Protein AF-0000000081565920 (afdb_homodimer)

Sequence (1138 aa):
MWRQHSLRYLNTSTASSTRALTEKKWDALVIGGGHNGLTAAAYLARSGLSVAVLERRHVIGGAAVTEELIPGFKFSRCSYLQSLLRPAVIKELELARHGLKMLKRSPSSFTPCLDGRYLLLGPDKELNHSEISKFSKLDAEAYPRYENLLENFCKFMDPLLDSSPPEKTQDISSFNARMKDNLKKSVFWANLLQRAVAMGQKELLEFLDLLLSPASKVLNNWFESDVLKATLATDAVIGTTGSVSTPGSGYVLLHHVMGETDGDRGIWSYVEGGMGSVSLAIGSAAREAGASIITEVEVSKLLIEESGRVSGVLLADGTQVRSSVVLSNATPYKTFMEFVPGNVLPDDFVRAVKNSDYSSATTKINLAVDKLPQFQCCKLNGPHAGPQHMGTIHIGSESMEEIDSACQDSANGIPSRRPVIEMTIPSVLDQTISPPGKHVINLFIQYTPYKPIEGSWGDPAYRESFAQKCFNLIEEYAPGFKSSIVGYDMLTPPDLEREIGLTGGNIFHGAMGLDSLFLMRPVKGWSNYRTPLKGLYLCGSGAHPGGGVMGGPGRNAAHVVIQDIKDPLMWRQHSLRYLNTSTASSTRALTEKKWDALVIGGGHNGLTAAAYLARSGLSVAVLERRHVIGGAAVTEELIPGFKFSRCSYLQSLLRPAVIKELELARHGLKMLKRSPSSFTPCLDGRYLLLGPDKELNHSEISKFSKLDAEAYPRYENLLENFCKFMDPLLDSSPPEKTQDISSFNARMKDNLKKSVFWANLLQRAVAMGQKELLEFLDLLLSPASKVLNNWFESDVLKATLATDAVIGTTGSVSTPGSGYVLLHHVMGETDGDRGIWSYVEGGMGSVSLAIGSAAREAGASIITEVEVSKLLIEESGRVSGVLLADGTQVRSSVVLSNATPYKTFMEFVPGNVLPDDFVRAVKNSDYSSATTKINLAVDKLPQFQCCKLNGPHAGPQHMGTIHIGSESMEEIDSACQDSANGIPSRRPVIEMTIPSVLDQTISPPGKHVINLFIQYTPYKPIEGSWGDPAYRESFAQKCFNLIEEYAPGFKSSIVGYDMLTPPDLEREIGLTGGNIFHGAMGLDSLFLMRPVKGWSNYRTPLKGLYLCGSGAHPGGGVMGGPGRNAAHVVIQDIKDPL

Foldseek 3Di:
DVVVVVVVVVCVVQVVLLVVLAVDAFQEEEEAQAQLSLLLLLLLLLVVTAYEYEAQAPAGHQQLAWDCPDPFFIDSQHDFWDFFAAPCSCVVLVLVVLPWDWAWFPAAEKEFDLVLAIATHRPDLVNNLVRVVVFPNQLNVLVVVVLVLLVLLLVLCVVLQQAFFLFQDPDDDDPVVNVVSVVVSVVVVVVNVVSLVVCPDVSNVVSVCLQFFQQLVVLVVRDDAFQVSLVLQCQLPFLHLDASHDTRSSVSSSVQQNTHDPRRGSIMTAIASGSNSSSSSSNVSSVVSPYHYDYSWAFFAFDADPVLFTFFTATPVGRTRGHRAYAYQFFLCCHPVTHYDPPSADPVVNVLLVPFFLATFKKKKKFKFLFDFAFSSDPVDDSADDSNQRHWYWFQRRGSVSRVQQSVCLVVQHRRLRWTWTKHWNCNRHVSRHPPNMTMMMIMTGRHGLGHPPDGPVDPVVVVVVVVSNQVRSCSGGPPSVVRTPDMDMQDQVNSCVVSVRVNSRQFSGDDRPCDARCQAVHHSQQRQDGPRRNYGYQHQSHPHIGDSHSSSSNSNSVVSVVCVVPPD/DVVVVVVVVVVVVQVVLLCVLAPDAFQEEEEAQAQLSLLLLLLLLLVPTAYEYEAQAPAGHQQLAWDCPDPFFIDSQHDFWDFFAAPCSCVVLVLVVLPWDWAWFPAAEKEFDLVLAIATHRPDLVNNLVRCVVFPNQLNVLVVVVLVLLVLLLVLCVVLQQAFFLFQDPDDDDPVVNVVSVVVSVVVVVVNVVSLVVCPDVSNVVSVCLQFFQQLVVLVVRDDAFQVSLVLQCQLPFLHLDASHDTRSSVSSSVQQNTHDPRRGSIMTAIASGSNSSSSSSNVSSVVSPYHYDYSWAFFAFDADPVLFTFFTATPVGRTRGHRAYAYQFFLCCHPVTHYDPPSADPVVNVLLVPFFLATFKKKKKFKFLFDFDFSSDPVDDRADDSNQRHWYWFQRRGSVSRVQQSVCLVVQHRRLRWTWTKHWNCNRHVSRHPPSMTMMMIMTGRHGLGHPPDGPVDPVVVVVVVVSNQVRSCSGGPPSVVRTPDMDMQDQVNSCVVSVRVNSRQFSGDDRPCDARCQFVHHSQQRQDGPRRNYGYRHQSHPHIGDSHSSSSNSNSVVSVVCVVPPD

Radius of gyration: 31.97 Å; Cα contacts (8 Å, |Δi|>4): 2598; chains: 2; bounding box: 68×105×84 Å

Nearest PDB structures (foldseek):
  5mog-assembly1_C  TM=6.946E-01  e=7.349E-16  Oryza sativa Indica Group
  2bxs-assembly2_B  TM=6.296E-01  e=4.173E-14  Homo sapiens
  2z5y-assembly1_A  TM=6.627E-01  e=3.721E-13  Homo sapiens
  2z5x-assembly1_A  TM=6.769E-01  e=5.828E-13  Homo sapiens
  3hdq-assembly1_A  TM=6.252E-01  e=2.334E-06  Deinococcus radiodurans

Secondary structure (DSSP, 8-state):
--HHHHHHHHHHHHHHHHHHHHSS-BSEEEE--BHHHHHHHHHHHHTT--EEEE-SSSSSBTTS-EEEEETTEEEE-S---BS-S-HHHHHHTTTTTTT--EEE-SS-EEEE-TTS-EEEE-S-HHHHHHHHHTT-HHHHHHHHHHHHHHHHHHHHHHHHHTS---PPPTT---HHHHHHHHHHHHHHHHHHHHHHHHHHHHHHHHHHHHHHS-HHHHHHHH---HHHHHHHHHHHHTT-S--TTSTTHHHHHHHTTS-EETTEET--EEETT-THHHHHHHHHHHHHHT-EEE-S--EEEEEE-TTSBEEEEEETTS-EEEBS-EEE-S-HHIIIIIISPTTSS-HHHHHHHHTS-----EEEEEEEESS----TT-S---SS--GGGTSEEEES-SSHHHHHHHHHHHHTTS--SS-EEEEE-GGGT-TTSS-TT-EEEEEEEE---SS-SSS-TT-HHHHHHHHHHHHHHHHHHSTTHHHHEEEEEEE-HHHIIIII--GGG-TTSS--SGGGSGGGSSSTT--SSB-SSBTEEE-STTSTT-SSS--HHHHHHHHHHHHHHHS--/--HHHHHHHHHHHHHHHHHHHHSS-BSEEEE--BHHHHHHHHHHHHTT--EEEE-SSSSSBTTS-EEEEETTEEEE-S---BS-S-HHHHHHTTTTTTT--EEE-SSSEEEE-TTS-EEEE-S-HHHHHHHHHTT-HHHHHHHHHHHHHHHHHHHHHHHHHTS---PPPTT---HHHHHHHHHHHHHHHHHHHHHHHHH-HHHHHHHHHHHHS-HHHHHHHH---HHHHHHHHHHHHTT-S--TTSTTHHHHHHHTTS-EETTEET--EEETT-THHHHHHHHHHHHHHT-EEE-S--EEEEEE-TTSBEEEEEETTS-EEEBS-EEE-S-HHIIIIIISPTTSS-HHHHHHHHTS-----EEEEEEEESS----TT-S---SS--GGGTSEEEES-SSHHHHHHHHHHHHTTS--SS-EEEEE-GGGT-TTSS-TT-EEEEEEEE---SS-SSS-TT-HHHHHHHHHHHHHHHHHHSTTHHHHEEEEEEE-HHHIIIII--GGG-TTSS--SGGGSGGGSSSTT--SSB-SSBTEEE-STTSTT-SSS--HHHHHHHHHHHHHHHS--

pLDDT: mean 92.7, std 11.28, range [24.69, 98.94]

Organism: NCBI:txid168488

InterPro domains:
  IPR002937 Amine oxidase [PF01593] (37-371)
  IPR036188 FAD/NAD(P)-binding domain superfamily [G3DSA:3.50.50.60] (25-117)
  IPR036188 FAD/NAD(P)-binding domain superfamily [G3DSA:3.50.50.60] (227-393)
  IPR036188 FAD/NAD(P)-binding domain superfamily [SSF51905] (24-443)

Structure (mmCIF, N/CA/C/O backbone):
data_AF-0000000081565920-model_v1
#
loop_
_entity.id
_entity.type
_entity.pdbx_description
1 polymer 'Pyridine nucleotide-disulfide oxidoreductase domain-containing protein 2'
#
loop_
_atom_site.group_PDB
_atom_site.id
_atom_site.type_symbol
_atom_site.label_atom_id
_atom_site.label_alt_id
_atom_site.label_comp_id
_atom_site.label_asym_id
_atom_site.label_entity_id
_atom_site.label_seq_id
_atom_site.pdbx_PDB_ins_code
_atom_site.Cartn_x
_atom_site.Cartn_y
_atom_site.Cartn_z
_atom_site.occupancy
_atom_site.B_iso_or_equiv
_atom_site.auth_seq_id
_atom_site.auth_comp_id
_atom_site.auth_asym_id
_atom_site.auth_atom_id
_atom_site.pdbx_PDB_model_num
ATOM 1 N N . MET A 1 1 ? 15.656 -60.781 -4.715 1 27.55 1 MET A N 1
ATOM 2 C CA . MET A 1 1 ? 16 -60.969 -6.121 1 27.55 1 MET A CA 1
ATOM 3 C C . MET A 1 1 ? 15.125 -60.125 -7.027 1 27.55 1 MET A C 1
ATOM 5 O O . MET A 1 1 ? 15.414 -59.969 -8.219 1 27.55 1 MET A O 1
ATOM 9 N N . TRP A 1 2 ? 13.82 -59.938 -6.535 1 25.19 2 TRP A N 1
ATOM 10 C CA . TRP A 1 2 ? 12.805 -59.125 -7.227 1 25.19 2 TRP A CA 1
ATOM 11 C C . TRP A 1 2 ? 13.164 -57.656 -7.211 1 25.19 2 TRP A C 1
ATOM 13 O O . TRP A 1 2 ? 12.555 -56.844 -7.926 1 25.19 2 TRP A O 1
ATOM 23 N N . ARG A 1 3 ? 13.914 -57.281 -6.156 1 39.44 3 ARG A N 1
ATOM 24 C CA . ARG A 1 3 ? 14.344 -55.875 -5.996 1 39.44 3 ARG A CA 1
ATOM 25 C C . ARG A 1 3 ? 15.219 -55.438 -7.164 1 39.44 3 ARG A C 1
ATOM 27 O O . ARG A 1 3 ? 15.43 -54.25 -7.363 1 39.44 3 ARG A O 1
ATOM 34 N N . GLN A 1 4 ? 15.93 -56.562 -7.582 1 34.78 4 GLN A N 1
ATOM 35 C CA . GLN A 1 4 ? 16.953 -56.219 -8.562 1 34.78 4 GLN A CA 1
ATOM 36 C C . GLN A 1 4 ? 16.312 -55.844 -9.906 1 34.78 4 GLN A C 1
ATOM 38 O O . GLN A 1 4 ? 16.906 -55.125 -10.703 1 34.78 4 GLN A O 1
ATOM 43 N N . HIS A 1 5 ? 15.148 -56.562 -10.219 1 33.06 5 HIS A N 1
ATOM 44 C CA . HIS A 1 5 ? 14.641 -56.344 -11.57 1 33.06 5 HIS A CA 1
ATOM 45 C C . HIS A 1 5 ? 13.969 -55 -11.711 1 33.06 5 HIS A C 1
ATOM 47 O O . HIS A 1 5 ? 13.875 -54.438 -12.812 1 33.06 5 HIS A O 1
ATOM 53 N N . SER A 1 6 ? 13.305 -54.562 -10.594 1 34.12 6 SER A N 1
ATOM 54 C CA . SER A 1 6 ? 12.547 -53.312 -10.719 1 34.12 6 SER A CA 1
ATOM 55 C C . SER A 1 6 ? 13.469 -52.125 -10.852 1 34.12 6 SER A C 1
ATOM 57 O O . SER A 1 6 ? 13.078 -51.094 -11.391 1 34.12 6 SER A O 1
ATOM 59 N N . LEU A 1 7 ? 14.703 -52.188 -10.305 1 37.19 7 LEU A N 1
ATOM 60 C CA . LEU A 1 7 ? 15.656 -51.125 -10.477 1 37.19 7 LEU A CA 1
ATOM 61 C C . LEU A 1 7 ? 16.141 -51.031 -11.914 1 37.19 7 LEU A C 1
ATOM 63 O O . LEU A 1 7 ? 16.672 -50 -12.344 1 37.19 7 LEU A O 1
ATOM 67 N N . ARG A 1 8 ? 16.219 -52.156 -12.492 1 41.75 8 ARG A N 1
ATOM 68 C CA . ARG A 1 8 ? 16.766 -52.188 -13.844 1 41.75 8 ARG A CA 1
ATOM 69 C C . ARG A 1 8 ? 15.805 -51.562 -14.844 1 41.75 8 ARG A C 1
ATOM 71 O O . ARG A 1 8 ? 16.234 -50.938 -15.812 1 41.75 8 ARG A O 1
ATOM 78 N N . TYR A 1 9 ? 14.547 -51.812 -14.617 1 33.69 9 TYR A N 1
ATOM 79 C CA . TYR A 1 9 ? 13.562 -51.25 -15.523 1 33.69 9 TYR A CA 1
ATOM 80 C C . TYR A 1 9 ? 13.453 -49.719 -15.305 1 33.69 9 TYR A C 1
ATOM 82 O O . TYR A 1 9 ? 13.219 -48.969 -16.25 1 33.69 9 TYR A O 1
ATOM 90 N N . LEU A 1 10 ? 13.477 -49.188 -14.047 1 41.28 10 LEU A N 1
ATOM 91 C CA . LEU A 1 10 ? 13.445 -47.75 -13.797 1 41.28 10 LEU A CA 1
ATOM 92 C C . LEU A 1 10 ? 14.672 -47.062 -14.398 1 41.28 10 LEU A C 1
ATOM 94 O O . LEU A 1 10 ? 14.562 -45.938 -14.938 1 41.28 10 LEU A O 1
ATOM 98 N N . ASN A 1 11 ? 15.844 -47.781 -14.422 1 43.38 11 ASN A N 1
ATOM 99 C CA . ASN A 1 11 ? 17.078 -47.219 -14.977 1 43.38 11 ASN A CA 1
ATOM 100 C C . ASN A 1 11 ? 17.031 -47.188 -16.5 1 43.38 11 ASN A C 1
ATOM 102 O O . ASN A 1 11 ? 17.641 -46.312 -17.125 1 43.38 11 ASN A O 1
ATOM 106 N N . THR A 1 12 ? 16.375 -48.156 -17.062 1 43.16 12 THR A N 1
ATOM 107 C CA . THR A 1 12 ? 16.359 -48.219 -18.516 1 43.16 12 THR A CA 1
ATOM 108 C C . THR A 1 12 ? 15.453 -47.156 -19.094 1 43.16 12 THR A C 1
ATOM 110 O O . THR A 1 12 ? 15.742 -46.594 -20.141 1 43.16 12 THR A O 1
ATOM 113 N N . SER A 1 13 ? 14.32 -46.906 -18.469 1 46.44 13 SER A N 1
ATOM 114 C CA . SER A 1 13 ? 13.422 -45.875 -18.984 1 46.44 13 SER A CA 1
ATOM 115 C C . SER A 1 13 ? 14.008 -44.5 -18.781 1 46.44 13 SER A C 1
ATOM 117 O O . SER A 1 13 ? 13.906 -43.656 -19.672 1 46.44 13 SER A O 1
ATOM 119 N N . THR A 1 14 ? 14.727 -44.375 -17.5 1 53.38 14 THR A N 1
ATOM 120 C CA . THR A 1 14 ? 15.375 -43.062 -17.312 1 53.38 14 THR A CA 1
ATOM 121 C C . THR A 1 14 ? 16.547 -42.906 -18.266 1 53.38 14 THR A C 1
ATOM 123 O O . THR A 1 14 ? 16.812 -41.812 -18.75 1 53.38 14 THR A O 1
ATOM 126 N N . ALA A 1 15 ? 17.359 -44.031 -18.531 1 56.88 15 ALA A N 1
ATOM 127 C CA . ALA A 1 15 ? 18.531 -44 -19.406 1 56.88 15 ALA A CA 1
ATOM 128 C C . ALA A 1 15 ? 18.109 -43.781 -20.859 1 56.88 15 ALA A C 1
ATOM 130 O O . ALA A 1 15 ? 18.797 -43.062 -21.609 1 56.88 15 ALA A O 1
ATOM 131 N N . SER A 1 16 ? 16.922 -44.312 -21.125 1 54.16 16 SER A N 1
ATOM 132 C CA . SER A 1 16 ? 16.438 -44.125 -22.484 1 54.16 16 SER A CA 1
ATOM 133 C C . SER A 1 16 ? 15.93 -42.719 -22.719 1 54.16 16 SER A C 1
ATOM 135 O O . SER A 1 16 ? 16.188 -42.094 -23.766 1 54.16 16 SER A O 1
ATOM 137 N N . SER A 1 17 ? 15.258 -42.156 -21.688 1 67.19 17 SER A N 1
ATOM 138 C CA . SER A 1 17 ? 14.766 -40.781 -21.812 1 67.19 17 SER A CA 1
ATOM 139 C C . SER A 1 17 ? 15.914 -39.781 -21.859 1 67.19 17 SER A C 1
ATOM 141 O O . SER A 1 17 ? 15.875 -38.844 -22.641 1 67.19 17 SER A O 1
ATOM 143 N N . THR A 1 18 ? 16.953 -40.062 -21.109 1 71.81 18 THR A N 1
ATOM 144 C CA . THR A 1 18 ? 18.109 -39.188 -21.094 1 71.81 18 THR A CA 1
ATOM 145 C C . THR A 1 18 ? 18.859 -39.25 -22.422 1 71.81 18 THR A C 1
ATOM 147 O O . THR A 1 18 ? 19.375 -38.25 -22.906 1 71.81 18 THR A O 1
ATOM 150 N N . ARG A 1 19 ? 18.938 -40.406 -22.984 1 74 19 ARG A N 1
ATOM 151 C CA . ARG A 1 19 ? 19.609 -40.531 -24.281 1 74 19 ARG A CA 1
ATOM 152 C C . ARG A 1 19 ? 18.891 -39.75 -25.359 1 74 19 ARG A C 1
ATOM 154 O O . ARG A 1 19 ? 19.531 -39.094 -26.188 1 74 19 ARG A O 1
ATOM 161 N N . ALA A 1 20 ? 17.625 -39.781 -25.219 1 81.5 20 ALA A N 1
ATOM 162 C CA . ALA A 1 20 ? 16.844 -39.062 -26.203 1 81.5 20 ALA A CA 1
ATOM 163 C C . ALA A 1 20 ? 17.062 -37.531 -26.062 1 81.5 20 ALA A C 1
ATOM 165 O O . ALA A 1 20 ? 17.031 -36.812 -27.062 1 81.5 20 ALA A O 1
ATOM 166 N N . LEU A 1 21 ? 17.359 -37.125 -24.859 1 90.12 21 LEU A N 1
ATOM 167 C CA . LEU A 1 21 ? 17.531 -35.719 -24.578 1 90.12 21 LEU A CA 1
ATOM 168 C C . LEU A 1 21 ? 18.828 -35.188 -25.172 1 90.12 21 LEU A C 1
ATOM 170 O O . LEU A 1 21 ? 18.938 -34 -25.5 1 90.12 21 LEU A O 1
ATOM 174 N N . THR A 1 22 ? 19.828 -36.031 -25.391 1 90.12 22 THR A N 1
ATOM 175 C CA . THR A 1 22 ? 21.156 -35.562 -25.781 1 90.12 22 THR A CA 1
ATOM 176 C C . THR A 1 22 ? 21.422 -35.875 -27.25 1 90.12 22 THR A C 1
ATOM 178 O O . THR A 1 22 ? 22.5 -35.594 -27.766 1 90.12 22 THR A O 1
ATOM 181 N N . GLU A 1 23 ? 20.531 -36.406 -27.844 1 86.5 23 GLU A N 1
ATOM 182 C CA . GLU A 1 23 ? 20.734 -36.844 -29.219 1 86.5 23 GLU A CA 1
ATOM 183 C C . GLU A 1 23 ? 20.703 -35.688 -30.188 1 86.5 23 GLU A C 1
ATOM 185 O O . GLU A 1 23 ? 21.203 -35.781 -31.312 1 86.5 23 GLU A O 1
ATOM 190 N N . LYS A 1 24 ? 20.125 -34.625 -29.781 1 89.12 24 LYS A N 1
ATOM 191 C CA . LYS A 1 24 ? 20 -33.469 -30.672 1 89.12 24 LYS A CA 1
ATOM 192 C C . LYS A 1 24 ? 20.016 -32.156 -29.875 1 89.12 24 LYS A C 1
ATOM 194 O O . LYS A 1 24 ? 19.859 -32.156 -28.656 1 89.12 24 LYS A O 1
ATOM 199 N N . LYS A 1 25 ? 20.281 -31.188 -30.703 1 95.31 25 LYS A N 1
ATOM 200 C CA . LYS A 1 25 ? 20.078 -29.844 -30.172 1 95.31 25 LYS A CA 1
ATOM 201 C C . LYS A 1 25 ? 18.609 -29.406 -30.312 1 95.31 25 LYS A C 1
ATOM 203 O O . LYS A 1 25 ? 18.047 -29.453 -31.406 1 95.31 25 LYS A O 1
ATOM 208 N N . TRP A 1 26 ? 18.031 -29.125 -29.25 1 97.81 26 TRP A N 1
ATOM 209 C CA . TRP A 1 26 ? 16.625 -28.75 -29.25 1 97.81 26 TRP A CA 1
ATOM 210 C C . TRP A 1 26 ? 16.453 -27.312 -29.719 1 97.81 26 TRP A C 1
ATOM 212 O O . TRP A 1 26 ? 17.312 -26.469 -29.484 1 97.81 26 TRP A O 1
ATOM 222 N N . ASP A 1 27 ? 15.328 -27.031 -30.391 1 97.81 27 ASP A N 1
ATOM 223 C CA . ASP A 1 27 ? 15.023 -25.656 -30.719 1 97.81 27 ASP A CA 1
ATOM 224 C C . ASP A 1 27 ? 14.727 -24.828 -29.469 1 97.81 27 ASP A C 1
ATOM 226 O O . ASP A 1 27 ? 15.047 -23.641 -29.406 1 97.81 27 ASP A O 1
ATOM 230 N N . ALA A 1 28 ? 14.055 -25.5 -28.469 1 98.56 28 ALA A N 1
ATOM 231 C CA . ALA A 1 28 ? 13.734 -24.828 -27.203 1 98.56 28 ALA A CA 1
ATOM 232 C C . ALA A 1 28 ? 13.68 -25.828 -26.047 1 98.56 28 ALA A C 1
ATOM 234 O O . ALA A 1 28 ? 13.211 -26.953 -26.219 1 98.56 28 ALA A O 1
ATOM 235 N N . LEU A 1 29 ? 14.141 -25.453 -24.906 1 98.75 29 LEU A N 1
ATOM 236 C CA . LEU A 1 29 ? 14.008 -26.188 -23.656 1 98.75 29 LEU A CA 1
ATOM 237 C C . LEU A 1 29 ? 13.133 -25.422 -22.672 1 98.75 29 LEU A C 1
ATOM 239 O O . LEU A 1 29 ? 13.227 -24.203 -22.578 1 98.75 29 LEU A O 1
ATOM 243 N N . VAL A 1 30 ? 12.258 -26.094 -21.984 1 98.94 30 VAL A N 1
ATOM 244 C CA . VAL A 1 30 ? 11.461 -25.5 -20.906 1 98.94 30 VAL A CA 1
ATOM 245 C C . VAL A 1 30 ? 11.852 -26.141 -19.578 1 98.94 30 VAL A C 1
ATOM 247 O O . VAL A 1 30 ? 11.781 -27.359 -19.406 1 98.94 30 VAL A O 1
ATOM 250 N N . ILE A 1 31 ? 12.305 -25.312 -18.672 1 98.88 31 ILE A N 1
ATOM 251 C CA . ILE A 1 31 ? 12.633 -25.781 -17.328 1 98.88 31 ILE A CA 1
ATOM 252 C C . ILE A 1 31 ? 11.375 -25.766 -16.453 1 98.88 31 ILE A C 1
ATOM 254 O O . ILE A 1 31 ? 10.852 -24.703 -16.125 1 98.88 31 ILE A O 1
ATOM 258 N N . GLY A 1 32 ? 10.945 -26.953 -16.031 1 98.69 32 GLY A N 1
ATOM 259 C CA . GLY A 1 32 ? 9.773 -27.047 -15.172 1 98.69 32 GLY A CA 1
ATOM 260 C C . GLY A 1 32 ? 8.516 -27.422 -15.93 1 98.69 32 GLY A C 1
ATOM 261 O O . GLY A 1 32 ? 8.125 -26.719 -16.875 1 98.69 32 GLY A O 1
ATOM 262 N N . GLY A 1 33 ? 7.914 -28.438 -15.477 1 98.69 33 GLY A N 1
ATOM 263 C CA . GLY A 1 33 ? 6.707 -28.938 -16.109 1 98.69 33 GLY A CA 1
ATOM 264 C C . GLY A 1 33 ? 5.438 -28.516 -15.391 1 98.69 33 GLY A C 1
ATOM 265 O O . GLY A 1 33 ? 4.504 -29.312 -15.266 1 98.69 33 GLY A O 1
ATOM 266 N N . GLY A 1 34 ? 5.398 -27.297 -14.789 1 98.5 34 GLY A N 1
ATOM 267 C CA . GLY A 1 34 ? 4.152 -26.719 -14.305 1 98.5 34 GLY A CA 1
ATOM 268 C C . GLY A 1 34 ? 3.234 -26.25 -15.43 1 98.5 34 GLY A C 1
ATOM 269 O O . GLY A 1 34 ? 3.633 -26.234 -16.594 1 98.5 34 GLY A O 1
ATOM 270 N N . HIS A 1 35 ? 2.035 -25.766 -15.102 1 98.62 35 HIS A N 1
ATOM 271 C CA . HIS A 1 35 ? 1.023 -25.516 -16.109 1 98.62 35 HIS A CA 1
ATOM 272 C C . HIS A 1 35 ? 1.482 -24.422 -17.078 1 98.62 35 HIS A C 1
ATOM 274 O O . HIS A 1 35 ? 1.198 -24.5 -18.281 1 98.62 35 HIS A O 1
ATO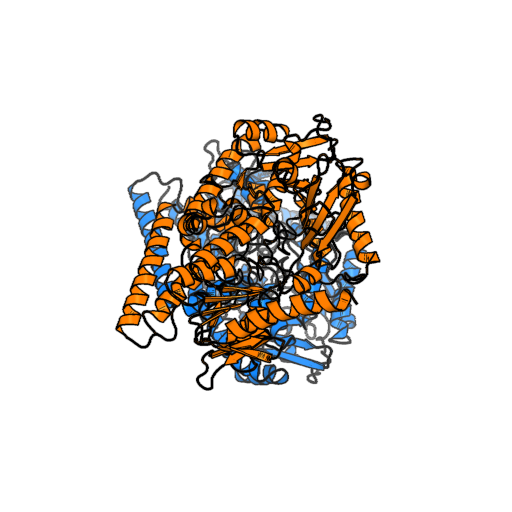M 280 N N . ASN A 1 36 ? 2.186 -23.406 -16.625 1 98.81 36 ASN A N 1
ATOM 281 C CA . ASN A 1 36 ? 2.666 -22.359 -17.516 1 98.81 36 ASN A CA 1
ATOM 282 C C . ASN A 1 36 ? 3.756 -22.859 -18.453 1 98.81 36 ASN A C 1
ATOM 284 O O . ASN A 1 36 ? 3.779 -22.516 -19.641 1 98.81 36 ASN A O 1
ATOM 288 N N . GLY A 1 37 ? 4.695 -23.656 -17.906 1 98.88 37 GLY A N 1
ATOM 289 C CA . GLY A 1 37 ? 5.727 -24.266 -18.719 1 98.88 37 GLY A CA 1
ATOM 290 C C . GLY A 1 37 ? 5.172 -25.188 -19.797 1 98.88 37 GLY A C 1
ATOM 291 O O . GLY A 1 37 ? 5.617 -25.156 -20.938 1 98.88 37 GLY A O 1
ATOM 292 N N . LEU A 1 38 ? 4.238 -25.984 -19.391 1 98.94 38 LEU A N 1
ATOM 293 C CA . LEU A 1 38 ? 3.576 -26.875 -20.328 1 98.94 38 LEU A CA 1
ATOM 294 C C . LEU A 1 38 ? 2.863 -26.094 -21.422 1 98.94 38 LEU A C 1
ATOM 296 O O . LEU A 1 38 ? 2.877 -26.484 -22.594 1 98.94 38 LEU A O 1
ATOM 300 N N . THR A 1 39 ? 2.236 -24.984 -20.969 1 98.88 39 THR A N 1
ATOM 301 C CA . THR A 1 39 ? 1.57 -24.109 -21.938 1 98.88 39 THR A CA 1
ATOM 302 C C . THR A 1 39 ? 2.57 -23.562 -22.953 1 98.88 39 THR A C 1
ATOM 304 O O . THR A 1 39 ? 2.322 -23.609 -24.156 1 98.88 39 THR A O 1
ATOM 307 N N . ALA A 1 40 ? 3.684 -23.062 -22.469 1 98.88 40 ALA A N 1
ATOM 308 C CA . ALA A 1 40 ? 4.723 -22.562 -23.359 1 98.88 40 ALA A CA 1
ATOM 309 C C . ALA A 1 40 ? 5.176 -23.641 -24.344 1 98.88 40 ALA A C 1
ATOM 311 O O . ALA A 1 40 ? 5.293 -23.391 -25.547 1 98.88 40 ALA A O 1
ATOM 312 N N . ALA A 1 41 ? 5.406 -24.844 -23.844 1 98.88 41 ALA A N 1
ATOM 313 C CA . ALA A 1 41 ? 5.863 -25.969 -24.656 1 98.88 41 ALA A CA 1
ATOM 314 C C . ALA A 1 41 ? 4.852 -26.281 -25.766 1 98.88 41 ALA A C 1
ATOM 316 O O . ALA A 1 41 ? 5.234 -26.547 -26.906 1 98.88 41 ALA A O 1
ATOM 317 N N . ALA A 1 42 ? 3.598 -26.281 -25.391 1 98.94 42 ALA A N 1
ATOM 318 C CA . ALA A 1 42 ? 2.545 -26.594 -26.359 1 98.94 42 ALA A CA 1
ATOM 319 C C . ALA A 1 42 ? 2.555 -25.594 -27.516 1 98.94 42 ALA A C 1
ATOM 321 O O . ALA A 1 42 ? 2.529 -26 -28.688 1 98.94 42 ALA A O 1
ATOM 322 N N . TYR A 1 43 ? 2.561 -24.312 -27.203 1 98.81 43 TYR A N 1
ATOM 323 C CA . TYR A 1 43 ? 2.529 -23.281 -28.234 1 98.81 43 TYR A CA 1
ATOM 324 C C . TYR A 1 43 ? 3.789 -23.344 -29.094 1 98.81 43 TYR A C 1
ATOM 326 O O . TYR A 1 43 ? 3.721 -23.188 -30.312 1 98.81 43 TYR A O 1
ATOM 334 N N . LEU A 1 44 ? 4.926 -23.547 -28.5 1 98.81 44 LEU A N 1
ATOM 335 C CA . LEU A 1 44 ? 6.176 -23.641 -29.25 1 98.81 44 LEU A CA 1
ATOM 336 C C . LEU A 1 44 ? 6.164 -24.844 -30.188 1 98.81 44 LEU A C 1
ATOM 338 O O . LEU A 1 44 ? 6.531 -24.734 -31.359 1 98.81 44 LEU A O 1
ATOM 342 N N . ALA A 1 45 ? 5.758 -25.969 -29.656 1 98.75 45 ALA A N 1
ATOM 343 C CA . ALA A 1 45 ? 5.711 -27.188 -30.453 1 98.75 45 ALA A CA 1
ATOM 344 C C . ALA A 1 45 ? 4.738 -27.047 -31.625 1 98.75 45 ALA A C 1
ATOM 346 O O . ALA A 1 45 ? 5.023 -27.484 -32.75 1 98.75 45 ALA A O 1
ATOM 347 N N . ARG A 1 46 ? 3.637 -26.438 -31.375 1 98.38 46 ARG A N 1
ATOM 348 C CA . ARG A 1 46 ? 2.641 -26.219 -32.406 1 98.38 46 ARG A CA 1
ATOM 349 C C . ARG A 1 46 ? 3.205 -25.344 -33.531 1 98.38 46 ARG A C 1
ATOM 351 O O . ARG A 1 46 ? 2.744 -25.422 -34.688 1 98.38 46 ARG A O 1
ATOM 358 N N . SER A 1 47 ? 4.125 -24.594 -33.156 1 98 47 SER A N 1
ATOM 359 C CA . SER A 1 47 ? 4.738 -23.719 -34.156 1 98 47 SER A CA 1
ATOM 360 C C . SER A 1 47 ? 5.805 -24.469 -34.969 1 98 47 SER A C 1
ATOM 362 O O . SER A 1 47 ? 6.465 -23.875 -35.812 1 98 47 SER A O 1
ATOM 364 N N . GLY A 1 48 ? 6.086 -25.719 -34.656 1 97.56 48 GLY A N 1
ATOM 365 C CA . GLY A 1 48 ? 6.98 -26.547 -35.469 1 97.56 48 GLY A CA 1
ATOM 366 C C . GLY A 1 48 ? 8.352 -26.719 -34.844 1 97.56 48 GLY A C 1
ATOM 367 O O . GLY A 1 48 ? 9.25 -27.297 -35.438 1 97.56 48 GLY A O 1
ATOM 368 N N . LEU A 1 49 ? 8.5 -26.281 -33.656 1 98.19 49 LEU A N 1
ATOM 369 C CA . LEU A 1 49 ? 9.797 -26.328 -33 1 98.19 49 LEU A CA 1
ATOM 370 C C . LEU A 1 49 ? 9.969 -27.656 -32.25 1 98.19 49 LEU A C 1
ATOM 372 O O . LEU A 1 49 ? 9 -28.203 -31.703 1 98.19 49 LEU A O 1
ATOM 376 N N . SER A 1 50 ? 11.164 -28.156 -32.25 1 97.94 50 SER A N 1
ATOM 377 C CA . SER A 1 50 ? 11.492 -29.25 -31.344 1 97.94 50 SER A CA 1
ATOM 378 C C . SER A 1 50 ? 11.641 -28.75 -29.906 1 97.94 50 SER A C 1
ATOM 380 O O . SER A 1 50 ? 12.555 -27.969 -29.609 1 97.94 50 SER A O 1
ATOM 382 N N . VAL A 1 51 ? 10.727 -29.234 -29.031 1 98.5 51 VAL A N 1
ATOM 383 C CA . VAL A 1 51 ? 10.664 -28.688 -27.672 1 98.5 51 VAL A CA 1
ATOM 384 C C . VAL A 1 51 ? 10.789 -29.812 -26.656 1 98.5 51 VAL A C 1
ATOM 386 O O . VAL A 1 51 ? 10.172 -30.875 -26.812 1 98.5 51 VAL A O 1
ATOM 389 N N . ALA A 1 52 ? 11.586 -29.656 -25.609 1 98.62 52 ALA A N 1
ATOM 390 C CA . ALA A 1 52 ? 11.648 -30.578 -24.469 1 98.62 52 ALA A CA 1
ATOM 391 C C . ALA A 1 52 ? 11.328 -29.859 -23.172 1 98.62 52 ALA A C 1
ATOM 393 O O . ALA A 1 52 ? 11.812 -28.75 -22.922 1 98.62 52 ALA A O 1
ATOM 394 N N . VAL A 1 53 ? 10.422 -30.438 -22.391 1 98.75 53 VAL A N 1
ATOM 395 C CA . VAL A 1 53 ? 10.117 -29.969 -21.047 1 98.75 53 VAL A CA 1
ATOM 396 C C . VAL A 1 53 ? 10.844 -30.844 -20.016 1 98.75 53 VAL A C 1
ATOM 398 O O . VAL A 1 53 ? 10.742 -32.062 -20.047 1 98.75 53 VAL A O 1
ATOM 401 N N . LEU A 1 54 ? 11.617 -30.203 -19.172 1 98.62 54 LEU A N 1
ATOM 402 C CA . LEU A 1 54 ? 12.367 -30.891 -18.141 1 98.62 54 LEU A CA 1
ATOM 403 C C . LEU A 1 54 ? 11.727 -30.672 -16.766 1 98.62 54 LEU A C 1
ATOM 405 O O . LEU A 1 54 ? 11.719 -29.562 -16.25 1 98.62 54 LEU A O 1
ATOM 409 N N . GLU A 1 55 ? 11.18 -31.703 -16.156 1 98.38 55 GLU A N 1
ATOM 410 C CA . GLU A 1 55 ? 10.5 -31.641 -14.867 1 98.38 55 GLU A CA 1
ATOM 411 C C . GLU A 1 55 ? 11.234 -32.469 -13.82 1 98.38 55 GLU A C 1
ATOM 413 O O . GLU A 1 55 ? 11.539 -33.656 -14.047 1 98.38 55 GLU A O 1
ATOM 418 N N . ARG A 1 56 ? 11.555 -31.828 -12.703 1 97.44 56 ARG A N 1
ATOM 419 C CA . ARG A 1 56 ? 12.344 -32.469 -11.664 1 97.44 56 ARG A CA 1
ATOM 420 C C . ARG A 1 56 ? 11.523 -33.562 -10.953 1 97.44 56 ARG A C 1
ATOM 422 O O . ARG A 1 56 ? 12.07 -34.562 -10.523 1 97.44 56 ARG A O 1
ATOM 429 N N . ARG A 1 57 ? 10.25 -33.406 -10.797 1 97.81 57 ARG A N 1
ATOM 430 C CA . ARG A 1 57 ? 9.414 -34.344 -10.047 1 97.81 57 ARG A CA 1
ATOM 431 C C . ARG A 1 57 ? 8.953 -35.5 -10.93 1 97.81 57 ARG A C 1
ATOM 433 O O . ARG A 1 57 ? 9.094 -35.438 -12.148 1 97.81 57 ARG A O 1
ATOM 440 N N . HIS A 1 58 ? 8.391 -36.5 -10.344 1 96.75 58 HIS A N 1
ATOM 441 C CA . HIS A 1 58 ? 7.93 -37.688 -11.055 1 96.75 58 HIS A CA 1
ATOM 442 C C . HIS A 1 58 ? 6.594 -37.438 -11.742 1 96.75 58 HIS A C 1
ATOM 444 O O . HIS A 1 58 ? 6.148 -38.219 -12.57 1 96.75 58 HIS A O 1
ATOM 450 N N . VAL A 1 59 ? 5.996 -36.344 -11.391 1 97.38 59 VAL A N 1
ATOM 451 C CA . VAL A 1 59 ? 4.699 -35.969 -11.93 1 97.38 59 VAL A CA 1
ATOM 452 C C . VAL A 1 59 ? 4.762 -34.531 -12.461 1 97.38 59 VAL A C 1
ATOM 454 O O . VAL A 1 59 ? 5.508 -33.688 -11.93 1 97.38 59 VAL A O 1
ATOM 457 N N . ILE A 1 60 ? 4.031 -34.188 -13.562 1 98.19 60 ILE A N 1
ATOM 458 C CA . ILE A 1 60 ? 3.988 -32.844 -14.078 1 98.19 60 ILE A CA 1
ATOM 459 C C . ILE A 1 60 ? 2.885 -32.062 -13.367 1 98.19 60 ILE A C 1
ATOM 461 O O . ILE A 1 60 ? 1.995 -32.625 -12.75 1 98.19 60 ILE A O 1
ATOM 465 N N . GLY A 1 61 ? 3.01 -30.734 -13.453 1 98.19 61 GLY A N 1
ATOM 466 C CA . GLY A 1 61 ? 1.903 -29.891 -13.039 1 98.19 61 GLY A CA 1
ATOM 467 C C . GLY A 1 61 ? 2.316 -28.797 -12.062 1 98.19 61 GLY A C 1
ATOM 468 O O . GLY A 1 61 ? 1.593 -27.812 -11.875 1 98.19 61 GLY A O 1
ATOM 469 N N . GLY A 1 62 ? 3.531 -28.938 -11.477 1 97.44 62 GLY A N 1
ATOM 470 C CA . GLY A 1 62 ? 3.902 -27.984 -10.453 1 97.44 62 GLY A CA 1
ATOM 471 C C . GLY A 1 62 ? 2.877 -27.859 -9.336 1 97.44 62 GLY A C 1
ATOM 472 O O . GLY A 1 62 ? 2.49 -28.875 -8.742 1 97.44 62 GLY A O 1
ATOM 473 N N . ALA A 1 63 ? 2.334 -26.641 -9.148 1 97.94 63 ALA A N 1
ATOM 474 C CA . ALA A 1 63 ? 1.354 -26.438 -8.086 1 97.94 63 ALA A CA 1
ATOM 475 C C . ALA A 1 63 ? -0.049 -26.797 -8.562 1 97.94 63 ALA A C 1
ATOM 477 O O . ALA A 1 63 ? -0.982 -26.875 -7.754 1 97.94 63 ALA A O 1
ATOM 478 N N . ALA A 1 64 ? -0.233 -27 -9.828 1 98.38 64 ALA A N 1
ATOM 479 C CA . ALA A 1 64 ? -1.474 -27.547 -10.367 1 98.38 64 ALA A CA 1
ATOM 480 C C . ALA A 1 64 ? -1.36 -29.062 -10.562 1 98.38 64 ALA A C 1
ATOM 482 O O . ALA A 1 64 ? -1.352 -29.547 -11.695 1 98.38 64 ALA A O 1
ATOM 483 N N . VAL A 1 65 ? -1.4 -29.781 -9.477 1 98.44 65 VAL A N 1
ATOM 484 C CA . VAL A 1 65 ? -1.07 -31.203 -9.5 1 98.44 65 VAL A CA 1
ATOM 485 C C . VAL A 1 65 ? -2.086 -31.984 -8.664 1 98.44 65 VAL A C 1
ATOM 487 O O . VAL A 1 65 ? -2.684 -31.438 -7.734 1 98.44 65 VAL A O 1
ATOM 490 N N . THR A 1 66 ? -2.41 -33.188 -9.055 1 98.44 66 THR A N 1
ATOM 491 C CA . THR A 1 66 ? -3.18 -34.125 -8.273 1 98.44 66 THR A CA 1
ATOM 492 C C . THR A 1 66 ? -2.295 -35.281 -7.805 1 98.44 66 THR A C 1
ATOM 494 O O . THR A 1 66 ? -1.558 -35.875 -8.602 1 98.44 66 THR A O 1
ATOM 497 N N . GLU A 1 67 ? -2.318 -35.531 -6.535 1 98.06 67 GLU A N 1
ATOM 498 C CA . GLU A 1 67 ? -1.516 -36.625 -5.992 1 98.06 67 GLU A CA 1
ATOM 499 C C . GLU A 1 67 ? -2.342 -37.531 -5.059 1 98.06 67 GLU A C 1
ATOM 501 O O . GLU A 1 67 ? -3.27 -37.031 -4.402 1 98.06 67 GLU A O 1
ATOM 506 N N . GLU A 1 68 ? -2.043 -38.75 -5.051 1 97.56 68 GLU A N 1
ATOM 507 C CA . GLU A 1 68 ? -2.664 -39.75 -4.16 1 97.56 68 GLU A CA 1
ATOM 508 C C . GLU A 1 68 ? -1.755 -40.062 -2.975 1 97.56 68 GLU A C 1
ATOM 510 O O . GLU A 1 68 ? -1.017 -41.031 -3.002 1 97.56 68 GLU A O 1
ATOM 515 N N . LEU A 1 69 ? -1.823 -39.281 -1.973 1 94.94 69 LEU A N 1
ATOM 516 C CA . LEU A 1 69 ? -0.945 -39.406 -0.815 1 94.94 69 LEU A CA 1
A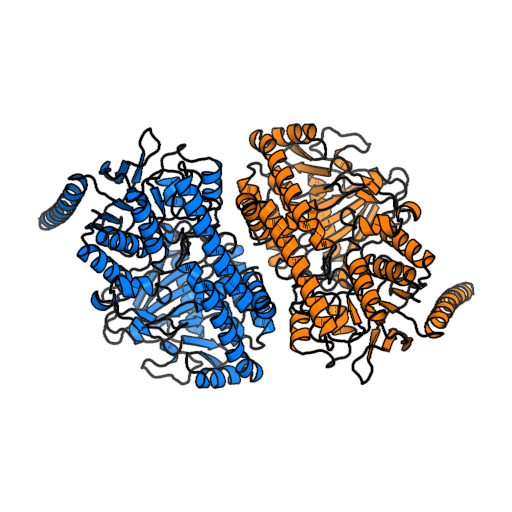TOM 517 C C . LEU A 1 69 ? -1.557 -40.344 0.23 1 94.94 69 LEU A C 1
ATOM 519 O O . LEU A 1 69 ? -0.847 -40.875 1.091 1 94.94 69 LEU A O 1
ATOM 523 N N . ILE A 1 70 ? -2.834 -40.438 0.282 1 96.88 70 ILE A N 1
ATOM 524 C CA . ILE A 1 70 ? -3.615 -41.406 1.034 1 96.88 70 ILE A CA 1
ATOM 525 C C . ILE A 1 70 ? -4.328 -42.344 0.07 1 96.88 70 ILE A C 1
ATOM 527 O O . ILE A 1 70 ? -5.051 -41.906 -0.825 1 96.88 70 ILE A O 1
ATOM 531 N N . PRO A 1 71 ? -4.078 -43.625 0.305 1 96.25 71 PRO A N 1
ATOM 532 C CA . PRO A 1 71 ? -4.625 -44.594 -0.675 1 96.25 71 PRO A CA 1
ATOM 533 C C . PRO A 1 71 ? -6.113 -44.344 -0.946 1 96.25 71 PRO A C 1
ATOM 535 O O . PRO A 1 71 ? -6.91 -44.281 -0.009 1 96.25 71 PRO A O 1
ATOM 538 N N . GLY A 1 72 ? -6.387 -44.219 -2.201 1 96.81 72 GLY A N 1
ATOM 539 C CA . GLY A 1 72 ? -7.77 -44.062 -2.633 1 96.81 72 GLY A CA 1
ATOM 540 C C . GLY A 1 72 ? -8.211 -42.625 -2.711 1 96.81 72 GLY A C 1
ATOM 541 O O . GLY A 1 72 ? -9.281 -42.344 -3.248 1 96.81 72 GLY A O 1
ATOM 542 N N . PHE A 1 73 ? -7.48 -41.719 -2.17 1 98.38 73 PHE A N 1
ATOM 543 C CA . PHE A 1 73 ? -7.828 -40.281 -2.16 1 98.38 73 PHE A CA 1
ATOM 544 C C . PHE A 1 73 ? -6.871 -39.5 -3.041 1 98.38 73 PHE A C 1
ATOM 546 O O . PHE A 1 73 ? -5.66 -39.5 -2.816 1 98.38 73 PHE A O 1
ATOM 553 N N . LYS A 1 74 ? -7.371 -38.844 -4.039 1 98.38 74 LYS A N 1
ATOM 554 C CA . LYS A 1 74 ? -6.598 -37.969 -4.91 1 98.38 74 LYS A CA 1
ATOM 555 C C . LYS A 1 74 ? -6.797 -36.5 -4.531 1 98.38 74 LYS A C 1
ATOM 557 O O . LYS A 1 74 ? -7.918 -36 -4.574 1 98.38 74 LYS A O 1
ATOM 562 N N . PHE A 1 75 ? -5.711 -35.844 -4.203 1 98.38 75 PHE A N 1
ATOM 563 C CA . PHE A 1 75 ? -5.789 -34.469 -3.719 1 98.38 75 PHE A CA 1
ATOM 564 C C . PHE A 1 75 ? -5.27 -33.5 -4.77 1 98.38 75 PHE A C 1
ATOM 566 O O . PHE A 1 75 ? -4.25 -33.75 -5.414 1 98.38 75 PHE A O 1
ATOM 573 N N . SER A 1 76 ? -6.066 -32.406 -5.066 1 98.56 76 SER A N 1
ATOM 574 C CA . SER A 1 76 ? -5.383 -31.219 -5.559 1 98.56 76 SER A CA 1
ATOM 575 C C . SER A 1 76 ? -4.406 -30.672 -4.52 1 98.56 76 SER A C 1
ATOM 577 O O . SER A 1 76 ? -4.793 -29.906 -3.643 1 98.56 76 SER A O 1
ATOM 579 N N . ARG A 1 77 ? -3.26 -31.047 -4.602 1 98.19 77 ARG A N 1
ATOM 580 C CA . ARG A 1 77 ? -2.336 -30.969 -3.475 1 98.19 77 ARG A CA 1
ATOM 581 C C . ARG A 1 77 ? -2.012 -29.531 -3.127 1 98.19 77 ARG A C 1
ATOM 583 O O . ARG A 1 77 ? -1.796 -29.188 -1.959 1 98.19 77 ARG A O 1
ATOM 590 N N . CYS A 1 78 ? -1.885 -28.594 -4.188 1 97.62 78 CYS A N 1
ATOM 591 C CA . CYS A 1 78 ? -1.611 -27.172 -3.973 1 97.62 78 CYS A CA 1
ATOM 592 C C . CYS A 1 78 ? -2.771 -26.312 -4.465 1 97.62 78 CYS A C 1
ATOM 594 O O . CYS A 1 78 ? -3.705 -26.047 -3.709 1 97.62 78 CYS A O 1
ATOM 596 N N . SER A 1 79 ? -2.814 -26.031 -5.766 1 97.19 79 SER A N 1
ATOM 597 C CA . SER A 1 79 ? -3.979 -25.328 -6.309 1 97.19 79 SER A CA 1
ATOM 598 C C . SER A 1 79 ? -5.238 -26.188 -6.168 1 97.19 79 SER A C 1
ATOM 600 O O . SER A 1 79 ? -5.191 -27.406 -6.312 1 97.19 79 SER A O 1
ATOM 602 N N . TYR A 1 80 ? -6.422 -25.469 -5.949 1 95.81 80 TYR A N 1
ATOM 603 C CA . TYR A 1 80 ? -7.574 -26.281 -5.574 1 95.81 80 TYR A CA 1
ATOM 604 C C . TYR A 1 80 ? -8.82 -25.844 -6.32 1 95.81 80 TYR A C 1
ATOM 606 O O . TYR A 1 80 ? -9.859 -26.5 -6.273 1 95.81 80 TYR A O 1
ATOM 614 N N . LEU A 1 81 ? -8.727 -24.734 -7.027 1 95.38 81 LEU A N 1
ATOM 615 C CA . LEU A 1 81 ? -9.82 -24.25 -7.859 1 95.38 81 LEU A CA 1
ATOM 616 C C . LEU A 1 81 ? -9.289 -23.656 -9.164 1 95.38 81 LEU A C 1
ATOM 618 O O . LEU A 1 81 ? -8.125 -23.25 -9.242 1 95.38 81 LEU A O 1
ATOM 622 N N . GLN A 1 82 ? -10.164 -23.688 -10.102 1 95 82 GLN A N 1
ATOM 623 C CA . GLN A 1 82 ? -9.812 -23.141 -11.414 1 95 82 GLN A CA 1
ATOM 624 C C . GLN A 1 82 ? -10.781 -22.031 -11.828 1 95 82 GLN A C 1
ATOM 626 O O . GLN A 1 82 ? -12 -22.188 -11.711 1 95 82 GLN A O 1
ATOM 631 N N . SER A 1 83 ? -10.25 -20.875 -12.156 1 92.56 83 SER A N 1
ATOM 632 C CA . SER A 1 83 ? -11.078 -19.859 -12.805 1 92.56 83 SER A CA 1
ATOM 633 C C . SER A 1 83 ? -10.234 -18.922 -13.656 1 92.56 83 SER A C 1
ATOM 635 O O . SER A 1 83 ? -10.766 -18.188 -14.5 1 92.56 83 SER A O 1
ATOM 637 N N . LEU A 1 84 ? -8.961 -19.047 -13.555 1 92.06 84 LEU A N 1
ATOM 638 C CA . LEU A 1 84 ? -8.102 -18.016 -14.133 1 92.06 84 LEU A CA 1
ATOM 639 C C . LEU A 1 84 ? -7.438 -18.516 -15.414 1 92.06 84 LEU A C 1
ATOM 641 O O . LEU A 1 84 ? -6.805 -17.734 -16.141 1 92.06 84 LEU A O 1
ATOM 645 N N . LEU A 1 85 ? -7.496 -19.828 -15.664 1 96 85 LEU A N 1
ATOM 646 C CA . LEU A 1 85 ? -6.949 -20.312 -16.922 1 96 85 LEU A CA 1
ATOM 647 C C . LEU A 1 85 ? -7.504 -19.5 -18.094 1 96 85 LEU A C 1
ATOM 649 O O . LEU A 1 85 ? -8.719 -19.422 -18.281 1 96 85 LEU A O 1
ATOM 653 N N . ARG A 1 86 ? -6.609 -18.891 -18.844 1 95 86 ARG A N 1
ATOM 654 C CA . ARG A 1 86 ? -7.051 -17.984 -19.891 1 95 86 ARG A CA 1
ATOM 655 C C . ARG A 1 86 ? -7.918 -18.703 -20.922 1 95 86 ARG A C 1
ATOM 657 O O . ARG A 1 86 ? -7.555 -19.781 -21.406 1 95 86 ARG A O 1
ATOM 664 N N . PRO A 1 87 ? -9.008 -18.078 -21.312 1 93.44 87 PRO A N 1
ATOM 665 C CA . PRO A 1 87 ? -9.883 -18.703 -22.312 1 93.44 87 PRO A CA 1
ATOM 666 C C . PRO A 1 87 ? -9.164 -19 -23.625 1 93.44 87 PRO A C 1
ATOM 668 O O . PRO A 1 87 ? -9.43 -20.016 -24.266 1 93.44 87 PRO A O 1
ATOM 671 N N . ALA A 1 88 ? -8.266 -18.172 -24.016 1 94.56 88 ALA A N 1
ATOM 672 C CA . ALA A 1 88 ? -7.5 -18.391 -25.234 1 94.56 88 ALA A CA 1
ATOM 673 C C . ALA A 1 88 ? -6.707 -19.688 -25.172 1 94.56 88 ALA A C 1
ATOM 675 O O . ALA A 1 88 ? -6.621 -20.422 -26.156 1 94.56 88 ALA A O 1
ATOM 676 N N . VAL A 1 89 ? -6.16 -20 -24.031 1 97.06 89 VAL A N 1
ATOM 677 C CA . VAL A 1 89 ? -5.371 -21.219 -23.844 1 97.06 89 VAL A CA 1
ATOM 678 C C . VAL A 1 89 ? -6.281 -22.438 -23.953 1 97.06 89 VAL A C 1
ATOM 680 O O . VAL A 1 89 ? -5.941 -23.406 -24.641 1 97.06 89 VAL A O 1
ATOM 683 N N . ILE A 1 90 ? -7.426 -22.375 -23.312 1 97.62 90 ILE A N 1
ATOM 684 C CA . ILE A 1 90 ? -8.383 -23.469 -23.328 1 97.62 90 ILE A CA 1
ATOM 685 C C . ILE A 1 90 ? -8.836 -23.75 -24.75 1 97.62 90 ILE A C 1
ATOM 687 O O . ILE A 1 90 ? -8.852 -24.906 -25.203 1 97.62 90 ILE A O 1
ATOM 691 N N . LYS A 1 91 ? -9.141 -22.703 -25.453 1 96.88 91 LYS A N 1
ATOM 692 C CA . LYS A 1 91 ? -9.68 -22.812 -26.812 1 96.88 91 LYS A CA 1
ATOM 693 C C . LYS A 1 91 ? -8.602 -23.219 -27.797 1 96.88 91 LYS A C 1
ATOM 695 O O . LYS A 1 91 ? -8.766 -24.203 -28.531 1 96.88 91 LYS A O 1
ATOM 700 N N . GLU A 1 92 ? -7.492 -22.531 -27.766 1 97.94 92 GLU A N 1
ATOM 701 C CA . GLU A 1 92 ? -6.453 -22.719 -28.766 1 97.94 92 GLU A CA 1
ATOM 702 C C . GLU A 1 92 ? -5.789 -24.094 -28.609 1 97.94 92 GLU A C 1
ATOM 704 O O . GLU A 1 92 ? -5.398 -24.703 -29.609 1 97.94 92 GLU A O 1
ATOM 709 N N . LEU A 1 93 ? -5.707 -24.594 -27.422 1 98.5 93 LEU A N 1
ATOM 710 C CA . LEU A 1 93 ? -5.07 -25.875 -27.188 1 98.5 93 LEU A CA 1
ATOM 711 C C . LEU A 1 93 ? -6.105 -27 -27.109 1 98.5 93 LEU A C 1
ATOM 713 O O . LEU A 1 93 ? -5.766 -28.156 -26.859 1 98.5 93 LEU A O 1
ATOM 717 N N . GLU A 1 94 ? -7.352 -26.641 -27.297 1 98.12 94 GLU A N 1
ATOM 718 C CA . GLU A 1 94 ? -8.453 -27.594 -27.312 1 98.12 94 GLU A CA 1
ATOM 719 C C . GLU A 1 94 ? -8.422 -28.5 -26.078 1 98.12 94 GLU A C 1
ATOM 721 O O . GLU A 1 94 ? -8.469 -29.719 -26.188 1 98.12 94 GLU A O 1
ATOM 726 N N . LEU A 1 95 ? -8.398 -27.938 -24.922 1 98.38 95 LEU A N 1
ATOM 727 C CA . LEU A 1 95 ? -8.109 -28.672 -23.703 1 98.38 95 LEU A CA 1
ATOM 728 C C . LEU A 1 95 ? -9.273 -29.594 -23.344 1 98.38 95 LEU A C 1
ATOM 730 O O . LEU A 1 95 ? -9.07 -30.625 -22.703 1 98.38 95 LEU A O 1
ATOM 734 N N . ALA A 1 96 ? -10.477 -29.25 -23.734 1 97.19 96 ALA A N 1
ATOM 735 C CA . ALA A 1 96 ? -11.609 -30.141 -23.5 1 97.19 96 ALA A CA 1
ATOM 736 C C . ALA A 1 96 ? -11.391 -31.5 -24.172 1 97.19 96 ALA A C 1
ATOM 738 O O . ALA A 1 96 ? -11.695 -32.531 -23.594 1 97.19 96 ALA A O 1
ATOM 739 N N . ARG A 1 97 ? -10.883 -31.406 -25.297 1 98 97 ARG A N 1
ATOM 740 C CA . ARG A 1 97 ? -10.594 -32.625 -26.047 1 98 97 ARG A CA 1
ATOM 741 C C . ARG A 1 97 ? -9.523 -33.469 -25.359 1 98 97 ARG A C 1
ATOM 743 O O . ARG A 1 97 ? -9.5 -34.688 -25.5 1 98 97 ARG A O 1
ATOM 750 N N . HIS A 1 98 ? -8.719 -32.812 -24.641 1 98.25 98 HIS A N 1
ATOM 751 C CA . HIS A 1 98 ? -7.617 -33.5 -23.969 1 98.25 98 HIS A CA 1
ATOM 752 C C . HIS A 1 98 ? -7.984 -33.875 -22.531 1 98.25 98 HIS A C 1
ATOM 754 O O . HIS A 1 98 ? -7.105 -34.188 -21.734 1 98.25 98 HIS A O 1
ATOM 760 N N . GLY A 1 99 ? -9.266 -33.719 -22.188 1 96.88 99 GLY A N 1
ATOM 761 C CA . GLY A 1 99 ? -9.711 -34.312 -20.938 1 96.88 99 GLY A CA 1
ATOM 762 C C . GLY A 1 99 ? -10.078 -33.281 -19.891 1 96.88 99 GLY A C 1
ATOM 763 O O . GLY A 1 99 ? -10.508 -33.625 -18.781 1 96.88 99 GLY A O 1
ATOM 764 N N . LEU A 1 100 ? -9.898 -31.984 -20.188 1 98 100 LEU A N 1
ATOM 765 C CA . LEU A 1 100 ? -10.258 -30.953 -19.203 1 98 100 LEU A CA 1
ATOM 766 C C . LEU A 1 100 ? -11.766 -30.891 -19.031 1 98 100 LEU A C 1
ATOM 768 O O . LEU A 1 100 ? -12.5 -30.625 -19.984 1 98 100 LEU A O 1
ATOM 772 N N . LYS A 1 101 ? -12.234 -31.156 -17.859 1 97.69 101 LYS A N 1
ATOM 773 C CA . LYS A 1 101 ? -13.648 -31.062 -17.5 1 97.69 101 LYS A CA 1
ATOM 774 C C . LYS A 1 101 ? -13.852 -30.219 -16.25 1 97.69 101 LYS A C 1
ATOM 776 O O . LYS A 1 101 ? -13.43 -30.609 -15.156 1 97.69 101 LYS A O 1
ATOM 781 N N . MET A 1 102 ? -14.492 -29.141 -16.406 1 96.69 102 MET A N 1
ATOM 782 C CA . MET A 1 102 ? -14.711 -28.203 -15.305 1 96.69 102 MET A CA 1
ATOM 783 C C . MET A 1 102 ? -16.062 -28.469 -14.641 1 96.69 102 MET A C 1
ATOM 785 O O . MET A 1 102 ? -17.047 -28.75 -15.312 1 96.69 102 MET A O 1
ATOM 789 N N . LEU A 1 103 ? -16.047 -28.484 -13.367 1 96.81 103 LEU A N 1
ATOM 790 C CA . LEU A 1 103 ? -17.234 -28.672 -12.539 1 96.81 103 LEU A CA 1
ATOM 791 C C . LEU A 1 103 ? -17.594 -27.375 -11.805 1 96.81 103 LEU A C 1
ATOM 793 O O . LEU A 1 103 ? -17.062 -27.109 -10.727 1 96.81 103 LEU A O 1
ATOM 797 N N . LYS A 1 104 ? -18.531 -26.641 -12.359 1 93.88 104 LYS A N 1
ATOM 798 C CA . LYS A 1 104 ? -18.875 -25.328 -11.828 1 93.88 104 LYS A CA 1
ATOM 799 C C . LYS A 1 104 ? -19.391 -25.438 -10.398 1 93.88 104 LYS A C 1
ATOM 801 O O . LYS A 1 104 ? -20.188 -26.312 -10.086 1 93.88 104 LYS A O 1
ATOM 806 N N . ARG A 1 105 ? -18.859 -24.594 -9.648 1 90.94 105 ARG A N 1
ATOM 807 C CA . ARG A 1 105 ? -19.359 -24.531 -8.273 1 90.94 105 ARG A CA 1
ATOM 808 C C . ARG A 1 105 ? -20.578 -23.625 -8.172 1 90.94 105 ARG A C 1
ATOM 810 O O . ARG A 1 105 ? -20.562 -22.5 -8.664 1 90.94 105 ARG A O 1
ATOM 817 N N . SER A 1 106 ? -21.594 -24.109 -7.551 1 91.25 106 SER A N 1
ATOM 818 C CA . SER A 1 106 ? -22.797 -23.359 -7.234 1 91.25 106 SER A CA 1
ATOM 819 C C . SER A 1 106 ? -23.5 -23.938 -6.012 1 91.25 106 SER A C 1
ATOM 821 O O . SER A 1 106 ? -23.906 -25.109 -6.008 1 91.25 106 SER A O 1
ATOM 823 N N . PRO A 1 107 ? -23.656 -23.156 -4.941 1 94 107 PRO A N 1
ATOM 824 C CA . PRO A 1 107 ? -23.25 -21.766 -4.742 1 94 107 PRO A CA 1
ATOM 825 C C . PRO A 1 107 ? -21.734 -21.594 -4.703 1 94 107 PRO A C 1
ATOM 827 O O . PRO A 1 107 ? -21 -22.578 -4.652 1 94 107 PRO A O 1
ATOM 830 N N . SER A 1 108 ? -21.375 -20.25 -4.75 1 93.44 108 SER A N 1
ATOM 831 C CA . SER A 1 108 ? -19.953 -19.922 -4.828 1 93.44 108 SER A CA 1
ATOM 832 C C . SER A 1 108 ? -19.281 -20 -3.459 1 93.44 108 SER A C 1
ATOM 834 O O . SER A 1 108 ? -18.109 -20.359 -3.355 1 93.44 108 SER A O 1
ATOM 836 N N . SER A 1 109 ? -20.062 -19.672 -2.457 1 96.25 109 SER A N 1
ATOM 837 C CA . SER A 1 109 ? -19.422 -19.641 -1.149 1 96.25 109 SER A CA 1
ATOM 838 C C . SER A 1 109 ? -20.422 -19.859 -0.029 1 96.25 109 SER A C 1
ATOM 840 O O . SER A 1 109 ? -21.625 -19.641 -0.221 1 96.25 109 SER A O 1
ATOM 842 N N . PHE A 1 110 ? -19.984 -20.406 1.018 1 96.88 110 PHE A N 1
ATOM 843 C CA . PHE A 1 110 ? -20.703 -20.609 2.264 1 96.88 110 PHE A CA 1
ATOM 844 C C . PHE A 1 110 ? -19.891 -20.109 3.453 1 96.88 110 PHE A C 1
ATOM 846 O O . PHE A 1 110 ? -18.75 -20.516 3.65 1 96.88 110 PHE A O 1
ATOM 853 N N . THR A 1 111 ? -20.453 -19.141 4.242 1 98.12 111 THR A N 1
ATOM 854 C CA . THR A 1 111 ? -19.812 -18.609 5.441 1 98.12 111 THR A CA 1
ATOM 855 C C . THR A 1 111 ? -20.656 -18.891 6.68 1 98.12 111 THR A C 1
ATOM 857 O O . THR A 1 111 ? -21.578 -18.141 6.988 1 98.12 111 THR A O 1
ATOM 860 N N . PRO A 1 112 ? -20.281 -19.969 7.367 1 97.12 112 PRO A N 1
ATOM 861 C CA . PRO A 1 112 ? -20.984 -20.25 8.625 1 97.12 112 PRO A CA 1
ATOM 862 C C . PRO A 1 112 ? -20.547 -19.312 9.758 1 97.12 112 PRO A C 1
ATOM 864 O O . PRO A 1 112 ? -19.391 -18.922 9.836 1 97.12 112 PRO A O 1
ATOM 867 N N . CYS A 1 113 ? -21.5 -18.922 10.555 1 96.38 113 CYS A N 1
ATOM 868 C CA . CYS A 1 113 ? -21.219 -18.094 11.719 1 96.38 113 CYS A CA 1
ATOM 869 C C . CYS A 1 113 ? -21.5 -18.859 13.008 1 96.38 113 CYS A C 1
ATOM 871 O O . CYS A 1 113 ? -22.391 -19.703 13.047 1 96.38 113 CYS A O 1
ATOM 873 N N . LEU A 1 114 ? -20.781 -18.484 14.023 1 94.94 114 LEU A N 1
ATOM 874 C CA . LEU A 1 114 ? -20.922 -19.156 15.305 1 94.94 114 LEU A CA 1
ATOM 875 C C . LEU A 1 114 ? -22.203 -18.719 16.016 1 94.94 114 LEU A C 1
ATOM 877 O O . LEU A 1 114 ? -22.656 -19.375 16.953 1 94.94 114 LEU A O 1
ATOM 881 N N . ASP A 1 115 ? -22.797 -17.594 15.547 1 93.5 115 ASP A N 1
ATOM 882 C CA . ASP A 1 115 ? -24.016 -17.109 16.172 1 93.5 115 ASP A CA 1
ATOM 883 C C . ASP A 1 115 ? -25.234 -17.844 15.633 1 93.5 115 ASP A C 1
ATOM 885 O O . ASP A 1 115 ? -26.375 -17.5 15.977 1 93.5 115 ASP A O 1
ATOM 889 N N . GLY A 1 116 ? -25.094 -18.766 14.773 1 93.12 116 GLY A N 1
ATOM 890 C CA . GLY A 1 116 ? -26.172 -19.578 14.25 1 93.12 116 GLY A CA 1
ATOM 891 C C . GLY A 1 116 ? -26.641 -19.141 12.875 1 93.12 116 GLY A C 1
ATOM 892 O O . GLY A 1 116 ? -27.469 -19.812 12.25 1 93.12 116 GLY A O 1
ATOM 893 N N . ARG A 1 117 ? -26.156 -18.141 12.398 1 95.19 117 ARG A N 1
ATOM 894 C CA . ARG A 1 117 ? -26.5 -17.672 11.055 1 95.19 117 ARG A CA 1
ATOM 895 C C . ARG A 1 117 ? -25.453 -18.109 10.039 1 95.19 117 ARG A C 1
ATOM 897 O O . ARG A 1 117 ? -24.438 -18.703 10.406 1 95.19 117 ARG A O 1
ATOM 904 N N . TYR A 1 118 ? -25.734 -17.938 8.734 1 96 118 TYR A N 1
ATOM 905 C CA . TYR A 1 118 ? -24.781 -18.219 7.672 1 96 118 TYR A CA 1
ATOM 906 C C . TYR A 1 118 ? -25.078 -17.391 6.43 1 96 118 TYR A C 1
ATOM 908 O O . TYR A 1 118 ? -26.172 -16.828 6.301 1 96 118 TYR A O 1
ATOM 916 N N . LEU A 1 119 ? -24.094 -17.266 5.602 1 97.5 119 LEU A N 1
ATOM 917 C CA . LEU A 1 119 ? -24.234 -16.562 4.332 1 97.5 119 LEU A CA 1
ATOM 918 C C . LEU A 1 119 ? -23.891 -17.469 3.162 1 97.5 119 LEU A C 1
ATOM 920 O O . LEU A 1 119 ? -22.812 -18.062 3.129 1 97.5 119 LEU A O 1
ATOM 924 N N . LEU A 1 120 ? -24.859 -17.688 2.293 1 95.88 120 LEU A N 1
ATOM 925 C CA . LEU A 1 120 ? -24.656 -18.375 1.023 1 95.88 120 LEU A CA 1
ATOM 926 C C . LEU A 1 120 ? -24.656 -17.391 -0.14 1 95.88 120 LEU A C 1
ATOM 928 O O . LEU A 1 120 ? -25.562 -16.547 -0.238 1 95.88 120 LEU A O 1
ATOM 932 N N . LEU A 1 121 ? -23.594 -17.469 -0.953 1 95.94 121 LEU A N 1
ATOM 933 C CA . LEU A 1 121 ? -23.547 -16.625 -2.152 1 95.94 121 LEU A CA 1
ATOM 934 C C . LEU A 1 121 ? -23.328 -17.484 -3.396 1 95.94 121 LEU A C 1
ATOM 936 O O . LEU A 1 121 ? -22.688 -18.547 -3.326 1 95.94 121 LEU A O 1
ATOM 940 N N . GLY A 1 122 ? -23.906 -17.062 -4.477 1 92.12 122 GLY A N 1
ATOM 941 C CA . GLY A 1 122 ? -23.734 -17.766 -5.738 1 92.12 122 GLY A CA 1
ATOM 942 C C . GLY A 1 122 ? -24.078 -16.922 -6.945 1 92.12 122 GLY A C 1
ATOM 943 O O . GLY A 1 122 ? -24.125 -15.688 -6.855 1 92.12 122 GLY A O 1
ATOM 944 N N . PRO A 1 123 ? -24.188 -17.547 -8.039 1 89.38 123 PRO A N 1
ATOM 945 C CA . PRO A 1 123 ? -24.484 -16.797 -9.258 1 89.38 123 PRO A CA 1
ATOM 946 C C . PRO A 1 123 ? -25.938 -16.344 -9.336 1 89.38 123 PRO A C 1
ATOM 948 O O . PRO A 1 123 ? -26.281 -15.477 -10.148 1 89.38 123 PRO A O 1
ATOM 951 N N . ASP A 1 124 ? -26.766 -16.844 -8.516 1 92.06 124 ASP A N 1
ATOM 952 C CA . ASP A 1 124 ? -28.203 -16.516 -8.531 1 92.06 124 ASP A CA 1
ATOM 953 C C . ASP A 1 124 ? -28.469 -15.219 -7.777 1 92.06 124 ASP A C 1
ATOM 955 O O . ASP A 1 124 ? -28.266 -15.141 -6.562 1 92.06 124 ASP A O 1
ATOM 959 N N . LYS A 1 125 ? -29.031 -14.297 -8.469 1 94.75 125 LYS A N 1
ATOM 960 C CA . LYS A 1 125 ? -29.234 -12.969 -7.898 1 94.75 125 LYS A CA 1
ATOM 961 C C . LYS A 1 125 ? -30.281 -13 -6.789 1 94.75 125 LYS A C 1
ATOM 963 O O . LYS A 1 125 ? -30.141 -12.312 -5.777 1 94.75 125 LYS A O 1
ATOM 968 N N . GLU A 1 126 ? -31.281 -13.742 -7.055 1 96.12 126 GLU A N 1
ATOM 969 C CA . GLU A 1 126 ? -32.344 -13.836 -6.055 1 96.12 126 GLU A CA 1
ATOM 970 C C . GLU A 1 126 ? -31.844 -14.492 -4.773 1 96.12 126 GLU A C 1
ATOM 972 O O . GLU A 1 126 ? -32.156 -14.055 -3.672 1 96.12 126 GLU A O 1
ATOM 977 N N . LEU A 1 127 ? -31.094 -15.492 -4.977 1 95.38 127 LEU A N 1
ATOM 978 C CA . LEU A 1 127 ? -30.484 -16.156 -3.824 1 95.38 127 LEU A CA 1
ATOM 979 C C . LEU A 1 127 ? -29.594 -15.18 -3.049 1 95.38 127 LEU A C 1
ATOM 981 O O . LEU A 1 127 ? -29.688 -15.094 -1.822 1 95.38 127 LEU A O 1
ATOM 985 N N . ASN A 1 128 ? -28.797 -14.453 -3.734 1 97.5 128 ASN A N 1
ATOM 986 C CA . ASN A 1 128 ? -27.906 -13.5 -3.09 1 97.5 128 ASN A CA 1
ATOM 987 C C . ASN A 1 128 ? -28.688 -12.438 -2.314 1 97.5 128 ASN A C 1
ATOM 989 O O . ASN A 1 128 ? -28.344 -12.117 -1.176 1 97.5 128 ASN A O 1
ATOM 993 N N . HIS A 1 129 ? -29.719 -11.977 -2.998 1 98.25 129 HIS A N 1
ATOM 994 C CA . HIS A 1 129 ? -30.531 -10.961 -2.348 1 98.25 129 HIS A CA 1
ATOM 995 C C . HIS A 1 129 ? -31.156 -11.484 -1.054 1 98.25 129 HIS A C 1
ATOM 997 O O . HIS A 1 129 ? -31.109 -10.812 -0.022 1 98.25 129 HIS A O 1
ATOM 1003 N N . SER A 1 130 ? -31.719 -12.672 -1.169 1 97.75 130 SER A N 1
ATOM 1004 C CA . SER A 1 130 ? -32.375 -13.273 -0.008 1 97.75 130 SER A CA 1
ATOM 1005 C C . SER A 1 130 ? -31.359 -13.555 1.104 1 97.75 130 SER A C 1
ATOM 1007 O O . SER A 1 130 ? -31.625 -13.266 2.273 1 97.75 130 SER A O 1
ATOM 1009 N N . GLU A 1 131 ? -30.203 -14.062 0.772 1 97.62 131 GLU A N 1
ATOM 1010 C CA . GLU A 1 131 ? -29.188 -14.43 1.748 1 97.62 131 GLU A CA 1
ATOM 1011 C C . GLU A 1 131 ? -28.594 -13.188 2.418 1 97.62 131 GLU A C 1
ATOM 1013 O O . GLU A 1 131 ? -28.453 -13.148 3.641 1 97.62 131 GLU A O 1
ATOM 1018 N N . ILE A 1 132 ? -28.312 -12.141 1.721 1 98.62 132 ILE A N 1
ATOM 1019 C CA . ILE A 1 132 ? -27.703 -10.93 2.256 1 98.62 132 ILE A CA 1
ATOM 1020 C C . ILE A 1 132 ? -28.719 -10.164 3.096 1 98.62 132 ILE A C 1
ATOM 1022 O O . ILE A 1 132 ? -28.375 -9.562 4.117 1 98.62 132 ILE A O 1
ATOM 1026 N N . SER A 1 133 ? -30.016 -10.266 2.672 1 98.31 133 SER A N 1
ATOM 1027 C CA . SER A 1 133 ? -31.078 -9.562 3.369 1 98.31 133 SER A CA 1
ATOM 1028 C C . SER A 1 133 ? -31.219 -10.055 4.805 1 98.31 133 SER A C 1
ATOM 1030 O O . SER A 1 133 ? -31.734 -9.336 5.668 1 98.31 133 SER A O 1
ATOM 1032 N N . LYS A 1 134 ? -30.734 -11.336 5.02 1 96.69 134 LYS A N 1
ATOM 1033 C CA . LYS A 1 134 ? -30.75 -11.859 6.383 1 96.69 134 LYS A CA 1
ATOM 1034 C C . LYS A 1 134 ? -29.953 -10.961 7.324 1 96.69 134 LYS A C 1
ATOM 1036 O O . LYS A 1 134 ? -30.203 -10.93 8.531 1 96.69 134 LYS A O 1
ATOM 1041 N N . PHE A 1 135 ? -29.047 -10.234 6.777 1 97.75 135 PHE A N 1
ATOM 1042 C CA . PHE A 1 135 ? -28.141 -9.445 7.598 1 97.75 135 PHE A CA 1
ATOM 1043 C C . PHE A 1 135 ? -28.391 -7.953 7.406 1 97.75 135 PHE A C 1
ATOM 1045 O O . PHE A 1 135 ? -28.297 -7.172 8.352 1 97.75 135 PHE A O 1
ATOM 1052 N N . SER A 1 136 ? -28.656 -7.527 6.145 1 98.19 136 SER A N 1
ATOM 1053 C CA . SER A 1 136 ? -28.875 -6.121 5.824 1 98.19 136 SER A CA 1
ATOM 1054 C C . SER A 1 136 ? -29.594 -5.969 4.488 1 98.19 136 SER A C 1
ATOM 1056 O O . SER A 1 136 ? -29.062 -6.355 3.443 1 98.19 136 SER A O 1
ATOM 1058 N N . LYS A 1 137 ? -30.766 -5.336 4.504 1 98 137 LYS A N 1
ATOM 1059 C CA . LYS A 1 137 ? -31.5 -5.059 3.275 1 98 137 LYS A CA 1
ATOM 1060 C C . LYS A 1 137 ? -30.75 -4.047 2.406 1 98 137 LYS A C 1
ATOM 1062 O O . LYS A 1 137 ? -30.766 -4.148 1.178 1 98 137 LYS A O 1
ATOM 1067 N N . LEU A 1 138 ? -30.125 -3.145 3.023 1 97.19 138 LEU A N 1
ATOM 1068 C CA . LEU A 1 138 ? -29.328 -2.15 2.299 1 97.19 138 LEU A CA 1
ATOM 1069 C C . LEU A 1 138 ? -28.188 -2.809 1.533 1 97.19 138 LEU A C 1
ATOM 1071 O O . LEU A 1 138 ? -27.922 -2.451 0.384 1 97.19 138 LEU A O 1
ATOM 1075 N N . ASP A 1 139 ? -27.578 -3.783 2.166 1 98.56 139 ASP A N 1
ATOM 1076 C CA . ASP A 1 139 ? -26.484 -4.512 1.513 1 98.56 139 ASP A CA 1
ATOM 1077 C C . ASP A 1 139 ? -27 -5.305 0.313 1 98.56 139 ASP A C 1
ATOM 1079 O O . ASP A 1 139 ? -26.344 -5.359 -0.729 1 98.56 139 ASP A O 1
ATOM 1083 N N . ALA A 1 140 ? -28.125 -5.891 0.522 1 98.69 140 ALA A N 1
ATOM 1084 C CA . ALA A 1 140 ? -28.719 -6.695 -0.541 1 98.69 140 ALA A CA 1
ATOM 1085 C C . ALA A 1 140 ? -29.016 -5.848 -1.777 1 98.69 140 ALA A C 1
ATOM 1087 O O . ALA A 1 140 ? -28.891 -6.324 -2.908 1 98.69 140 ALA A O 1
ATOM 1088 N N . GLU A 1 141 ? -29.375 -4.648 -1.543 1 97.81 141 GLU A N 1
ATOM 1089 C CA . GLU A 1 141 ? -29.672 -3.736 -2.645 1 97.81 141 GLU A CA 1
ATOM 1090 C C . GLU A 1 141 ? -28.375 -3.219 -3.289 1 97.81 141 GLU A C 1
ATOM 1092 O O . GLU A 1 141 ? -28.344 -2.979 -4.496 1 97.81 141 GLU A O 1
ATOM 1097 N N . ALA A 1 142 ? -27.375 -3.088 -2.525 1 97.88 142 ALA A N 1
ATOM 1098 C CA . ALA A 1 142 ? -26.109 -2.523 -3.004 1 97.88 142 ALA A CA 1
ATOM 1099 C C . ALA A 1 142 ? -25.297 -3.572 -3.748 1 97.88 142 ALA A C 1
ATOM 1101 O O . ALA A 1 142 ? -24.531 -3.24 -4.66 1 97.88 142 ALA A O 1
ATOM 1102 N N . TYR A 1 143 ? -25.469 -4.824 -3.42 1 97.94 143 TYR A N 1
ATOM 1103 C CA . TYR A 1 143 ? -24.594 -5.902 -3.846 1 97.94 143 TYR A CA 1
ATOM 1104 C C . TYR A 1 143 ? -24.578 -6.035 -5.363 1 97.94 143 TYR A C 1
ATOM 1106 O O . TYR A 1 143 ? -23.516 -6.125 -5.977 1 97.94 143 TYR A O 1
ATOM 1114 N N . PRO A 1 144 ? -25.688 -5.938 -6.035 1 97.25 144 PRO A N 1
ATOM 1115 C CA . PRO A 1 144 ? -25.656 -6.039 -7.496 1 97.25 144 PRO A CA 1
ATOM 1116 C C . PRO A 1 144 ? -24.891 -4.891 -8.148 1 97.25 144 PRO A C 1
ATOM 1118 O O . PRO A 1 144 ? -24.219 -5.086 -9.172 1 97.25 144 PRO A O 1
ATOM 1121 N N . ARG A 1 145 ? -24.938 -3.754 -7.59 1 96.44 145 ARG A N 1
ATOM 1122 C CA . ARG A 1 145 ? -24.219 -2.607 -8.117 1 96.44 145 ARG A CA 1
ATOM 1123 C C . ARG A 1 145 ? -22.703 -2.793 -7.953 1 96.44 145 ARG A C 1
ATOM 1125 O O . ARG A 1 145 ? -21.938 -2.469 -8.859 1 96.44 145 ARG A O 1
ATOM 1132 N N . TYR A 1 146 ? -22.422 -3.293 -6.824 1 96.19 146 TYR A N 1
ATOM 1133 C CA . TYR A 1 146 ? -21.031 -3.607 -6.535 1 96.19 146 TYR A CA 1
ATOM 1134 C C . TYR A 1 146 ? -20.484 -4.629 -7.527 1 96.19 146 TYR A C 1
ATOM 1136 O O . TYR A 1 146 ? -19.422 -4.438 -8.102 1 96.19 146 TYR A O 1
ATOM 1144 N N . GLU A 1 147 ? -21.172 -5.703 -7.738 1 94.06 147 GLU A N 1
ATOM 1145 C CA . GLU A 1 147 ? -20.75 -6.758 -8.656 1 94.06 147 GLU A CA 1
ATOM 1146 C C . GLU A 1 147 ? -20.609 -6.223 -10.078 1 94.06 147 GLU A C 1
ATOM 1148 O O . GLU A 1 147 ? -19.656 -6.578 -10.789 1 94.06 147 GLU A O 1
ATOM 1153 N N . ASN A 1 148 ? -21.562 -5.379 -10.445 1 94.06 148 ASN A N 1
ATOM 1154 C CA . ASN A 1 148 ? -21.516 -4.809 -11.789 1 94.06 148 ASN A CA 1
ATOM 1155 C C . ASN A 1 148 ? -20.281 -3.93 -11.984 1 94.06 148 ASN A C 1
ATOM 1157 O O . ASN A 1 148 ? -19.672 -3.939 -13.062 1 94.06 148 ASN A O 1
ATOM 1161 N N . LEU A 1 149 ? -19.984 -3.207 -11.016 1 94.31 149 LEU A N 1
ATOM 1162 C CA . LEU A 1 149 ? -18.797 -2.352 -11.078 1 94.31 149 LEU A CA 1
ATOM 1163 C C . LEU A 1 149 ? -17.531 -3.186 -11.234 1 94.31 149 LEU A C 1
ATOM 1165 O O . LEU A 1 149 ? -16.688 -2.873 -12.07 1 94.31 149 LEU A O 1
ATOM 1169 N N . LEU A 1 150 ? -17.406 -4.246 -10.461 1 94.06 150 LEU A N 1
ATOM 1170 C CA . LEU A 1 150 ? -16.25 -5.125 -10.547 1 94.06 150 LEU A CA 1
ATOM 1171 C C . LEU A 1 150 ? -16.156 -5.781 -11.922 1 94.06 150 LEU A C 1
ATOM 1173 O O 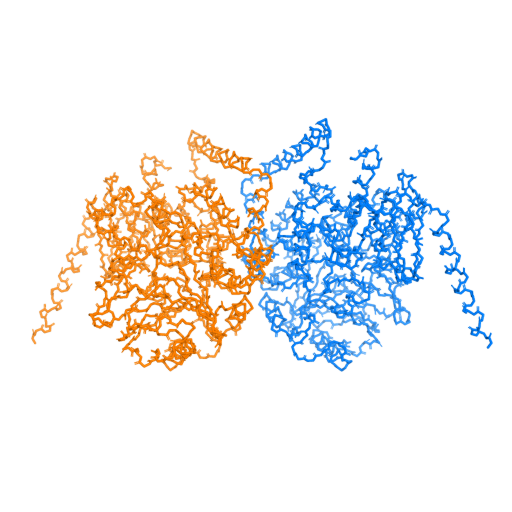. LEU A 1 150 ? -15.07 -5.938 -12.477 1 94.06 150 LEU A O 1
ATOM 1177 N N . GLU A 1 151 ? -17.25 -6.184 -12.398 1 91.94 151 GLU A N 1
ATOM 1178 C CA . GLU A 1 151 ? -17.281 -6.789 -13.727 1 91.94 151 GLU A CA 1
ATOM 1179 C C . GLU A 1 151 ? -16.75 -5.828 -14.789 1 91.94 151 GLU A C 1
ATOM 1181 O O . GLU A 1 151 ? -16.016 -6.238 -15.695 1 91.94 151 GLU A O 1
ATOM 1186 N N . ASN A 1 152 ? -17.141 -4.586 -14.672 1 93.06 152 ASN A N 1
ATOM 1187 C CA . ASN A 1 152 ? -16.641 -3.576 -15.609 1 93.06 152 ASN A CA 1
ATOM 1188 C C . ASN A 1 152 ? -15.133 -3.395 -15.492 1 93.06 152 ASN A C 1
ATOM 1190 O O . ASN A 1 152 ? -14.453 -3.201 -16.5 1 93.06 152 ASN A O 1
ATOM 1194 N N . PHE A 1 153 ? -14.656 -3.449 -14.297 1 94.12 153 PHE A N 1
ATOM 1195 C CA . PHE A 1 153 ? -13.219 -3.355 -14.094 1 94.12 153 PHE A CA 1
ATOM 1196 C C . PHE A 1 153 ? -12.5 -4.539 -14.734 1 94.12 153 PHE A C 1
ATOM 1198 O O . PHE A 1 153 ? -11.445 -4.375 -15.344 1 94.12 153 PHE A O 1
ATOM 1205 N N . CYS A 1 154 ? -13.062 -5.719 -14.586 1 91.5 154 CYS A N 1
ATOM 1206 C CA . CYS A 1 154 ? -12.484 -6.918 -15.188 1 91.5 154 CYS A CA 1
ATOM 1207 C C . CYS A 1 154 ? -12.422 -6.789 -16.703 1 91.5 154 CYS A C 1
ATOM 1209 O O . CYS A 1 154 ? -11.398 -7.117 -17.312 1 91.5 154 CYS A O 1
ATOM 1211 N N . LYS A 1 155 ? -13.492 -6.25 -17.297 1 89.75 155 LYS A N 1
ATOM 1212 C CA . LYS A 1 155 ? -13.523 -6.055 -18.75 1 89.75 155 LYS A CA 1
ATOM 1213 C C . LYS A 1 155 ? -12.438 -5.086 -19.188 1 89.75 155 LYS A C 1
ATOM 1215 O O . LYS A 1 155 ? -11.828 -5.27 -20.25 1 89.75 155 LYS A O 1
ATOM 1220 N N . PHE A 1 156 ? -12.242 -4.172 -18.375 1 91.25 156 PHE A N 1
ATOM 1221 C CA . PHE A 1 156 ? -11.203 -3.191 -18.656 1 91.25 156 PHE A CA 1
ATOM 1222 C C . PHE A 1 156 ? -9.828 -3.836 -18.625 1 91.25 156 PHE A C 1
ATOM 1224 O O . PHE A 1 156 ? -8.961 -3.508 -19.453 1 91.25 156 PHE A O 1
ATOM 1231 N N . MET A 1 157 ? -9.586 -4.809 -17.766 1 89.88 157 MET A N 1
ATOM 1232 C CA . MET A 1 157 ? -8.258 -5.371 -17.531 1 89.88 157 MET A CA 1
ATOM 1233 C C . MET A 1 157 ? -7.992 -6.555 -18.453 1 89.88 157 MET A C 1
ATOM 1235 O O . MET A 1 157 ? -6.836 -6.906 -18.688 1 89.88 157 MET A O 1
ATOM 1239 N N . ASP A 1 158 ? -8.953 -7.145 -19 1 87.69 158 ASP A N 1
ATOM 1240 C CA . ASP A 1 158 ? -8.859 -8.398 -19.75 1 87.69 158 ASP A CA 1
ATOM 1241 C C . ASP A 1 158 ? -7.809 -8.312 -20.844 1 87.69 158 ASP A C 1
ATOM 1243 O O . ASP A 1 158 ? -6.934 -9.172 -20.938 1 87.69 158 ASP A O 1
ATOM 1247 N N . PRO A 1 159 ? -7.82 -7.27 -21.625 1 86.06 159 PRO A N 1
ATOM 1248 C CA . PRO A 1 159 ? -6.84 -7.227 -22.703 1 86.06 159 PRO A CA 1
ATOM 1249 C C . PRO A 1 159 ? -5.402 -7.117 -22.203 1 86.06 159 PRO A C 1
ATOM 1251 O O . PRO A 1 159 ? -4.473 -7.551 -22.875 1 86.06 159 PRO A O 1
ATOM 1254 N N . LEU A 1 160 ? -5.23 -6.598 -21.031 1 88 160 LEU A N 1
ATOM 1255 C CA . LEU A 1 160 ? -3.896 -6.43 -20.469 1 88 160 LEU A CA 1
ATOM 1256 C C . LEU A 1 160 ? -3.305 -7.777 -20.062 1 88 160 LEU A C 1
ATOM 1258 O O . LEU A 1 160 ? -2.092 -7.977 -20.141 1 88 160 LEU A O 1
ATOM 1262 N N . LEU A 1 161 ? -4.148 -8.711 -19.703 1 87.69 161 LEU A N 1
ATOM 1263 C CA . LEU A 1 161 ? -3.688 -10.008 -19.234 1 87.69 161 LEU A CA 1
ATOM 1264 C C . LEU A 1 161 ? -3.207 -10.875 -20.391 1 87.69 161 LEU A C 1
ATOM 1266 O O . LEU A 1 161 ? -2.35 -11.742 -20.219 1 87.69 161 LEU A O 1
ATOM 1270 N N . ASP A 1 162 ? -3.689 -10.617 -21.578 1 88.38 162 ASP A N 1
ATOM 1271 C CA . ASP A 1 162 ? -3.414 -11.469 -22.734 1 88.38 162 ASP A CA 1
ATOM 1272 C C . ASP A 1 162 ? -2.316 -10.875 -23.609 1 88.38 162 ASP A C 1
ATOM 1274 O O . ASP A 1 162 ? -1.958 -11.445 -24.641 1 88.38 162 ASP A O 1
ATOM 1278 N N . SER A 1 163 ? -1.806 -9.734 -23.172 1 88.75 163 SER A N 1
ATOM 1279 C CA . SER A 1 163 ? -0.805 -9.055 -24 1 88.75 163 SER A CA 1
ATOM 1280 C C . SER A 1 163 ? 0.532 -8.961 -23.266 1 88.75 163 SER A C 1
ATOM 1282 O O . SER A 1 163 ? 0.571 -8.898 -22.031 1 88.75 163 SER A O 1
ATOM 1284 N N . SER A 1 164 ? 1.567 -9.023 -24.078 1 91.31 164 SER A N 1
ATOM 1285 C CA . SER A 1 164 ? 2.879 -8.734 -23.516 1 91.31 164 SER A CA 1
ATOM 1286 C C . SER A 1 164 ? 2.99 -7.266 -23.094 1 91.31 164 SER A C 1
ATOM 1288 O O . SER A 1 164 ? 2.525 -6.379 -23.812 1 91.31 164 SER A O 1
ATOM 1290 N N . PRO A 1 165 ? 3.576 -6.996 -21.922 1 92.75 165 PRO A N 1
ATOM 1291 C CA . PRO A 1 165 ? 3.777 -5.594 -21.562 1 92.75 165 PRO A CA 1
ATOM 1292 C C . PRO A 1 165 ? 4.609 -4.828 -22.578 1 92.75 165 PRO A C 1
ATOM 1294 O O . PRO A 1 165 ? 5.559 -5.375 -23.156 1 92.75 165 PRO A O 1
ATOM 1297 N N . PRO A 1 166 ? 4.258 -3.58 -22.859 1 89.81 166 PRO A N 1
ATOM 1298 C CA . PRO A 1 166 ? 4.969 -2.764 -23.844 1 89.81 166 PRO A CA 1
ATOM 1299 C C . PRO A 1 166 ? 6.285 -2.207 -23.312 1 89.81 166 PRO A C 1
ATOM 1301 O O . PRO A 1 166 ? 6.477 -0.988 -23.266 1 89.81 166 PRO A O 1
ATOM 1304 N N . GLU A 1 167 ? 7.121 -3.016 -23 1 85.81 167 GLU A N 1
ATOM 1305 C CA . GLU A 1 167 ? 8.438 -2.664 -22.484 1 85.81 167 GLU A CA 1
ATOM 1306 C C . GLU A 1 167 ? 9.352 -2.156 -23.594 1 85.81 167 GLU A C 1
ATOM 1308 O O . GLU A 1 167 ? 9.344 -2.689 -24.703 1 85.81 167 GLU A O 1
ATOM 1313 N N . LYS A 1 168 ? 10.125 -1.045 -23.281 1 79.12 168 LYS A N 1
ATOM 1314 C CA . LYS A 1 168 ? 11.086 -0.567 -24.266 1 79.12 168 LYS A CA 1
ATOM 1315 C C . LYS A 1 168 ? 12.211 -1.583 -24.469 1 79.12 168 LYS A C 1
ATOM 1317 O O . LYS A 1 168 ? 12.734 -2.143 -23.5 1 79.12 168 LYS A O 1
ATOM 1322 N N . THR A 1 169 ? 12.375 -1.915 -25.688 1 68.56 169 THR A N 1
ATOM 1323 C CA . THR A 1 169 ? 13.375 -2.926 -26.016 1 68.56 169 THR A CA 1
ATOM 1324 C C . THR A 1 169 ? 14.766 -2.307 -26.078 1 68.56 169 THR A C 1
ATOM 1326 O O . THR A 1 169 ? 14.961 -1.268 -26.703 1 68.56 169 THR A O 1
ATOM 1329 N N . GLN A 1 170 ? 15.727 -2.686 -25.297 1 62.12 170 GLN A N 1
ATOM 1330 C CA . GLN A 1 170 ? 17.062 -2.109 -25.188 1 62.12 170 GLN A CA 1
ATOM 1331 C C . GLN A 1 170 ? 17.906 -2.449 -26.406 1 62.12 170 GLN A C 1
ATOM 1333 O O . GLN A 1 170 ? 18.797 -1.686 -26.781 1 62.12 170 GLN A O 1
ATOM 1338 N N . ASP A 1 171 ? 17.641 -3.51 -27.094 1 63.41 171 ASP A N 1
ATOM 1339 C CA . ASP A 1 171 ? 18.656 -3.939 -28.047 1 63.41 171 ASP A CA 1
ATOM 1340 C C . ASP A 1 171 ? 18.078 -4.039 -29.453 1 63.41 171 ASP A C 1
ATOM 1342 O O . ASP A 1 171 ? 18.406 -4.965 -30.203 1 63.41 171 ASP A O 1
ATOM 1346 N N . ILE A 1 172 ? 17.391 -2.938 -29.797 1 62.84 172 ILE A N 1
ATOM 1347 C CA . ILE A 1 172 ? 16.906 -3.059 -31.156 1 62.84 172 ILE A CA 1
ATOM 1348 C C . ILE A 1 172 ? 17.844 -2.324 -32.125 1 62.84 172 ILE A C 1
ATOM 1350 O O . ILE A 1 172 ? 18.016 -1.106 -32 1 62.84 172 ILE A O 1
ATOM 1354 N N . SER A 1 173 ? 18.562 -3.061 -32.812 1 59.81 173 SER A N 1
ATOM 1355 C CA . SER A 1 173 ? 19.641 -2.537 -33.656 1 59.81 173 SER A CA 1
ATOM 1356 C C . SER A 1 173 ? 19.078 -1.863 -34.906 1 59.81 173 SER A C 1
ATOM 1358 O O . SER A 1 173 ? 19.578 -0.814 -35.344 1 59.81 173 SER A O 1
ATOM 1360 N N . SER A 1 174 ? 18.062 -2.477 -35.531 1 70.56 174 SER A N 1
ATOM 1361 C CA . SER A 1 174 ? 17.594 -1.935 -36.781 1 70.56 174 SER A CA 1
ATOM 1362 C C . SER A 1 174 ? 16.594 -0.805 -36.594 1 70.56 174 SER A C 1
ATOM 1364 O O . SER A 1 174 ? 15.711 -0.901 -35.719 1 70.56 174 SER A O 1
ATOM 1366 N N . PHE A 1 175 ? 16.844 0.25 -37.281 1 74.38 175 PHE A N 1
ATOM 1367 C CA . PHE A 1 175 ? 15.961 1.414 -37.25 1 74.38 175 PHE A CA 1
ATOM 1368 C C . PHE A 1 175 ? 14.523 1.024 -37.531 1 74.38 175 PHE A C 1
ATOM 1370 O O . PHE A 1 175 ? 13.594 1.472 -36.875 1 74.38 175 PHE A O 1
ATOM 1377 N N . ASN A 1 176 ? 14.391 0.139 -38.562 1 74.31 176 ASN A N 1
ATOM 1378 C CA . ASN A 1 176 ? 13.062 -0.302 -38.938 1 74.31 176 ASN A CA 1
ATOM 1379 C C . ASN A 1 176 ? 12.391 -1.121 -37.844 1 74.31 176 ASN A C 1
ATOM 1381 O O . ASN A 1 176 ? 11.195 -0.965 -37.594 1 74.31 176 ASN A O 1
ATOM 1385 N N . ALA A 1 177 ? 13.133 -1.876 -37.219 1 76.12 177 ALA A N 1
ATOM 1386 C CA . ALA A 1 177 ? 12.609 -2.689 -36.125 1 76.12 177 ALA A CA 1
ATOM 1387 C C . ALA A 1 177 ? 12.227 -1.82 -34.938 1 76.12 177 ALA A C 1
ATOM 1389 O O . ALA A 1 177 ? 11.227 -2.086 -34.25 1 76.12 177 ALA A O 1
ATOM 1390 N N . ARG A 1 178 ? 12.898 -0.794 -34.75 1 78.69 178 ARG A N 1
ATOM 1391 C CA . ARG A 1 178 ? 12.625 0.142 -33.656 1 78.69 178 ARG A CA 1
ATOM 1392 C C . ARG A 1 178 ? 11.328 0.909 -33.938 1 78.69 178 ARG A C 1
ATOM 1394 O O . ARG A 1 178 ? 10.539 1.133 -33 1 78.69 178 ARG A O 1
ATOM 1401 N N . MET A 1 179 ? 11.195 1.258 -35.188 1 79.5 179 MET A N 1
ATOM 1402 C CA . MET A 1 179 ? 9.992 2.002 -35.562 1 79.5 179 MET A CA 1
ATOM 1403 C C . MET A 1 179 ? 8.75 1.127 -35.438 1 79.5 179 MET A C 1
ATOM 1405 O O . MET A 1 179 ? 7.715 1.575 -34.938 1 79.5 179 MET A O 1
ATOM 1409 N N . LYS A 1 180 ? 8.891 -0.048 -35.906 1 81 180 LYS A N 1
ATOM 1410 C CA . LYS A 1 180 ? 7.777 -0.987 -35.781 1 81 180 LYS A CA 1
ATOM 1411 C C . LYS A 1 180 ? 7.426 -1.27 -34.344 1 81 180 LYS A C 1
ATOM 1413 O O . LYS A 1 180 ? 6.25 -1.341 -33.969 1 81 180 LYS A O 1
ATOM 1418 N N . ASP A 1 181 ? 8.383 -1.406 -33.562 1 82.06 181 ASP A N 1
ATOM 1419 C CA . ASP A 1 181 ? 8.195 -1.663 -32.125 1 82.06 181 ASP A CA 1
ATOM 1420 C C . ASP A 1 181 ? 7.531 -0.474 -31.438 1 82.06 181 ASP A C 1
ATOM 1422 O O . ASP A 1 181 ? 6.621 -0.65 -30.625 1 82.06 181 ASP A O 1
ATOM 1426 N N . ASN A 1 182 ? 7.98 0.688 -31.828 1 83.31 182 ASN A N 1
ATOM 1427 C CA . ASN A 1 182 ? 7.402 1.904 -31.266 1 83.31 182 ASN A CA 1
ATOM 1428 C C . ASN A 1 182 ? 5.941 2.072 -31.672 1 83.31 182 ASN A C 1
ATOM 1430 O O . ASN A 1 182 ? 5.117 2.516 -30.875 1 83.31 182 ASN A O 1
ATOM 1434 N N . LEU A 1 183 ? 5.695 1.741 -32.906 1 83.62 183 LEU A N 1
ATOM 1435 C CA . LEU A 1 183 ? 4.324 1.831 -33.406 1 83.62 183 LEU A CA 1
ATOM 1436 C C . LEU A 1 183 ? 3.414 0.867 -32.656 1 83.62 183 LEU A C 1
ATOM 1438 O O . LEU A 1 183 ? 2.299 1.23 -32.25 1 83.62 183 LEU A O 1
ATOM 1442 N N . LYS A 1 184 ? 3.846 -0.353 -32.469 1 85.31 184 LYS A N 1
ATOM 1443 C CA . LYS A 1 184 ? 3.066 -1.342 -31.719 1 85.31 184 LYS A CA 1
ATOM 1444 C C . LYS A 1 184 ? 2.783 -0.867 -30.297 1 85.31 184 LYS A C 1
ATOM 1446 O O . LYS A 1 184 ? 1.668 -1.02 -29.797 1 85.31 184 LYS A O 1
ATOM 1451 N N . LYS A 1 185 ? 3.758 -0.37 -29.688 1 87 185 LYS A N 1
ATOM 1452 C CA . LYS A 1 185 ? 3.609 0.134 -28.328 1 87 185 LYS A CA 1
ATOM 1453 C C . LYS A 1 185 ? 2.666 1.333 -28.281 1 87 185 LYS A C 1
ATOM 1455 O O . LYS A 1 185 ? 1.851 1.455 -27.375 1 87 185 LYS A O 1
ATOM 1460 N N . SER A 1 186 ? 2.76 2.184 -29.297 1 87.5 186 SER A N 1
ATOM 1461 C CA . SER A 1 186 ? 1.867 3.334 -29.375 1 87.5 186 SER A CA 1
ATOM 1462 C C . SER A 1 186 ? 0.417 2.896 -29.547 1 87.5 186 SER A C 1
ATOM 1464 O O . SER A 1 186 ? -0.49 3.482 -28.953 1 87.5 186 SER A O 1
ATOM 1466 N N . VAL A 1 187 ? 0.263 1.887 -30.297 1 88.12 187 VAL A N 1
ATOM 1467 C CA . VAL A 1 187 ? -1.075 1.354 -30.516 1 88.12 187 VAL A CA 1
ATOM 1468 C C . VAL A 1 187 ? -1.627 0.761 -29.219 1 88.12 187 VAL A C 1
ATOM 1470 O O . VAL A 1 187 ? -2.797 0.959 -28.891 1 88.12 187 VAL A O 1
ATOM 1473 N N . PHE A 1 188 ? -0.776 0.036 -28.547 1 88.81 188 PHE A N 1
ATOM 1474 C CA . PHE A 1 188 ? -1.177 -0.528 -27.266 1 88.81 188 PHE A CA 1
ATOM 1475 C C . PHE A 1 188 ? -1.652 0.567 -26.312 1 88.81 188 PHE A C 1
ATOM 1477 O O . PHE A 1 188 ? -2.752 0.484 -25.766 1 88.81 188 PHE A O 1
ATOM 1484 N N . TRP A 1 189 ? -0.879 1.568 -26.219 1 88.38 189 TRP A N 1
ATOM 1485 C CA . TRP A 1 189 ? -1.2 2.643 -25.297 1 88.38 189 TRP A CA 1
ATOM 1486 C C . TRP A 1 189 ? -2.422 3.426 -25.766 1 88.38 189 TRP A C 1
ATOM 1488 O O . TRP A 1 189 ? -3.234 3.871 -24.953 1 88.38 189 TRP A O 1
ATOM 1498 N N . ALA A 1 190 ? -2.533 3.611 -27.016 1 89.94 190 ALA A N 1
ATOM 1499 C CA . ALA A 1 190 ? -3.699 4.297 -27.578 1 89.94 190 ALA A CA 1
ATOM 1500 C C . ALA A 1 190 ? -4.98 3.525 -27.281 1 89.94 190 ALA A C 1
ATOM 1502 O O . ALA A 1 190 ? -6 4.121 -26.922 1 89.94 190 ALA A O 1
ATOM 1503 N N . ASN A 1 191 ? -4.879 2.246 -27.406 1 90.62 191 ASN A N 1
ATOM 1504 C CA . ASN A 1 191 ? -6.035 1.408 -27.109 1 90.62 191 ASN A CA 1
ATOM 1505 C C . ASN A 1 191 ? -6.402 1.458 -25.641 1 90.62 191 ASN A C 1
ATOM 1507 O O . ASN A 1 191 ? -7.582 1.522 -25.281 1 90.62 191 ASN A O 1
ATOM 1511 N N . LEU A 1 192 ? -5.426 1.421 -24.844 1 89.38 192 LEU A N 1
ATOM 1512 C CA . LEU A 1 192 ? -5.664 1.505 -23.406 1 89.38 192 LEU A CA 1
ATOM 1513 C C . LEU A 1 192 ? -6.285 2.846 -23.031 1 89.38 192 LEU A C 1
ATOM 1515 O O . LEU A 1 192 ? -7.215 2.902 -22.219 1 89.38 192 LEU A O 1
ATOM 1519 N N . LEU A 1 193 ? -5.789 3.879 -23.656 1 88.75 193 LEU A N 1
ATOM 1520 C CA . LEU A 1 193 ? -6.32 5.215 -23.406 1 88.75 193 LEU A CA 1
ATOM 1521 C C . LEU A 1 193 ? -7.77 5.32 -23.875 1 88.75 193 LEU A C 1
ATOM 1523 O O . LEU A 1 193 ? -8.602 5.93 -23.203 1 88.75 193 LEU A O 1
ATOM 1527 N N . GLN A 1 194 ? -8.016 4.781 -24.969 1 91.56 194 GLN A N 1
ATOM 1528 C CA . GLN A 1 194 ? -9.375 4.789 -25.5 1 91.56 194 GLN A CA 1
ATOM 1529 C C . GLN A 1 194 ? -10.344 4.082 -24.562 1 91.56 194 GLN A C 1
ATOM 1531 O O . GLN A 1 194 ? -11.453 4.562 -24.328 1 91.56 194 GLN A O 1
ATOM 1536 N N . ARG A 1 195 ? -9.938 2.994 -24.016 1 91.44 195 ARG A N 1
ATOM 1537 C CA . ARG A 1 195 ? -10.758 2.258 -23.062 1 91.44 195 ARG A CA 1
ATOM 1538 C C . ARG A 1 195 ? -10.969 3.064 -21.781 1 91.44 195 ARG A C 1
ATOM 1540 O O . ARG A 1 195 ? -12.062 3.061 -21.219 1 91.44 195 ARG A O 1
ATOM 1547 N N . ALA A 1 196 ? -9.961 3.713 -21.375 1 90.75 196 ALA A N 1
ATOM 1548 C CA . ALA A 1 196 ? -10.055 4.547 -20.172 1 90.75 196 ALA A CA 1
ATOM 1549 C C . ALA A 1 196 ? -11.031 5.699 -20.391 1 90.75 196 ALA A C 1
ATOM 1551 O O . ALA A 1 196 ? -11.844 6 -19.516 1 90.75 196 ALA A O 1
ATOM 1552 N N . VAL A 1 197 ? -10.93 6.289 -21.547 1 88.44 197 VAL A N 1
ATOM 1553 C CA . VAL A 1 197 ? -11.828 7.391 -21.875 1 88.44 197 VAL A CA 1
ATOM 1554 C C . VAL A 1 197 ? -13.266 6.883 -21.953 1 88.44 197 VAL A C 1
ATOM 1556 O O . VAL A 1 197 ? -14.195 7.551 -21.484 1 88.44 197 VAL A O 1
ATOM 1559 N N . ALA A 1 198 ? -13.375 5.738 -22.469 1 90.12 198 ALA A N 1
ATOM 1560 C CA . ALA A 1 198 ? -14.703 5.141 -22.594 1 90.12 198 ALA A CA 1
ATOM 1561 C C . ALA A 1 198 ? -15.305 4.848 -21.234 1 90.12 198 ALA A C 1
ATOM 1563 O O . ALA A 1 198 ? -16.516 4.961 -21.031 1 90.12 198 ALA A O 1
ATOM 1564 N N . MET A 1 199 ? -14.562 4.484 -20.297 1 90.06 199 MET A N 1
ATOM 1565 C CA . MET A 1 199 ? -15.008 4.191 -18.938 1 90.06 199 MET A CA 1
ATOM 1566 C C . MET A 1 199 ? -15.5 5.461 -18.25 1 90.06 199 MET A C 1
ATOM 1568 O O . MET A 1 199 ? -16.406 5.41 -17.422 1 90.06 199 MET A O 1
ATOM 1572 N N . GLY A 1 200 ? -14.93 6.641 -18.625 1 87.5 200 GLY A N 1
ATOM 1573 C CA . GLY A 1 200 ? -15.273 7.906 -18 1 87.5 200 GLY A CA 1
ATOM 1574 C C . GLY A 1 200 ? -14.508 8.172 -16.719 1 87.5 200 GLY A C 1
ATOM 1575 O O . GLY A 1 200 ? -14.023 7.238 -16.062 1 87.5 200 GLY A O 1
ATOM 1576 N N . GLN A 1 201 ? -14.477 9.367 -16.266 1 85.69 201 GLN A N 1
ATOM 1577 C CA . GLN A 1 201 ? -13.664 9.805 -15.133 1 85.69 201 GLN A CA 1
ATOM 1578 C C . GLN A 1 201 ? -14.164 9.188 -13.836 1 85.69 201 GLN A C 1
ATOM 1580 O O . GLN A 1 201 ? -13.359 8.742 -13.008 1 85.69 201 GLN A O 1
ATOM 1585 N N . LYS A 1 202 ? -15.445 9.195 -13.711 1 89.81 202 LYS A N 1
ATOM 1586 C CA . LYS A 1 202 ? -16 8.688 -12.461 1 89.81 202 LYS A CA 1
ATOM 1587 C C . LYS A 1 202 ? -15.641 7.223 -12.25 1 89.81 202 LYS A C 1
ATOM 1589 O O . LYS A 1 202 ? -15.109 6.855 -11.203 1 89.81 202 LYS A O 1
ATOM 1594 N N . GLU A 1 203 ? -15.906 6.434 -13.266 1 92.56 203 GLU A N 1
ATOM 1595 C CA . GLU A 1 203 ? -15.633 5.004 -13.148 1 92.56 203 GLU A CA 1
ATOM 1596 C C . GLU A 1 203 ? -14.133 4.734 -13.086 1 92.56 203 GLU A C 1
ATOM 1598 O O . GLU A 1 203 ? -13.695 3.807 -12.398 1 92.56 203 GLU A O 1
ATOM 1603 N N . LEU A 1 204 ? -13.406 5.523 -13.797 1 92.56 204 LEU A N 1
ATOM 1604 C CA . LEU A 1 204 ? -11.953 5.383 -13.734 1 92.56 204 LEU A CA 1
ATOM 1605 C C . LEU A 1 204 ? -11.438 5.691 -12.328 1 92.56 204 LEU A C 1
ATOM 1607 O O . LEU A 1 204 ? -10.531 5.02 -11.836 1 92.56 204 LEU A O 1
ATOM 1611 N N . LEU A 1 205 ? -12.023 6.68 -11.727 1 93.06 205 LEU A N 1
ATOM 1612 C CA . LEU A 1 205 ? -11.633 7.023 -10.367 1 93.06 205 LEU A CA 1
ATOM 1613 C C . LEU A 1 205 ? -12.031 5.918 -9.391 1 93.06 205 LEU A C 1
ATOM 1615 O O . LEU A 1 205 ? -11.305 5.641 -8.43 1 93.06 205 LEU A O 1
ATOM 1619 N N . GLU A 1 206 ? -13.156 5.324 -9.656 1 94.94 206 GLU A N 1
ATOM 1620 C CA . GLU A 1 206 ? -13.562 4.168 -8.859 1 94.94 206 GLU A CA 1
ATOM 1621 C C . GLU A 1 206 ? -12.57 3.016 -9.023 1 94.94 206 GLU A C 1
ATOM 1623 O O . GLU A 1 206 ? -12.266 2.314 -8.055 1 94.94 206 GLU A O 1
ATOM 1628 N N . PHE A 1 207 ? -12.164 2.838 -10.227 1 95.75 207 PHE A N 1
ATOM 1629 C CA . PHE A 1 207 ? -11.18 1.801 -10.523 1 95.75 207 PHE A CA 1
ATOM 1630 C C . PHE A 1 207 ? -9.875 2.072 -9.789 1 95.75 207 PHE A C 1
ATOM 1632 O O . PHE A 1 207 ? -9.328 1.179 -9.141 1 95.75 207 PHE A O 1
ATOM 1639 N N . LEU A 1 208 ? -9.406 3.287 -9.812 1 94.44 208 LEU A N 1
ATOM 1640 C CA . LEU A 1 208 ? -8.172 3.67 -9.133 1 94.44 208 LEU A CA 1
ATOM 1641 C C . LEU A 1 208 ? -8.328 3.537 -7.621 1 94.44 208 LEU A C 1
ATOM 1643 O O . LEU A 1 208 ? -7.395 3.115 -6.934 1 94.44 208 LEU A O 1
ATOM 1647 N N . ASP A 1 209 ? -9.477 3.883 -7.152 1 95.44 209 ASP A N 1
ATOM 1648 C CA . ASP A 1 209 ? -9.766 3.734 -5.73 1 95.44 209 ASP A CA 1
ATOM 1649 C C . ASP A 1 209 ? -9.648 2.275 -5.293 1 95.44 209 ASP A C 1
ATOM 1651 O O . ASP A 1 209 ? -9.023 1.973 -4.273 1 95.44 209 ASP A O 1
ATOM 1655 N N . LEU A 1 210 ? -10.188 1.4 -6.062 1 95.56 210 LEU A N 1
ATOM 1656 C CA . LEU A 1 210 ? -10.102 -0.024 -5.758 1 95.56 210 LEU A CA 1
ATOM 1657 C C . LEU A 1 210 ? -8.648 -0.496 -5.77 1 95.56 210 LEU A C 1
ATOM 1659 O O . LEU A 1 210 ? -8.234 -1.248 -4.887 1 95.56 210 LEU A O 1
ATOM 1663 N N . LEU A 1 211 ? -7.852 -0.035 -6.734 1 95.31 211 LEU A N 1
ATOM 1664 C CA . LEU A 1 211 ? -6.477 -0.49 -6.91 1 95.31 211 LEU A CA 1
ATOM 1665 C C . LEU A 1 211 ? -5.59 0.007 -5.773 1 95.31 211 LEU A C 1
ATOM 1667 O O . LEU A 1 211 ? -4.707 -0.717 -5.305 1 95.31 211 LEU A O 1
ATOM 1671 N N . LEU A 1 212 ? -5.875 1.182 -5.293 1 95.62 212 LEU A N 1
ATOM 1672 C CA . LEU A 1 212 ? -4.926 1.85 -4.406 1 95.62 212 LEU A CA 1
ATOM 1673 C C . LEU A 1 212 ? -5.336 1.688 -2.947 1 95.62 212 LEU A C 1
ATOM 1675 O O . LEU A 1 212 ? -4.496 1.78 -2.049 1 95.62 212 LEU A O 1
ATOM 1679 N N . SER A 1 213 ? -6.617 1.423 -2.672 1 96.19 213 SER A N 1
ATOM 1680 C CA . SER A 1 213 ? -7.148 1.44 -1.313 1 96.19 213 SER A CA 1
ATOM 1681 C C . SER A 1 213 ? -7.012 0.076 -0.647 1 96.19 213 SER A C 1
ATOM 1683 O O . SER A 1 213 ? -6.895 -0.944 -1.329 1 96.19 213 SER A O 1
ATOM 1685 N N . PRO A 1 214 ? -6.977 0.094 0.744 1 96.31 214 PRO A N 1
ATOM 1686 C CA . PRO A 1 214 ? -7.238 -1.17 1.436 1 96.31 214 PRO A CA 1
ATOM 1687 C C . PRO A 1 214 ? -8.625 -1.733 1.131 1 96.31 214 PRO A C 1
ATOM 1689 O O . PRO A 1 214 ? -9.594 -0.975 1.02 1 96.31 214 PRO A O 1
ATOM 1692 N N . ALA A 1 215 ? -8.695 -3.016 1.036 1 97.19 215 ALA A N 1
ATOM 1693 C CA . ALA A 1 215 ? -9.977 -3.668 0.782 1 97.19 215 ALA A CA 1
ATOM 1694 C C . ALA A 1 215 ? -11 -3.305 1.855 1 97.19 215 ALA A C 1
ATOM 1696 O O . ALA A 1 215 ? -12.195 -3.182 1.569 1 97.19 215 ALA A O 1
ATOM 1697 N N . SER A 1 216 ? -10.539 -3.117 3.072 1 97.69 216 SER A N 1
ATOM 1698 C CA . SER A 1 216 ? -11.445 -2.775 4.168 1 97.69 216 SER A CA 1
ATOM 1699 C C . SER A 1 216 ? -12.156 -1.45 3.904 1 97.69 216 SER A C 1
ATOM 1701 O O . SER A 1 216 ? -13.367 -1.337 4.109 1 97.69 216 SER A O 1
ATOM 1703 N N . LYS A 1 217 ? -11.398 -0.494 3.404 1 96.81 217 LYS A N 1
ATOM 1704 C CA . LYS A 1 217 ? -11.984 0.805 3.098 1 96.81 217 LYS A CA 1
ATOM 1705 C C . LYS A 1 217 ? -13.031 0.686 1.989 1 96.81 217 LYS A C 1
ATOM 1707 O O . LYS A 1 217 ? -14.125 1.233 2.104 1 96.81 217 LYS A O 1
ATOM 1712 N N . VAL A 1 218 ? -12.711 -0.045 0.979 1 96.94 218 VAL A N 1
ATOM 1713 C CA . VAL A 1 218 ? -13.609 -0.233 -0.153 1 96.94 218 VAL A CA 1
ATOM 1714 C C . VAL A 1 218 ? -14.898 -0.896 0.321 1 96.94 218 VAL A C 1
ATOM 1716 O O . VAL A 1 218 ? -16 -0.392 0.064 1 96.94 218 VAL A O 1
ATOM 1719 N N . LEU A 1 219 ? -14.781 -1.952 1.054 1 98.19 219 LEU A N 1
ATOM 1720 C CA . LEU A 1 219 ? -15.945 -2.734 1.461 1 98.19 219 LEU A CA 1
ATOM 1721 C C . LEU A 1 219 ? -16.766 -1.982 2.504 1 98.19 219 LEU A C 1
ATOM 1723 O O . LEU A 1 219 ? -18 -2.076 2.516 1 98.19 219 LEU A O 1
ATOM 1727 N N . ASN A 1 220 ? -16.109 -1.239 3.375 1 97.88 220 ASN A N 1
ATOM 1728 C CA . ASN A 1 220 ? -16.844 -0.427 4.348 1 97.88 220 ASN A CA 1
ATOM 1729 C C . ASN A 1 220 ? -17.688 0.639 3.662 1 97.88 220 ASN A C 1
ATOM 1731 O O . ASN A 1 220 ? -18.75 1.011 4.168 1 97.88 220 ASN A O 1
ATOM 1735 N N . ASN A 1 221 ? -17.25 1.114 2.541 1 97.06 221 ASN A N 1
ATOM 1736 C CA . ASN A 1 221 ? -18 2.15 1.83 1 97.06 221 ASN A CA 1
ATOM 1737 C C . ASN A 1 221 ? -19.188 1.57 1.081 1 97.06 221 ASN A C 1
ATOM 1739 O O . ASN A 1 221 ? -20.109 2.299 0.72 1 97.06 221 ASN A O 1
ATOM 1743 N N . TRP A 1 222 ? -19.172 0.257 0.876 1 97.31 222 TRP A N 1
ATOM 1744 C CA . TRP A 1 222 ? -20.25 -0.366 0.122 1 97.31 222 TRP A CA 1
ATOM 1745 C C . TRP A 1 222 ? -21.266 -1.014 1.058 1 97.31 222 TRP A C 1
ATOM 1747 O O . TRP A 1 222 ? -22.469 -1.02 0.773 1 97.31 222 TRP A O 1
ATOM 1757 N N . PHE A 1 223 ? -20.734 -1.574 2.186 1 98.25 223 PHE A N 1
ATOM 1758 C CA . PHE A 1 223 ? -21.578 -2.484 2.939 1 98.25 223 PHE A CA 1
ATOM 1759 C C . PHE A 1 223 ? -21.484 -2.203 4.434 1 98.25 223 PHE A C 1
ATOM 1761 O O . PHE A 1 223 ? -20.547 -1.555 4.891 1 98.25 223 PHE A O 1
ATOM 1768 N N . GLU A 1 224 ? -22.453 -2.713 5.148 1 97.31 224 GLU A N 1
ATOM 1769 C CA . GLU A 1 224 ? -22.453 -2.477 6.59 1 97.31 224 GLU A CA 1
ATOM 1770 C C . GLU A 1 224 ? -22.344 -3.789 7.359 1 97.31 224 GLU A C 1
ATOM 1772 O O . GLU A 1 224 ? -21.875 -3.812 8.5 1 97.31 224 GLU A O 1
ATOM 1777 N N . SER A 1 225 ? -22.75 -4.969 6.734 1 97.69 225 SER A N 1
ATOM 1778 C CA . SER A 1 225 ? -22.766 -6.234 7.461 1 97.69 225 SER A CA 1
ATOM 1779 C C . SER A 1 225 ? -21.359 -6.824 7.562 1 97.69 225 SER A C 1
ATOM 1781 O O . SER A 1 225 ? -20.641 -6.922 6.562 1 97.69 225 SER A O 1
ATOM 1783 N N . ASP A 1 226 ? -21.016 -7.293 8.766 1 97.62 226 ASP A N 1
ATOM 1784 C CA . ASP A 1 226 ? -19.688 -7.824 9.016 1 97.62 226 ASP A CA 1
ATOM 1785 C C . ASP A 1 226 ? -19.438 -9.094 8.203 1 97.62 226 ASP A C 1
ATOM 1787 O O . ASP A 1 226 ? -18.391 -9.219 7.555 1 97.62 226 ASP A O 1
ATOM 1791 N N . VAL A 1 227 ? -20.406 -9.961 8.125 1 97.81 227 VAL A N 1
ATOM 1792 C CA . VAL A 1 227 ? -20.203 -11.266 7.508 1 97.81 227 VAL A CA 1
ATOM 1793 C C . VAL A 1 227 ? -20.047 -11.102 5.996 1 97.81 227 VAL A C 1
ATOM 1795 O O . VAL A 1 227 ? -19.219 -11.773 5.371 1 97.81 227 VAL A O 1
ATOM 1798 N N . LEU A 1 228 ? -20.875 -10.188 5.414 1 98.5 228 LEU A N 1
ATOM 1799 C CA . LEU A 1 228 ? -20.734 -9.953 3.982 1 98.5 228 LEU A CA 1
ATOM 1800 C C . LEU A 1 228 ? -19.375 -9.359 3.65 1 98.5 228 LEU A C 1
ATOM 1802 O O . LEU A 1 228 ? -18.672 -9.867 2.766 1 98.5 228 LEU A O 1
ATOM 1806 N N . LYS A 1 229 ? -18.969 -8.336 4.41 1 98.44 229 LYS A N 1
ATOM 1807 C CA . LYS A 1 229 ? -17.672 -7.703 4.184 1 98.44 229 LYS A CA 1
ATOM 1808 C C . LYS A 1 229 ? -16.547 -8.703 4.348 1 98.44 229 LYS A C 1
ATOM 1810 O O . LYS A 1 229 ? -15.633 -8.773 3.514 1 98.44 229 LYS A O 1
ATOM 1815 N N . ALA A 1 230 ? -16.625 -9.492 5.367 1 98.25 230 ALA A N 1
ATOM 1816 C CA . ALA A 1 230 ? -15.57 -10.469 5.648 1 98.25 230 ALA A CA 1
ATOM 1817 C C . ALA A 1 230 ? -15.5 -11.531 4.555 1 98.25 230 ALA A C 1
ATOM 1819 O O . ALA A 1 230 ? -14.414 -11.906 4.113 1 98.25 230 ALA A O 1
ATOM 1820 N N . THR A 1 231 ? -16.641 -12.016 4.121 1 97.69 231 THR A N 1
ATOM 1821 C CA . THR A 1 231 ? -16.688 -13.016 3.062 1 97.69 231 THR A CA 1
ATOM 1822 C C . THR A 1 231 ? -16.031 -12.5 1.791 1 97.69 231 THR A C 1
ATOM 1824 O O . THR A 1 231 ? -15.164 -13.164 1.217 1 97.69 231 THR A O 1
ATOM 1827 N N . LEU A 1 232 ? -16.391 -11.281 1.444 1 96.81 232 LEU A N 1
ATOM 1828 C CA . LEU A 1 232 ? -15.82 -10.68 0.241 1 96.81 232 LEU A CA 1
ATOM 1829 C C . LEU A 1 232 ? -14.336 -10.383 0.432 1 96.81 232 LEU A C 1
ATOM 1831 O O . LEU A 1 232 ? -13.539 -10.547 -0.496 1 96.81 232 LEU A O 1
ATOM 1835 N N . ALA A 1 233 ? -13.938 -10.055 1.619 1 97.12 233 ALA A N 1
ATOM 1836 C CA . ALA A 1 233 ? -12.578 -9.617 1.931 1 97.12 233 ALA A CA 1
ATOM 1837 C C . ALA A 1 233 ? -11.602 -10.789 1.858 1 97.12 233 ALA A C 1
ATOM 1839 O O . ALA A 1 233 ? -10.391 -10.586 1.739 1 97.12 233 ALA A O 1
ATOM 1840 N N . THR A 1 234 ? -12.062 -11.977 2 1 95.94 234 THR A N 1
ATOM 1841 C CA . THR A 1 234 ? -11.164 -13.125 1.9 1 95.94 234 THR A CA 1
ATOM 1842 C C . THR A 1 234 ? -10.453 -13.133 0.55 1 95.94 234 THR A C 1
ATOM 1844 O O . THR A 1 234 ? -9.289 -13.531 0.458 1 95.94 234 THR A O 1
ATOM 1847 N N . ASP A 1 235 ? -11.125 -12.633 -0.439 1 93 235 ASP A N 1
ATOM 1848 C CA . ASP A 1 235 ? -10.555 -12.586 -1.78 1 93 235 ASP A CA 1
ATOM 1849 C C . ASP A 1 235 ? -9.398 -11.594 -1.848 1 93 235 ASP A C 1
ATOM 1851 O O . ASP A 1 235 ? -8.555 -11.672 -2.742 1 93 235 ASP A O 1
ATOM 1855 N N . ALA A 1 236 ? -9.336 -10.719 -0.904 1 94.19 236 ALA A N 1
ATOM 1856 C CA . ALA A 1 236 ? -8.312 -9.672 -0.922 1 94.19 236 ALA A CA 1
ATOM 1857 C C . ALA A 1 236 ? -7.027 -10.148 -0.252 1 94.19 236 ALA A C 1
ATOM 1859 O O . ALA A 1 236 ? -5.984 -9.508 -0.375 1 94.19 236 ALA A O 1
ATOM 1860 N N . VAL A 1 237 ? -7.109 -11.312 0.412 1 94.88 237 VAL A N 1
ATOM 1861 C CA . VAL A 1 237 ? -5.949 -11.617 1.241 1 94.88 237 VAL A CA 1
ATOM 1862 C C . VAL A 1 237 ? -5.395 -12.992 0.866 1 94.88 237 VAL A C 1
ATOM 1864 O O . VAL A 1 237 ? -4.305 -13.367 1.308 1 94.88 237 VAL A O 1
ATOM 1867 N N . ILE A 1 238 ? -6.031 -13.688 -0.008 1 91.5 238 ILE A N 1
ATOM 1868 C CA . ILE A 1 238 ? -5.629 -15.055 -0.324 1 91.5 238 ILE A CA 1
ATOM 1869 C C . ILE A 1 238 ? -4.223 -15.062 -0.916 1 91.5 238 ILE A C 1
ATOM 1871 O O . ILE A 1 238 ? -3.959 -14.383 -1.914 1 91.5 238 ILE A O 1
ATOM 1875 N N . GLY A 1 239 ? -3.365 -15.781 -0.25 1 91.94 239 GLY A N 1
ATOM 1876 C CA . GLY A 1 239 ? -2.025 -16 -0.766 1 91.94 239 GLY A CA 1
ATOM 1877 C C . GLY A 1 239 ? -1.071 -14.859 -0.454 1 91.94 239 GLY A C 1
ATOM 1878 O O . GLY A 1 239 ? 0.118 -14.938 -0.768 1 91.94 239 GLY A O 1
ATOM 1879 N N . THR A 1 240 ? -1.543 -13.781 0.167 1 93.06 240 THR A N 1
ATOM 1880 C CA . THR A 1 240 ? -0.698 -12.625 0.444 1 93.06 240 THR A CA 1
ATOM 1881 C C . THR A 1 240 ? -0.312 -12.578 1.919 1 93.06 240 THR A C 1
ATOM 1883 O O . THR A 1 240 ? -0.92 -13.258 2.748 1 93.06 240 THR A O 1
ATOM 1886 N N . THR A 1 241 ? 0.768 -11.828 2.18 1 95.12 241 THR A N 1
ATOM 1887 C CA . THR A 1 241 ? 1.116 -11.562 3.572 1 95.12 241 THR A CA 1
ATOM 1888 C C . THR A 1 241 ? 0.402 -10.312 4.078 1 95.12 241 THR A C 1
ATOM 1890 O O . THR A 1 241 ? 0.448 -10.008 5.273 1 95.12 241 THR A O 1
ATOM 1893 N N . GLY A 1 242 ? -0.273 -9.641 3.203 1 94.5 242 GLY A N 1
ATOM 1894 C CA . GLY A 1 242 ? -0.988 -8.43 3.582 1 94.5 242 GLY A CA 1
ATOM 1895 C C . GLY A 1 242 ? -2.35 -8.711 4.191 1 94.5 242 GLY A C 1
ATOM 1896 O O . GLY A 1 242 ? -2.865 -9.828 4.086 1 94.5 242 GLY A O 1
ATOM 1897 N N . SER A 1 243 ? -2.963 -7.715 4.832 1 95.5 243 SER A N 1
ATOM 1898 C CA . SER A 1 243 ? -4.289 -7.809 5.43 1 95.5 243 SER A CA 1
ATOM 1899 C C . SER A 1 243 ? -5.32 -7.039 4.617 1 95.5 243 SER A C 1
ATOM 1901 O O . SER A 1 243 ? -5.012 -6.527 3.537 1 95.5 243 SER A O 1
ATOM 1903 N N . VAL A 1 244 ? -6.555 -7.023 5.121 1 96.88 244 VAL A N 1
ATOM 1904 C CA . VAL A 1 244 ? -7.645 -6.273 4.504 1 96.88 244 VAL A CA 1
ATOM 1905 C C . VAL A 1 244 ? -7.391 -4.777 4.648 1 96.88 244 VAL A C 1
ATOM 1907 O O . VAL A 1 244 ? -7.988 -3.967 3.934 1 96.88 244 VAL A O 1
ATOM 1910 N N . SER A 1 245 ? -6.438 -4.387 5.5 1 95.94 245 SER A N 1
ATOM 1911 C CA . SER A 1 245 ? -6.141 -2.982 5.758 1 95.94 245 SER A CA 1
ATOM 1912 C C . SER A 1 245 ? -4.863 -2.547 5.043 1 95.94 245 SER A C 1
ATOM 1914 O O . SER A 1 245 ? -4.434 -1.398 5.176 1 95.94 245 SER A O 1
ATOM 1916 N N . THR A 1 246 ? -4.207 -3.441 4.293 1 95.81 246 THR A N 1
ATOM 1917 C CA . THR A 1 246 ? -3.004 -3.113 3.539 1 95.81 246 THR A CA 1
ATOM 1918 C C . THR A 1 246 ? -3.352 -2.307 2.291 1 95.81 246 THR A C 1
ATOM 1920 O O . THR A 1 246 ? -4.234 -2.693 1.521 1 95.81 246 THR A O 1
ATOM 1923 N N . PRO A 1 247 ? -2.654 -1.211 2.082 1 95.06 247 PRO A N 1
ATOM 1924 C CA . PRO A 1 247 ? -2.912 -0.469 0.846 1 95.06 247 PRO A CA 1
ATOM 1925 C C . PRO A 1 247 ? -2.707 -1.317 -0.407 1 95.06 247 PRO A C 1
ATOM 1927 O O . PRO A 1 247 ? -1.752 -2.094 -0.481 1 95.06 247 PRO A O 1
ATOM 1930 N N . GLY A 1 248 ? -3.656 -1.176 -1.351 1 93.75 248 GLY A N 1
ATOM 1931 C CA . GLY A 1 248 ? -3.533 -1.905 -2.604 1 93.75 248 GLY A CA 1
ATOM 1932 C C . GLY A 1 248 ? -4.16 -3.285 -2.555 1 93.75 248 GLY A C 1
ATOM 1933 O O . GLY A 1 248 ? -4.246 -3.971 -3.574 1 93.75 248 GLY A O 1
ATOM 1934 N N . SER A 1 249 ? -4.672 -3.76 -1.377 1 93 249 SER A N 1
ATOM 1935 C CA . SER A 1 249 ? -5.293 -5.074 -1.267 1 93 249 SER A CA 1
ATOM 1936 C C . SER A 1 249 ? -6.598 -5.141 -2.051 1 93 249 SER A C 1
ATOM 1938 O O . SER A 1 249 ? -7.105 -6.227 -2.336 1 93 249 SER A O 1
ATOM 1940 N N . GLY A 1 250 ? -7.109 -4.02 -2.465 1 87.56 250 GLY A N 1
ATOM 1941 C CA . GLY A 1 250 ? -8.289 -3.99 -3.314 1 87.56 250 GLY A CA 1
ATOM 1942 C C . GLY A 1 250 ? -8.07 -4.641 -4.668 1 87.56 250 GLY A C 1
ATOM 1943 O O . GLY A 1 250 ? -8.984 -5.23 -5.234 1 87.56 250 GLY A O 1
ATOM 1944 N N . TYR A 1 251 ? -6.859 -4.617 -5.141 1 85.94 251 TYR A N 1
ATOM 1945 C CA . TYR A 1 251 ? -6.547 -5.281 -6.402 1 85.94 251 TYR A CA 1
ATOM 1946 C C . TYR A 1 251 ? -6.645 -6.793 -6.266 1 85.94 251 TYR A C 1
ATOM 1948 O O . TYR A 1 251 ? -7.113 -7.48 -7.176 1 85.94 251 TYR A O 1
ATOM 1956 N N . VAL A 1 252 ? -6.215 -7.305 -5.18 1 81.5 252 VAL A N 1
ATOM 1957 C CA . VAL A 1 252 ? -6.254 -8.75 -4.973 1 81.5 252 VAL A CA 1
ATOM 1958 C C . VAL A 1 252 ? -7.699 -9.234 -4.965 1 81.5 252 VAL A C 1
ATOM 1960 O O . VAL A 1 252 ? -8 -10.312 -5.488 1 81.5 252 VAL A O 1
ATOM 1963 N N . LEU A 1 253 ? -8.516 -8.344 -4.484 1 84.25 253 LEU A N 1
ATOM 1964 C CA . LEU A 1 253 ? -9.945 -8.602 -4.512 1 84.25 253 LEU A CA 1
ATOM 1965 C C . LEU A 1 253 ? -10.445 -8.727 -5.949 1 84.25 253 LEU A C 1
ATOM 1967 O O . LEU A 1 253 ? -11.18 -9.656 -6.277 1 84.25 253 LEU A O 1
ATOM 1971 N N . LEU A 1 254 ? -9.945 -7.879 -6.832 1 83.25 254 LEU A N 1
ATOM 1972 C CA . LEU A 1 254 ? -10.352 -7.855 -8.234 1 83.25 254 LEU A CA 1
ATOM 1973 C C . LEU A 1 254 ? -9.805 -9.062 -8.977 1 83.25 254 LEU A C 1
ATOM 1975 O O . LEU A 1 254 ? -10.508 -9.656 -9.805 1 83.25 254 LEU A O 1
ATOM 1979 N N . HIS A 1 255 ? -8.656 -9.453 -8.617 1 77.5 255 HIS A N 1
ATOM 1980 C CA . HIS A 1 255 ? -7.965 -10.57 -9.258 1 77.5 255 HIS A CA 1
ATOM 1981 C C . HIS A 1 255 ? -8.758 -11.859 -9.125 1 77.5 255 HIS A C 1
ATOM 1983 O O . HIS A 1 255 ? -8.805 -12.664 -10.055 1 77.5 255 HIS A O 1
ATOM 1989 N N . HIS A 1 256 ? -9.508 -11.961 -8.109 1 78.38 256 HIS A N 1
ATOM 1990 C CA . HIS A 1 256 ? -10.242 -13.188 -7.82 1 78.38 256 HIS A CA 1
ATOM 1991 C C . HIS A 1 256 ? -11.617 -13.172 -8.484 1 78.38 256 HIS A C 1
ATOM 1993 O O . HIS A 1 256 ? -12.273 -14.211 -8.578 1 78.38 256 HIS A O 1
ATOM 1999 N N . VAL A 1 257 ? -11.969 -12.008 -9.031 1 79 257 VAL A N 1
ATOM 2000 C CA . VAL A 1 257 ? -13.273 -11.914 -9.688 1 79 257 VAL A CA 1
ATOM 2001 C C . VAL A 1 257 ? -13.086 -11.961 -11.203 1 79 257 VAL A C 1
ATOM 2003 O O . VAL A 1 257 ? -14.062 -12.086 -11.953 1 79 257 VAL A O 1
ATOM 2006 N N . MET A 1 258 ? -11.836 -12.031 -11.578 1 81 258 MET A N 1
ATOM 2007 C CA . MET A 1 258 ? -11.531 -11.938 -13 1 81 258 MET A CA 1
ATOM 2008 C C . MET A 1 258 ? -11.727 -13.289 -13.688 1 81 258 MET A C 1
ATOM 2010 O O . MET A 1 258 ? -11.781 -13.359 -14.914 1 81 258 MET A O 1
ATOM 2014 N N . GLY A 1 259 ? -11.938 -14.266 -12.945 1 80.81 259 GLY A N 1
ATOM 2015 C CA . GLY A 1 259 ? -11.977 -15.602 -13.508 1 80.81 259 GLY A CA 1
ATOM 2016 C C . GLY A 1 259 ? -13.242 -15.883 -14.305 1 80.81 259 GLY A C 1
ATOM 2017 O O . GLY A 1 259 ? -14.18 -15.086 -14.281 1 80.81 259 GLY A O 1
ATOM 2018 N N . GLU A 1 260 ? -13.07 -16.875 -15.109 1 84.81 260 GLU A N 1
ATOM 2019 C CA . GLU A 1 260 ? -14.188 -17.312 -15.93 1 84.81 260 GLU A CA 1
ATOM 2020 C C . GLU A 1 260 ? -14.188 -18.844 -16.078 1 84.81 260 GLU A C 1
ATOM 2022 O O . GLU A 1 260 ? -13.125 -19.469 -16.062 1 84.81 260 GLU A O 1
ATOM 2027 N N . THR A 1 261 ? -15.391 -19.406 -16.109 1 83.88 261 THR A N 1
ATOM 2028 C CA . THR A 1 261 ? -15.562 -20.828 -16.391 1 83.88 261 THR A CA 1
ATOM 2029 C C . THR A 1 261 ? -16.578 -21.031 -17.516 1 83.88 261 THR A C 1
ATOM 2031 O O . THR A 1 261 ? -17.75 -20.672 -17.375 1 83.88 261 THR A O 1
ATOM 2034 N N . ASP A 1 262 ? -16.156 -21.562 -18.516 1 86.88 262 ASP A N 1
ATOM 2035 C CA . ASP A 1 262 ? -17.016 -21.875 -19.672 1 86.88 262 ASP A CA 1
ATOM 2036 C C . ASP A 1 262 ? -17.781 -20.641 -20.109 1 86.88 262 ASP A C 1
ATOM 2038 O O . ASP A 1 262 ? -19 -20.703 -20.328 1 86.88 262 ASP A O 1
ATOM 2042 N N . GLY A 1 263 ? -17.125 -19.547 -20.109 1 83.44 263 GLY A N 1
ATOM 2043 C CA . GLY A 1 263 ? -17.734 -18.344 -20.625 1 83.44 263 GLY A CA 1
ATOM 2044 C C . GLY A 1 263 ? -18.438 -17.531 -19.562 1 83.44 263 GLY A C 1
ATOM 2045 O O . GLY A 1 263 ? -18.766 -16.359 -19.766 1 83.44 263 GLY A O 1
ATOM 2046 N N . ASP A 1 264 ? -18.656 -18.109 -18.406 1 86.5 264 ASP A N 1
ATOM 2047 C CA . ASP A 1 264 ? -19.312 -17.391 -17.312 1 86.5 264 ASP A CA 1
ATOM 2048 C C . ASP A 1 264 ? -18.297 -16.672 -16.438 1 86.5 264 ASP A C 1
ATOM 2050 O O . ASP A 1 264 ? -17.469 -17.312 -15.781 1 86.5 264 ASP A O 1
ATOM 2054 N N . ARG A 1 265 ? -18.484 -15.453 -16.375 1 84.81 265 ARG A N 1
ATOM 2055 C CA . ARG A 1 265 ? -17.516 -14.633 -15.641 1 84.81 265 ARG A CA 1
ATOM 2056 C C . ARG A 1 265 ? -17.703 -14.781 -14.141 1 84.81 265 ARG A C 1
ATOM 2058 O O . ARG A 1 265 ? -18.828 -14.883 -13.648 1 84.81 265 ARG A O 1
ATOM 2065 N N . GLY A 1 266 ? -16.578 -14.789 -13.484 1 83.94 266 GLY A N 1
ATOM 2066 C CA . GLY A 1 266 ? -16.594 -14.781 -12.031 1 83.94 266 GLY A CA 1
ATOM 2067 C C . GLY A 1 266 ? -16.922 -16.125 -11.422 1 83.94 266 GLY A C 1
ATOM 2068 O O . GLY A 1 266 ? -17.062 -16.25 -10.203 1 83.94 266 GLY A O 1
ATOM 2069 N N . ILE A 1 267 ? -17.078 -17.125 -12.234 1 88.31 267 ILE A N 1
ATOM 2070 C CA . ILE A 1 267 ? -17.438 -18.453 -11.742 1 88.31 267 ILE A CA 1
ATOM 2071 C C . ILE A 1 267 ? -16.172 -19.328 -11.633 1 88.31 267 ILE A C 1
ATOM 2073 O O . ILE A 1 267 ? -15.414 -19.438 -12.594 1 88.31 267 ILE A O 1
ATOM 2077 N N . TRP A 1 268 ? -16 -19.812 -10.469 1 92.5 268 TRP A N 1
ATOM 2078 C CA . TRP A 1 268 ? -14.914 -20.766 -10.227 1 92.5 268 TRP A CA 1
ATOM 2079 C C . TRP A 1 268 ? -15.414 -22.203 -10.367 1 92.5 268 TRP A C 1
ATOM 2081 O O . TRP A 1 268 ? -16.609 -22.453 -10.289 1 92.5 268 TRP A O 1
ATOM 2091 N N . SER A 1 269 ? -14.492 -23.109 -10.602 1 95.88 269 SER A N 1
ATOM 2092 C CA . SER A 1 269 ? -14.867 -24.5 -10.797 1 95.88 269 SER A CA 1
ATOM 2093 C C . SER A 1 269 ? -13.828 -25.438 -10.195 1 95.88 269 SER A C 1
ATOM 2095 O O . SER A 1 269 ? -12.664 -25.078 -10.055 1 95.88 269 SER A O 1
ATOM 2097 N N . TYR A 1 270 ? -14.336 -26.531 -9.742 1 97.5 270 TYR A N 1
ATOM 2098 C CA . TYR A 1 270 ? -13.461 -27.688 -9.602 1 97.5 270 TYR A CA 1
ATOM 2099 C C . TYR A 1 270 ? -13.125 -28.281 -10.953 1 97.5 270 TYR A C 1
ATOM 2101 O O . TYR A 1 270 ? -13.695 -27.906 -11.977 1 97.5 270 TYR A O 1
ATOM 2109 N N . VAL A 1 271 ? -12.133 -29.109 -11 1 98.12 271 VAL A N 1
ATOM 2110 C CA . VAL A 1 271 ? -11.766 -29.859 -12.195 1 98.12 271 VAL A CA 1
ATOM 2111 C C . VAL A 1 271 ? -11.836 -31.359 -11.922 1 98.12 271 VAL A C 1
ATOM 2113 O O . VAL A 1 271 ? -11.305 -31.828 -10.922 1 98.12 271 VAL A O 1
ATOM 2116 N N . GLU A 1 272 ? -12.586 -32.062 -12.812 1 98.44 272 GLU A N 1
ATOM 2117 C CA . GLU A 1 272 ? -12.68 -33.5 -12.617 1 98.44 272 GLU A CA 1
ATOM 2118 C C . GLU A 1 272 ? -11.297 -34.125 -12.609 1 98.44 272 GLU A C 1
ATOM 2120 O O . GLU A 1 272 ? -10.477 -33.875 -13.492 1 98.44 272 GLU A O 1
ATOM 2125 N N . GLY A 1 273 ? -11.031 -34.938 -11.602 1 98.06 273 GLY A N 1
ATOM 2126 C CA . GLY A 1 273 ? -9.734 -35.562 -11.43 1 98.06 273 GLY A CA 1
ATOM 2127 C C . GLY A 1 273 ? -8.766 -34.719 -10.609 1 98.06 273 GLY A C 1
ATOM 2128 O O . GLY A 1 273 ? -7.66 -35.188 -10.297 1 98.06 273 GLY A O 1
ATOM 2129 N N . GLY A 1 274 ? -9.164 -33.531 -10.242 1 98.25 274 GLY A N 1
ATOM 2130 C CA . GLY A 1 274 ? -8.312 -32.594 -9.5 1 98.25 274 GLY A CA 1
ATOM 2131 C C . GLY A 1 274 ? -7.578 -31.625 -10.391 1 98.25 274 GLY A C 1
ATOM 2132 O O . GLY A 1 274 ? -7.625 -31.734 -11.617 1 98.25 274 GLY A O 1
ATOM 2133 N N . MET A 1 275 ? -6.879 -30.734 -9.781 1 98.44 275 MET A N 1
ATOM 2134 C CA . MET A 1 275 ? -6.223 -29.641 -10.5 1 98.44 275 MET A CA 1
ATOM 2135 C C . MET A 1 275 ? -5.109 -30.172 -11.398 1 98.44 275 MET A C 1
ATOM 2137 O O . MET A 1 275 ? -4.699 -29.516 -12.352 1 98.44 275 MET A O 1
ATOM 2141 N N . GLY A 1 276 ? -4.574 -31.328 -11.078 1 98.44 276 GLY A N 1
ATOM 2142 C CA . GLY A 1 276 ? -3.607 -31.969 -11.961 1 98.44 276 GLY A CA 1
ATOM 2143 C C . GLY A 1 276 ? -4.152 -32.25 -13.352 1 98.44 276 GLY A C 1
ATOM 2144 O O . GLY A 1 276 ? -3.389 -32.344 -14.312 1 98.44 276 GLY A O 1
ATOM 2145 N N . SER A 1 277 ? -5.438 -32.344 -13.469 1 98.31 277 SER A N 1
ATOM 2146 C CA . SER A 1 277 ? -6.07 -32.594 -14.758 1 98.31 277 SER A CA 1
ATOM 2147 C C . SER A 1 277 ? -5.875 -31.422 -15.703 1 98.31 277 SER A C 1
ATOM 2149 O O . SER A 1 277 ? -5.816 -31.594 -16.922 1 98.31 277 SER A O 1
ATOM 2151 N N . VAL A 1 278 ? -5.75 -30.203 -15.117 1 98.44 278 VAL A N 1
ATOM 2152 C CA . VAL A 1 278 ? -5.445 -29.031 -15.938 1 98.44 278 VAL A CA 1
ATOM 2153 C C . VAL A 1 278 ? -4.082 -29.219 -16.609 1 98.44 278 VAL A C 1
ATOM 2155 O O . VAL A 1 278 ? -3.957 -29.078 -17.828 1 98.44 278 VAL A O 1
ATOM 2158 N N . SER A 1 279 ? -3.123 -29.578 -15.82 1 98.75 279 SER A N 1
ATOM 2159 C CA . SER A 1 279 ? -1.755 -29.734 -16.297 1 98.75 279 SER A CA 1
ATOM 2160 C C . SER A 1 279 ? -1.644 -30.938 -17.25 1 98.75 279 SER A C 1
ATOM 2162 O O . SER A 1 279 ? -0.928 -30.875 -18.25 1 98.75 279 SER A O 1
ATOM 2164 N N . LEU A 1 280 ? -2.35 -31.984 -16.922 1 98.62 280 LEU A N 1
ATOM 2165 C CA . LEU A 1 280 ? -2.326 -33.156 -17.781 1 98.62 280 LEU A CA 1
ATOM 2166 C C . LEU A 1 280 ? -2.93 -32.875 -19.141 1 98.62 280 LEU A C 1
ATOM 2168 O O . LEU A 1 280 ? -2.416 -33.312 -20.172 1 98.62 280 LEU A O 1
ATOM 2172 N N . ALA A 1 281 ? -4.023 -32.094 -19.125 1 98.81 281 ALA A N 1
ATOM 2173 C CA . ALA A 1 281 ? -4.648 -31.719 -20.375 1 98.81 281 ALA A CA 1
ATOM 2174 C C . ALA A 1 281 ? -3.693 -30.891 -21.234 1 98.81 281 ALA A C 1
ATOM 2176 O O . ALA A 1 281 ? -3.557 -31.125 -22.438 1 98.81 281 ALA A O 1
ATOM 2177 N N . ILE A 1 282 ? -3.043 -29.938 -20.625 1 98.88 282 ILE A N 1
ATOM 2178 C CA . ILE A 1 282 ? -2.09 -29.094 -21.344 1 98.88 282 ILE A CA 1
ATOM 2179 C C . ILE A 1 282 ? -0.913 -29.938 -21.812 1 98.88 282 ILE A C 1
ATOM 2181 O O . ILE A 1 282 ? -0.458 -29.797 -22.953 1 98.88 282 ILE A O 1
ATOM 2185 N N . GLY A 1 283 ? -0.403 -30.828 -20.906 1 98.88 283 GLY A N 1
ATOM 2186 C CA . GLY A 1 283 ? 0.675 -31.734 -21.281 1 98.88 283 GLY A CA 1
ATOM 2187 C C . GLY A 1 283 ? 0.331 -32.625 -22.453 1 98.88 283 GLY A C 1
ATOM 2188 O O . GLY A 1 283 ? 1.169 -32.844 -23.328 1 98.88 283 GLY A O 1
ATOM 2189 N N . SER A 1 284 ? -0.859 -33.094 -22.484 1 98.81 284 SER A N 1
ATOM 2190 C CA . SER A 1 284 ? -1.318 -33.906 -23.594 1 98.81 284 SER A CA 1
ATOM 2191 C C . SER A 1 284 ? -1.336 -33.125 -24.906 1 98.81 284 SER A C 1
ATOM 2193 O O . SER A 1 284 ? -0.937 -33.625 -25.953 1 98.81 284 SER A O 1
ATOM 2195 N N . ALA A 1 285 ? -1.84 -31.906 -24.812 1 98.81 285 ALA A N 1
ATOM 2196 C CA . ALA A 1 285 ? -1.822 -31.031 -25.984 1 98.81 285 ALA A CA 1
ATOM 2197 C C . ALA A 1 285 ? -0.396 -30.797 -26.469 1 98.81 285 ALA A C 1
ATOM 2199 O O . ALA A 1 285 ? -0.139 -30.797 -27.672 1 98.81 285 ALA A O 1
ATOM 2200 N N . ALA A 1 286 ? 0.489 -30.594 -25.562 1 98.88 286 ALA A N 1
ATOM 2201 C CA . ALA A 1 286 ? 1.893 -30.359 -25.891 1 98.88 286 ALA A CA 1
ATOM 2202 C C . ALA A 1 286 ? 2.498 -31.594 -26.562 1 98.88 286 ALA A C 1
ATOM 2204 O O . ALA A 1 286 ? 3.174 -31.484 -27.594 1 98.88 286 ALA A O 1
ATOM 2205 N N . ARG A 1 287 ? 2.232 -32.781 -26.016 1 98.62 287 ARG A N 1
ATOM 2206 C CA . ARG A 1 287 ? 2.752 -34.031 -26.578 1 98.62 287 ARG A CA 1
ATOM 2207 C C . ARG A 1 287 ? 2.199 -34.281 -27.984 1 98.62 287 ARG A C 1
ATOM 2209 O O . ARG A 1 287 ? 2.932 -34.688 -28.875 1 98.62 287 ARG A O 1
ATOM 2216 N N . GLU A 1 288 ? 0.927 -34 -28.062 1 98.5 288 GLU A N 1
ATOM 2217 C CA . GLU A 1 288 ? 0.312 -34.156 -29.375 1 98.5 288 GLU A CA 1
ATOM 2218 C C . GLU A 1 288 ? 0.971 -33.219 -30.406 1 98.5 288 GLU A C 1
ATOM 2220 O O . GLU A 1 288 ? 1.13 -33.625 -31.562 1 98.5 288 GLU A O 1
ATOM 2225 N N . ALA A 1 289 ? 1.365 -32.062 -29.953 1 98.44 289 ALA A N 1
ATOM 2226 C CA . ALA A 1 289 ? 1.996 -31.078 -30.844 1 98.44 289 ALA A CA 1
ATOM 2227 C C . ALA A 1 289 ? 3.453 -31.453 -31.109 1 98.44 289 ALA A C 1
ATOM 2229 O O . ALA A 1 289 ? 4.105 -30.844 -31.969 1 98.44 289 ALA A O 1
ATOM 2230 N N . GLY A 1 290 ? 3.982 -32.438 -30.375 1 97.88 290 GLY A N 1
ATOM 2231 C CA . GLY A 1 290 ? 5.316 -32.906 -30.672 1 97.88 290 GLY A CA 1
ATOM 2232 C C . GLY A 1 290 ? 6.324 -32.625 -29.578 1 97.88 290 GLY A C 1
ATOM 2233 O O . GLY A 1 290 ? 7.504 -32.969 -29.703 1 97.88 290 GLY A O 1
ATOM 2234 N N . ALA A 1 291 ? 5.902 -32.062 -28.5 1 98.38 291 ALA A N 1
ATOM 2235 C CA . ALA A 1 291 ? 6.82 -31.766 -27.406 1 98.38 291 ALA A CA 1
ATOM 2236 C C . ALA A 1 291 ? 7.191 -33.031 -26.641 1 98.38 291 ALA A C 1
ATOM 2238 O O . ALA A 1 291 ? 6.363 -33.938 -26.469 1 98.38 291 ALA A O 1
ATOM 2239 N N . SER A 1 292 ? 8.414 -33.125 -26.203 1 98 292 SER A N 1
ATOM 2240 C CA . SER A 1 292 ? 8.859 -34.156 -25.297 1 98 292 SER A CA 1
ATOM 2241 C C . SER A 1 292 ? 8.828 -33.688 -23.844 1 98 292 SER A C 1
ATOM 2243 O O . SER A 1 292 ? 9.453 -32.688 -23.5 1 98 292 SER A O 1
ATOM 2245 N N . ILE A 1 293 ? 8.086 -34.375 -23.031 1 98.25 293 ILE A N 1
ATOM 2246 C CA . ILE A 1 293 ? 7.996 -34.031 -21.609 1 98.25 293 ILE A CA 1
ATOM 2247 C C . ILE A 1 293 ? 8.695 -35.125 -20.781 1 98.25 293 ILE A C 1
ATOM 2249 O O . ILE A 1 293 ? 8.266 -36.281 -20.781 1 98.25 293 ILE A O 1
ATOM 2253 N N . ILE A 1 294 ? 9.758 -34.719 -20.125 1 97.31 294 ILE A N 1
ATOM 2254 C CA . ILE A 1 294 ? 10.562 -35.688 -19.391 1 97.31 294 ILE A CA 1
ATOM 2255 C C . ILE A 1 294 ? 10.516 -35.344 -17.891 1 97.31 294 ILE A C 1
ATOM 2257 O O . ILE A 1 294 ? 10.844 -34.219 -17.484 1 97.31 294 ILE A O 1
ATOM 2261 N N . THR A 1 295 ? 10.086 -36.281 -17.094 1 97.38 295 THR A N 1
ATOM 2262 C CA . THR A 1 295 ? 10.031 -36.125 -15.648 1 97.38 295 THR A CA 1
ATOM 2263 C C . THR A 1 295 ? 11.281 -36.719 -14.984 1 97.38 295 THR A C 1
ATOM 2265 O O . THR A 1 295 ? 12.117 -37.312 -15.656 1 97.38 295 THR A O 1
ATOM 2268 N N . GLU A 1 296 ? 11.438 -36.406 -13.695 1 96.88 296 GLU A N 1
ATOM 2269 C CA . GLU A 1 296 ? 12.555 -36.875 -12.875 1 96.88 296 GLU A CA 1
ATOM 2270 C C . GLU A 1 296 ? 13.891 -36.438 -13.461 1 96.88 296 GLU A C 1
ATOM 2272 O O . GLU A 1 296 ? 14.852 -37.219 -13.469 1 96.88 296 GLU A O 1
ATOM 2277 N N . VAL A 1 297 ? 13.93 -35.312 -14.055 1 96.5 297 VAL A N 1
ATOM 2278 C CA . VAL A 1 297 ? 15.141 -34.656 -14.547 1 96.5 297 VAL A CA 1
ATOM 2279 C C . VAL A 1 297 ? 15.258 -33.281 -13.953 1 96.5 297 VAL A C 1
ATOM 2281 O O . VAL A 1 297 ? 14.469 -32.375 -14.273 1 96.5 297 VAL A O 1
ATOM 2284 N N . GLU A 1 298 ? 16.188 -33.094 -13.141 1 97 298 GLU A N 1
ATOM 2285 C CA . GLU A 1 298 ? 16.375 -31.844 -12.43 1 97 298 GLU A CA 1
ATOM 2286 C C . GLU A 1 298 ? 17.469 -31 -13.078 1 97 298 GLU A C 1
ATOM 2288 O O . GLU A 1 298 ? 18.578 -31.469 -13.289 1 97 298 GLU A O 1
ATOM 2293 N N . VAL A 1 299 ? 17.094 -29.797 -13.445 1 98.19 299 VAL A N 1
ATOM 2294 C CA . VAL A 1 299 ? 18.062 -28.844 -13.977 1 98.19 299 VAL A CA 1
ATOM 2295 C C . VAL A 1 299 ? 18.875 -28.234 -12.836 1 98.19 299 VAL A C 1
ATOM 2297 O O . VAL A 1 299 ? 18.312 -27.828 -11.82 1 98.19 299 VAL A O 1
ATOM 2300 N N . SER A 1 300 ? 20.188 -28.156 -13.047 1 97.69 300 SER A N 1
ATOM 2301 C CA . SER A 1 300 ? 21.062 -27.594 -12.023 1 97.69 300 SER A CA 1
ATOM 2302 C C . SER A 1 300 ? 21.516 -26.188 -12.391 1 97.69 300 SER A C 1
ATOM 2304 O O . SER A 1 300 ? 21.5 -25.297 -11.547 1 97.69 300 SER A O 1
ATOM 2306 N N . LYS A 1 301 ? 21.922 -26.062 -13.688 1 97.81 301 LYS A N 1
ATOM 2307 C CA . LYS A 1 301 ? 22.438 -24.766 -14.125 1 97.81 301 LYS A CA 1
ATOM 2308 C C . LYS A 1 301 ? 22.172 -24.547 -15.609 1 97.81 301 LYS A C 1
ATOM 2310 O O . LYS A 1 301 ? 21.875 -25.484 -16.344 1 97.81 301 LYS A O 1
ATOM 2315 N N . LEU A 1 302 ? 22.25 -23.281 -15.906 1 98.19 302 LEU A N 1
ATOM 2316 C CA . LEU A 1 302 ? 22.234 -22.922 -17.328 1 98.19 302 LEU A CA 1
ATOM 2317 C C . LEU A 1 302 ? 23.641 -22.953 -17.906 1 98.19 302 LEU A C 1
ATOM 2319 O O . LEU A 1 302 ? 24.609 -22.641 -17.203 1 98.19 302 LEU A O 1
ATOM 2323 N N . LEU A 1 303 ? 23.75 -23.391 -19.109 1 97.62 303 LEU A N 1
ATOM 2324 C CA . LEU A 1 303 ? 24.984 -23.281 -19.859 1 97.62 303 LEU A CA 1
ATOM 2325 C C . LEU A 1 303 ? 25.031 -21.984 -20.656 1 97.62 303 LEU A C 1
ATOM 2327 O O . LEU A 1 303 ? 24.125 -21.703 -21.453 1 97.62 303 LEU A O 1
ATOM 2331 N N . ILE A 1 304 ? 26 -21.203 -20.422 1 96.5 304 ILE A N 1
ATOM 2332 C CA . ILE A 1 304 ? 26.125 -19.906 -21.062 1 96.5 304 ILE A CA 1
ATOM 2333 C C . ILE A 1 304 ? 27.422 -19.844 -21.875 1 96.5 304 ILE A C 1
ATOM 2335 O O . ILE A 1 304 ? 28.5 -20.203 -21.375 1 96.5 304 ILE A O 1
ATOM 2339 N N . GLU A 1 305 ? 27.312 -19.375 -23.062 1 93.69 305 GLU A N 1
ATOM 2340 C CA . GLU A 1 305 ? 28.484 -19.188 -23.922 1 93.69 305 GLU A CA 1
ATOM 2341 C C . GLU A 1 305 ? 29.266 -17.938 -23.516 1 93.69 305 GLU A C 1
ATOM 2343 O O . GLU A 1 305 ? 28.766 -17.094 -22.781 1 93.69 305 GLU A O 1
ATOM 2348 N N . GLU A 1 306 ? 30.422 -17.844 -24.109 1 88.38 306 GLU A N 1
ATOM 2349 C CA . GLU A 1 306 ? 31.25 -16.672 -23.875 1 88.38 306 GLU A CA 1
ATOM 2350 C C . GLU A 1 306 ? 30.578 -15.398 -24.391 1 88.38 306 GLU A C 1
ATOM 2352 O O . GLU A 1 306 ? 30.797 -14.312 -23.859 1 88.38 306 GLU A O 1
ATOM 2357 N N . SER A 1 307 ? 29.766 -15.57 -25.375 1 84.56 307 SER A N 1
ATOM 2358 C CA . SER A 1 307 ? 29.062 -14.445 -25.984 1 84.56 307 SER A CA 1
ATOM 2359 C C . SER A 1 307 ? 27.953 -13.93 -25.062 1 84.56 307 SER A C 1
ATOM 2361 O O . SER A 1 307 ? 27.406 -12.852 -25.297 1 84.56 307 SER A O 1
ATOM 2363 N N . GLY A 1 308 ? 27.688 -14.734 -24.016 1 87.31 308 GLY A N 1
ATOM 2364 C CA . GLY A 1 308 ? 26.625 -14.336 -23.125 1 87.31 308 GLY A CA 1
ATOM 2365 C C . GLY A 1 308 ? 25.266 -14.898 -23.516 1 87.31 308 GLY A C 1
ATOM 2366 O O . GLY A 1 308 ? 24.234 -14.461 -23 1 87.31 308 GLY A O 1
ATOM 2367 N N . ARG A 1 309 ? 25.359 -15.766 -24.438 1 93.25 309 ARG A N 1
ATOM 2368 C CA . ARG A 1 309 ? 24.141 -16.422 -24.891 1 93.25 309 ARG A CA 1
ATOM 2369 C C . ARG A 1 309 ? 23.984 -17.797 -24.219 1 93.25 309 ARG A C 1
ATOM 2371 O O . ARG A 1 309 ? 24.969 -18.5 -24.016 1 93.25 309 ARG A O 1
ATOM 2378 N N . VAL A 1 310 ? 22.75 -18.141 -23.953 1 96.88 310 VAL A N 1
ATOM 2379 C CA . VAL A 1 310 ? 22.484 -19.453 -23.391 1 96.88 310 VAL A CA 1
ATOM 2380 C C . VAL A 1 310 ? 22.719 -20.531 -24.438 1 96.88 310 VAL A C 1
ATOM 2382 O O . VAL A 1 310 ? 22.406 -20.328 -25.625 1 96.88 310 VAL A O 1
ATOM 2385 N N . SER A 1 311 ? 23.25 -21.656 -24.047 1 97.31 311 SER A N 1
ATOM 2386 C CA . SER A 1 311 ? 23.5 -22.734 -25 1 97.31 311 SER A CA 1
ATOM 2387 C C . SER A 1 311 ? 22.906 -24.047 -24.5 1 97.31 311 SER A C 1
ATOM 2389 O O . SER A 1 311 ? 23.141 -25.109 -25.109 1 97.31 311 SER A O 1
ATOM 2391 N N . GLY A 1 312 ? 22.219 -24.031 -23.422 1 98.06 312 GLY A N 1
ATOM 2392 C CA . GLY A 1 312 ? 21.562 -25.234 -22.906 1 98.06 312 GLY A CA 1
ATOM 2393 C C . GLY A 1 312 ? 21.469 -25.266 -21.391 1 98.06 312 GLY A C 1
ATOM 2394 O O . GLY A 1 312 ? 21.453 -24.219 -20.75 1 98.06 312 GLY A O 1
ATOM 2395 N N . VAL A 1 313 ? 21.266 -26.469 -20.844 1 98.38 313 VAL A N 1
ATOM 2396 C CA . VAL A 1 313 ? 21.188 -26.641 -19.406 1 98.38 313 VAL A CA 1
ATOM 2397 C C . VAL A 1 313 ? 22.031 -27.844 -18.984 1 98.38 313 VAL A C 1
ATOM 2399 O O . VAL A 1 313 ? 22.297 -28.734 -19.781 1 98.38 313 VAL A O 1
ATOM 2402 N N . LEU A 1 314 ? 22.531 -27.688 -17.781 1 97.94 314 LEU A N 1
ATOM 2403 C CA . LEU A 1 314 ? 23.172 -28.797 -17.094 1 97.94 314 LEU A CA 1
ATOM 2404 C C . LEU A 1 314 ? 22.219 -29.453 -16.094 1 97.94 314 LEU A C 1
ATOM 2406 O O . LEU A 1 314 ? 21.641 -28.781 -15.242 1 97.94 314 LEU A O 1
ATOM 2410 N N . LEU A 1 315 ? 22.016 -30.75 -16.281 1 97.56 315 LEU A N 1
ATOM 2411 C CA . LEU A 1 315 ? 21.172 -31.484 -15.344 1 97.56 315 LEU A CA 1
ATOM 2412 C C . LEU A 1 315 ? 21.938 -31.844 -14.078 1 97.56 315 LEU A C 1
ATOM 2414 O O . LEU A 1 315 ? 23.172 -31.75 -14.039 1 97.56 315 LEU A O 1
ATOM 2418 N N . ALA A 1 316 ? 21.203 -32.156 -13.039 1 96.31 316 ALA A N 1
ATOM 2419 C CA . ALA A 1 316 ? 21.797 -32.5 -11.742 1 96.31 316 ALA A CA 1
ATOM 2420 C C . ALA A 1 316 ? 22.75 -33.688 -11.852 1 96.31 316 ALA A C 1
ATOM 2422 O O . ALA A 1 316 ? 23.703 -33.781 -11.094 1 96.31 316 ALA A O 1
ATOM 2423 N N . ASP A 1 317 ? 22.562 -34.562 -12.828 1 94.62 317 ASP A N 1
ATOM 2424 C CA . ASP A 1 317 ? 23.391 -35.75 -12.969 1 94.62 317 ASP A CA 1
ATOM 2425 C C . ASP A 1 317 ? 24.594 -35.469 -13.859 1 94.62 317 ASP A C 1
ATOM 2427 O O . ASP A 1 317 ? 25.375 -36.375 -14.172 1 94.62 317 ASP A O 1
ATOM 2431 N N . GLY A 1 318 ? 24.656 -34.219 -14.32 1 95 318 GLY A N 1
ATOM 2432 C CA . GLY A 1 318 ? 25.812 -33.844 -15.117 1 95 318 GLY A CA 1
ATOM 2433 C C . GLY A 1 318 ? 25.547 -33.844 -16.609 1 95 318 GLY A C 1
ATOM 2434 O O . GLY A 1 318 ? 26.359 -33.375 -17.391 1 95 318 GLY A O 1
ATOM 2435 N N . THR A 1 319 ? 24.406 -34.344 -17.016 1 96 319 THR A N 1
ATOM 2436 C CA . THR A 1 319 ? 24.047 -34.375 -18.422 1 96 319 THR A CA 1
ATOM 2437 C C . THR A 1 319 ? 23.812 -32.969 -18.969 1 96 319 THR A C 1
ATOM 2439 O O . THR A 1 319 ? 23.188 -32.156 -18.312 1 96 319 THR A O 1
ATOM 2442 N N . GLN A 1 320 ? 24.391 -32.719 -20.172 1 97 320 GLN A N 1
ATOM 2443 C CA . GLN A 1 320 ? 24.156 -31.453 -20.844 1 97 320 GLN A CA 1
ATOM 2444 C C . GLN A 1 320 ? 23.094 -31.578 -21.938 1 97 320 GLN A C 1
ATOM 2446 O O . GLN A 1 320 ? 23.141 -32.5 -22.734 1 97 320 GLN A O 1
ATOM 2451 N N . VAL A 1 321 ? 22.156 -30.797 -21.875 1 98.06 321 VAL A N 1
ATOM 2452 C CA . VAL A 1 321 ? 21.141 -30.719 -22.922 1 98.06 321 VAL A CA 1
ATOM 2453 C C . VAL A 1 321 ? 21.25 -29.375 -23.656 1 98.06 321 VAL A C 1
ATOM 2455 O O . VAL A 1 321 ? 21.188 -28.312 -23.031 1 98.06 321 VAL A O 1
ATOM 2458 N N . ARG A 1 322 ? 21.328 -29.375 -24.938 1 97.62 322 ARG A N 1
ATOM 2459 C CA . ARG A 1 322 ? 21.734 -28.203 -25.688 1 97.62 322 ARG A CA 1
ATOM 2460 C C . ARG A 1 322 ? 20.516 -27.516 -26.328 1 97.62 322 ARG A C 1
ATOM 2462 O O . ARG A 1 322 ? 19.609 -28.188 -26.797 1 97.62 322 ARG A O 1
ATOM 2469 N N . SER A 1 323 ? 20.5 -26.25 -26.266 1 98 323 SER A N 1
ATOM 2470 C CA . SER A 1 323 ? 19.516 -25.391 -26.922 1 98 323 SER A CA 1
ATOM 2471 C C . SER A 1 323 ? 19.953 -23.922 -26.844 1 98 323 SER A C 1
ATOM 2473 O O . SER A 1 323 ? 20.547 -23.484 -25.859 1 98 323 SER A O 1
ATOM 2475 N N . SER A 1 324 ? 19.641 -23.172 -27.875 1 96.5 324 SER A N 1
ATOM 2476 C CA . SER A 1 324 ? 19.922 -21.734 -27.844 1 96.5 324 SER A CA 1
ATOM 2477 C C . SER A 1 324 ? 18.75 -20.953 -27.281 1 96.5 324 SER A C 1
ATOM 2479 O O . SER A 1 324 ? 18.812 -19.734 -27.125 1 96.5 324 SER A O 1
ATOM 2481 N N . VAL A 1 325 ? 17.641 -21.609 -27 1 98.25 325 VAL A N 1
ATOM 2482 C CA . VAL A 1 325 ? 16.438 -21 -26.422 1 98.25 325 VAL A CA 1
ATOM 2483 C C . VAL A 1 325 ? 16 -21.797 -25.203 1 98.25 325 VAL A C 1
ATOM 2485 O O . VAL A 1 325 ? 15.719 -22.984 -25.297 1 98.25 325 VAL A O 1
ATOM 2488 N N . VAL A 1 326 ? 16.016 -21.172 -24.094 1 98.81 326 VAL A N 1
ATOM 2489 C CA . VAL A 1 326 ? 15.602 -21.797 -22.844 1 98.81 326 VAL A CA 1
ATOM 2490 C C . VAL A 1 326 ? 14.539 -20.938 -22.156 1 98.81 326 VAL A C 1
ATOM 2492 O O . VAL A 1 326 ? 14.703 -19.734 -22.016 1 98.81 326 VAL A O 1
ATOM 2495 N N . LEU A 1 327 ? 13.391 -21.516 -21.828 1 98.94 327 LEU A N 1
ATOM 2496 C CA . LEU A 1 327 ? 12.344 -20.859 -21.047 1 98.94 327 LEU A CA 1
ATOM 2497 C C . LEU A 1 327 ? 12.32 -21.406 -19.625 1 98.94 327 LEU A C 1
ATOM 2499 O O . LEU A 1 327 ? 12.18 -22.625 -19.422 1 98.94 327 LEU A O 1
ATOM 2503 N N . SER A 1 328 ? 12.453 -20.547 -18.703 1 98.88 328 SER A N 1
ATOM 2504 C CA . SER A 1 328 ? 12.383 -20.969 -17.312 1 98.88 328 SER A CA 1
ATOM 2505 C C . SER A 1 328 ? 10.977 -20.781 -16.734 1 98.88 328 SER A C 1
ATOM 2507 O O . SER A 1 328 ? 10.445 -19.672 -16.75 1 98.88 328 SER A O 1
ATOM 2509 N N . ASN A 1 329 ? 10.406 -21.844 -16.281 1 98.81 329 ASN A N 1
ATOM 2510 C CA . ASN A 1 329 ? 9.125 -21.828 -15.578 1 98.81 329 ASN A CA 1
ATOM 2511 C C . ASN A 1 329 ? 9.312 -21.812 -14.07 1 98.81 329 ASN A C 1
ATOM 2513 O O . ASN A 1 329 ? 8.336 -21.875 -13.32 1 98.81 329 ASN A O 1
ATOM 2517 N N . ALA A 1 330 ? 10.539 -21.734 -13.578 1 98.56 330 ALA A N 1
ATOM 2518 C CA . ALA A 1 330 ? 10.836 -21.562 -12.156 1 98.56 330 ALA A CA 1
ATOM 2519 C C . ALA A 1 330 ? 10.664 -20.109 -11.734 1 98.56 330 ALA A C 1
ATOM 2521 O O . ALA A 1 330 ? 10.453 -19.219 -12.57 1 98.56 330 ALA A O 1
ATOM 2522 N N . THR A 1 331 ? 10.68 -19.875 -10.43 1 98.44 331 THR A N 1
ATOM 2523 C CA . THR A 1 331 ? 10.578 -18.5 -9.945 1 98.44 331 THR A CA 1
ATOM 2524 C C . THR A 1 331 ? 11.75 -17.656 -10.453 1 98.44 331 THR A C 1
ATOM 2526 O O . THR A 1 331 ? 12.82 -18.188 -10.742 1 98.44 331 THR A O 1
ATOM 2529 N N . PRO A 1 332 ? 11.516 -16.328 -10.578 1 98.44 332 PRO A N 1
ATOM 2530 C CA . PRO A 1 332 ? 12.648 -15.484 -10.977 1 98.44 332 PRO A CA 1
ATOM 2531 C C . PRO A 1 332 ? 13.852 -15.656 -10.055 1 98.44 332 PRO A C 1
ATOM 2533 O O . PRO A 1 332 ? 14.992 -15.703 -10.531 1 98.44 332 PRO A O 1
ATOM 2536 N N . TYR A 1 333 ? 13.625 -15.812 -8.805 1 98.38 333 TYR A N 1
ATOM 2537 C CA . TYR A 1 333 ? 14.734 -16 -7.883 1 98.38 333 TYR A CA 1
ATOM 2538 C C . TYR A 1 333 ? 15.5 -17.281 -8.211 1 98.38 333 TYR A C 1
ATOM 2540 O O . TYR A 1 333 ? 16.719 -17.25 -8.352 1 98.38 333 TYR A O 1
ATOM 2548 N N . LYS A 1 334 ? 14.828 -18.391 -8.336 1 98 334 LYS A N 1
ATOM 2549 C CA . LYS A 1 334 ? 15.477 -19.656 -8.648 1 98 334 LYS A CA 1
ATOM 2550 C C . LYS A 1 334 ? 16.203 -19.594 -9.984 1 98 334 LYS A C 1
ATOM 2552 O O . LYS A 1 334 ? 17.328 -20.078 -10.102 1 98 334 LYS A O 1
ATOM 2557 N N . THR A 1 335 ? 15.602 -18.984 -10.93 1 98.56 335 THR A N 1
ATOM 2558 C CA . THR A 1 335 ? 16.172 -18.875 -12.266 1 98.56 335 THR A CA 1
ATOM 2559 C C . THR A 1 335 ? 17.469 -18.062 -12.242 1 98.56 335 THR A C 1
ATOM 2561 O O . THR A 1 335 ? 18.5 -18.531 -12.703 1 98.56 335 THR A O 1
ATOM 2564 N N . PHE A 1 336 ? 17.422 -16.906 -11.641 1 98.12 336 PHE A N 1
ATOM 2565 C CA . PHE A 1 336 ? 18.516 -15.961 -11.844 1 98.12 336 PHE A CA 1
ATOM 2566 C C . PHE A 1 336 ? 19.547 -16.078 -10.734 1 98.12 336 PHE A C 1
ATOM 2568 O O . PHE A 1 336 ? 20.734 -15.789 -10.945 1 98.12 336 PHE A O 1
ATOM 2575 N N . MET A 1 337 ? 19.109 -16.516 -9.547 1 97.12 337 MET A N 1
ATOM 2576 C CA . MET A 1 337 ? 20.047 -16.594 -8.43 1 97.12 337 MET A CA 1
ATOM 2577 C C . MET A 1 337 ? 20.656 -17.984 -8.32 1 97.12 337 MET A C 1
ATOM 2579 O O . MET A 1 337 ? 21.719 -18.156 -7.734 1 97.12 337 MET A O 1
ATOM 2583 N N . GLU A 1 338 ? 19.984 -19 -8.906 1 96.69 338 GLU A N 1
ATOM 2584 C CA . GLU A 1 338 ? 20.453 -20.359 -8.695 1 96.69 338 GLU A CA 1
ATOM 2585 C C . GLU A 1 338 ? 20.875 -21.016 -10.008 1 96.69 338 GLU A C 1
ATOM 2587 O O . GLU A 1 338 ? 21.969 -21.562 -10.117 1 96.69 338 GLU A O 1
ATOM 2592 N N . PHE A 1 339 ? 20.078 -20.906 -11.047 1 97.94 339 PHE A N 1
ATOM 2593 C CA . PHE A 1 339 ? 20.375 -21.594 -12.297 1 97.94 339 PHE A CA 1
ATOM 2594 C C . PHE A 1 339 ? 21.484 -20.859 -13.062 1 97.94 339 PHE A C 1
ATOM 2596 O O . PHE A 1 339 ? 22.328 -21.484 -13.695 1 97.94 339 PHE A O 1
ATOM 2603 N N . VAL A 1 340 ? 21.359 -19.516 -13.07 1 97.19 340 VAL A N 1
ATOM 2604 C CA . VAL A 1 340 ? 22.312 -18.719 -13.828 1 97.19 340 VAL A CA 1
ATOM 2605 C C . VAL A 1 340 ? 23.641 -18.625 -13.07 1 97.19 340 VAL A C 1
ATOM 2607 O O . VAL A 1 340 ? 23.656 -18.281 -11.883 1 97.19 340 VAL A O 1
ATOM 2610 N N . PRO A 1 341 ? 24.719 -18.953 -13.758 1 93 341 PRO A N 1
ATOM 2611 C CA . PRO A 1 341 ? 26.016 -18.812 -13.078 1 93 341 PRO A CA 1
ATOM 2612 C C . PRO A 1 341 ? 26.281 -17.375 -12.625 1 93 341 PRO A C 1
ATOM 2614 O O . PRO A 1 341 ? 25.75 -16.438 -13.203 1 93 341 PRO A O 1
ATOM 2617 N N . GLY A 1 342 ? 27.078 -17.188 -11.594 1 87.81 342 GLY A N 1
ATOM 2618 C CA . GLY A 1 342 ? 27.375 -15.906 -10.992 1 87.81 342 GLY A CA 1
ATOM 2619 C C . GLY A 1 342 ? 28.078 -14.945 -11.945 1 87.81 342 GLY A C 1
ATOM 2620 O O . GLY A 1 342 ? 28.844 -15.375 -12.812 1 87.81 342 GLY A O 1
ATOM 2621 N N . ASN A 1 343 ? 27.781 -13.711 -11.922 1 85.56 343 ASN A N 1
ATOM 2622 C CA . ASN A 1 343 ? 28.516 -12.578 -12.5 1 85.56 343 ASN A CA 1
ATOM 2623 C C . ASN A 1 343 ? 28.25 -12.453 -14 1 85.56 343 ASN A C 1
ATOM 2625 O O . ASN A 1 343 ? 29.094 -11.922 -14.734 1 85.56 343 ASN A O 1
ATOM 2629 N N . VAL A 1 344 ? 27.141 -13.062 -14.453 1 92.81 344 VAL A N 1
ATOM 2630 C CA . VAL A 1 344 ? 26.875 -12.906 -15.875 1 92.81 344 VAL A CA 1
ATOM 2631 C C . VAL A 1 344 ? 25.719 -11.93 -16.078 1 92.81 344 VAL A C 1
ATOM 2633 O O . VAL A 1 344 ? 25.453 -11.484 -17.203 1 92.81 344 VAL A O 1
ATOM 2636 N N . LEU A 1 345 ? 25.031 -11.594 -15.031 1 95.06 345 LEU A N 1
ATOM 2637 C CA . LEU A 1 345 ? 23.906 -10.68 -15.109 1 95.06 345 LEU A CA 1
ATOM 2638 C C . LEU A 1 345 ? 24.281 -9.289 -14.617 1 95.06 345 LEU A C 1
ATOM 2640 O O . LEU A 1 345 ? 25.188 -9.148 -13.789 1 95.06 345 LEU A O 1
ATOM 2644 N N . PRO A 1 346 ? 23.609 -8.234 -15.156 1 93.88 346 PRO A N 1
ATOM 2645 C CA . PRO A 1 346 ? 23.844 -6.898 -14.609 1 93.88 346 PRO A CA 1
ATOM 2646 C C . PRO A 1 346 ? 23.516 -6.793 -13.125 1 93.88 346 PRO A C 1
ATOM 2648 O O . PRO A 1 346 ? 22.531 -7.375 -12.664 1 93.88 346 PRO A O 1
ATOM 2651 N N . ASP A 1 347 ? 24.312 -5.973 -12.398 1 93.62 347 ASP A N 1
ATOM 2652 C CA . ASP A 1 347 ? 24.188 -5.863 -10.945 1 93.62 347 ASP A CA 1
ATOM 2653 C C . ASP A 1 347 ? 22.812 -5.316 -10.555 1 93.62 347 ASP A C 1
ATOM 2655 O O . ASP A 1 347 ? 22.219 -5.777 -9.578 1 93.62 347 ASP A O 1
ATOM 2659 N N . ASP A 1 348 ? 22.375 -4.355 -11.281 1 92.88 348 ASP A N 1
ATOM 2660 C CA . ASP A 1 348 ? 21.094 -3.744 -10.961 1 92.88 348 ASP A CA 1
ATOM 2661 C C . ASP A 1 348 ? 19.953 -4.742 -11.125 1 92.88 348 ASP A C 1
ATOM 2663 O O . ASP A 1 348 ? 19 -4.73 -10.352 1 92.88 348 ASP A O 1
ATOM 2667 N N . PHE A 1 349 ? 20.094 -5.566 -12.141 1 95.81 349 PHE A N 1
ATOM 2668 C CA . PHE A 1 349 ? 19.078 -6.598 -12.367 1 95.81 349 PHE A CA 1
ATOM 2669 C C . PHE A 1 349 ? 19.078 -7.613 -11.234 1 95.81 349 PHE A C 1
ATOM 2671 O O . PHE A 1 349 ? 18.031 -7.961 -10.695 1 95.81 349 PHE A O 1
ATOM 2678 N N . VAL A 1 350 ? 20.219 -8.062 -10.852 1 96.44 350 VAL A N 1
ATOM 2679 C CA . VAL A 1 350 ? 20.375 -9.047 -9.789 1 96.44 350 VAL A CA 1
ATOM 2680 C C . VAL A 1 350 ? 19.812 -8.5 -8.477 1 96.44 350 VAL A C 1
ATOM 2682 O O . VAL A 1 350 ? 19.078 -9.188 -7.766 1 96.44 350 VAL A O 1
ATOM 2685 N N . ARG A 1 351 ? 20.094 -7.262 -8.211 1 95.12 351 ARG A N 1
ATOM 2686 C CA . ARG A 1 351 ? 19.594 -6.625 -6.992 1 95.12 351 ARG A CA 1
ATOM 2687 C C . ARG A 1 351 ? 18.078 -6.539 -6.996 1 95.12 351 ARG A C 1
ATOM 2689 O O . ARG A 1 351 ? 17.438 -6.805 -5.977 1 95.12 351 ARG A O 1
ATOM 2696 N N . ALA A 1 352 ? 17.562 -6.168 -8.141 1 96.56 352 ALA A N 1
ATOM 2697 C CA . ALA A 1 352 ? 16.109 -6.039 -8.258 1 96.56 352 ALA A CA 1
ATOM 2698 C C . ALA A 1 352 ? 15.422 -7.379 -8.031 1 96.56 352 ALA A C 1
ATOM 2700 O O . ALA A 1 352 ? 14.414 -7.453 -7.332 1 96.56 352 ALA A O 1
ATOM 2701 N N . VAL A 1 353 ? 15.953 -8.445 -8.578 1 97.56 353 VAL A N 1
ATOM 2702 C CA . VAL A 1 353 ? 15.383 -9.781 -8.43 1 97.56 353 VAL A CA 1
ATOM 2703 C C . VAL A 1 353 ? 15.508 -10.242 -6.98 1 97.56 353 VAL A C 1
ATOM 2705 O O . VAL A 1 353 ? 14.555 -10.766 -6.402 1 97.56 353 VAL A O 1
ATOM 2708 N N . LYS A 1 354 ? 16.641 -9.969 -6.461 1 96.25 354 LYS A N 1
ATOM 2709 C CA . LYS A 1 354 ? 16.922 -10.398 -5.098 1 96.25 354 LYS A CA 1
ATOM 2710 C C . LYS A 1 354 ? 16.016 -9.695 -4.094 1 96.25 354 LYS A C 1
ATOM 2712 O O . LYS A 1 354 ? 15.594 -10.297 -3.104 1 96.25 354 LYS A O 1
ATOM 2717 N N . ASN A 1 355 ? 15.711 -8.445 -4.363 1 95.62 355 ASN A N 1
ATOM 2718 C CA . ASN A 1 355 ? 14.969 -7.637 -3.406 1 95.62 355 ASN A CA 1
ATOM 2719 C C . ASN A 1 355 ? 13.469 -7.668 -3.686 1 95.62 355 ASN A C 1
ATOM 2721 O O . ASN A 1 355 ? 12.695 -6.961 -3.033 1 95.62 355 ASN A O 1
ATOM 2725 N N . SER A 1 356 ? 13.07 -8.469 -4.641 1 96.44 356 SER A N 1
ATOM 2726 C CA . SER A 1 356 ? 11.641 -8.703 -4.828 1 96.44 356 SER A CA 1
ATOM 2727 C C . SER A 1 356 ? 11.039 -9.414 -3.625 1 96.44 356 SER A C 1
ATOM 2729 O O . SER A 1 356 ? 11.742 -10.102 -2.883 1 96.44 356 SER A O 1
ATOM 2731 N N . ASP A 1 357 ? 9.773 -9.18 -3.42 1 96.75 357 ASP A N 1
ATOM 2732 C CA . ASP A 1 357 ? 9.094 -9.773 -2.273 1 96.75 357 ASP A CA 1
ATOM 2733 C C . ASP A 1 357 ? 8.602 -11.188 -2.598 1 96.75 357 ASP A C 1
ATOM 2735 O O . ASP A 1 357 ? 7.664 -11.359 -3.379 1 96.75 357 ASP A O 1
ATOM 2739 N N . TYR A 1 358 ? 9.195 -12.195 -1.959 1 97.12 358 TYR A N 1
ATOM 2740 C CA . TYR A 1 358 ? 8.789 -13.586 -2.16 1 97.12 358 TYR A CA 1
ATOM 2741 C C . TYR A 1 358 ? 8.102 -14.141 -0.917 1 97.12 358 TYR A C 1
ATOM 2743 O O . TYR A 1 358 ? 7.891 -15.352 -0.802 1 97.12 358 TYR A O 1
ATOM 2751 N N . SER A 1 359 ? 7.738 -13.234 -0.025 1 95.06 359 SER A N 1
ATOM 2752 C CA . SER A 1 359 ? 7.133 -13.688 1.221 1 95.06 359 SER A CA 1
ATOM 2753 C C . SER A 1 359 ? 5.777 -14.344 0.967 1 95.06 359 SER A C 1
ATOM 2755 O O . SER A 1 359 ? 5.094 -14.008 -0.001 1 95.06 359 SER A O 1
ATOM 2757 N N . SER A 1 360 ? 5.566 -15.32 1.792 1 91.56 360 SER A N 1
ATOM 2758 C CA . SER A 1 360 ? 4.309 -16.062 1.752 1 91.56 360 SER A CA 1
ATOM 2759 C C . SER A 1 360 ? 3.76 -16.297 3.156 1 91.56 360 SER A C 1
ATOM 2761 O O . SER A 1 360 ? 4.469 -16.109 4.145 1 91.56 360 SER A O 1
ATOM 2763 N N . ALA A 1 361 ? 2.424 -16.641 3.197 1 89.69 361 ALA A N 1
ATOM 2764 C CA . ALA A 1 361 ? 1.828 -16.906 4.504 1 89.69 361 ALA A CA 1
ATOM 2765 C C . ALA A 1 361 ? 0.779 -18.016 4.414 1 89.69 361 ALA A C 1
ATOM 2767 O O . ALA A 1 361 ? -0.2 -18.016 5.164 1 89.69 361 ALA A O 1
ATOM 2768 N N . THR A 1 362 ? 1.02 -18.953 3.508 1 96.25 362 THR A N 1
ATOM 2769 C CA . THR A 1 362 ? -0.086 -19.891 3.309 1 96.25 362 THR A CA 1
ATOM 2770 C C . THR A 1 362 ? 0.359 -21.328 3.586 1 96.25 362 THR A C 1
ATOM 2772 O O . THR A 1 362 ? 1.488 -21.703 3.268 1 96.25 362 THR A O 1
ATOM 2775 N N . THR A 1 363 ? -0.5 -22.047 4.188 1 98.31 363 THR A N 1
ATOM 2776 C CA . THR A 1 363 ? -0.346 -23.484 4.395 1 98.31 363 THR A CA 1
ATOM 2777 C C . THR A 1 363 ? -1.51 -24.25 3.771 1 98.31 363 THR A C 1
ATOM 2779 O O . THR A 1 363 ? -2.664 -23.828 3.883 1 98.31 363 THR A O 1
ATOM 2782 N N . LYS A 1 364 ? -1.194 -25.297 3.076 1 98.56 364 LYS A N 1
ATOM 2783 C CA . LYS A 1 364 ? -2.201 -26.188 2.496 1 98.56 364 LYS A CA 1
ATOM 2784 C C . LYS A 1 364 ? -2.33 -27.469 3.301 1 98.56 364 LYS A C 1
ATOM 2786 O O . LYS A 1 364 ? -1.327 -28.125 3.602 1 98.56 364 LYS A O 1
ATOM 2791 N N . ILE A 1 365 ? -3.564 -27.781 3.688 1 98.75 365 ILE A N 1
ATOM 2792 C CA . ILE A 1 365 ? -3.824 -29.078 4.309 1 98.75 365 ILE A CA 1
ATOM 2793 C C . ILE A 1 365 ? -4.859 -29.844 3.49 1 98.75 365 ILE A C 1
ATOM 2795 O O . ILE A 1 365 ? -5.961 -29.344 3.25 1 98.75 365 ILE A O 1
ATOM 2799 N N . ASN A 1 366 ? -4.52 -31.016 3.066 1 98.75 366 ASN A N 1
ATOM 2800 C CA . ASN A 1 366 ? -5.398 -31.922 2.34 1 98.75 366 ASN A CA 1
ATOM 2801 C C . ASN A 1 366 ? -5.883 -33.062 3.229 1 98.75 366 ASN A C 1
ATOM 2803 O O . ASN A 1 366 ? -5.078 -33.812 3.785 1 98.75 366 ASN A O 1
ATOM 2807 N N . LEU A 1 367 ? -7.203 -33.188 3.258 1 98.75 367 LEU A N 1
ATOM 2808 C CA . LEU A 1 367 ? -7.77 -34.156 4.207 1 98.75 367 LEU A CA 1
ATOM 2809 C C . LEU A 1 367 ? -8.578 -35.219 3.488 1 98.75 367 LEU A C 1
ATOM 2811 O O . LEU A 1 367 ? -9.297 -34.938 2.533 1 98.75 367 LEU A O 1
ATOM 2815 N N . ALA A 1 368 ? -8.391 -36.438 3.906 1 98.75 368 ALA A N 1
ATOM 2816 C CA . ALA A 1 368 ? -9.336 -37.531 3.66 1 98.75 368 ALA A CA 1
ATOM 2817 C C . ALA A 1 368 ? -10.281 -37.719 4.844 1 98.75 368 ALA A C 1
ATOM 2819 O O . ALA A 1 368 ? -9.836 -37.844 5.984 1 98.75 368 ALA A O 1
ATOM 2820 N N . VAL A 1 369 ? -11.602 -37.656 4.547 1 98.19 369 VAL A N 1
ATOM 2821 C CA . VAL A 1 369 ? -12.555 -37.781 5.641 1 98.19 369 VAL A CA 1
ATOM 2822 C C . VAL A 1 369 ? -13.57 -38.875 5.305 1 98.19 369 VAL A C 1
ATOM 2824 O O . VAL A 1 369 ? -13.805 -39.188 4.133 1 98.19 369 VAL A O 1
ATOM 2827 N N . ASP A 1 370 ? -14.18 -39.438 6.309 1 96.75 370 ASP A N 1
ATOM 2828 C CA . ASP A 1 370 ? -15.109 -40.531 6.074 1 96.75 370 ASP A CA 1
ATOM 2829 C C . ASP A 1 370 ? -16.562 -40.031 6.062 1 96.75 370 ASP A C 1
ATOM 2831 O O . ASP A 1 370 ? -17.484 -40.812 5.797 1 96.75 370 ASP A O 1
ATOM 2835 N N . LYS A 1 371 ? -16.797 -38.812 6.355 1 94.81 371 LYS A N 1
ATOM 2836 C CA . LYS A 1 371 ? -18.094 -38.188 6.227 1 94.81 371 LYS A CA 1
ATOM 2837 C C . LYS A 1 371 ? -17.969 -36.688 5.992 1 94.81 371 LYS A C 1
ATOM 2839 O O . LYS A 1 371 ? -16.922 -36.094 6.258 1 94.81 371 LYS A O 1
ATOM 2844 N N . LEU A 1 372 ? -19.016 -36.062 5.484 1 95.44 372 LEU A N 1
ATOM 2845 C CA . LEU A 1 372 ? -19.047 -34.625 5.227 1 95.44 372 LEU A CA 1
ATOM 2846 C C . LEU A 1 372 ? -19.188 -33.844 6.531 1 95.44 372 LEU A C 1
ATOM 2848 O O . LEU A 1 372 ? -19.859 -34.281 7.465 1 95.44 372 LEU A O 1
ATOM 2852 N N . PRO A 1 373 ? -18.516 -32.656 6.648 1 95.38 373 PRO A N 1
ATOM 2853 C CA . PRO A 1 373 ? -18.766 -31.812 7.812 1 95.38 373 PRO A CA 1
ATOM 2854 C C . PRO A 1 373 ? -20.219 -31.375 7.922 1 95.38 373 PRO A C 1
ATOM 2856 O O . PRO A 1 373 ? -20.844 -31.031 6.914 1 95.38 373 PRO A O 1
ATOM 2859 N N . GLN A 1 374 ? -20.703 -31.484 9.086 1 93.88 374 GLN A N 1
ATOM 2860 C CA . GLN A 1 374 ? -22.062 -31.016 9.375 1 93.88 374 GLN A CA 1
ATOM 2861 C C . GLN A 1 374 ? -22.031 -29.688 10.133 1 93.88 374 GLN A C 1
ATOM 2863 O O . GLN A 1 374 ? -21.734 -29.641 11.328 1 93.88 374 GLN A O 1
ATOM 2868 N N . PHE A 1 375 ? -22.438 -28.641 9.445 1 94.94 375 PHE A N 1
ATOM 2869 C CA . PHE A 1 375 ? -22.344 -27.297 10.039 1 94.94 375 PHE A CA 1
ATOM 2870 C C . PHE A 1 375 ? -23.547 -27.016 10.914 1 94.94 375 PHE A C 1
ATOM 2872 O O . PHE A 1 375 ? -24.688 -27.156 10.469 1 94.94 375 PHE A O 1
ATOM 2879 N N . GLN A 1 376 ? -23.344 -26.531 12.039 1 91.06 376 GLN A N 1
ATOM 2880 C CA . GLN A 1 376 ? -24.375 -26.344 13.047 1 91.06 376 GLN A CA 1
ATOM 2881 C C . GLN A 1 376 ? -25.359 -25.266 12.617 1 91.06 376 GLN A C 1
ATOM 2883 O O . GLN A 1 376 ? -26.547 -25.328 12.969 1 91.06 376 GLN A O 1
ATOM 2888 N N . CYS A 1 377 ? -24.875 -24.328 11.898 1 89 377 CYS A N 1
ATOM 2889 C CA . CYS A 1 377 ? -25.703 -23.188 11.555 1 89 377 CYS A CA 1
ATOM 2890 C C . CYS A 1 377 ? -26.75 -23.547 10.508 1 89 377 CYS A C 1
ATOM 2892 O O . CYS A 1 377 ? -27.703 -22.812 10.281 1 89 377 CYS A O 1
ATOM 2894 N N . CYS A 1 378 ? -26.469 -24.578 9.82 1 80.69 378 CYS A N 1
ATOM 2895 C CA . CYS A 1 378 ? -27.375 -25.031 8.758 1 80.69 378 CYS A CA 1
ATOM 2896 C C . CYS A 1 378 ? -28.281 -26.141 9.25 1 80.69 378 CYS A C 1
ATOM 2898 O O . CYS A 1 378 ? -27.828 -27.047 9.953 1 80.69 378 CYS A O 1
ATOM 2900 N N . LYS A 1 379 ? -29.562 -25.953 9.297 1 68.5 379 LYS A N 1
ATOM 2901 C CA . LYS A 1 379 ? -30.469 -27.062 9.539 1 68.5 379 LYS A CA 1
ATOM 2902 C C . LYS A 1 379 ? -30.469 -28.047 8.367 1 68.5 379 LYS A C 1
ATOM 2904 O O . LYS A 1 379 ? -31.375 -28.875 8.242 1 68.5 379 LYS A O 1
ATOM 2909 N N . LEU A 1 380 ? -29.578 -27.672 7.602 1 58.84 380 LEU A N 1
ATOM 2910 C CA . LEU A 1 380 ? -29.562 -28.438 6.359 1 58.84 380 LEU A CA 1
ATOM 2911 C C . LEU A 1 380 ? -28.922 -29.797 6.57 1 58.84 380 LEU A C 1
ATOM 2913 O O . LEU A 1 380 ? -28.516 -30.453 5.609 1 58.84 380 LEU A O 1
ATOM 2917 N N . ASN A 1 381 ? -28.906 -30.281 7.871 1 60.09 381 ASN A N 1
ATOM 2918 C CA . ASN A 1 381 ? -28.062 -31.375 8.336 1 60.09 381 ASN A CA 1
ATOM 2919 C C . ASN A 1 381 ? -28.609 -32.75 7.93 1 60.09 381 ASN A C 1
ATOM 2921 O O . ASN A 1 381 ? -29.75 -33.062 8.25 1 60.09 381 ASN A O 1
ATOM 2925 N N . GLY A 1 382 ? -28.375 -33.156 6.574 1 63.28 382 GLY A N 1
ATOM 2926 C CA . GLY A 1 382 ? -28.484 -34.531 6.188 1 63.28 382 GLY A CA 1
ATOM 2927 C C . GLY A 1 382 ? -27.141 -35.156 5.793 1 63.28 382 GLY A C 1
ATOM 2928 O O . GLY A 1 382 ? -26.141 -34.469 5.719 1 63.28 382 GLY A O 1
ATOM 2929 N N . PRO A 1 383 ? -27.047 -36.406 5.848 1 70.94 383 PRO A N 1
ATOM 2930 C CA . PRO A 1 383 ? -25.797 -37.125 5.535 1 70.94 383 PRO A CA 1
ATOM 2931 C C . PRO A 1 383 ? -25.312 -36.875 4.109 1 70.94 383 PRO A C 1
ATOM 2933 O O . PRO A 1 383 ? -24.156 -37.156 3.791 1 70.94 383 PRO A O 1
ATOM 2936 N N . HIS A 1 384 ? -26.156 -36.156 3.369 1 84.75 384 HIS A N 1
ATOM 2937 C CA . HIS A 1 384 ? -25.812 -35.938 1.967 1 84.75 384 HIS A CA 1
ATOM 2938 C C . HIS A 1 384 ? -25.297 -34.531 1.724 1 84.75 384 HIS A C 1
ATOM 2940 O O . HIS A 1 384 ? -25.516 -33.625 2.545 1 84.75 384 HIS A O 1
ATOM 2946 N N . ALA A 1 385 ? -24.578 -34.469 0.614 1 92.06 385 ALA A N 1
ATOM 2947 C CA . ALA A 1 385 ? -24.016 -33.188 0.236 1 92.06 385 ALA A CA 1
ATOM 2948 C C . ALA A 1 385 ? -25.109 -32.156 -0.064 1 92.06 385 ALA A C 1
ATOM 2950 O O . ALA A 1 385 ? -26.125 -32.5 -0.681 1 92.06 385 ALA A O 1
ATOM 2951 N N . GLY A 1 386 ? -25 -31 0.493 1 92.31 386 GLY A N 1
ATOM 2952 C CA . GLY A 1 386 ? -25.906 -29.891 0.225 1 92.31 386 GLY A CA 1
ATOM 2953 C C . GLY A 1 386 ? -25.188 -28.672 -0.339 1 92.31 386 GLY A C 1
ATOM 2954 O O . GLY A 1 386 ? -24 -28.719 -0.634 1 92.31 386 GLY A O 1
ATOM 2955 N N . PRO A 1 387 ? -25.938 -27.547 -0.529 1 92.88 387 PRO A N 1
ATOM 2956 C CA . PRO A 1 387 ? -25.359 -26.344 -1.108 1 92.88 387 PRO A CA 1
ATOM 2957 C C . PRO A 1 387 ? -24.172 -25.812 -0.306 1 92.88 387 PRO A C 1
ATOM 2959 O O . PRO A 1 387 ? -23.234 -25.25 -0.88 1 92.88 387 PRO A O 1
ATOM 2962 N N . GLN A 1 388 ? -24.188 -26.047 1.003 1 94.69 388 GLN A N 1
ATOM 2963 C CA . GLN A 1 388 ? -23.141 -25.516 1.875 1 94.69 388 GLN A CA 1
ATOM 2964 C C . GLN A 1 388 ? -21.812 -26.219 1.611 1 94.69 388 GLN A C 1
ATOM 2966 O O . GLN A 1 388 ? -20.75 -25.75 2.053 1 94.69 388 GLN A O 1
ATOM 2971 N N . HIS A 1 389 ? -21.875 -27.359 0.889 1 95.88 389 HIS A N 1
ATOM 2972 C CA . HIS A 1 389 ? -20.672 -28.156 0.672 1 95.88 389 HIS A CA 1
ATOM 2973 C C . HIS A 1 389 ? -20.078 -27.891 -0.708 1 95.88 389 HIS A C 1
ATOM 2975 O O . HIS A 1 389 ? -19 -28.375 -1.027 1 95.88 389 HIS A O 1
ATOM 2981 N N . MET A 1 390 ? -20.75 -27.109 -1.596 1 94.62 390 MET A N 1
ATOM 2982 C CA . MET A 1 390 ? -20.422 -27.062 -3.02 1 94.62 390 MET A CA 1
ATOM 2983 C C . MET A 1 390 ? -19.375 -25.984 -3.307 1 94.62 390 MET A C 1
ATOM 2985 O O . MET A 1 390 ? -18.516 -26.172 -4.172 1 94.62 390 MET A O 1
ATOM 2989 N N . GLY A 1 391 ? -19.438 -24.859 -2.58 1 95.62 391 GLY A N 1
ATOM 2990 C CA . GLY A 1 391 ? -18.547 -23.734 -2.846 1 95.62 391 GLY A CA 1
ATOM 2991 C C . GLY A 1 391 ? -17.391 -23.641 -1.879 1 95.62 391 GLY A C 1
ATOM 2992 O O . GLY A 1 391 ? -17 -24.641 -1.276 1 95.62 391 GLY A O 1
ATOM 2993 N N . THR A 1 392 ? -16.719 -22.5 -1.875 1 97.12 392 THR A N 1
ATOM 2994 C CA . THR A 1 392 ? -15.688 -22.219 -0.884 1 97.12 392 THR A CA 1
ATOM 2995 C C . THR A 1 392 ? -16.312 -21.922 0.478 1 97.12 392 THR A C 1
ATOM 2997 O O . THR A 1 392 ? -17.188 -21.062 0.597 1 97.12 392 THR A O 1
ATOM 3000 N N . ILE A 1 393 ? -15.953 -22.703 1.443 1 98.06 393 ILE A N 1
ATOM 3001 C CA . ILE A 1 393 ? -16.438 -22.484 2.803 1 98.06 393 ILE A CA 1
ATOM 3002 C C . ILE A 1 393 ? -15.438 -21.641 3.582 1 98.06 393 ILE A C 1
ATOM 3004 O O . ILE A 1 393 ? -14.281 -22.016 3.752 1 98.06 393 ILE A O 1
ATOM 3008 N N . HIS A 1 394 ? -15.883 -20.484 4.027 1 98.12 394 HIS A N 1
ATOM 3009 C CA . HIS A 1 394 ? -15.031 -19.562 4.77 1 98.12 394 HIS A CA 1
ATOM 3010 C C . HIS A 1 394 ? -15.148 -19.797 6.27 1 98.12 394 HIS A C 1
ATOM 3012 O O . HIS A 1 394 ? -16.203 -19.531 6.863 1 98.12 394 HIS A O 1
ATOM 3018 N N . ILE A 1 395 ? -14.07 -20.297 6.867 1 97.69 395 ILE A N 1
ATOM 3019 C CA . ILE A 1 395 ? -14.039 -20.547 8.305 1 97.69 395 ILE A CA 1
ATOM 3020 C C . ILE A 1 395 ? -13.109 -19.547 8.984 1 97.69 395 ILE A C 1
ATOM 3022 O O . ILE A 1 395 ? -11.992 -19.312 8.516 1 97.69 395 ILE A O 1
ATOM 3026 N N . GLY A 1 396 ? -13.523 -18.984 10.055 1 93.5 396 GLY A N 1
ATOM 3027 C CA . GLY A 1 396 ? -12.695 -18.031 10.773 1 93.5 396 GLY A CA 1
ATOM 3028 C C . GLY A 1 396 ? -12.68 -16.656 10.125 1 93.5 396 GLY A C 1
ATOM 3029 O O . GLY A 1 396 ? -11.672 -15.945 10.195 1 93.5 396 GLY A O 1
ATOM 3030 N N . SER A 1 397 ? -13.734 -16.266 9.438 1 93.69 397 SER A N 1
ATOM 3031 C CA . SER A 1 397 ? -13.82 -14.992 8.727 1 93.69 397 SER A CA 1
ATOM 3032 C C . SER A 1 397 ? -15.211 -14.375 8.859 1 93.69 397 SER A C 1
ATOM 3034 O O . SER A 1 397 ? -15.836 -14.023 7.859 1 93.69 397 SER A O 1
ATOM 3036 N N . GLU A 1 398 ? -15.617 -14.164 10.055 1 96.5 398 GLU A N 1
ATOM 3037 C CA . GLU A 1 398 ? -16.938 -13.609 10.289 1 96.5 398 GLU A CA 1
ATOM 3038 C C . GLU 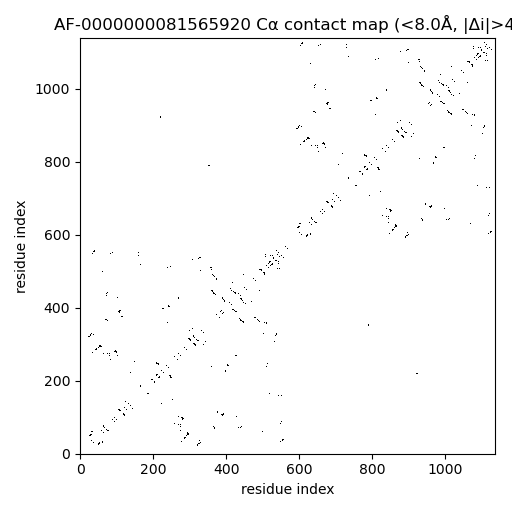A 1 398 ? -16.922 -12.086 10.289 1 96.5 398 GLU A C 1
ATOM 3040 O O . GLU A 1 398 ? -17.953 -11.438 10.164 1 96.5 398 GLU A O 1
ATOM 3045 N N . SER A 1 399 ? -15.703 -11.562 10.492 1 97.69 399 SER A N 1
ATOM 3046 C CA . SER A 1 399 ? -15.484 -10.125 10.438 1 97.69 399 SER A CA 1
ATOM 3047 C C . SER A 1 399 ? -14.117 -9.789 9.844 1 97.69 399 SER A C 1
ATOM 3049 O O . SER A 1 399 ? -13.203 -10.617 9.883 1 97.69 399 SER A O 1
ATOM 3051 N N . MET A 1 400 ? -14.023 -8.602 9.289 1 97.81 400 MET A N 1
ATOM 3052 C CA . MET A 1 400 ? -12.742 -8.188 8.734 1 97.81 400 MET A CA 1
ATOM 3053 C C . MET A 1 400 ? -11.703 -8.016 9.836 1 97.81 400 MET A C 1
ATOM 3055 O O . MET A 1 400 ? -10.508 -8.211 9.609 1 97.81 400 MET A O 1
ATOM 3059 N N . GLU A 1 401 ? -12.117 -7.727 11.008 1 96.69 401 GLU A N 1
ATOM 3060 C CA . GLU A 1 401 ? -11.227 -7.602 12.156 1 96.69 401 GLU A CA 1
ATOM 3061 C C . GLU A 1 401 ? -10.539 -8.93 12.469 1 96.69 401 GLU A C 1
ATOM 3063 O O . GLU A 1 401 ? -9.359 -8.945 12.844 1 96.69 401 GLU A O 1
ATOM 3068 N N . GLU A 1 402 ? -11.273 -10.023 12.281 1 96.81 402 GLU A N 1
ATOM 3069 C CA . GLU A 1 402 ? -10.688 -11.344 12.492 1 96.81 402 GLU A CA 1
ATOM 3070 C C . GLU A 1 402 ? -9.586 -11.625 11.484 1 96.81 402 GLU A C 1
ATOM 3072 O O . GLU A 1 402 ? -8.531 -12.164 11.836 1 96.81 402 GLU A O 1
ATOM 3077 N N . ILE A 1 403 ? -9.844 -11.242 10.289 1 97.62 403 ILE A N 1
ATOM 3078 C CA . ILE A 1 403 ? -8.867 -11.438 9.234 1 97.62 403 ILE A CA 1
ATOM 3079 C C . ILE A 1 403 ? -7.621 -10.602 9.516 1 97.62 403 ILE A C 1
ATOM 3081 O O . ILE A 1 403 ? -6.492 -11.086 9.406 1 97.62 403 ILE A O 1
ATOM 3085 N N . ASP A 1 404 ? -7.844 -9.375 9.906 1 96.94 404 ASP A N 1
ATOM 3086 C CA . ASP A 1 404 ? -6.75 -8.469 10.234 1 96.94 404 ASP A CA 1
ATOM 3087 C C . ASP A 1 404 ? -5.93 -8.992 11.406 1 96.94 404 ASP A C 1
ATOM 3089 O O . ASP A 1 404 ? -4.699 -8.93 11.391 1 96.94 404 ASP A O 1
ATOM 3093 N N . SER A 1 405 ? -6.613 -9.516 12.422 1 96.69 405 SER A N 1
ATOM 3094 C CA . SER A 1 405 ? -5.941 -10.062 13.594 1 96.69 405 SER A CA 1
ATOM 3095 C C . SER A 1 405 ? -5.086 -11.273 13.234 1 96.69 405 SER A C 1
ATOM 3097 O O . SER A 1 405 ? -3.998 -11.453 13.781 1 96.69 405 SER A O 1
ATOM 3099 N N . ALA A 1 406 ? -5.602 -12.062 12.352 1 97.75 406 ALA A N 1
ATOM 3100 C CA . ALA A 1 406 ? -4.84 -13.219 11.891 1 97.75 406 ALA A CA 1
ATOM 3101 C C . ALA A 1 406 ? -3.559 -12.789 11.188 1 97.75 406 ALA A C 1
ATOM 3103 O O . ALA A 1 406 ? -2.494 -13.367 11.406 1 97.75 406 ALA A O 1
ATOM 3104 N N . CYS A 1 407 ? -3.668 -11.797 10.398 1 97.12 407 CYS A N 1
ATOM 3105 C CA . CYS A 1 407 ? -2.5 -11.25 9.711 1 97.12 407 CYS A CA 1
ATOM 3106 C C . CYS A 1 407 ? -1.476 -10.734 10.711 1 97.12 407 CYS A C 1
ATOM 3108 O O . CYS A 1 407 ? -0.275 -10.961 10.555 1 97.12 407 CYS A O 1
ATOM 3110 N N . GLN A 1 408 ? -1.957 -10.039 11.719 1 96.62 408 GLN A N 1
ATOM 3111 C CA . GLN A 1 408 ? -1.078 -9.477 12.734 1 96.62 408 GLN A CA 1
ATOM 3112 C C . GLN A 1 408 ? -0.314 -10.57 13.477 1 96.62 408 GLN A C 1
ATOM 3114 O O . GLN A 1 408 ? 0.875 -10.422 13.758 1 96.62 408 GLN A O 1
ATOM 3119 N N . ASP A 1 409 ? -0.978 -11.672 13.766 1 97 409 ASP A N 1
ATOM 3120 C CA . ASP A 1 409 ? -0.307 -12.82 14.375 1 97 409 ASP A CA 1
ATOM 3121 C C . ASP A 1 409 ? 0.874 -13.281 13.523 1 97 409 ASP A C 1
ATOM 3123 O O . ASP A 1 409 ? 1.984 -13.445 14.031 1 97 409 ASP A O 1
ATOM 3127 N N . SER A 1 410 ? 0.575 -13.438 12.289 1 96.81 410 SER A N 1
ATOM 3128 C CA . SER A 1 410 ? 1.603 -13.93 11.375 1 96.81 410 SER A CA 1
ATOM 3129 C C . SER A 1 410 ? 2.754 -12.938 11.258 1 96.81 410 SER A C 1
ATOM 3131 O O . SER A 1 410 ? 3.92 -13.336 11.195 1 96.81 410 SER A O 1
ATOM 3133 N N . ALA A 1 411 ? 2.451 -11.648 11.203 1 95.19 411 ALA A N 1
ATOM 3134 C CA . ALA A 1 411 ? 3.479 -10.617 11.156 1 95.19 411 ALA A CA 1
ATOM 3135 C C . ALA A 1 411 ? 4.367 -10.664 12.391 1 95.19 411 ALA A C 1
ATOM 3137 O O . ALA A 1 411 ? 5.551 -10.312 12.328 1 95.19 411 ALA A O 1
ATOM 3138 N N . ASN A 1 412 ? 3.799 -11.117 13.477 1 95.88 412 ASN A N 1
ATOM 3139 C CA . ASN A 1 412 ? 4.547 -11.258 14.719 1 95.88 412 ASN A CA 1
ATOM 3140 C C . ASN A 1 412 ? 5.301 -12.586 14.773 1 95.88 412 ASN A C 1
ATOM 3142 O O . ASN A 1 412 ? 5.891 -12.93 15.805 1 95.88 412 ASN A O 1
ATOM 3146 N N . GLY A 1 413 ? 5.223 -13.375 13.711 1 95.75 413 GLY A N 1
ATOM 3147 C CA . GLY A 1 413 ? 5.969 -14.617 13.617 1 95.75 413 GLY A CA 1
ATOM 3148 C C . GLY A 1 413 ? 5.223 -15.805 14.195 1 95.75 413 GLY A C 1
ATOM 3149 O O . GLY A 1 413 ? 5.816 -16.859 14.453 1 95.75 413 GLY A O 1
ATOM 3150 N N . ILE A 1 414 ? 3.922 -15.633 14.398 1 96.31 414 ILE A N 1
ATOM 3151 C CA . ILE A 1 414 ? 3.096 -16.688 14.977 1 96.31 414 ILE A CA 1
ATOM 3152 C C . ILE A 1 414 ? 2.016 -17.094 13.977 1 96.31 414 ILE A C 1
ATOM 3154 O O . ILE A 1 414 ? 1.296 -16.25 13.445 1 96.31 414 ILE A O 1
ATOM 3158 N N . PRO A 1 415 ? 1.951 -18.469 13.68 1 97 415 PRO A N 1
ATOM 3159 C CA . PRO A 1 415 ? 0.751 -18.844 12.922 1 97 415 PRO A CA 1
ATOM 3160 C C . PRO A 1 415 ? -0.535 -18.344 13.578 1 97 415 PRO A C 1
ATOM 3162 O O . PRO A 1 415 ? -0.656 -18.375 14.812 1 97 415 PRO A O 1
ATOM 3165 N N . SER A 1 416 ? -1.412 -17.812 12.75 1 96.69 416 SER A N 1
ATOM 3166 C CA . SER A 1 416 ? -2.617 -17.188 13.281 1 96.69 416 SER A CA 1
ATOM 3167 C C . SER A 1 416 ? -3.227 -18.016 14.398 1 96.69 416 SER A C 1
ATOM 3169 O O . SER A 1 416 ? -3.385 -19.234 14.258 1 96.69 416 SER A O 1
ATOM 3171 N N . ARG A 1 417 ? -3.619 -17.453 15.562 1 95.19 417 ARG A N 1
ATOM 3172 C CA . ARG A 1 417 ? -4.23 -18.125 16.703 1 95.19 417 ARG A CA 1
ATOM 3173 C C . ARG A 1 417 ? -5.621 -18.641 16.359 1 95.19 417 ARG A C 1
ATOM 3175 O O . ARG A 1 417 ? -6.043 -19.688 16.859 1 95.19 417 ARG A O 1
ATOM 3182 N N . ARG A 1 418 ? -6.285 -17.906 15.508 1 96.69 418 ARG A N 1
ATOM 3183 C CA . ARG A 1 418 ? -7.547 -18.297 14.891 1 96.69 418 ARG A CA 1
ATOM 3184 C C . ARG A 1 418 ? -7.457 -18.234 13.367 1 96.69 418 ARG A C 1
ATOM 3186 O O . ARG A 1 418 ? -7.777 -17.203 12.766 1 96.69 418 ARG A O 1
ATOM 3193 N N . PRO A 1 419 ? -7.062 -19.297 12.781 1 96.69 419 PRO A N 1
ATOM 3194 C CA . PRO A 1 419 ? -6.695 -19.281 11.367 1 96.69 419 PRO A CA 1
ATOM 3195 C C . PRO A 1 419 ? -7.859 -18.906 10.453 1 96.69 419 PRO A C 1
ATOM 3197 O O . PRO A 1 419 ? -9.016 -19.219 10.758 1 96.69 419 PRO A O 1
ATOM 3200 N N . VAL A 1 420 ? -7.531 -18.172 9.422 1 97.94 420 VAL A N 1
ATOM 3201 C CA . VAL A 1 420 ? -8.453 -17.922 8.32 1 97.94 420 VAL A CA 1
ATOM 3202 C C . VAL A 1 420 ? -8.375 -19.062 7.312 1 97.94 420 VAL A C 1
ATOM 3204 O O . VAL A 1 420 ? -7.34 -19.281 6.68 1 97.94 420 VAL A O 1
ATOM 3207 N N . ILE A 1 421 ? -9.523 -19.797 7.141 1 98.44 421 ILE A N 1
ATOM 3208 C CA . ILE A 1 421 ? -9.469 -21.047 6.391 1 98.44 421 ILE A CA 1
ATOM 3209 C C . ILE A 1 421 ? -10.461 -21 5.234 1 98.44 421 ILE A C 1
ATOM 3211 O O . ILE A 1 421 ? -11.625 -20.641 5.422 1 98.44 421 ILE A O 1
ATOM 3215 N N . GLU A 1 422 ? -10 -21.281 4.086 1 97.81 422 GLU A N 1
ATOM 3216 C CA . GLU A 1 422 ? -10.859 -21.641 2.963 1 97.81 422 GLU A CA 1
ATOM 3217 C C . GLU A 1 422 ? -10.914 -23.156 2.783 1 97.81 422 GLU A C 1
ATOM 3219 O O . GLU A 1 422 ? -9.891 -23.797 2.533 1 97.81 422 GLU A O 1
ATOM 3224 N N . MET A 1 423 ? -12.094 -23.625 2.957 1 98.56 423 MET A N 1
ATOM 3225 C CA . MET A 1 423 ? -12.32 -25.062 2.816 1 98.56 423 MET A CA 1
ATOM 3226 C C . MET A 1 423 ? -13.086 -25.375 1.534 1 98.56 423 MET A C 1
ATOM 3228 O O . MET A 1 423 ? -14.055 -24.688 1.205 1 98.56 423 MET A O 1
ATOM 3232 N N . THR A 1 424 ? -12.609 -26.297 0.781 1 98.44 424 THR A N 1
ATOM 3233 C CA . THR A 1 424 ? -13.344 -26.797 -0.38 1 98.44 424 THR A CA 1
ATOM 3234 C C . THR A 1 424 ? -13.469 -28.312 -0.331 1 98.44 424 THR A C 1
ATOM 3236 O O . THR A 1 424 ? -12.617 -29 0.246 1 98.44 424 THR A O 1
ATOM 3239 N N . ILE A 1 425 ? -14.547 -28.812 -0.874 1 98.25 425 ILE A N 1
ATOM 3240 C CA . ILE A 1 425 ? -14.828 -30.25 -0.879 1 98.25 425 ILE A CA 1
ATOM 3241 C C . ILE A 1 425 ? -15.117 -30.703 -2.305 1 98.25 425 ILE A C 1
ATOM 3243 O O . ILE A 1 425 ? -16.266 -31.047 -2.633 1 98.25 425 ILE A O 1
ATOM 3247 N N . PRO A 1 426 ? -14.039 -30.844 -3.057 1 98.06 426 PRO A N 1
ATOM 3248 C CA . PRO A 1 426 ? -14.242 -31.156 -4.477 1 98.06 426 PRO A CA 1
ATOM 3249 C C . PRO A 1 426 ? -14.953 -32.469 -4.703 1 98.06 426 PRO A C 1
ATOM 3251 O O . PRO A 1 426 ? -15.633 -32.656 -5.719 1 98.06 426 PRO A O 1
ATOM 3254 N N . SER A 1 427 ? -14.922 -33.406 -3.805 1 97.44 427 SER A N 1
ATOM 3255 C CA . SER A 1 427 ? -15.469 -34.75 -3.965 1 97.44 427 SER A CA 1
ATOM 3256 C C . SER A 1 427 ? -17 -34.719 -3.975 1 97.44 427 SER A C 1
ATOM 3258 O O . SER A 1 427 ? -17.641 -35.719 -4.32 1 97.44 427 SER A O 1
ATOM 3260 N N . VAL A 1 428 ? -17.562 -33.625 -3.592 1 96.19 428 VAL A N 1
ATOM 3261 C CA . VAL A 1 428 ? -19.016 -33.5 -3.631 1 96.19 428 VAL A CA 1
ATOM 3262 C C . VAL A 1 428 ? -19.5 -33.469 -5.078 1 96.19 428 VAL A C 1
ATOM 3264 O O . VAL A 1 428 ? -20.594 -33.938 -5.387 1 96.19 428 VAL A O 1
ATOM 3267 N N . LEU A 1 429 ? -18.688 -32.969 -5.949 1 96.12 429 LEU A N 1
ATOM 3268 C CA . LEU A 1 429 ? -19.047 -32.875 -7.363 1 96.12 429 LEU A CA 1
ATOM 3269 C C . LEU A 1 429 ? -18.25 -33.906 -8.188 1 96.12 429 LEU A C 1
ATOM 3271 O O . LEU A 1 429 ? -18.703 -34.312 -9.258 1 96.12 429 LEU A O 1
ATOM 3275 N N . ASP A 1 430 ? -17.109 -34.281 -7.738 1 97.44 430 ASP A N 1
ATOM 3276 C CA . ASP A 1 430 ? -16.203 -35.156 -8.461 1 97.44 430 ASP A CA 1
ATOM 3277 C C . ASP A 1 430 ? -16.078 -36.5 -7.742 1 97.44 430 ASP A C 1
ATOM 3279 O O . ASP A 1 430 ? -15.258 -36.656 -6.832 1 97.44 430 ASP A O 1
ATOM 3283 N N . GLN A 1 431 ? -16.609 -37.469 -8.258 1 94.31 431 GLN A N 1
ATOM 3284 C CA . GLN A 1 431 ? -16.641 -38.781 -7.59 1 94.31 431 GLN A CA 1
ATOM 3285 C C . GLN A 1 431 ? -15.414 -39.625 -7.961 1 94.31 431 GLN A C 1
ATOM 3287 O O . GLN A 1 431 ? -15.219 -40.719 -7.438 1 94.31 431 GLN A O 1
ATOM 3292 N N . THR A 1 432 ? -14.57 -39.062 -8.719 1 96.56 432 THR A N 1
ATOM 3293 C CA . THR A 1 432 ? -13.43 -39.844 -9.195 1 96.56 432 THR A CA 1
ATOM 3294 C C . THR A 1 432 ? -12.242 -39.688 -8.242 1 96.56 432 THR A C 1
ATOM 3296 O O . THR A 1 432 ? -11.227 -40.375 -8.398 1 96.56 432 THR A O 1
ATOM 3299 N N . ILE A 1 433 ? -12.344 -38.906 -7.203 1 98.25 433 ILE A N 1
ATOM 3300 C CA . ILE A 1 433 ? -11.133 -38.562 -6.473 1 98.25 433 ILE A CA 1
ATOM 3301 C C . ILE A 1 433 ? -11.203 -39.125 -5.051 1 98.25 433 ILE A C 1
ATOM 3303 O O . ILE A 1 433 ? -10.305 -38.906 -4.238 1 98.25 433 ILE A O 1
ATOM 3307 N N . SER A 1 434 ? -12.234 -39.75 -4.699 1 97.62 434 SER A N 1
ATOM 3308 C CA . SER A 1 434 ? -12.352 -40.375 -3.371 1 97.62 434 SER A CA 1
ATOM 3309 C C . SER A 1 434 ? -13.133 -41.688 -3.424 1 97.62 434 SER A C 1
ATOM 3311 O O . SER A 1 434 ? -13.906 -41.906 -4.352 1 97.62 434 SER A O 1
ATOM 3313 N N . PRO A 1 435 ? -12.898 -42.562 -2.451 1 96.88 435 PRO A N 1
ATOM 3314 C CA . PRO A 1 435 ? -13.734 -43.781 -2.375 1 96.88 435 PRO A CA 1
ATOM 3315 C C . PRO A 1 435 ? -15.203 -43.438 -2.107 1 96.88 435 PRO A C 1
ATOM 3317 O O . PRO A 1 435 ? -15.523 -42.375 -1.626 1 96.88 435 PRO A O 1
ATOM 3320 N N . PRO A 1 436 ? -16.094 -44.406 -2.451 1 94.38 436 PRO A N 1
ATOM 3321 C CA . PRO A 1 436 ? -17.5 -44.188 -2.186 1 94.38 436 PRO A CA 1
ATOM 3322 C C . PRO A 1 436 ? -17.797 -43.875 -0.717 1 94.38 436 PRO A C 1
ATOM 3324 O O . PRO A 1 436 ? -17.297 -44.562 0.171 1 94.38 436 PRO A O 1
ATOM 3327 N N . GLY A 1 437 ? -18.516 -42.844 -0.547 1 92.06 437 GLY A N 1
ATOM 3328 C CA . GLY A 1 437 ? -18.938 -42.469 0.793 1 92.06 437 GLY A CA 1
ATOM 3329 C C . GLY A 1 437 ? -17.906 -41.656 1.543 1 92.06 437 GLY A C 1
ATOM 3330 O O . GLY A 1 437 ? -18.172 -41.156 2.648 1 92.06 437 GLY A O 1
ATOM 3331 N N . LYS A 1 438 ? -16.75 -41.531 0.977 1 96.69 438 LYS A N 1
ATOM 3332 C CA . LYS A 1 438 ? -15.68 -40.719 1.59 1 96.69 438 LYS A CA 1
ATOM 3333 C C . LYS A 1 438 ? -15.414 -39.469 0.793 1 96.69 438 LYS A C 1
ATOM 3335 O O . LYS A 1 438 ? -15.938 -39.281 -0.311 1 96.69 438 LYS A O 1
ATOM 3340 N N . HIS A 1 439 ? -14.664 -38.562 1.432 1 97.75 439 HIS A N 1
ATOM 3341 C CA . HIS A 1 439 ? -14.539 -37.25 0.797 1 97.75 439 HIS A CA 1
ATOM 3342 C C . HIS A 1 439 ? -13.117 -36.688 0.934 1 97.75 439 HIS A C 1
ATOM 3344 O O . HIS A 1 439 ? -12.398 -37.062 1.869 1 97.75 439 HIS A O 1
ATOM 3350 N N . VAL A 1 440 ? -12.781 -35.969 -0.04 1 98.19 440 VAL A N 1
ATOM 3351 C CA . VAL A 1 440 ? -11.562 -35.156 -0.037 1 98.19 440 VAL A CA 1
ATOM 3352 C C . VAL A 1 440 ? -11.891 -33.719 0.351 1 98.19 440 VAL A C 1
ATOM 3354 O O . VAL A 1 440 ? -12.82 -33.125 -0.189 1 98.19 440 VAL A O 1
ATOM 3357 N N . ILE A 1 441 ? -11.148 -33.156 1.347 1 98.56 441 ILE A N 1
ATOM 3358 C CA . ILE A 1 441 ? -11.297 -31.75 1.748 1 98.56 441 ILE A CA 1
ATOM 3359 C C . ILE A 1 441 ? -9.961 -31.016 1.595 1 98.56 441 ILE A C 1
ATOM 3361 O O . ILE A 1 441 ? -8.922 -31.531 2.006 1 98.56 441 ILE A O 1
ATOM 3365 N N . ASN A 1 442 ? -9.977 -29.906 0.904 1 98.56 442 ASN A N 1
ATOM 3366 C CA . ASN A 1 442 ? -8.82 -29.031 0.819 1 98.56 442 ASN A CA 1
ATOM 3367 C C . ASN A 1 442 ? -8.961 -27.828 1.753 1 98.56 442 ASN A C 1
ATOM 3369 O O . ASN A 1 442 ? -9.992 -27.141 1.74 1 98.56 442 ASN A O 1
ATOM 3373 N N . LEU A 1 443 ? -7.965 -27.625 2.617 1 98.75 443 LEU A N 1
ATOM 3374 C CA . LEU A 1 443 ? -7.906 -26.438 3.461 1 98.75 443 LEU A CA 1
ATOM 3375 C C . LEU A 1 443 ? -6.777 -25.5 3.023 1 98.75 443 LEU A C 1
ATOM 3377 O O . LEU A 1 443 ? -5.621 -25.938 2.93 1 98.75 443 LEU A O 1
ATOM 3381 N N . PHE A 1 444 ? -7.137 -24.359 2.625 1 98.19 444 PHE A N 1
ATOM 3382 C CA . PHE A 1 444 ? -6.18 -23.297 2.4 1 98.19 444 PHE A CA 1
ATOM 3383 C C . PHE A 1 444 ? -6.129 -22.359 3.602 1 98.19 444 PHE A C 1
ATOM 3385 O O . PHE A 1 444 ? -7.066 -21.594 3.844 1 98.19 444 PHE A O 1
ATOM 3392 N N . ILE A 1 445 ? -5.031 -22.438 4.367 1 98.38 445 ILE A N 1
ATOM 3393 C CA . ILE A 1 445 ? -4.891 -21.688 5.609 1 98.38 445 ILE A CA 1
ATOM 3394 C C . ILE A 1 445 ? -4.031 -20.453 5.375 1 98.38 445 ILE A C 1
ATOM 3396 O O . ILE A 1 445 ? -2.879 -20.562 4.949 1 98.38 445 ILE A O 1
ATOM 3400 N N . GLN A 1 446 ? -4.598 -19.312 5.691 1 96.88 446 GLN A N 1
ATOM 3401 C CA . GLN A 1 446 ? -3.895 -18.047 5.531 1 96.88 446 GLN A CA 1
ATOM 3402 C C . GLN A 1 446 ? -3.096 -17.688 6.781 1 96.88 446 GLN A C 1
ATOM 3404 O O . GLN A 1 446 ? -3.459 -18.094 7.891 1 96.88 446 GLN A O 1
ATOM 3409 N N . TYR A 1 447 ? -1.964 -17.016 6.637 1 97.5 447 TYR A N 1
ATOM 3410 C CA . TYR A 1 447 ? -1.175 -16.344 7.656 1 97.5 447 TYR A CA 1
ATOM 3411 C C . TYR A 1 447 ? -0.417 -17.344 8.516 1 97.5 447 TYR A C 1
ATOM 3413 O O . TYR A 1 447 ? -0.559 -17.344 9.742 1 97.5 447 TYR A O 1
ATOM 3421 N N . THR A 1 448 ? 0.357 -18.125 7.852 1 97.69 448 THR A N 1
ATOM 3422 C CA . THR A 1 448 ? 1.355 -19 8.438 1 97.69 448 THR A CA 1
ATOM 3423 C C . THR A 1 448 ? 2.764 -18.562 8.047 1 97.69 448 THR A C 1
ATOM 3425 O O . THR A 1 448 ? 3.184 -18.766 6.906 1 97.69 448 THR A O 1
ATOM 3428 N N . PRO A 1 449 ? 3.5 -18.031 8.969 1 96.5 449 PRO A N 1
ATOM 3429 C CA . PRO A 1 449 ? 4.82 -17.5 8.617 1 96.5 449 PRO A CA 1
ATOM 3430 C C . PRO A 1 449 ? 5.777 -18.578 8.117 1 96.5 449 PRO A C 1
ATOM 3432 O O . PRO A 1 449 ? 5.672 -19.734 8.539 1 96.5 449 PRO A O 1
ATOM 3435 N N . TYR A 1 450 ? 6.668 -18.219 7.25 1 97.06 450 TYR A N 1
ATOM 3436 C CA . TYR A 1 450 ? 7.695 -19.125 6.734 1 97.06 450 TYR A CA 1
ATOM 3437 C C . TYR A 1 450 ? 8.578 -19.641 7.863 1 97.06 450 TYR A C 1
ATOM 3439 O O . TYR A 1 450 ? 8.898 -20.844 7.906 1 97.06 450 TYR A O 1
ATOM 3447 N N . LYS A 1 451 ? 8.961 -18.75 8.742 1 96.12 451 LYS A N 1
ATOM 3448 C CA . LYS A 1 451 ? 9.766 -19.078 9.906 1 96.12 451 LYS A CA 1
ATOM 3449 C C . LYS A 1 451 ? 9.086 -18.625 11.195 1 96.12 451 LYS A C 1
ATOM 3451 O O . LYS A 1 451 ? 9.234 -17.484 11.609 1 96.12 451 LYS A O 1
ATOM 3456 N N . PRO A 1 452 ? 8.438 -19.516 11.883 1 96.38 452 PRO A N 1
ATOM 3457 C CA . PRO A 1 452 ? 7.82 -19.125 13.156 1 96.38 452 PRO A CA 1
ATOM 3458 C C . PRO A 1 452 ? 8.852 -18.688 14.195 1 96.38 452 PRO A C 1
ATOM 3460 O O . PRO A 1 452 ? 9.969 -19.203 14.219 1 96.38 452 PRO A O 1
ATOM 3463 N N . ILE A 1 453 ? 8.453 -17.734 15 1 94.5 453 ILE A N 1
ATOM 3464 C CA . ILE A 1 453 ? 9.359 -17.219 16.016 1 94.5 453 ILE A CA 1
ATOM 3465 C C . ILE A 1 453 ? 9.57 -18.25 17.109 1 94.5 453 ILE A C 1
ATOM 3467 O O . ILE A 1 453 ? 10.656 -18.359 17.672 1 94.5 453 ILE A O 1
ATOM 3471 N N . GLU A 1 454 ? 8.477 -18.922 17.438 1 93 454 GLU A N 1
ATOM 3472 C CA . GLU A 1 454 ? 8.539 -20.047 18.375 1 93 454 GLU A CA 1
ATOM 3473 C C . GLU A 1 454 ? 8.234 -21.359 17.688 1 93 454 GLU A C 1
ATOM 3475 O O . GLU A 1 454 ? 7.211 -21.484 17 1 93 454 GLU A O 1
ATOM 3480 N N . GLY A 1 455 ? 9.164 -22.266 17.703 1 94.38 455 GLY A N 1
ATOM 3481 C CA . GLY A 1 455 ? 8.984 -23.562 17.062 1 94.38 455 GLY A CA 1
ATOM 3482 C C . GLY A 1 455 ? 9.508 -23.609 15.633 1 94.38 455 GLY A C 1
ATOM 3483 O O . GLY A 1 455 ? 10.242 -22.703 15.211 1 94.38 455 GLY A O 1
ATOM 3484 N N . SER A 1 456 ? 9.219 -24.75 14.953 1 96.56 456 SER A N 1
ATOM 3485 C CA . SER A 1 456 ? 9.703 -24.938 13.594 1 96.56 456 SER A CA 1
ATOM 3486 C C . SER A 1 456 ? 8.789 -25.875 12.805 1 96.56 456 SER A C 1
ATOM 3488 O O . SER A 1 456 ? 8.281 -26.859 13.344 1 96.56 456 SER A O 1
ATOM 3490 N N . TRP A 1 457 ? 8.68 -25.578 11.555 1 97.31 457 TRP A N 1
ATOM 3491 C CA . TRP A 1 457 ? 7.887 -26.422 10.664 1 97.31 457 TRP A CA 1
ATOM 3492 C C . TRP A 1 457 ? 8.594 -27.766 10.422 1 97.31 457 TRP A C 1
ATOM 3494 O O . TRP A 1 457 ? 7.984 -28.703 9.914 1 97.31 457 TRP A O 1
ATOM 3504 N N . GLY A 1 458 ? 9.836 -27.797 10.75 1 96.44 458 GLY A N 1
ATOM 3505 C CA . GLY A 1 458 ? 10.562 -29.047 10.633 1 96.44 458 GLY A CA 1
ATOM 3506 C C . GLY A 1 458 ? 10.289 -30 11.781 1 96.44 458 GLY A C 1
ATOM 3507 O O . GLY A 1 458 ? 10.609 -31.188 11.695 1 96.44 458 GLY A O 1
ATOM 3508 N N . ASP A 1 459 ? 9.625 -29.438 12.828 1 97.5 459 ASP A N 1
ATOM 3509 C CA . ASP A 1 459 ? 9.266 -30.234 14 1 97.5 459 ASP A CA 1
ATOM 3510 C C . ASP A 1 459 ? 7.879 -30.859 13.836 1 97.5 459 ASP A C 1
ATOM 3512 O O . ASP A 1 459 ? 6.871 -30.156 13.82 1 97.5 459 ASP A O 1
ATOM 3516 N N . PRO A 1 460 ? 7.844 -32.219 13.797 1 97.12 460 PRO A N 1
ATOM 3517 C CA . PRO A 1 460 ? 6.559 -32.906 13.602 1 97.12 460 PRO A CA 1
ATOM 3518 C C . PRO A 1 460 ? 5.531 -32.531 14.664 1 97.12 460 PRO A C 1
ATOM 3520 O O . PRO A 1 460 ? 4.34 -32.406 14.367 1 97.12 460 PRO A O 1
ATOM 3523 N N . ALA A 1 461 ? 5.996 -32.312 15.867 1 97.88 461 ALA A N 1
ATOM 3524 C CA . ALA A 1 461 ? 5.062 -31.984 16.938 1 97.88 461 ALA A CA 1
ATOM 3525 C C . ALA A 1 461 ? 4.469 -30.594 16.719 1 97.88 461 ALA A C 1
ATOM 3527 O O . ALA A 1 461 ? 3.285 -30.359 16.984 1 97.88 461 ALA A O 1
ATOM 3528 N N . TYR A 1 462 ? 5.309 -29.672 16.312 1 97.56 462 TYR A N 1
ATOM 3529 C CA . TYR A 1 462 ? 4.848 -28.328 16.016 1 97.56 462 TYR A CA 1
ATOM 3530 C C . TYR A 1 462 ? 3.84 -28.328 14.867 1 97.56 462 TYR A C 1
ATOM 3532 O O . TYR A 1 462 ? 2.797 -27.672 14.945 1 97.56 462 TYR A O 1
ATOM 3540 N N . ARG A 1 463 ? 4.098 -29.109 13.891 1 97.56 463 ARG A N 1
ATOM 3541 C CA . ARG A 1 463 ? 3.211 -29.266 12.742 1 97.56 463 ARG A CA 1
ATOM 3542 C C . ARG A 1 463 ? 1.86 -29.828 13.156 1 97.56 463 ARG A C 1
ATOM 3544 O O . ARG A 1 463 ? 0.812 -29.312 12.766 1 97.56 463 ARG A O 1
ATOM 3551 N N . GLU A 1 464 ? 1.955 -30.859 13.875 1 98 464 GLU A N 1
ATOM 3552 C CA . GLU A 1 464 ? 0.729 -31.516 14.32 1 98 464 GLU A CA 1
ATOM 3553 C C . GLU A 1 464 ? -0.113 -30.578 15.18 1 98 464 GLU A C 1
ATOM 3555 O O . GLU A 1 464 ? -1.34 -30.547 15.062 1 98 464 GLU A O 1
ATOM 3560 N N . SER A 1 465 ? 0.605 -29.891 16.094 1 97.88 465 SER A N 1
ATOM 3561 C CA . SER A 1 465 ? -0.103 -28.938 16.938 1 97.88 465 SER A CA 1
ATOM 3562 C C . SER A 1 465 ? -0.85 -27.906 16.125 1 97.88 465 SER A C 1
ATOM 3564 O O . SER A 1 465 ? -1.985 -27.547 16.438 1 97.88 465 SER A O 1
ATOM 3566 N N . PHE A 1 466 ? -0.224 -27.422 15.109 1 98.12 466 PHE A N 1
ATOM 3567 C CA . PHE A 1 466 ? -0.877 -26.438 14.266 1 98.12 466 PHE A CA 1
ATOM 3568 C C . PHE A 1 466 ? -2.047 -27.047 13.508 1 98.12 466 PHE A C 1
ATOM 3570 O O . PHE A 1 466 ? -3.115 -26.453 13.398 1 98.12 466 PHE A O 1
ATOM 3577 N N . ALA A 1 467 ? -1.875 -28.25 12.93 1 98.56 467 ALA A N 1
ATOM 3578 C CA . ALA A 1 467 ? -2.975 -28.938 12.258 1 98.56 467 ALA A CA 1
ATOM 3579 C C . ALA A 1 467 ? -4.176 -29.078 13.188 1 98.56 467 ALA A C 1
ATOM 3581 O O . ALA A 1 467 ? -5.312 -28.797 12.797 1 98.56 467 ALA A O 1
ATOM 3582 N N . GLN A 1 468 ? -3.904 -29.469 14.398 1 98.44 468 GLN A N 1
ATOM 3583 C CA . GLN A 1 468 ? -4.973 -29.656 15.375 1 98.44 468 GLN A CA 1
ATOM 3584 C C . GLN A 1 468 ? -5.684 -28.328 15.664 1 98.44 468 GLN A C 1
ATOM 3586 O O . GLN A 1 468 ? -6.895 -28.312 15.898 1 98.44 468 GLN A O 1
ATOM 3591 N N . LYS A 1 469 ? -4.91 -27.266 15.711 1 98.25 469 LYS A N 1
ATOM 3592 C CA . LYS A 1 469 ? -5.512 -25.938 15.898 1 98.25 469 LYS A CA 1
ATOM 3593 C C . LYS A 1 469 ? -6.527 -25.641 14.797 1 98.25 469 LYS A C 1
ATOM 3595 O O . LYS A 1 469 ? -7.617 -25.141 15.07 1 98.25 469 LYS A O 1
ATOM 3600 N N . CYS A 1 470 ? -6.168 -25.953 13.578 1 98.69 470 CYS A N 1
ATOM 3601 C CA . CYS A 1 470 ? -7.078 -25.766 12.445 1 98.69 470 CYS A CA 1
ATOM 3602 C C . CYS A 1 470 ? -8.305 -26.656 12.586 1 98.69 470 CYS A C 1
ATOM 3604 O O . CYS A 1 470 ? -9.438 -26.203 12.406 1 98.69 470 CYS A O 1
ATOM 3606 N N . PHE A 1 471 ? -8.078 -27.922 12.945 1 98.75 471 PHE A N 1
ATOM 3607 C CA . PHE A 1 471 ? -9.172 -28.891 13.078 1 98.75 471 PHE A CA 1
ATOM 3608 C C . PHE A 1 471 ? -10.102 -28.5 14.219 1 98.75 471 PHE A C 1
ATOM 3610 O O . PHE A 1 471 ? -11.32 -28.609 14.109 1 98.75 471 PHE A O 1
ATOM 3617 N N . ASN A 1 472 ? -9.492 -28 15.32 1 98.44 472 ASN A N 1
ATOM 3618 C CA . ASN A 1 472 ? -10.281 -27.562 16.453 1 98.44 472 ASN A CA 1
ATOM 3619 C C . ASN A 1 472 ? -11.18 -26.375 16.094 1 98.44 472 ASN A C 1
ATOM 3621 O O . ASN A 1 472 ? -12.328 -26.297 16.531 1 98.44 472 ASN A O 1
ATOM 3625 N N . LEU A 1 473 ? -10.641 -25.5 15.312 1 98.38 473 LEU A N 1
ATOM 3626 C CA . LEU A 1 473 ? -11.445 -24.375 14.867 1 98.38 473 LEU A CA 1
ATOM 3627 C C . LEU A 1 473 ? -12.617 -24.859 14.016 1 98.38 473 LEU A C 1
ATOM 3629 O O . LEU A 1 473 ? -13.75 -24.406 14.203 1 98.38 473 LEU A O 1
ATOM 3633 N N . ILE A 1 474 ? -12.383 -25.734 13.055 1 98.44 474 ILE A N 1
ATOM 3634 C CA . ILE A 1 474 ? -13.438 -26.266 12.195 1 98.44 474 ILE A CA 1
ATOM 3635 C C . ILE A 1 474 ? -14.469 -26.984 13.055 1 98.44 474 ILE A C 1
ATOM 3637 O O . ILE A 1 474 ? -15.672 -26.906 12.789 1 98.44 474 ILE A O 1
ATOM 3641 N N . GLU A 1 475 ? -13.992 -27.641 14.086 1 97.94 475 GLU A N 1
ATOM 3642 C CA . GLU A 1 475 ? -14.852 -28.375 15.016 1 97.94 475 GLU A CA 1
ATOM 3643 C C . GLU A 1 475 ? -15.867 -27.438 15.664 1 97.94 475 GLU A C 1
ATOM 3645 O O . GLU A 1 475 ? -17 -27.859 15.961 1 97.94 475 GLU A O 1
ATOM 3650 N N . GLU A 1 476 ? -15.516 -26.219 15.914 1 97.25 476 GLU A N 1
ATOM 3651 C CA . GLU A 1 476 ? -16.438 -25.25 16.5 1 97.25 476 GLU A CA 1
ATOM 3652 C C . GLU A 1 476 ? -17.625 -25 15.586 1 97.25 476 GLU A C 1
ATOM 3654 O O . GLU A 1 476 ? -18.734 -24.734 16.062 1 97.25 476 GLU A O 1
ATOM 3659 N N . TYR A 1 477 ? -17.422 -25.094 14.273 1 96.75 477 TYR A N 1
ATOM 3660 C CA . TYR A 1 477 ? -18.469 -24.812 13.305 1 96.75 477 TYR A CA 1
ATOM 3661 C C . TYR A 1 477 ? -19.203 -26.094 12.906 1 96.75 477 TYR A C 1
ATOM 3663 O O . TYR A 1 477 ? -20.391 -26.062 12.602 1 96.75 477 TYR A O 1
ATOM 3671 N N . ALA A 1 478 ? -18.516 -27.141 12.828 1 95.75 478 ALA A N 1
ATOM 3672 C CA . ALA A 1 478 ? -19.031 -28.438 12.406 1 95.75 478 ALA A CA 1
ATOM 3673 C C . ALA A 1 478 ? -18.625 -29.547 13.383 1 95.75 478 ALA A C 1
ATOM 3675 O O . ALA A 1 478 ? -17.766 -30.359 13.078 1 95.75 478 ALA A O 1
ATOM 3676 N N . PRO A 1 479 ? -19.391 -29.656 14.469 1 95.12 479 PRO A N 1
ATOM 3677 C CA . PRO A 1 479 ? -19.047 -30.688 15.461 1 95.12 479 PRO A CA 1
ATOM 3678 C C . PRO A 1 479 ? -18.984 -32.094 14.859 1 95.12 479 PRO A C 1
ATOM 3680 O O . PRO A 1 479 ? -19.844 -32.469 14.07 1 95.12 479 PRO A O 1
ATOM 3683 N N . GLY A 1 480 ? -17.953 -32.812 15.242 1 94.88 480 GLY A N 1
ATOM 3684 C CA . GLY A 1 480 ? -17.734 -34.156 14.711 1 94.88 480 GLY A CA 1
ATOM 3685 C C . GLY A 1 480 ? -16.734 -34.188 13.57 1 94.88 480 GLY A C 1
ATOM 3686 O O . GLY A 1 480 ? -16.344 -35.281 13.117 1 94.88 480 GLY A O 1
ATOM 3687 N N . PHE A 1 481 ? -16.297 -33.062 13.141 1 97.19 481 PHE A N 1
ATOM 3688 C CA . PHE A 1 481 ? -15.359 -32.969 12.023 1 97.19 481 PHE A CA 1
ATOM 3689 C C . PHE A 1 481 ? -14.07 -33.719 12.312 1 97.19 481 PHE A C 1
ATOM 3691 O O . PHE A 1 481 ? -13.602 -34.5 11.484 1 97.19 481 PHE A O 1
ATOM 3698 N N . LYS A 1 482 ? -13.492 -33.5 13.461 1 97.69 482 LYS A N 1
ATOM 3699 C CA . LYS A 1 482 ? -12.188 -34.062 13.797 1 97.69 482 LYS A CA 1
ATOM 3700 C C . LYS A 1 482 ? -12.219 -35.594 13.734 1 97.69 482 LYS A C 1
ATOM 3702 O O . LYS A 1 482 ? -11.281 -36.219 13.234 1 97.69 482 LYS A O 1
ATOM 3707 N N . SER A 1 483 ? -13.289 -36.156 14.211 1 97.5 483 SER A N 1
ATOM 3708 C CA . SER A 1 483 ? -13.398 -37.625 14.258 1 97.5 483 SER A CA 1
ATOM 3709 C C . SER A 1 483 ? -13.562 -38.219 12.867 1 97.5 483 SER A C 1
ATOM 3711 O O . SER A 1 483 ? -13.375 -39.406 12.672 1 97.5 483 SER A O 1
ATOM 3713 N N . SER A 1 484 ? -13.93 -37.406 11.906 1 97.38 484 SER A N 1
ATOM 3714 C CA . SER A 1 484 ? -14.156 -37.875 10.547 1 97.38 484 SER A CA 1
ATOM 3715 C C . SER A 1 484 ? -12.844 -38 9.773 1 97.38 484 SER A C 1
ATOM 3717 O O . SER A 1 484 ? -12.797 -38.625 8.711 1 97.38 484 SER A O 1
ATOM 3719 N N . ILE A 1 485 ? -11.766 -37.469 10.258 1 98.44 485 ILE A N 1
ATOM 3720 C CA . ILE A 1 485 ? -10.508 -37.375 9.531 1 98.44 485 ILE A CA 1
ATOM 3721 C C . ILE A 1 485 ? -9.828 -38.75 9.492 1 98.44 485 ILE A C 1
ATOM 3723 O O . ILE A 1 485 ? -9.539 -39.344 10.539 1 98.44 485 ILE A O 1
ATOM 3727 N N . VAL A 1 486 ? -9.594 -39.25 8.273 1 97.94 486 VAL A N 1
ATOM 3728 C CA . VAL A 1 486 ? -8.906 -40.5 8.023 1 97.94 486 VAL A CA 1
ATOM 3729 C C . VAL A 1 486 ? -7.398 -40.25 7.938 1 97.94 486 VAL A C 1
ATOM 3731 O O . VAL A 1 486 ? -6.605 -41.094 8.391 1 97.94 486 VAL A O 1
ATOM 3734 N N . GLY A 1 487 ? -7.004 -39.219 7.379 1 98.06 487 GLY A N 1
ATOM 3735 C CA . GLY A 1 487 ? -5.621 -38.812 7.199 1 98.06 487 GLY A CA 1
ATOM 3736 C C . GLY A 1 487 ? -5.484 -37.438 6.551 1 98.06 487 GLY A C 1
ATOM 3737 O O . GLY A 1 487 ? -6.469 -36.875 6.062 1 98.06 487 GLY A O 1
ATOM 3738 N N . TYR A 1 488 ? -4.262 -36.906 6.684 1 98.38 488 TYR A N 1
ATOM 3739 C CA . TYR A 1 488 ? -4.086 -35.594 6.059 1 98.38 488 TYR A CA 1
ATOM 3740 C C . TYR A 1 488 ? -2.643 -35.406 5.602 1 98.38 488 TYR A C 1
ATOM 3742 O O . TYR A 1 488 ? -1.746 -36.125 6.031 1 98.38 488 TYR A O 1
ATOM 3750 N N . ASP A 1 489 ? -2.467 -34.594 4.652 1 98.06 489 ASP A N 1
ATOM 3751 C CA . ASP A 1 489 ? -1.195 -34.062 4.172 1 98.06 489 ASP A CA 1
ATOM 3752 C C . ASP A 1 489 ? -1.122 -32.562 4.363 1 98.06 489 ASP A C 1
ATOM 3754 O O . ASP A 1 489 ? -2.115 -31.859 4.168 1 98.06 489 ASP A O 1
ATOM 3758 N N . MET A 1 490 ? 0.045 -32.062 4.895 1 98.38 490 MET A N 1
ATOM 3759 C CA . MET A 1 490 ? 0.199 -30.641 5.148 1 98.38 490 MET A CA 1
ATOM 3760 C C . MET A 1 490 ? 1.433 -30.094 4.441 1 98.38 490 MET A C 1
ATOM 3762 O O . MET A 1 490 ? 2.518 -30.672 4.539 1 98.38 490 MET A O 1
ATOM 3766 N N . LEU A 1 491 ? 1.298 -29.031 3.664 1 98.5 491 LEU A N 1
ATOM 3767 C CA . LEU A 1 491 ? 2.387 -28.297 3.029 1 98.5 491 LEU A CA 1
ATOM 3768 C C . LEU A 1 491 ? 2.496 -26.891 3.602 1 98.5 491 LEU A C 1
ATOM 3770 O O . LEU A 1 491 ? 1.713 -26.016 3.244 1 98.5 491 LEU A O 1
ATOM 3774 N N . THR A 1 492 ? 3.48 -26.688 4.492 1 98.31 492 THR A N 1
ATOM 3775 C CA . THR A 1 492 ? 3.811 -25.359 5.012 1 98.31 492 THR A CA 1
ATOM 3776 C C . THR A 1 492 ? 4.656 -24.578 4.012 1 98.31 492 THR A C 1
ATOM 3778 O O . THR A 1 492 ? 5.09 -25.141 2.996 1 98.31 492 THR A O 1
ATOM 3781 N N . PRO A 1 493 ? 4.902 -23.312 4.273 1 97.75 493 PRO A N 1
ATOM 3782 C CA . PRO A 1 493 ? 5.652 -22.516 3.299 1 97.75 493 PRO A CA 1
ATOM 3783 C C . PRO A 1 493 ? 7.008 -23.125 2.951 1 97.75 493 PRO A C 1
ATOM 3785 O O . PRO A 1 493 ? 7.344 -23.25 1.771 1 97.75 493 PRO A O 1
ATOM 3788 N N . PRO A 1 494 ? 7.742 -23.609 3.91 1 97.88 494 PRO A N 1
ATOM 3789 C CA . PRO A 1 494 ? 9.008 -24.25 3.525 1 97.88 494 PRO A CA 1
ATOM 3790 C C . PRO A 1 494 ? 8.797 -25.531 2.709 1 97.88 494 PRO A C 1
ATOM 3792 O O . PRO A 1 494 ? 9.617 -25.859 1.853 1 97.88 494 PRO A O 1
ATOM 3795 N N . ASP A 1 495 ? 7.75 -26.266 2.967 1 98.31 495 ASP A N 1
ATOM 3796 C CA . ASP A 1 495 ? 7.449 -27.453 2.17 1 98.31 495 ASP A CA 1
ATOM 3797 C C . ASP A 1 495 ? 7.164 -27.078 0.716 1 98.31 495 ASP A C 1
ATOM 3799 O O . ASP A 1 495 ? 7.629 -27.75 -0.206 1 98.31 495 ASP A O 1
ATOM 3803 N N . LEU A 1 496 ? 6.391 -26.031 0.589 1 98.19 496 LEU A N 1
ATOM 3804 C CA . LEU A 1 496 ? 6.062 -25.562 -0.757 1 98.19 496 LEU A CA 1
ATOM 3805 C C . LEU A 1 496 ? 7.324 -25.203 -1.527 1 98.19 496 LEU A C 1
ATOM 3807 O O . LEU A 1 496 ? 7.434 -25.484 -2.721 1 98.19 496 LEU A O 1
ATOM 3811 N N . GLU A 1 497 ? 8.188 -24.547 -0.85 1 98 497 GLU A N 1
ATOM 3812 C CA . GLU A 1 497 ? 9.453 -24.188 -1.485 1 98 497 GLU A CA 1
ATOM 3813 C C . GLU A 1 497 ? 10.273 -25.438 -1.819 1 98 497 GLU A C 1
ATOM 3815 O O . GLU A 1 497 ? 10.773 -25.578 -2.938 1 98 497 GLU A O 1
ATOM 3820 N N . ARG A 1 498 ? 10.352 -26.344 -0.898 1 97.06 498 ARG A N 1
ATOM 3821 C CA . ARG A 1 498 ? 11.188 -27.531 -1.06 1 97.06 498 ARG A CA 1
ATOM 3822 C C . ARG A 1 498 ? 10.594 -28.484 -2.088 1 97.06 498 ARG A C 1
ATOM 3824 O O . ARG A 1 498 ? 11.297 -28.984 -2.971 1 97.06 498 ARG A O 1
ATOM 3831 N N . GLU A 1 499 ? 9.32 -28.734 -2.037 1 96.56 499 GLU A N 1
ATOM 3832 C CA . GLU A 1 499 ? 8.68 -29.781 -2.832 1 96.56 499 GLU A CA 1
ATOM 3833 C C . GLU A 1 499 ? 8.297 -29.25 -4.215 1 96.56 499 GLU A C 1
ATOM 3835 O O . GLU A 1 499 ? 8.398 -29.984 -5.207 1 96.56 499 GLU A O 1
ATOM 3840 N N . ILE A 1 500 ? 7.844 -28 -4.266 1 97 500 ILE A N 1
ATOM 3841 C CA . ILE A 1 500 ? 7.238 -27.5 -5.496 1 97 500 ILE A CA 1
ATOM 3842 C C . ILE A 1 500 ? 8.156 -26.469 -6.145 1 97 500 ILE A C 1
ATOM 3844 O O . ILE A 1 500 ? 8.023 -26.172 -7.336 1 97 500 ILE A O 1
ATOM 3848 N N . GLY A 1 501 ? 9.156 -26 -5.418 1 97 501 GLY A N 1
ATOM 3849 C CA . GLY A 1 501 ? 10.094 -25.031 -5.965 1 97 501 GLY A CA 1
ATOM 3850 C C . GLY A 1 501 ? 9.578 -23.609 -5.918 1 97 501 GLY A C 1
ATOM 3851 O O . GLY A 1 501 ? 10.023 -22.75 -6.688 1 97 501 GLY A O 1
ATOM 3852 N N . LEU A 1 502 ? 8.625 -23.312 -4.992 1 98 502 LEU A N 1
ATOM 3853 C CA . LEU A 1 502 ? 8.07 -21.969 -4.836 1 98 502 LEU A CA 1
ATOM 3854 C C . LEU A 1 502 ? 8.883 -21.156 -3.834 1 98 502 LEU A C 1
ATOM 3856 O O . LEU A 1 502 ? 8.719 -21.312 -2.621 1 98 502 LEU A O 1
ATOM 3860 N N . THR A 1 503 ? 9.695 -20.25 -4.359 1 98.06 503 THR A N 1
ATOM 3861 C CA . THR A 1 503 ? 10.586 -19.453 -3.52 1 98.06 503 THR A CA 1
ATOM 3862 C C . THR A 1 503 ? 9.805 -18.766 -2.404 1 98.06 503 THR A C 1
ATOM 3864 O O . THR A 1 503 ? 8.789 -18.109 -2.662 1 98.06 503 THR A O 1
ATOM 3867 N N . GLY A 1 504 ? 10.211 -19 -1.138 1 97.25 504 GLY A N 1
ATOM 3868 C CA . GLY A 1 504 ? 9.555 -18.406 0.016 1 97.25 504 GLY A CA 1
ATOM 3869 C C . GLY A 1 504 ? 8.211 -19.031 0.333 1 97.25 504 GLY A C 1
ATOM 3870 O O . GLY A 1 504 ? 7.574 -18.672 1.326 1 97.25 504 GLY A O 1
ATOM 3871 N N . GLY A 1 505 ? 7.84 -19.922 -0.478 1 97.62 505 GLY A N 1
ATOM 3872 C CA . GLY A 1 505 ? 6.527 -20.531 -0.326 1 97.62 505 GLY A CA 1
ATOM 3873 C C . GLY A 1 505 ? 5.422 -19.734 -0.986 1 97.62 505 GLY A C 1
ATOM 3874 O O . GLY A 1 505 ? 4.238 -20.016 -0.782 1 97.62 505 GLY A O 1
ATOM 3875 N N . ASN A 1 506 ? 5.793 -18.734 -1.725 1 97.25 506 ASN A N 1
ATOM 3876 C CA . ASN A 1 506 ? 4.801 -17.859 -2.348 1 97.25 506 ASN A CA 1
ATOM 3877 C C . ASN A 1 506 ? 4.172 -18.516 -3.574 1 97.25 506 ASN A C 1
ATOM 3879 O O . ASN A 1 506 ? 4.867 -18.828 -4.547 1 97.25 506 ASN A O 1
ATOM 3883 N N . ILE A 1 507 ? 2.926 -18.656 -3.602 1 95.5 507 ILE A N 1
ATOM 3884 C CA . ILE A 1 507 ? 2.227 -19.453 -4.598 1 95.5 507 ILE A CA 1
ATOM 3885 C C . ILE A 1 507 ? 2.092 -18.672 -5.898 1 95.5 507 ILE A C 1
ATOM 3887 O O . ILE A 1 507 ? 1.673 -19.219 -6.922 1 95.5 507 ILE A O 1
ATOM 3891 N N . PHE A 1 508 ? 2.514 -17.391 -5.906 1 95.31 508 PHE A N 1
ATOM 3892 C CA . PHE A 1 508 ? 2.395 -16.547 -7.09 1 95.31 508 PHE A CA 1
ATOM 3893 C C . PHE A 1 508 ? 3.766 -16.281 -7.695 1 95.31 508 PHE A C 1
ATOM 3895 O O . PHE A 1 508 ? 3.912 -15.383 -8.531 1 95.31 508 PHE A O 1
ATOM 3902 N N . HIS A 1 509 ? 4.891 -17 -7.297 1 97.5 509 HIS A N 1
ATOM 3903 C CA . HIS A 1 509 ? 6.27 -16.766 -7.703 1 97.5 509 HIS A CA 1
ATOM 3904 C C . HIS A 1 509 ? 6.746 -15.391 -7.254 1 97.5 509 HIS A C 1
ATOM 3906 O O . HIS A 1 509 ? 7.535 -14.742 -7.945 1 97.5 509 HIS A O 1
ATOM 3912 N N . GLY A 1 510 ? 6.219 -14.93 -6.172 1 95.75 510 GLY A N 1
ATOM 3913 C CA . GLY A 1 510 ? 6.441 -13.594 -5.641 1 95.75 510 GLY A CA 1
ATOM 3914 C C . GLY A 1 510 ? 5.156 -12.82 -5.395 1 95.75 510 GLY A C 1
ATOM 3915 O O . GLY A 1 510 ? 4.129 -13.102 -6.012 1 95.75 510 GLY A O 1
ATOM 3916 N N . ALA A 1 511 ? 5.258 -11.805 -4.57 1 93.94 511 ALA A N 1
ATOM 3917 C CA . ALA A 1 511 ? 4.082 -11.047 -4.156 1 93.94 511 ALA A CA 1
ATOM 3918 C C . ALA A 1 511 ? 3.439 -10.336 -5.348 1 93.94 511 ALA A C 1
ATOM 3920 O O . ALA A 1 511 ? 4.129 -9.945 -6.289 1 93.94 511 ALA A O 1
ATOM 3921 N N . MET A 1 512 ? 2.152 -10.156 -5.215 1 91.75 512 MET A N 1
ATOM 3922 C CA . MET A 1 512 ? 1.374 -9.555 -6.297 1 91.75 512 MET A CA 1
ATOM 3923 C C . MET A 1 512 ? 0.892 -8.156 -5.91 1 91.75 512 MET A C 1
ATOM 3925 O O . MET A 1 512 ? -0.28 -7.828 -6.102 1 91.75 512 MET A O 1
ATOM 3929 N N . GLY A 1 513 ? 1.753 -7.43 -5.309 1 91.81 513 GLY A N 1
ATOM 3930 C CA . GLY A 1 513 ? 1.425 -6.031 -5.09 1 91.81 513 GLY A CA 1
ATOM 3931 C C . GLY A 1 513 ? 1.469 -5.199 -6.359 1 91.81 513 GLY A C 1
ATOM 3932 O O . GLY A 1 513 ? 1.949 -5.668 -7.395 1 91.81 513 GLY A O 1
ATOM 3933 N N . LEU A 1 514 ? 0.949 -4 -6.289 1 93.31 514 LEU A N 1
ATOM 3934 C CA . LEU A 1 514 ? 0.906 -3.141 -7.469 1 93.31 514 LEU A CA 1
ATOM 3935 C C . LEU A 1 514 ? 2.312 -2.848 -7.98 1 93.31 514 LEU A C 1
ATOM 3937 O O . LEU A 1 514 ? 2.496 -2.533 -9.156 1 93.31 514 LEU A O 1
ATOM 3941 N N . ASP A 1 515 ? 3.316 -2.996 -7.121 1 94.88 515 ASP A N 1
ATOM 3942 C CA . ASP A 1 515 ? 4.707 -2.734 -7.484 1 94.88 515 ASP A CA 1
ATOM 3943 C C . ASP A 1 515 ? 5.34 -3.953 -8.156 1 94.88 515 ASP A C 1
ATOM 3945 O O . ASP A 1 515 ? 6.543 -3.971 -8.414 1 94.88 515 ASP A O 1
ATOM 3949 N N . SER A 1 516 ? 4.598 -4.934 -8.438 1 95.06 516 SER A N 1
ATOM 3950 C CA . SER A 1 516 ? 5.105 -6.168 -9.031 1 95.06 516 SER A CA 1
ATOM 3951 C C . SER A 1 516 ? 4.117 -6.746 -10.039 1 95.06 516 SER A C 1
ATOM 3953 O O . SER A 1 516 ? 3.916 -7.961 -10.086 1 95.06 516 SER A O 1
ATOM 3955 N N . LEU A 1 517 ? 3.465 -5.891 -10.789 1 94.19 517 LEU A N 1
ATOM 3956 C CA . LEU A 1 517 ? 2.518 -6.285 -11.82 1 94.19 517 LEU A CA 1
ATOM 3957 C C . LEU A 1 517 ? 2.875 -5.645 -13.156 1 94.19 517 LEU A C 1
ATOM 3959 O O . LEU A 1 517 ? 3.541 -4.605 -13.195 1 94.19 517 LEU A O 1
ATOM 3963 N N . PHE A 1 518 ? 2.533 -6.285 -14.219 1 93.69 518 PHE A N 1
ATOM 3964 C CA . PHE A 1 518 ? 2.602 -5.75 -15.578 1 93.69 518 PHE A CA 1
ATOM 3965 C C . PHE A 1 518 ? 4.027 -5.332 -15.922 1 93.69 518 PHE A C 1
ATOM 3967 O O . PHE A 1 518 ? 4.934 -6.168 -15.953 1 93.69 518 PHE A O 1
ATOM 3974 N N . LEU A 1 519 ? 4.289 -4.004 -15.992 1 94.81 519 LEU A N 1
ATOM 3975 C CA . LEU A 1 519 ? 5.605 -3.525 -16.391 1 94.81 519 LEU A CA 1
ATOM 3976 C C . LEU A 1 519 ? 6.617 -3.68 -15.266 1 94.81 519 LEU A C 1
ATOM 3978 O O . LEU A 1 519 ? 7.824 -3.557 -15.484 1 94.81 519 LEU A O 1
ATOM 3982 N N . MET A 1 520 ? 6.102 -4.113 -14.117 1 95.19 520 MET A N 1
ATOM 3983 C CA . MET A 1 520 ? 6.973 -4.215 -12.953 1 95.19 520 MET A CA 1
ATOM 3984 C C . MET A 1 520 ? 7.227 -5.672 -12.586 1 95.19 520 MET A C 1
ATOM 3986 O O . MET A 1 520 ? 7.805 -5.965 -11.539 1 95.19 520 MET A O 1
ATOM 3990 N N . ARG A 1 521 ? 6.805 -6.605 -13.43 1 96.12 521 ARG A N 1
ATOM 3991 C CA . ARG A 1 521 ? 6.965 -8.031 -13.156 1 96.12 521 ARG A CA 1
ATOM 3992 C C . ARG A 1 521 ? 7.75 -8.719 -14.266 1 96.12 521 ARG A C 1
ATOM 3994 O O . ARG A 1 521 ? 7.391 -8.617 -15.438 1 96.12 521 ARG A O 1
ATOM 4001 N N . PRO A 1 522 ? 8.844 -9.43 -13.953 1 96.31 522 PRO A N 1
ATOM 4002 C CA . PRO A 1 522 ? 9.383 -9.688 -12.617 1 96.31 522 PRO A CA 1
ATOM 4003 C C . PRO A 1 522 ? 10.078 -8.469 -12.016 1 96.31 522 PRO A C 1
ATOM 4005 O O . PRO A 1 522 ? 10.203 -8.367 -10.797 1 96.31 522 PRO A O 1
ATOM 4008 N N . VAL A 1 523 ? 10.688 -7.613 -12.891 1 95 523 VAL A N 1
ATOM 4009 C CA . VAL A 1 523 ? 11.297 -6.359 -12.461 1 95 523 VAL A CA 1
ATOM 4010 C C . VAL A 1 523 ? 11.18 -5.316 -13.57 1 95 523 VAL A C 1
ATOM 4012 O O . VAL A 1 523 ? 11.023 -5.664 -14.742 1 95 523 VAL A O 1
ATOM 4015 N N . LYS A 1 524 ? 11.18 -4.105 -13.188 1 92.62 524 LYS A N 1
ATOM 4016 C CA . LYS A 1 524 ? 11.078 -3.027 -14.164 1 92.62 524 LYS A CA 1
ATOM 4017 C C . LYS A 1 524 ? 12.203 -3.105 -15.195 1 92.62 524 LYS A C 1
ATOM 4019 O O . LYS A 1 524 ? 13.359 -3.346 -14.844 1 92.62 524 LYS A O 1
ATOM 4024 N N . GLY A 1 525 ? 11.867 -2.947 -16.469 1 92.06 525 GLY A N 1
ATOM 4025 C CA . GLY A 1 525 ? 12.828 -3.004 -17.562 1 92.06 525 GLY A CA 1
ATOM 4026 C C . GLY A 1 525 ? 12.938 -4.383 -18.188 1 92.06 525 GLY A C 1
ATOM 4027 O O . GLY A 1 525 ? 13.516 -4.535 -19.266 1 92.06 525 GLY A O 1
ATOM 4028 N N . TRP A 1 526 ? 12.383 -5.363 -17.516 1 94.31 526 TRP A N 1
ATOM 4029 C CA . TRP A 1 526 ? 12.461 -6.734 -18 1 94.31 526 TRP A CA 1
ATOM 4030 C C . TRP A 1 526 ? 11.133 -7.465 -17.797 1 94.31 526 TRP A C 1
ATOM 4032 O O . TRP A 1 526 ? 11.109 -8.578 -17.281 1 94.31 526 TRP A O 1
ATOM 4042 N N . SER A 1 527 ? 10.086 -6.883 -18.312 1 95.25 527 SER A N 1
ATOM 4043 C CA . SER A 1 527 ? 8.758 -7.422 -18.062 1 95.25 527 SER A CA 1
ATOM 4044 C C . SER A 1 527 ? 8.219 -8.148 -19.297 1 95.25 527 SER A C 1
ATOM 4046 O O . SER A 1 527 ? 7.117 -8.695 -19.281 1 95.25 527 SER A O 1
ATOM 4048 N N . ASN A 1 528 ? 8.953 -8.203 -20.391 1 94.56 528 ASN A N 1
ATOM 4049 C CA . ASN A 1 528 ? 8.438 -8.734 -21.656 1 94.56 528 ASN A CA 1
ATOM 4050 C C . ASN A 1 528 ? 8.93 -10.156 -21.906 1 94.56 528 ASN A C 1
ATOM 4052 O O . ASN A 1 528 ? 9.18 -10.539 -23.047 1 94.56 528 ASN A O 1
ATOM 4056 N N . TYR A 1 529 ? 9.258 -10.914 -20.828 1 97.19 529 TYR A N 1
ATOM 4057 C CA . TYR A 1 529 ? 9.586 -12.336 -20.828 1 97.19 529 TYR A CA 1
ATOM 4058 C C . TYR A 1 529 ? 11.047 -12.562 -21.219 1 97.19 529 TYR A C 1
ATOM 4060 O O . TYR A 1 529 ? 11.617 -13.617 -20.938 1 97.19 529 TYR A O 1
ATOM 4068 N N . ARG A 1 530 ? 11.609 -11.602 -21.953 1 96.06 530 ARG A N 1
ATOM 4069 C CA . ARG A 1 530 ? 13.047 -11.648 -22.219 1 96.06 530 ARG A CA 1
ATOM 4070 C C . ARG A 1 530 ? 13.844 -11.32 -20.969 1 96.06 530 ARG A C 1
ATOM 4072 O O . ARG A 1 530 ? 13.289 -10.805 -19.984 1 96.06 530 ARG A O 1
ATOM 4079 N N . THR A 1 531 ? 15.102 -11.766 -20.922 1 95.94 531 THR A N 1
ATOM 4080 C CA . THR A 1 531 ? 16 -11.5 -19.812 1 95.94 531 THR A CA 1
ATOM 4081 C C . THR A 1 531 ? 17.297 -10.883 -20.297 1 95.94 531 THR A C 1
ATOM 4083 O O . THR A 1 531 ? 17.516 -10.75 -21.5 1 95.94 531 THR A O 1
ATOM 4086 N N . PRO A 1 532 ? 18.172 -10.469 -19.375 1 93.69 532 PRO A N 1
ATOM 4087 C CA . PRO A 1 532 ? 19.453 -9.922 -19.812 1 93.69 532 PRO A CA 1
ATOM 4088 C C . PRO A 1 532 ? 20.312 -10.945 -20.547 1 93.69 532 PRO A C 1
ATOM 4090 O O . PRO A 1 532 ? 21.266 -10.586 -21.234 1 93.69 532 PRO A O 1
ATOM 4093 N N . LEU A 1 533 ? 20.016 -12.172 -20.406 1 95.31 533 LEU A N 1
ATOM 4094 C CA . LEU A 1 533 ? 20.719 -13.242 -21.094 1 95.31 533 LEU A CA 1
ATOM 4095 C C . LEU A 1 533 ? 20.016 -13.609 -22.391 1 95.31 533 LEU A C 1
ATOM 4097 O O . LEU A 1 533 ? 18.875 -14.094 -22.359 1 95.31 533 LEU A O 1
ATOM 4101 N N . LYS A 1 534 ? 20.734 -13.414 -23.484 1 94.25 534 LYS A N 1
ATOM 4102 C CA . LYS A 1 534 ? 20.125 -13.727 -24.766 1 94.25 534 LYS A CA 1
ATOM 4103 C C . LYS A 1 534 ? 19.781 -15.211 -24.859 1 94.25 534 LYS A C 1
ATOM 4105 O O . LYS A 1 534 ? 20.594 -16.078 -24.531 1 94.25 534 LYS A O 1
ATOM 4110 N N . GLY A 1 535 ? 18.516 -15.453 -25.188 1 96.56 535 GLY A N 1
ATOM 4111 C CA . GLY A 1 535 ? 18.062 -16.828 -25.359 1 96.56 535 GLY A CA 1
ATOM 4112 C C . GLY A 1 535 ? 17.359 -17.375 -24.125 1 96.56 535 GLY A C 1
ATOM 4113 O O . GLY A 1 535 ? 16.719 -18.438 -24.188 1 96.56 535 GLY A O 1
ATOM 4114 N N . LEU A 1 536 ? 17.5 -16.656 -23.016 1 98.25 536 LEU A N 1
ATOM 4115 C CA . LEU A 1 536 ? 16.781 -17.062 -21.812 1 98.25 536 LEU A CA 1
ATOM 4116 C C . LEU A 1 536 ? 15.492 -16.266 -21.656 1 98.25 536 LEU A C 1
ATOM 4118 O O . LEU A 1 536 ? 15.492 -15.039 -21.781 1 98.25 536 LEU A O 1
ATOM 4122 N N . TYR A 1 537 ? 14.383 -16.969 -21.422 1 98.44 537 TYR A N 1
ATOM 4123 C CA . TYR A 1 537 ? 13.07 -16.359 -21.234 1 98.44 537 TYR A CA 1
ATOM 4124 C C . TYR A 1 537 ? 12.422 -16.844 -19.938 1 98.44 537 TYR A C 1
ATOM 4126 O O . TYR A 1 537 ? 12.742 -17.938 -19.453 1 98.44 537 TYR A O 1
ATOM 4134 N N . LEU A 1 538 ? 11.555 -16.016 -19.375 1 98.69 538 LEU A N 1
ATOM 4135 C CA . LEU A 1 538 ? 10.695 -16.438 -18.266 1 98.69 538 LEU A CA 1
ATOM 4136 C C . LEU A 1 538 ? 9.297 -16.766 -18.766 1 98.69 538 LEU A C 1
ATOM 4138 O O . LEU A 1 538 ? 8.719 -16.016 -19.562 1 98.69 538 LEU A O 1
ATOM 4142 N N . CYS A 1 539 ? 8.766 -17.906 -18.281 1 98.69 539 CYS A N 1
ATOM 4143 C CA . CYS A 1 539 ? 7.438 -18.25 -18.781 1 98.69 539 CYS A CA 1
ATOM 4144 C C . CYS A 1 539 ? 6.535 -18.703 -17.641 1 98.69 539 CYS A C 1
ATOM 4146 O O . CYS A 1 539 ? 5.438 -19.219 -17.875 1 98.69 539 CYS A O 1
ATOM 4148 N N . GLY A 1 540 ? 7.008 -18.609 -16.391 1 98.31 540 GLY A N 1
ATOM 4149 C CA . GLY A 1 540 ? 6.223 -18.984 -15.227 1 98.31 540 GLY A CA 1
ATOM 4150 C C . GLY A 1 540 ? 5.445 -17.828 -14.633 1 98.31 540 GLY A C 1
ATOM 4151 O O . GLY A 1 540 ? 5.418 -16.734 -15.203 1 98.31 540 GLY A O 1
ATOM 4152 N N . SER A 1 541 ? 4.848 -18.047 -13.422 1 97.62 541 SER A N 1
ATOM 4153 C CA . SER A 1 541 ? 3.984 -17.078 -12.75 1 97.62 541 SER A CA 1
ATOM 4154 C C . SER A 1 541 ? 4.766 -15.852 -12.312 1 97.62 541 SER A C 1
ATOM 4156 O O . SER A 1 541 ? 4.176 -14.82 -11.969 1 97.62 541 SER A O 1
ATOM 4158 N N . GLY A 1 542 ? 6.074 -16 -12.312 1 97.94 542 GLY A N 1
ATOM 4159 C CA . GLY A 1 542 ? 6.906 -14.852 -11.992 1 97.94 542 GLY A CA 1
ATOM 4160 C C . GLY A 1 542 ? 6.918 -13.789 -13.078 1 97.94 542 GLY A C 1
ATOM 4161 O O . GLY A 1 542 ? 7.398 -12.68 -12.859 1 97.94 542 GLY A O 1
ATOM 4162 N N . ALA A 1 543 ? 6.391 -14.102 -14.219 1 97.69 543 ALA A N 1
ATOM 4163 C CA . ALA A 1 543 ? 6.234 -13.156 -15.32 1 97.69 543 ALA A CA 1
ATOM 4164 C C . ALA A 1 543 ? 4.785 -12.688 -15.438 1 97.69 543 ALA A C 1
ATOM 4166 O O . ALA A 1 543 ? 3.895 -13.242 -14.789 1 97.69 543 ALA A O 1
ATOM 4167 N N . HIS A 1 544 ? 4.617 -11.68 -16.188 1 96.38 544 HIS A N 1
ATOM 4168 C CA . HIS A 1 544 ? 3.277 -11.188 -16.484 1 96.38 544 HIS A CA 1
ATOM 4169 C C . HIS A 1 544 ? 2.436 -12.266 -17.156 1 96.38 544 HIS A C 1
ATOM 4171 O O . HIS A 1 544 ? 2.934 -13 -18.016 1 96.38 544 HIS A O 1
ATOM 4177 N N . PRO A 1 545 ? 1.217 -12.383 -16.734 1 94.5 545 PRO A N 1
ATOM 4178 C CA . PRO A 1 545 ? 0.438 -11.492 -15.867 1 94.5 545 PRO A CA 1
ATOM 4179 C C . PRO A 1 545 ? 0.534 -11.875 -14.398 1 94.5 545 PRO A C 1
ATOM 4181 O O . PRO A 1 545 ? -0.005 -11.172 -13.539 1 94.5 545 PRO A O 1
ATOM 4184 N N . GLY A 1 546 ? 1.15 -12.969 -14.094 1 91.88 546 GLY A N 1
ATOM 4185 C CA . GLY A 1 546 ? 1.361 -13.234 -12.68 1 91.88 546 GLY A CA 1
ATOM 4186 C C . GLY A 1 546 ? 0.81 -14.578 -12.234 1 91.88 546 GLY A C 1
ATOM 4187 O O . GLY A 1 546 ? 0.792 -15.531 -13.016 1 91.88 546 GLY A O 1
ATOM 4188 N N . GLY A 1 547 ? 0.496 -14.586 -10.953 1 87.62 547 GLY A N 1
ATOM 4189 C CA . GLY A 1 547 ? 0.201 -15.852 -10.297 1 87.62 547 GLY A CA 1
ATOM 4190 C C . GLY A 1 547 ? -1.204 -16.359 -10.578 1 87.62 547 GLY A C 1
ATOM 4191 O O . GLY A 1 547 ? -2.014 -15.648 -11.18 1 87.62 547 GLY A O 1
ATOM 4192 N N . GLY A 1 548 ? -1.452 -17.672 -10.125 1 90.38 548 GLY A N 1
ATOM 4193 C CA . GLY A 1 548 ? -2.658 -18.422 -10.414 1 90.38 548 GLY A CA 1
ATOM 4194 C C . GLY A 1 548 ? -2.48 -19.422 -11.539 1 90.38 548 GLY A C 1
ATOM 4195 O O . GLY A 1 548 ? -1.426 -19.469 -12.18 1 90.38 548 GLY A O 1
ATOM 4196 N N . VAL A 1 549 ? -3.426 -20.234 -11.656 1 95.88 549 VAL A N 1
ATOM 4197 C CA . VAL A 1 549 ? -3.414 -21.188 -12.758 1 95.88 549 VAL A CA 1
ATOM 4198 C C . VAL A 1 549 ? -3.951 -20.516 -14.023 1 95.88 549 VAL A C 1
ATOM 4200 O O . VAL A 1 549 ? -5.113 -20.703 -14.391 1 95.88 549 VAL A O 1
ATOM 4203 N N . MET A 1 550 ? -3.041 -19.75 -14.68 1 95.06 550 MET A N 1
ATOM 4204 C CA . MET A 1 550 ? -3.502 -18.859 -15.734 1 95.06 550 MET A CA 1
ATOM 4205 C C . MET A 1 550 ? -3.09 -19.391 -17.109 1 95.06 550 MET A C 1
ATOM 4207 O O . MET A 1 550 ? -3.814 -19.203 -18.094 1 95.06 550 MET A O 1
ATOM 4211 N N . GLY A 1 551 ? -1.937 -19.984 -17.219 1 96.94 551 GLY A N 1
ATOM 4212 C CA . GLY A 1 551 ? -1.381 -20.359 -18.5 1 96.94 551 GLY A CA 1
ATOM 4213 C C . GLY A 1 551 ? -0.917 -19.156 -19.328 1 96.94 551 GLY A C 1
ATOM 4214 O O . GLY A 1 551 ? -0.155 -19.312 -20.281 1 96.94 551 GLY A O 1
ATOM 4215 N N . GLY A 1 552 ? -1.298 -17.953 -18.938 1 96.25 552 GLY A N 1
ATOM 4216 C CA . GLY A 1 552 ? -0.999 -16.703 -19.641 1 96.25 552 GLY A CA 1
ATOM 4217 C C . GLY A 1 552 ? 0.489 -16.438 -19.781 1 96.25 552 GLY A C 1
ATOM 4218 O O . GLY A 1 552 ? 0.975 -16.172 -20.875 1 96.25 552 GLY A O 1
ATOM 4219 N N . PRO A 1 553 ? 1.236 -16.531 -18.703 1 98 553 PRO A N 1
ATOM 4220 C CA . PRO A 1 553 ? 2.682 -16.328 -18.812 1 98 553 PRO A CA 1
ATOM 4221 C C . PRO A 1 553 ? 3.328 -17.234 -19.859 1 98 553 PRO A C 1
ATOM 4223 O O . PRO A 1 553 ? 4.148 -16.797 -20.656 1 98 553 PRO A O 1
ATOM 4226 N N . GLY A 1 554 ? 2.922 -18.516 -19.859 1 98.56 554 GLY A N 1
ATOM 4227 C CA . GLY A 1 554 ? 3.465 -19.469 -20.812 1 98.56 554 GLY A CA 1
ATOM 4228 C C . GLY A 1 554 ? 3.113 -19.125 -22.25 1 98.56 554 GLY A C 1
ATOM 4229 O O . GLY A 1 554 ? 3.98 -19.141 -23.125 1 98.56 554 GLY A O 1
ATOM 4230 N N . ARG A 1 555 ? 1.863 -18.812 -22.484 1 98.31 555 ARG A N 1
ATOM 4231 C CA . ARG A 1 555 ? 1.383 -18.469 -23.812 1 98.31 555 ARG A CA 1
ATOM 4232 C C . ARG A 1 555 ? 2.094 -17.234 -24.344 1 98.31 555 ARG A C 1
ATOM 4234 O O . ARG A 1 555 ? 2.586 -17.234 -25.484 1 98.31 555 ARG A O 1
ATOM 4241 N N . ASN A 1 556 ? 2.135 -16.172 -23.531 1 97.38 556 ASN A N 1
ATOM 4242 C CA . ASN A 1 556 ? 2.732 -14.906 -23.953 1 97.38 556 ASN A CA 1
ATOM 4243 C C . ASN A 1 556 ? 4.23 -15.047 -24.203 1 97.38 556 ASN A C 1
ATOM 4245 O O . ASN A 1 556 ? 4.75 -14.516 -25.188 1 97.38 556 ASN A O 1
ATOM 4249 N N . ALA A 1 557 ? 4.883 -15.789 -23.344 1 98.25 557 ALA A N 1
ATOM 4250 C CA . ALA A 1 557 ? 6.316 -16.016 -23.516 1 98.25 557 ALA A CA 1
ATOM 4251 C C . ALA A 1 557 ? 6.594 -16.781 -24.812 1 98.25 557 ALA A C 1
ATOM 4253 O O . ALA A 1 557 ? 7.535 -16.453 -25.547 1 98.25 557 ALA A O 1
ATOM 4254 N N . ALA A 1 558 ? 5.82 -17.797 -25.094 1 98.56 558 ALA A N 1
ATOM 4255 C CA . ALA A 1 558 ? 5.988 -18.594 -26.312 1 98.56 558 ALA A CA 1
ATOM 4256 C C . ALA A 1 558 ? 5.867 -17.703 -27.562 1 98.56 558 ALA A C 1
ATOM 4258 O O . ALA A 1 558 ? 6.648 -17.844 -28.5 1 98.56 558 ALA A O 1
ATOM 4259 N N . HIS A 1 559 ? 4.902 -16.812 -27.547 1 97.06 559 HIS A N 1
ATOM 4260 C CA . HIS A 1 559 ? 4.715 -15.914 -28.688 1 97.06 559 HIS A CA 1
ATOM 4261 C C . HIS A 1 559 ? 5.934 -15.023 -28.891 1 97.06 559 HIS A C 1
ATOM 4263 O O . HIS A 1 559 ? 6.336 -14.773 -30.031 1 97.06 559 HIS A O 1
ATOM 4269 N N . VAL A 1 560 ? 6.477 -14.562 -27.828 1 95.56 560 VAL A N 1
ATOM 4270 C CA . VAL A 1 560 ? 7.664 -13.719 -27.906 1 95.56 560 VAL A CA 1
ATOM 4271 C C . VAL A 1 560 ? 8.836 -14.523 -28.469 1 95.56 560 VAL A C 1
ATOM 4273 O O . VAL A 1 560 ? 9.578 -14.047 -29.328 1 95.56 560 VAL A O 1
ATOM 4276 N N . VAL A 1 561 ? 9.008 -15.742 -28.047 1 97.56 561 VAL A N 1
ATOM 4277 C CA . VAL A 1 561 ? 10.086 -16.609 -28.5 1 97.56 561 VAL A CA 1
ATOM 4278 C C . VAL A 1 561 ? 9.93 -16.891 -30 1 97.56 561 VAL A C 1
ATOM 4280 O O . VAL A 1 561 ? 10.898 -16.812 -30.75 1 97.56 561 VAL A O 1
ATOM 4283 N N . ILE A 1 562 ? 8.734 -17.219 -30.391 1 97.44 562 ILE A N 1
ATOM 4284 C CA . ILE A 1 562 ? 8.461 -17.531 -31.797 1 97.44 562 ILE A CA 1
ATOM 4285 C C . ILE A 1 562 ? 8.805 -16.312 -32.656 1 97.44 562 ILE A C 1
ATOM 4287 O O . ILE A 1 562 ? 9.422 -16.453 -33.719 1 97.44 562 ILE A O 1
ATOM 4291 N N . GLN A 1 563 ? 8.422 -15.141 -32.156 1 92.75 563 GLN A N 1
ATOM 4292 C CA . GLN A 1 563 ? 8.742 -13.906 -32.875 1 92.75 563 GLN A CA 1
ATOM 4293 C C . GLN A 1 563 ? 10.258 -13.711 -32.969 1 92.75 563 GLN A C 1
ATOM 4295 O O . GLN A 1 563 ? 10.766 -13.32 -34 1 92.75 563 GLN A O 1
ATOM 4300 N N . ASP A 1 564 ? 10.938 -13.984 -31.891 1 92.56 564 ASP A N 1
ATOM 4301 C CA . ASP A 1 564 ? 12.383 -13.797 -31.859 1 92.56 564 ASP A CA 1
ATOM 4302 C C . ASP A 1 564 ? 13.086 -14.781 -32.781 1 92.56 564 ASP A C 1
ATOM 4304 O O . ASP A 1 564 ? 14.117 -14.469 -33.375 1 92.56 564 ASP A O 1
ATOM 4308 N N . ILE A 1 565 ? 12.586 -15.969 -32.875 1 92.75 565 ILE A N 1
ATOM 4309 C CA . ILE A 1 565 ? 13.164 -16.984 -33.75 1 92.75 565 ILE A CA 1
ATOM 4310 C C . ILE A 1 565 ? 12.922 -16.609 -35.219 1 92.75 565 ILE A C 1
ATOM 4312 O O . ILE A 1 565 ? 13.812 -16.781 -36.062 1 92.75 565 ILE A O 1
ATOM 4316 N N . LYS A 1 566 ? 11.812 -16.109 -35.562 1 88.12 566 LYS A N 1
ATOM 4317 C CA . LYS A 1 566 ? 11.469 -15.711 -36.906 1 88.12 566 LYS A CA 1
ATOM 4318 C C . LYS A 1 566 ? 12.234 -14.461 -37.344 1 88.12 566 LYS A C 1
ATOM 4320 O O . LYS A 1 566 ? 12.68 -14.352 -38.469 1 88.12 566 LYS A O 1
ATOM 4325 N N . ASP A 1 567 ? 12.258 -13.547 -36.406 1 80.44 567 ASP A N 1
ATOM 4326 C CA . ASP A 1 567 ? 12.945 -12.281 -36.625 1 80.44 567 ASP A CA 1
ATOM 4327 C C . ASP A 1 567 ? 14.031 -12.047 -35.594 1 80.44 567 ASP A C 1
ATOM 4329 O O . ASP A 1 567 ? 13.828 -11.289 -34.625 1 80.44 567 ASP A O 1
ATOM 4333 N N . PRO A 1 568 ? 15.133 -12.727 -35.875 1 66.19 568 PRO A N 1
ATOM 4334 C CA . PRO A 1 568 ? 16.172 -12.633 -34.844 1 66.19 568 PRO A CA 1
ATOM 4335 C C . PRO A 1 568 ? 16.594 -11.195 -34.531 1 66.19 568 PRO A C 1
ATOM 4337 O O . PRO A 1 568 ? 16.703 -10.391 -35.469 1 66.19 568 PRO A O 1
ATOM 4340 N N . LEU A 1 569 ? 16.547 -10.75 -33.25 1 55 569 LEU A N 1
ATOM 4341 C CA . LEU A 1 569 ? 16.938 -9.414 -32.812 1 55 569 LEU A CA 1
ATOM 4342 C C . LEU A 1 569 ? 18.453 -9.211 -33 1 55 569 LEU A C 1
ATOM 4344 O O . LEU A 1 569 ? 19.219 -10.156 -32.875 1 55 569 LEU A O 1
ATOM 4348 N N . MET B 1 1 ? -10.172 41.844 45.531 1 27.31 1 MET B N 1
ATOM 4349 C CA . MET B 1 1 ? -10.852 42.938 44.844 1 27.31 1 MET B CA 1
ATOM 4350 C C . MET B 1 1 ? -10.289 43.125 43.438 1 27.31 1 MET B C 1
ATOM 4352 O O . MET B 1 1 ? -10.867 43.844 42.625 1 27.31 1 MET B O 1
ATOM 4356 N N . TRP B 1 2 ? -8.938 42.781 43.344 1 24.69 2 TRP B N 1
ATOM 4357 C CA . TRP B 1 2 ? -8.188 42.906 42.094 1 24.69 2 TRP B CA 1
ATOM 4358 C C . TRP B 1 2 ? -8.633 41.844 41.094 1 24.69 2 TRP B C 1
ATOM 4360 O O . TRP B 1 2 ? -8.297 41.906 39.906 1 24.69 2 TRP B O 1
ATOM 4370 N N . ARG B 1 3 ? -9.102 40.719 41.625 1 36.38 3 ARG B N 1
ATOM 4371 C CA . ARG B 1 3 ? -9.57 39.625 40.781 1 36.38 3 ARG B CA 1
ATOM 4372 C C . ARG B 1 3 ? -10.719 40.094 39.906 1 36.38 3 ARG B C 1
ATOM 4374 O O . ARG B 1 3 ? -11.062 39.406 38.906 1 36.38 3 ARG B O 1
ATOM 4381 N N . GLN B 1 4 ? -11.453 41.062 40.594 1 34.88 4 GLN B N 1
ATOM 4382 C CA . GLN B 1 4 ? -12.68 41.406 39.875 1 34.88 4 GLN B CA 1
ATOM 4383 C C . GLN B 1 4 ? -12.391 42.219 38.625 1 34.88 4 GLN B C 1
ATOM 4385 O O . GLN B 1 4 ? -13.203 42.25 37.719 1 34.88 4 GLN B O 1
ATOM 4390 N N . HIS B 1 5 ? -11.25 43.031 38.688 1 32.62 5 HIS B N 1
ATOM 4391 C CA . HIS B 1 5 ? -11.078 43.938 37.562 1 32.62 5 HIS B CA 1
ATOM 4392 C C . HIS B 1 5 ? -10.586 43.188 36.312 1 32.62 5 HIS B C 1
ATOM 4394 O O . HIS B 1 5 ? -10.789 43.656 35.188 1 32.62 5 HIS B O 1
ATOM 4400 N N . SER B 1 6 ? -9.711 42.188 36.562 1 33.75 6 SER B N 1
ATOM 4401 C CA . SER B 1 6 ? -9.117 41.562 35.375 1 33.75 6 SER B CA 1
ATOM 4402 C C . SER B 1 6 ? -10.156 40.75 34.625 1 33.75 6 SER B C 1
ATOM 4404 O O . SER B 1 6 ? -9.984 40.469 33.438 1 33.75 6 SER B O 1
ATOM 4406 N N . LEU B 1 7 ? -11.195 40.219 35.312 1 36.38 7 LEU B N 1
ATOM 4407 C CA . LEU B 1 7 ? -12.266 39.531 34.625 1 36.38 7 LEU B CA 1
ATOM 4408 C C . LEU B 1 7 ? -13.078 40.469 33.75 1 36.38 7 LEU B C 1
ATOM 4410 O O . LEU B 1 7 ? -13.82 40.031 32.875 1 36.38 7 LEU B O 1
ATOM 4414 N N . ARG B 1 8 ? -13.141 41.656 34.25 1 40.53 8 ARG B N 1
ATOM 4415 C CA . ARG B 1 8 ? -13.992 42.594 33.531 1 40.53 8 ARG B CA 1
ATOM 4416 C C . ARG B 1 8 ? -13.359 43.031 32.219 1 40.53 8 ARG B C 1
ATOM 4418 O O . ARG B 1 8 ? -14.062 43.281 31.25 1 40.53 8 ARG B O 1
ATOM 4425 N N . TYR B 1 9 ? -12.039 43.156 32.219 1 33.31 9 TYR B N 1
ATOM 4426 C CA . TYR B 1 9 ? -11.367 43.562 31 1 33.31 9 TYR B CA 1
ATOM 4427 C C . TYR B 1 9 ? -11.352 42.406 30 1 33.31 9 TYR B C 1
ATOM 4429 O O . TYR B 1 9 ? -11.438 42.625 28.781 1 33.31 9 TYR B O 1
ATOM 4437 N N . LEU B 1 10 ? -11.094 41.094 30.328 1 40.03 10 LEU B N 1
ATOM 4438 C CA . LEU B 1 10 ? -11.164 39.938 29.422 1 40.03 10 LEU B CA 1
ATOM 4439 C C . LEU B 1 10 ? -12.562 39.781 28.844 1 40.03 10 LEU B C 1
ATOM 4441 O O . LEU B 1 10 ? -12.711 39.469 27.656 1 40.03 10 LEU B O 1
ATOM 4445 N N . ASN B 1 11 ? -13.625 40.125 29.609 1 43.03 11 ASN B N 1
ATOM 4446 C CA . ASN B 1 11 ? -15 40.031 29.141 1 43.03 11 ASN B CA 1
ATOM 4447 C C . ASN B 1 11 ? -15.336 41.156 28.156 1 43.03 11 ASN B C 1
ATOM 4449 O O . ASN B 1 11 ? -16.188 40.969 27.281 1 43.03 11 ASN B O 1
ATOM 4453 N N . THR B 1 12 ? -14.695 42.281 28.375 1 43.03 12 THR B N 1
ATOM 4454 C CA . THR B 1 12 ? -15.023 43.406 27.5 1 43.03 12 THR B CA 1
ATOM 4455 C C . THR B 1 12 ? -14.398 43.219 26.109 1 43.03 12 THR B C 1
ATOM 4457 O O . THR B 1 12 ? -15 43.562 25.094 1 43.03 12 THR B O 1
ATOM 4460 N N . SER B 1 13 ? -13.18 42.688 26.062 1 46.06 13 SER B N 1
ATOM 4461 C CA . SER B 1 13 ? -12.539 42.469 24.766 1 46.06 13 SER B CA 1
ATOM 4462 C C . SER B 1 13 ? -13.227 41.344 23.984 1 46.06 13 SER B C 1
ATOM 4464 O O . SER B 1 13 ? -13.422 41.469 22.781 1 46.06 13 SER B O 1
ATOM 4466 N N . THR B 1 14 ? -13.625 40.281 24.734 1 52.06 14 THR B N 1
ATOM 4467 C CA . THR B 1 14 ? -14.359 39.188 24.078 1 52.06 14 THR B CA 1
ATOM 4468 C C . THR B 1 14 ? -15.734 39.688 23.625 1 52.06 14 THR B C 1
ATOM 4470 O O . THR B 1 14 ? -16.219 39.312 22.547 1 52.06 14 THR B O 1
ATOM 4473 N N . ALA B 1 15 ? -16.406 40.594 24.484 1 53.5 15 ALA B N 1
ATOM 4474 C CA . ALA B 1 15 ? -17.719 41.094 24.156 1 53.5 15 ALA B CA 1
ATOM 4475 C C . ALA B 1 15 ? -17.641 42.062 22.953 1 53.5 15 ALA B C 1
ATOM 4477 O O . ALA B 1 15 ? -18.516 42.062 22.094 1 53.5 15 ALA B O 1
ATOM 4478 N N . SER B 1 16 ? -16.578 42.812 22.969 1 54.94 16 SER B N 1
ATOM 4479 C CA . SER B 1 16 ? -16.453 43.75 21.859 1 54.94 16 SER B CA 1
ATOM 4480 C C . SER B 1 16 ? -16.156 43.031 20.562 1 54.94 16 SER B C 1
ATOM 4482 O O . SER B 1 16 ? -16.719 43.344 19.516 1 54.94 16 SER B O 1
ATOM 4484 N N . SER B 1 17 ? -15.414 41.938 20.703 1 68 17 SER B N 1
ATOM 4485 C CA . SER B 1 17 ? -15.102 41.156 19.5 1 68 17 SER B CA 1
ATOM 4486 C C . SER B 1 17 ? -16.328 40.406 18.984 1 68 17 SER B C 1
ATOM 4488 O O . SER B 1 17 ? -16.562 40.375 17.766 1 68 17 SER B O 1
ATOM 4490 N N . THR B 1 18 ? -17.109 39.969 19.906 1 72 18 THR B N 1
ATOM 4491 C CA . THR B 1 18 ? -18.312 39.25 19.5 1 72 18 THR B CA 1
ATOM 4492 C C . THR B 1 18 ? -19.328 40.219 18.891 1 72 18 THR B C 1
ATOM 4494 O O . THR B 1 18 ? -20.031 39.875 17.938 1 72 18 THR B O 1
ATOM 4497 N N . ARG B 1 19 ? -19.391 41.406 19.406 1 74.75 19 ARG B N 1
ATOM 4498 C CA . ARG B 1 19 ? -20.312 42.375 18.844 1 74.75 19 ARG B CA 1
ATOM 4499 C C . ARG B 1 19 ? -19.938 42.719 17.406 1 74.75 19 ARG B C 1
ATOM 4501 O O . ARG B 1 19 ? -20.797 42.844 16.531 1 74.75 19 ARG B O 1
ATOM 4508 N N . ALA B 1 20 ? -18.656 42.75 17.234 1 81.25 20 ALA B N 1
ATOM 4509 C CA . ALA B 1 20 ? -18.188 43.062 15.898 1 81.25 20 ALA B CA 1
ATOM 4510 C C . ALA B 1 20 ? -18.516 41.969 14.914 1 81.25 20 ALA B C 1
ATOM 4512 O O . ALA B 1 20 ? -18.797 42.219 13.734 1 81.25 20 ALA B O 1
ATOM 4513 N N . LEU B 1 21 ? -18.578 40.781 15.438 1 89.94 21 LEU B N 1
ATOM 4514 C CA . LEU B 1 21 ? -18.828 39.625 14.602 1 89.94 21 LEU B CA 1
ATOM 4515 C C . LEU B 1 21 ? -20.281 39.594 14.125 1 89.94 21 LEU B C 1
ATOM 4517 O O . LEU B 1 21 ? -20.562 39.031 13.062 1 89.94 21 LEU B O 1
ATOM 4521 N N . THR B 1 22 ? -21.203 40.188 14.859 1 90.31 22 THR B N 1
ATOM 4522 C CA . THR B 1 22 ? -22.609 40.062 14.555 1 90.31 22 THR B CA 1
ATOM 4523 C C . THR B 1 22 ? -23.172 41.312 13.922 1 90.31 22 THR B C 1
ATOM 4525 O O . THR B 1 22 ? -24.359 41.406 13.609 1 90.31 22 THR B O 1
ATOM 4528 N N . GLU B 1 23 ? -22.391 42.188 13.719 1 86.38 23 GLU B N 1
ATOM 4529 C CA . GLU B 1 23 ? -22.844 43.5 13.227 1 86.38 23 GLU B CA 1
ATOM 4530 C C . GLU B 1 23 ? -23.156 43.438 11.734 1 86.38 23 GLU B C 1
ATOM 4532 O O . GLU B 1 23 ? -23.875 44.281 11.211 1 86.38 23 GLU B O 1
ATOM 4537 N N . LYS B 1 24 ? -22.594 42.5 11.086 1 89.12 24 LYS B N 1
ATOM 4538 C CA . LYS B 1 24 ? -22.781 42.406 9.641 1 89.12 24 LYS B CA 1
ATOM 4539 C C . LYS B 1 24 ? -22.75 40.969 9.172 1 89.12 24 LYS B C 1
ATOM 4541 O O . LYS B 1 24 ? -22.328 40.062 9.914 1 89.12 24 LYS B O 1
ATOM 4546 N N . LYS B 1 25 ? -23.297 40.906 7.977 1 95.44 25 LYS B N 1
ATOM 4547 C CA . LYS B 1 25 ? -23.109 39.625 7.27 1 95.44 25 LYS B CA 1
ATOM 4548 C C . LYS B 1 25 ? -21.766 39.594 6.547 1 95.44 25 LYS B C 1
ATOM 4550 O O . LYS B 1 25 ? -21.453 40.5 5.762 1 95.44 25 LYS B O 1
ATOM 4555 N N . TRP B 1 26 ? -21 38.688 6.871 1 97.81 26 TRP B N 1
ATOM 4556 C CA . TRP B 1 26 ? -19.672 38.562 6.277 1 97.81 26 TRP B CA 1
ATOM 4557 C C . TRP B 1 26 ? -19.75 37.969 4.871 1 97.81 26 TRP B C 1
ATOM 4559 O O . TRP B 1 26 ? -20.625 37.156 4.582 1 97.81 26 TRP B O 1
ATOM 4569 N N . ASP B 1 27 ? -18.844 38.406 3.996 1 97.88 27 ASP B N 1
ATOM 4570 C CA . ASP B 1 27 ? -18.75 37.781 2.686 1 97.88 27 ASP B CA 1
ATOM 4571 C C . ASP B 1 27 ? -18.266 36.344 2.807 1 97.88 27 ASP B C 1
ATOM 4573 O O . ASP B 1 27 ? -18.688 35.469 2.033 1 97.88 27 ASP B O 1
ATOM 4577 N N . ALA B 1 28 ? -17.328 36.094 3.793 1 98.56 28 ALA 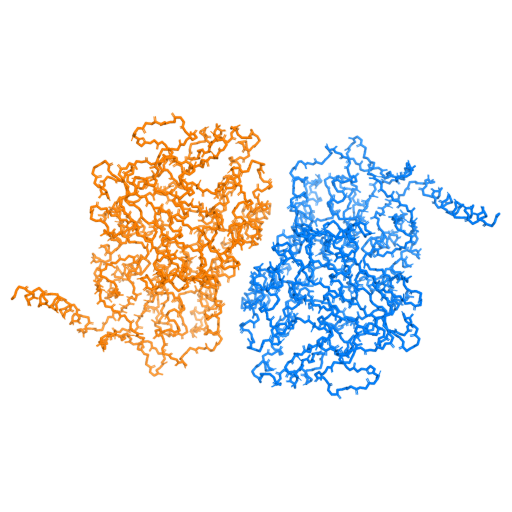B N 1
ATOM 4578 C CA . ALA B 1 28 ? -16.812 34.75 4.023 1 98.56 28 ALA B CA 1
ATOM 4579 C C . ALA B 1 28 ? -16.406 34.562 5.48 1 98.56 28 ALA B C 1
ATOM 4581 O O . ALA B 1 28 ? -15.875 35.469 6.105 1 98.56 28 ALA B O 1
ATOM 4582 N N . LEU B 1 29 ? -16.641 33.406 6.031 1 98.75 29 LEU B N 1
ATOM 4583 C CA . LEU B 1 29 ? -16.156 33 7.34 1 98.75 29 LEU B CA 1
ATOM 4584 C C . LEU B 1 29 ? -15.156 31.844 7.207 1 98.75 29 LEU B C 1
ATOM 4586 O O . LEU B 1 29 ? -15.344 30.938 6.379 1 98.75 29 LEU B O 1
ATOM 4590 N N . VAL B 1 30 ? -14.094 31.859 7.941 1 98.94 30 VAL B N 1
ATOM 4591 C CA . VAL B 1 30 ? -13.141 30.766 8.008 1 98.94 30 VAL B CA 1
ATOM 4592 C C . VAL B 1 30 ? -13.156 30.141 9.406 1 98.94 30 VAL B C 1
ATOM 4594 O O . VAL B 1 30 ? -12.93 30.844 10.398 1 98.94 30 VAL B O 1
ATOM 4597 N N . ILE B 1 31 ? -13.469 28.891 9.469 1 98.88 31 ILE B N 1
ATOM 4598 C CA . ILE B 1 31 ? -13.445 28.172 10.734 1 98.88 31 ILE B CA 1
ATOM 4599 C C . ILE B 1 31 ? -12.031 27.641 11 1 98.88 31 ILE B C 1
ATOM 4601 O O . ILE B 1 31 ? -11.562 26.75 10.305 1 98.88 31 ILE B O 1
ATOM 4605 N N . GLY B 1 32 ? -11.406 28.141 12.055 1 98.69 32 GLY B N 1
ATOM 4606 C CA . GLY B 1 32 ? -10.062 27.688 12.414 1 98.69 32 GLY B CA 1
ATOM 4607 C C . GLY B 1 32 ? -8.977 28.625 11.922 1 98.69 32 GLY B C 1
ATOM 4608 O O . GLY B 1 32 ? -8.883 28.906 10.727 1 98.69 32 GLY B O 1
ATOM 4609 N N . GLY B 1 33 ? -8.188 29.031 12.836 1 98.69 33 GLY B N 1
ATOM 4610 C CA . GLY B 1 33 ? -7.113 29.953 12.531 1 98.69 33 GLY B CA 1
ATOM 4611 C C . GLY B 1 33 ? -5.762 29.281 12.398 1 98.69 33 GLY B C 1
ATOM 4612 O O . GLY B 1 33 ? -4.75 29.797 12.867 1 98.69 33 GLY B O 1
ATOM 4613 N N . GLY B 1 34 ? -5.707 28.031 11.852 1 98.56 34 GLY B N 1
ATOM 4614 C CA . GLY B 1 34 ? -4.449 27.422 11.453 1 98.56 34 GLY B CA 1
ATOM 4615 C C . GLY B 1 34 ? -3.857 28.031 10.195 1 98.56 34 GLY B C 1
ATOM 4616 O O . GLY B 1 34 ? -4.508 28.844 9.531 1 98.56 34 GLY B O 1
ATOM 4617 N N . HIS B 1 35 ? -2.67 27.594 9.781 1 98.62 35 HIS B N 1
ATOM 4618 C CA . HIS B 1 35 ? -1.944 28.281 8.719 1 98.62 35 HIS B CA 1
ATOM 4619 C C . HIS B 1 35 ? -2.715 28.234 7.402 1 98.62 35 HIS B C 1
ATOM 4621 O O . HIS B 1 35 ? -2.701 29.203 6.633 1 98.62 35 HIS B O 1
ATOM 4627 N N . ASN B 1 36 ? -3.395 27.141 7.094 1 98.81 36 ASN B N 1
ATOM 4628 C CA . ASN B 1 36 ? -4.168 27.047 5.855 1 98.81 36 ASN B CA 1
ATOM 4629 C C . ASN B 1 36 ? -5.379 27.969 5.887 1 98.81 36 ASN B C 1
ATOM 4631 O O . ASN B 1 36 ? -5.703 28.609 4.883 1 98.81 36 ASN B O 1
ATOM 4635 N N . GLY B 1 37 ? -6.09 27.984 7.035 1 98.88 37 GLY B N 1
ATOM 4636 C CA . GLY B 1 37 ? -7.215 28.891 7.188 1 98.88 37 GLY B CA 1
ATOM 4637 C C . GLY B 1 37 ? -6.824 30.359 7.082 1 98.88 37 GLY B C 1
ATOM 4638 O O . GLY B 1 37 ? -7.512 31.141 6.434 1 98.88 37 GLY B O 1
ATOM 4639 N N . LEU B 1 38 ? -5.742 30.688 7.723 1 98.94 38 LEU B N 1
ATOM 4640 C CA . LEU B 1 38 ? -5.219 32.031 7.641 1 98.94 38 LEU B CA 1
ATOM 4641 C C . LEU B 1 38 ? -4.852 32.406 6.203 1 98.94 38 LEU B C 1
ATOM 4643 O O . LEU B 1 38 ? -5.086 33.531 5.758 1 98.94 38 LEU B O 1
ATOM 4647 N N . THR B 1 39 ? -4.258 31.406 5.527 1 98.88 39 THR B N 1
ATOM 4648 C CA . THR B 1 39 ? -3.912 31.609 4.129 1 98.88 39 THR B CA 1
ATOM 4649 C C . THR B 1 39 ? -5.16 31.891 3.301 1 98.88 39 THR B C 1
ATOM 4651 O O . THR B 1 39 ? -5.188 32.844 2.514 1 98.88 39 THR B O 1
ATOM 4654 N N . ALA B 1 40 ? -6.184 31.094 3.477 1 98.88 40 ALA B N 1
ATOM 4655 C CA . ALA B 1 40 ? -7.441 31.312 2.77 1 98.88 40 ALA B CA 1
ATOM 4656 C C . ALA B 1 40 ? -7.988 32.719 3.055 1 98.88 40 ALA B C 1
ATOM 4658 O O . ALA B 1 40 ? -8.398 33.438 2.133 1 98.88 40 ALA B O 1
ATOM 4659 N N . ALA B 1 41 ? -7.98 33.125 4.305 1 98.94 41 ALA B N 1
ATOM 4660 C CA . ALA B 1 41 ? -8.492 34.406 4.723 1 98.94 41 ALA B CA 1
ATOM 4661 C C . ALA B 1 41 ? -7.727 35.562 4.047 1 98.94 41 ALA B C 1
ATOM 4663 O O . ALA B 1 41 ? -8.32 36.531 3.605 1 98.94 41 ALA B O 1
ATOM 4664 N N . ALA B 1 42 ? -6.422 35.406 3.988 1 98.94 42 ALA B N 1
ATOM 4665 C CA . ALA B 1 42 ? -5.586 36.438 3.375 1 98.94 42 ALA B CA 1
ATOM 4666 C C . ALA B 1 42 ? -5.953 36.625 1.907 1 98.94 42 ALA B C 1
ATOM 4668 O O . ALA B 1 42 ? -6.145 37.781 1.457 1 98.94 42 ALA B O 1
ATOM 4669 N N . TYR B 1 43 ? -6.02 35.562 1.161 1 98.81 43 TYR B N 1
ATOM 4670 C CA . TYR B 1 43 ? -6.324 35.625 -0.262 1 98.81 43 TYR B CA 1
ATOM 4671 C C . TYR B 1 43 ? -7.727 36.188 -0.487 1 98.81 43 TYR B C 1
ATOM 4673 O O . TYR B 1 43 ? -7.949 37 -1.386 1 98.81 43 TYR B O 1
ATOM 4681 N N . LEU B 1 44 ? -8.68 35.75 0.285 1 98.81 44 LEU B N 1
ATOM 4682 C CA . LEU B 1 44 ? -10.047 36.25 0.164 1 98.81 44 LEU B CA 1
ATOM 4683 C C . LEU B 1 44 ? -10.117 37.75 0.468 1 98.81 44 LEU B C 1
ATOM 4685 O O . LEU B 1 44 ? -10.75 38.5 -0.273 1 98.81 44 LEU B O 1
ATOM 4689 N N . ALA B 1 45 ? -9.508 38.125 1.545 1 98.75 45 ALA B N 1
ATOM 4690 C CA . ALA B 1 45 ? -9.516 39.562 1.932 1 98.75 45 ALA B CA 1
ATOM 4691 C C . ALA B 1 45 ? -8.844 40.406 0.866 1 98.75 45 ALA B C 1
ATOM 4693 O O . ALA B 1 45 ? -9.32 41.5 0.559 1 98.75 45 ALA B O 1
ATOM 4694 N N . ARG B 1 46 ? -7.777 39.938 0.331 1 98.38 46 ARG B N 1
ATOM 4695 C CA . ARG B 1 46 ? -7.062 40.656 -0.715 1 98.38 46 ARG B CA 1
ATOM 4696 C C . ARG B 1 46 ? -7.945 40.875 -1.943 1 98.38 46 ARG B C 1
ATOM 4698 O O . ARG B 1 46 ? -7.746 41.812 -2.715 1 98.38 46 ARG B O 1
ATOM 4705 N N . SER B 1 47 ? -8.828 40 -2.064 1 98 47 SER B N 1
ATOM 4706 C CA . SER B 1 47 ? -9.734 40.094 -3.205 1 98 47 SER B CA 1
ATOM 4707 C C . SER B 1 47 ? -10.867 41.062 -2.926 1 98 47 SER B C 1
ATOM 4709 O O . SER B 1 47 ? -11.758 41.25 -3.758 1 98 47 SER B O 1
ATOM 4711 N N . GLY B 1 48 ? -10.953 41.656 -1.742 1 97.56 48 GLY B N 1
ATOM 4712 C CA . GLY B 1 48 ? -11.914 42.688 -1.428 1 97.56 48 GLY B CA 1
ATOM 4713 C C . GLY B 1 48 ? -13.086 42.219 -0.603 1 97.56 48 GLY B C 1
ATOM 4714 O O . GLY B 1 48 ? -14.031 42.969 -0.348 1 97.56 48 GLY B O 1
ATOM 4715 N N . LEU B 1 49 ? -13.016 41.031 -0.142 1 98.19 49 LEU B N 1
ATOM 4716 C CA . LEU B 1 49 ? -14.125 40.438 0.606 1 98.19 49 LEU B CA 1
ATOM 4717 C C . LEU B 1 49 ? -13.992 40.75 2.096 1 98.19 49 LEU B C 1
ATOM 4719 O O . LEU B 1 49 ? -12.875 40.812 2.619 1 98.19 49 LEU B O 1
ATOM 4723 N N . SER B 1 50 ? -15.102 40.969 2.73 1 98 50 SER B N 1
ATOM 4724 C CA . SER B 1 50 ? -15.102 40.969 4.188 1 98 50 SER B CA 1
ATOM 4725 C C . SER B 1 50 ? -14.984 39.562 4.754 1 98 50 SER B C 1
ATOM 4727 O O . SER B 1 50 ? -15.883 38.75 4.566 1 98 50 SER B O 1
ATOM 4729 N N . VAL B 1 51 ? -13.859 39.312 5.473 1 98.56 51 VAL B N 1
ATOM 4730 C CA . VAL B 1 51 ? -13.555 37.969 5.906 1 98.56 51 VAL B CA 1
ATOM 4731 C C . VAL B 1 51 ? -13.336 37.938 7.418 1 98.56 51 VAL B C 1
ATOM 4733 O O . VAL B 1 51 ? -12.672 38.844 7.965 1 98.56 51 VAL B O 1
ATOM 4736 N N . ALA B 1 52 ? -13.883 36.969 8.141 1 98.62 52 ALA B N 1
ATOM 4737 C CA . ALA B 1 52 ? -13.609 36.75 9.555 1 98.62 52 ALA B CA 1
ATOM 4738 C C . ALA B 1 52 ? -13.07 35.312 9.781 1 98.62 52 ALA B C 1
ATOM 4740 O O . ALA B 1 52 ? -13.602 34.344 9.219 1 98.62 52 ALA B O 1
ATOM 4741 N N . VAL B 1 53 ? -11.977 35.219 10.5 1 98.75 53 VAL B N 1
ATOM 4742 C CA . VAL B 1 53 ? -11.422 33.969 10.938 1 98.75 53 VAL B CA 1
ATOM 4743 C C . VAL B 1 53 ? -11.82 33.688 12.383 1 98.75 53 VAL B C 1
ATOM 4745 O O . VAL B 1 53 ? -11.602 34.531 13.258 1 98.75 53 VAL B O 1
ATOM 4748 N N . LEU B 1 54 ? -12.43 32.562 12.609 1 98.62 54 LEU B N 1
ATOM 4749 C CA . LEU B 1 54 ? -12.859 32.188 13.953 1 98.62 54 LEU B CA 1
ATOM 4750 C C . LEU B 1 54 ? -11.953 31.078 14.516 1 98.62 54 LEU B C 1
ATOM 4752 O O . LEU B 1 54 ? -11.93 29.969 14 1 98.62 54 LEU B O 1
ATOM 4756 N N . GLU B 1 55 ? -11.195 31.359 15.539 1 98.38 55 GLU B N 1
ATOM 4757 C CA . GLU B 1 55 ? -10.25 30.438 16.156 1 98.38 55 GLU B CA 1
ATOM 4758 C C . GLU B 1 55 ? -10.656 30.141 17.609 1 98.38 55 GLU B C 1
ATOM 4760 O O . GLU B 1 55 ? -10.883 31.047 18.391 1 98.38 55 GLU B O 1
ATOM 4765 N N . ARG B 1 56 ? -10.773 28.844 17.906 1 97.38 56 ARG B N 1
ATOM 4766 C CA . ARG B 1 56 ? -11.227 28.422 19.219 1 97.38 56 ARG B CA 1
ATOM 4767 C C . ARG B 1 56 ? -10.172 28.703 20.281 1 97.38 56 ARG B C 1
ATOM 4769 O O . ARG B 1 56 ? -10.508 29 21.438 1 97.38 56 ARG B O 1
ATOM 4776 N N . ARG B 1 57 ? -8.922 28.609 20 1 97.81 57 ARG B N 1
ATOM 4777 C CA . ARG B 1 57 ? -7.844 28.75 20.969 1 97.81 57 ARG B CA 1
ATOM 4778 C C . ARG B 1 57 ? -7.477 30.219 21.172 1 97.81 57 ARG B C 1
ATOM 4780 O O . ARG B 1 57 ? -7.895 31.078 20.391 1 97.81 57 ARG B O 1
ATOM 4787 N N . HIS B 1 58 ? -6.711 30.516 22.156 1 96.69 58 HIS B N 1
ATOM 4788 C CA . HIS B 1 58 ? -6.301 31.875 22.484 1 96.69 58 HIS B CA 1
ATOM 4789 C C . HIS B 1 58 ? -5.188 32.344 21.562 1 96.69 58 HIS B C 1
ATOM 4791 O O . HIS B 1 58 ? -4.863 33.531 21.531 1 96.69 58 HIS B O 1
ATOM 4797 N N . VAL B 1 59 ? -4.633 31.438 20.844 1 97.31 59 VAL B N 1
ATOM 4798 C CA . VAL B 1 59 ? -3.533 31.719 19.922 1 97.31 59 VAL B CA 1
ATOM 4799 C C . VAL B 1 59 ? -3.852 31.156 18.547 1 97.31 59 VAL B C 1
ATOM 4801 O O . VAL B 1 59 ? -4.535 30.125 18.422 1 97.31 59 VAL B O 1
ATOM 4804 N N . ILE B 1 60 ? -3.426 31.828 17.438 1 98.19 60 ILE B N 1
ATOM 4805 C CA . ILE B 1 60 ? -3.635 31.312 16.094 1 98.19 60 ILE B CA 1
ATOM 4806 C C . ILE B 1 60 ? -2.482 30.375 15.711 1 98.19 60 ILE B C 1
ATOM 4808 O O . ILE B 1 60 ? -1.42 30.406 16.344 1 98.19 60 ILE B O 1
ATOM 4812 N N . GLY B 1 61 ? -2.758 29.562 14.719 1 98.19 61 GLY B N 1
ATOM 4813 C CA . GLY B 1 61 ? -1.675 28.797 14.109 1 98.19 61 GLY B CA 1
ATOM 4814 C C . GLY B 1 61 ? -1.968 27.312 14.008 1 98.19 61 GLY B C 1
ATOM 4815 O O . GLY B 1 61 ? -1.322 26.594 13.242 1 98.19 61 GLY B O 1
ATOM 4816 N N . GLY B 1 62 ? -3.002 26.844 14.758 1 97.44 62 GLY B N 1
ATOM 4817 C CA . GLY B 1 62 ? -3.23 25.406 14.781 1 97.44 62 GLY B CA 1
ATOM 4818 C C . GLY B 1 62 ? -2 24.625 15.18 1 97.44 62 GLY B C 1
ATOM 4819 O O . GLY B 1 62 ? -1.395 24.875 16.219 1 97.44 62 GLY B O 1
ATOM 4820 N N . ALA B 1 63 ? -1.552 23.719 14.266 1 97.94 63 ALA B N 1
ATOM 4821 C CA . ALA B 1 63 ? -0.384 22.891 14.57 1 97.94 63 ALA B CA 1
ATOM 4822 C C . ALA B 1 63 ? 0.909 23.625 14.234 1 97.94 63 ALA B C 1
ATOM 4824 O O . ALA B 1 63 ? 1.999 23.172 14.594 1 97.94 63 ALA B O 1
ATOM 4825 N N . ALA B 1 64 ? 0.822 24.719 13.523 1 98.38 64 ALA B N 1
ATOM 4826 C CA . ALA B 1 64 ? 1.96 25.609 13.32 1 98.38 64 ALA B CA 1
ATOM 4827 C C . ALA B 1 64 ? 1.958 26.75 14.344 1 98.38 64 ALA B C 1
ATOM 4829 O O . ALA B 1 64 ? 1.747 27.906 13.984 1 98.38 64 ALA B O 1
ATOM 4830 N N . VAL B 1 65 ? 2.311 26.422 15.562 1 98.44 65 VAL B N 1
ATOM 4831 C CA . VAL B 1 65 ? 2.129 27.359 16.672 1 98.44 65 VAL B CA 1
ATOM 4832 C C . VAL B 1 65 ? 3.379 27.359 17.547 1 98.44 65 VAL B C 1
ATOM 4834 O O . VAL B 1 65 ? 4.113 26.375 17.594 1 98.44 65 VAL B O 1
ATOM 4837 N N . THR B 1 66 ? 3.719 28.469 18.109 1 98.44 66 THR B N 1
ATOM 4838 C CA . THR B 1 66 ? 4.738 28.594 19.156 1 98.44 66 THR B CA 1
ATOM 4839 C C . THR B 1 66 ? 4.102 28.922 20.5 1 98.44 66 THR B C 1
ATOM 4841 O O . THR B 1 66 ? 3.275 29.828 20.594 1 98.44 66 THR B O 1
ATOM 4844 N N . GLU B 1 67 ? 4.43 28.156 21.484 1 98.06 67 GLU B N 1
ATOM 4845 C CA . GLU B 1 67 ? 3.883 28.406 22.812 1 98.06 67 GLU B CA 1
ATOM 4846 C C . GLU B 1 67 ? 4.977 28.375 23.875 1 98.06 67 GLU B C 1
ATOM 4848 O O . GLU B 1 67 ? 5.977 27.672 23.734 1 98.06 67 GLU B O 1
ATOM 4853 N N . GLU B 1 68 ? 4.812 29.172 24.875 1 97.5 68 GLU B N 1
ATOM 4854 C CA . GLU B 1 68 ? 5.707 29.219 26.031 1 97.5 68 GLU B CA 1
ATOM 4855 C C . GLU B 1 68 ? 5.121 28.453 27.219 1 97.5 68 GLU B C 1
ATOM 4857 O O . GLU B 1 68 ? 4.504 29.047 28.094 1 97.5 68 GLU B O 1
ATOM 4862 N N . LEU B 1 69 ? 5.332 27.203 27.266 1 94.81 69 LEU B N 1
ATOM 4863 C CA . LEU B 1 69 ? 4.746 26.328 28.281 1 94.81 69 LEU B CA 1
ATOM 4864 C C . LEU B 1 69 ? 5.66 26.234 29.5 1 94.81 69 LEU B C 1
ATOM 4866 O O . LEU B 1 69 ? 5.215 25.875 30.578 1 94.81 69 LEU B O 1
ATOM 4870 N N . ILE B 1 70 ? 6.918 26.375 29.312 1 96.75 70 ILE B N 1
ATOM 4871 C CA . ILE B 1 70 ? 7.938 26.547 30.344 1 96.75 70 ILE B CA 1
ATOM 4872 C C . ILE B 1 70 ? 8.516 27.953 30.281 1 96.75 70 ILE B C 1
ATOM 4874 O O . ILE B 1 70 ? 8.969 28.406 29.234 1 96.75 70 ILE B O 1
ATOM 4878 N N . PRO B 1 71 ? 8.453 28.594 31.438 1 96.19 71 PRO B N 1
ATOM 4879 C CA . PRO B 1 71 ? 8.859 30 31.406 1 96.19 71 PRO B CA 1
ATOM 4880 C C . PRO B 1 71 ? 10.219 30.203 30.734 1 96.19 71 PRO B C 1
ATOM 4882 O O . PRO B 1 71 ? 11.195 29.547 31.094 1 96.19 71 PRO B O 1
ATOM 4885 N N . GLY B 1 72 ? 10.195 31.094 29.781 1 96.75 72 GLY B N 1
ATOM 4886 C CA . GLY B 1 72 ? 11.422 31.453 29.094 1 96.75 72 GLY B CA 1
ATOM 4887 C C . GLY B 1 72 ? 11.695 30.609 27.875 1 96.75 72 GLY B C 1
ATOM 4888 O O . GLY B 1 72 ? 12.586 30.922 27.078 1 96.75 72 GLY B O 1
ATOM 4889 N N . PHE B 1 73 ? 11.008 29.531 27.688 1 98.38 73 PHE B N 1
ATOM 4890 C CA . PHE B 1 73 ? 11.203 28.609 26.578 1 98.38 73 PHE B CA 1
ATOM 4891 C C . PHE B 1 73 ? 10.008 28.641 25.625 1 98.38 73 PHE B C 1
ATOM 4893 O O . PHE B 1 73 ? 8.883 28.359 26.047 1 98.38 73 PHE B O 1
ATOM 4900 N N . LYS B 1 74 ? 10.203 29 24.391 1 98.38 74 LYS B N 1
ATOM 4901 C CA . LYS B 1 74 ? 9.172 28.984 23.359 1 98.38 74 LYS B CA 1
ATOM 4902 C C . LYS B 1 74 ? 9.305 27.766 22.469 1 98.38 74 LYS B C 1
ATOM 4904 O O . LYS B 1 74 ? 10.336 27.578 21.812 1 98.38 74 LYS B O 1
ATOM 4909 N N . PHE B 1 75 ? 8.258 26.969 22.438 1 98.38 75 PHE B N 1
ATOM 4910 C CA . PHE B 1 75 ? 8.305 25.703 21.719 1 98.38 75 PHE B CA 1
ATOM 4911 C C . PHE B 1 75 ? 7.473 25.781 20.438 1 98.38 75 PHE B C 1
ATOM 4913 O O . PHE B 1 75 ? 6.371 26.344 20.453 1 98.38 75 PHE B O 1
ATOM 4920 N N . SER B 1 76 ? 8.07 25.375 19.266 1 98.5 76 SER B N 1
ATOM 4921 C CA . SER B 1 76 ? 7.176 24.875 18.219 1 98.5 76 SER B CA 1
ATOM 4922 C C . SER B 1 76 ? 6.402 23.641 18.703 1 98.5 76 SER B C 1
ATOM 4924 O O . SER B 1 76 ? 6.891 22.516 18.594 1 98.5 76 SER B O 1
ATOM 4926 N N . ARG B 1 77 ? 5.316 23.844 19.172 1 98.19 77 ARG B N 1
ATOM 4927 C CA . ARG B 1 77 ? 4.66 22.859 20.031 1 98.19 77 ARG B CA 1
ATOM 4928 C C . ARG B 1 77 ? 4.281 21.609 19.25 1 98.19 77 ARG B C 1
ATOM 4930 O O . ARG B 1 77 ? 4.293 20.5 19.797 1 98.19 77 ARG B O 1
ATOM 4937 N N . CYS B 1 78 ? 3.83 21.766 17.922 1 97.62 78 CYS B N 1
ATOM 4938 C CA . CYS B 1 78 ? 3.477 20.641 17.062 1 97.62 78 CYS B CA 1
ATOM 4939 C C . CYS B 1 78 ? 4.41 20.562 15.859 1 97.62 78 CYS B C 1
ATOM 4941 O O . CYS B 1 78 ? 5.461 19.922 15.922 1 97.62 78 CYS B O 1
ATOM 4943 N N . SER B 1 79 ? 4.133 21.328 14.805 1 97.19 79 SER B N 1
ATOM 4944 C CA . SER B 1 79 ? 5.074 21.391 13.688 1 97.19 79 SER B CA 1
ATOM 4945 C C . SER B 1 79 ? 6.41 21.969 14.125 1 97.19 79 SER B C 1
ATOM 4947 O O . SER B 1 79 ? 6.453 22.891 14.961 1 97.19 79 SER B O 1
ATOM 4949 N N . TYR B 1 80 ? 7.539 21.484 13.469 1 95.94 80 TYR B N 1
ATOM 4950 C CA . TYR B 1 80 ? 8.82 21.859 14.055 1 95.94 80 TYR B CA 1
ATOM 4951 C C . TYR B 1 80 ? 9.828 22.234 12.977 1 95.94 80 TYR B C 1
ATOM 4953 O O . TYR B 1 80 ? 10.906 22.75 13.273 1 95.94 80 TYR B O 1
ATOM 4961 N N . LEU B 1 81 ? 9.469 22.016 11.734 1 95.44 81 LEU B N 1
ATOM 4962 C CA . LEU B 1 81 ? 10.297 22.406 10.602 1 95.44 81 LEU B CA 1
ATOM 4963 C C . LEU B 1 81 ? 9.438 22.938 9.461 1 95.44 81 LEU B C 1
ATOM 4965 O O . LEU B 1 81 ? 8.25 22.594 9.359 1 95.44 81 LEU B O 1
ATOM 4969 N N . GLN B 1 82 ? 10.078 23.75 8.688 1 95.06 82 GLN B N 1
ATOM 4970 C CA . GLN B 1 82 ? 9.398 24.328 7.535 1 95.06 82 GLN B CA 1
ATOM 4971 C C . GLN B 1 82 ? 10.125 23.984 6.238 1 95.06 82 GLN B C 1
ATOM 4973 O O . GLN B 1 82 ? 11.344 24.141 6.148 1 95.06 82 GLN B O 1
ATOM 4978 N N . SER B 1 83 ? 9.406 23.422 5.285 1 92.75 83 SER B N 1
ATOM 4979 C CA . SER B 1 83 ? 9.969 23.312 3.941 1 92.75 83 SER B CA 1
ATOM 4980 C C . SER B 1 83 ? 8.867 23.234 2.891 1 92.75 83 SER B C 1
ATOM 4982 O O . SER B 1 83 ? 9.117 23.422 1.698 1 92.75 83 SER B O 1
ATOM 4984 N N . LEU B 1 84 ? 7.664 23.109 3.332 1 92.19 84 LEU B N 1
ATOM 4985 C CA . LEU B 1 84 ? 6.602 22.781 2.391 1 92.19 84 LEU B CA 1
ATOM 4986 C C . LEU B 1 84 ? 5.723 23.984 2.102 1 92.19 84 LEU B C 1
ATOM 4988 O O . LEU B 1 84 ? 4.871 23.938 1.209 1 92.19 84 LEU B O 1
ATOM 4992 N N . LEU B 1 85 ? 5.859 25.047 2.902 1 96 85 LEU B N 1
ATOM 4993 C CA . LEU B 1 85 ? 5.094 26.25 2.58 1 96 85 LEU B CA 1
ATOM 4994 C C . LEU B 1 85 ? 5.293 26.641 1.12 1 96 85 LEU B C 1
ATOM 4996 O O . LEU B 1 85 ? 6.422 26.844 0.675 1 96 85 LEU B O 1
ATOM 5000 N N . ARG B 1 86 ? 4.191 26.703 0.393 1 95 86 ARG B N 1
ATOM 5001 C CA . ARG B 1 86 ? 4.297 26.922 -1.046 1 95 86 ARG B CA 1
ATOM 5002 C C . ARG B 1 86 ? 4.984 28.25 -1.348 1 95 86 ARG B C 1
ATOM 5004 O O . ARG B 1 86 ? 4.625 29.281 -0.776 1 95 86 ARG B O 1
ATOM 5011 N N . PRO B 1 87 ? 5.898 28.234 -2.297 1 93.56 87 PRO B N 1
ATOM 5012 C CA . PRO B 1 87 ? 6.586 29.469 -2.668 1 93.56 87 PRO B CA 1
ATOM 5013 C C . PRO B 1 87 ? 5.621 30.562 -3.119 1 93.56 87 PRO B C 1
ATOM 5015 O O . PRO B 1 87 ? 5.844 31.75 -2.83 1 93.56 87 PRO B O 1
ATOM 5018 N N . ALA B 1 88 ? 4.578 30.219 -3.779 1 94.56 88 ALA B N 1
ATOM 5019 C CA . ALA B 1 88 ? 3.582 31.188 -4.227 1 94.56 88 ALA B CA 1
ATOM 5020 C C . ALA B 1 88 ? 2.959 31.922 -3.039 1 94.56 88 ALA B C 1
ATOM 5022 O O . ALA B 1 88 ? 2.734 33.125 -3.098 1 94.56 88 ALA B O 1
ATOM 5023 N N . VAL B 1 89 ? 2.713 31.219 -1.962 1 97.06 89 VAL B N 1
ATOM 5024 C CA . VAL B 1 89 ? 2.111 31.812 -0.772 1 97.06 89 VAL B CA 1
ATOM 5025 C C . VAL B 1 89 ? 3.088 32.812 -0.139 1 97.06 89 VAL B C 1
ATOM 5027 O O . VAL B 1 89 ? 2.705 33.906 0.224 1 97.06 89 VAL B O 1
ATOM 5030 N N . ILE B 1 90 ? 4.336 32.406 -0.033 1 97.62 90 ILE B N 1
ATOM 5031 C CA . ILE B 1 90 ? 5.367 33.219 0.568 1 97.62 90 ILE B CA 1
ATOM 5032 C C . ILE B 1 90 ? 5.516 34.531 -0.235 1 97.62 90 ILE B C 1
ATOM 5034 O O . ILE B 1 90 ? 5.551 35.625 0.335 1 97.62 90 ILE B O 1
ATOM 5038 N N . LYS B 1 91 ? 5.543 34.375 -1.525 1 96.94 91 LYS B N 1
ATOM 5039 C CA . LYS B 1 91 ? 5.781 35.5 -2.416 1 96.94 91 LYS B CA 1
ATOM 5040 C C . LYS B 1 91 ? 4.551 36.406 -2.496 1 96.94 91 LYS B C 1
ATOM 5042 O O . LYS B 1 91 ? 4.645 37.625 -2.273 1 96.94 91 LYS B O 1
ATOM 5047 N N . GLU B 1 92 ? 3.422 35.812 -2.742 1 97.94 92 GLU B N 1
ATOM 5048 C CA . GLU B 1 92 ? 2.209 36.562 -3.006 1 97.94 92 GLU B CA 1
ATOM 5049 C C . GLU B 1 92 ? 1.731 37.281 -1.749 1 97.94 92 GLU B C 1
ATOM 5051 O O . GLU B 1 92 ? 1.188 38.406 -1.831 1 97.94 92 GLU B O 1
ATOM 5056 N N . LEU B 1 93 ? 1.974 36.719 -0.605 1 98.5 93 LEU B N 1
ATOM 5057 C CA . LEU B 1 93 ? 1.534 37.344 0.64 1 98.5 93 LEU B CA 1
ATOM 5058 C C . LEU B 1 93 ? 2.67 38.156 1.285 1 98.5 93 LEU B C 1
ATOM 5060 O O . LEU B 1 93 ? 2.514 38.688 2.387 1 98.5 93 LEU B O 1
ATOM 5064 N N . GLU B 1 94 ? 3.807 38.188 0.635 1 98.12 94 GLU B N 1
ATOM 5065 C CA . GLU B 1 94 ? 4.969 38.938 1.093 1 98.12 94 GLU B CA 1
ATOM 5066 C C . GLU B 1 94 ? 5.301 38.594 2.547 1 98.12 94 GLU B C 1
ATOM 5068 O O . GLU B 1 94 ? 5.441 39.5 3.373 1 98.12 94 GLU B O 1
ATOM 5073 N N . LEU B 1 95 ? 5.473 37.375 2.857 1 98.38 95 LEU B N 1
ATOM 5074 C CA . LEU B 1 95 ? 5.543 36.938 4.242 1 98.38 95 LEU B CA 1
ATOM 5075 C C . LEU B 1 95 ? 6.84 37.375 4.898 1 98.38 95 LEU B C 1
ATOM 5077 O O . LEU B 1 95 ? 6.895 37.562 6.117 1 98.38 95 LEU B O 1
ATOM 5081 N N . ALA B 1 96 ? 7.883 37.562 4.133 1 97.19 96 ALA B N 1
ATOM 5082 C CA . ALA B 1 96 ? 9.125 38.094 4.688 1 97.19 96 ALA B CA 1
ATOM 5083 C C . ALA B 1 96 ? 8.906 39.469 5.309 1 97.19 96 ALA B C 1
ATOM 5085 O O . ALA B 1 96 ? 9.43 39.781 6.383 1 97.19 96 ALA B O 1
ATOM 5086 N N . ARG B 1 97 ? 8.148 40.219 4.652 1 98 97 ARG B N 1
ATOM 5087 C CA . ARG B 1 97 ? 7.824 41.531 5.141 1 98 97 ARG B CA 1
ATOM 5088 C C . ARG B 1 97 ? 7.023 41.469 6.434 1 98 97 ARG B C 1
ATOM 5090 O O . ARG B 1 97 ? 7.09 42.375 7.262 1 98 97 ARG B O 1
ATOM 5097 N N . HIS B 1 98 ? 6.352 40.438 6.594 1 98.25 98 HIS B N 1
ATOM 5098 C CA . HIS B 1 98 ? 5.496 40.281 7.77 1 98.25 98 HIS B CA 1
ATOM 5099 C C . HIS B 1 98 ? 6.211 39.5 8.867 1 98.25 98 HIS B C 1
ATOM 5101 O O . HIS B 1 98 ? 5.578 39 9.805 1 98.25 98 HIS B O 1
ATOM 5107 N N . GLY B 1 99 ? 7.523 39.281 8.703 1 96.81 99 GLY B N 1
ATOM 5108 C CA . GLY B 1 99 ? 8.297 38.781 9.828 1 96.81 99 GLY B CA 1
ATOM 5109 C C . GLY B 1 99 ? 8.781 37.344 9.641 1 96.81 99 GLY B C 1
ATOM 5110 O O . GLY B 1 99 ? 9.477 36.812 10.5 1 96.81 99 GLY B O 1
ATOM 5111 N N . LEU B 1 100 ? 8.406 36.688 8.539 1 98 100 LEU B N 1
ATOM 5112 C CA . LEU B 1 100 ? 8.859 35.312 8.312 1 98 100 LEU B CA 1
ATOM 5113 C C . LEU B 1 100 ? 10.359 35.281 8.039 1 98 100 LEU B C 1
ATOM 5115 O O . LEU B 1 100 ? 10.836 35.906 7.074 1 98 100 LEU B O 1
ATOM 5119 N N . LYS B 1 101 ? 11.102 34.656 8.867 1 97.69 101 LYS B N 1
ATOM 5120 C CA . LYS B 1 101 ? 12.547 34.469 8.711 1 97.69 101 LYS B CA 1
ATOM 5121 C C . LYS B 1 101 ? 12.938 33 8.836 1 97.69 101 LYS B C 1
ATOM 5123 O O . LYS B 1 101 ? 12.797 32.406 9.906 1 97.69 101 LYS B O 1
ATOM 5128 N N . MET B 1 102 ? 13.422 32.469 7.793 1 96.75 102 MET B N 1
ATOM 5129 C CA . MET B 1 102 ? 13.789 31.047 7.746 1 96.75 102 MET B CA 1
ATOM 5130 C C . MET B 1 102 ? 15.266 30.859 8.062 1 96.75 102 MET B C 1
ATOM 5132 O O . MET B 1 102 ? 16.109 31.672 7.652 1 96.75 102 MET B O 1
ATOM 5136 N N . LEU B 1 103 ? 15.547 29.938 8.883 1 96.88 103 LEU B N 1
ATOM 5137 C CA . LEU B 1 103 ? 16.906 29.562 9.281 1 96.88 103 LEU B CA 1
ATOM 5138 C C . LEU B 1 103 ? 17.281 28.188 8.719 1 96.88 103 LEU B C 1
ATOM 5140 O O . LEU B 1 103 ? 16.969 27.156 9.32 1 96.88 103 LEU B O 1
ATOM 5144 N N . LYS B 1 104 ? 17.984 28.203 7.609 1 94.06 104 LYS B N 1
ATOM 5145 C CA . LYS B 1 104 ? 18.297 26.969 6.891 1 94.06 104 LYS B CA 1
ATOM 5146 C C . LYS B 1 104 ? 19.125 26.031 7.758 1 94.06 104 LYS B C 1
ATOM 5148 O O . LYS B 1 104 ? 20.062 26.453 8.422 1 94.06 104 LYS B O 1
ATOM 5153 N N . ARG B 1 105 ? 18.688 24.859 7.738 1 91.19 105 ARG B N 1
ATOM 5154 C CA . ARG B 1 105 ? 19.469 23.844 8.453 1 91.19 105 ARG B CA 1
ATOM 5155 C C . ARG B 1 105 ? 20.578 23.297 7.574 1 91.19 105 ARG B C 1
ATOM 5157 O O . ARG B 1 105 ? 20.344 22.906 6.426 1 91.19 105 ARG B O 1
ATOM 5164 N N . SER B 1 106 ? 21.75 23.266 8.109 1 91.5 106 SER B N 1
ATOM 5165 C CA . SER B 1 106 ? 22.922 22.656 7.48 1 91.5 106 SER B CA 1
ATOM 5166 C C . SER B 1 106 ? 23.938 22.203 8.523 1 91.5 106 SER B C 1
ATOM 5168 O O . SER B 1 106 ? 24.422 23 9.312 1 91.5 106 SER B O 1
ATOM 5170 N N . PRO B 1 107 ? 24.25 20.922 8.586 1 94.06 107 PRO B N 1
ATOM 5171 C CA . PRO B 1 107 ? 23.766 19.797 7.766 1 94.06 107 PRO B CA 1
ATOM 5172 C C . PRO B 1 107 ? 22.297 19.5 7.996 1 94.06 107 PRO B C 1
ATOM 5174 O O . PRO B 1 107 ? 21.688 20.031 8.922 1 94.06 107 PRO B O 1
ATOM 5177 N N . SER B 1 108 ? 21.781 18.609 7.051 1 93.44 108 SER B N 1
ATOM 5178 C CA . SER B 1 108 ? 20.344 18.312 7.074 1 93.44 108 SER B CA 1
ATOM 5179 C C . SER B 1 108 ? 20.016 17.281 8.148 1 93.44 108 SER B C 1
ATOM 5181 O O . SER B 1 108 ? 18.938 17.312 8.734 1 93.44 108 SER B O 1
ATOM 5183 N N . SER B 1 109 ? 20.953 16.391 8.359 1 96.19 109 SER B N 1
ATOM 5184 C CA . SER B 1 109 ? 20.625 15.344 9.312 1 96.19 109 SER B CA 1
ATOM 5185 C C . SER B 1 109 ? 21.875 14.758 9.953 1 96.19 109 SER B C 1
ATOM 5187 O O . SER B 1 109 ? 22.969 14.875 9.406 1 96.19 109 SER B O 1
ATOM 5189 N N . PHE B 1 110 ? 21.719 14.305 11.125 1 96.88 110 PHE B N 1
ATOM 5190 C CA . PHE B 1 110 ? 22.719 13.594 11.914 1 96.88 110 PHE B CA 1
ATOM 5191 C C . PHE B 1 110 ? 22.156 12.289 12.461 1 96.88 110 PHE B C 1
ATOM 5193 O O . PHE B 1 110 ? 21.125 12.297 13.141 1 96.88 110 PHE B O 1
ATOM 5200 N N . THR B 1 111 ? 22.766 11.117 12.117 1 98.06 111 THR B N 1
ATOM 5201 C CA . THR B 1 111 ? 22.359 9.82 12.633 1 98.06 111 THR B CA 1
ATOM 5202 C C . THR B 1 111 ? 23.484 9.172 13.438 1 98.06 111 THR B C 1
ATOM 5204 O O . THR B 1 111 ? 24.375 8.531 12.867 1 98.06 111 THR B O 1
ATOM 5207 N N . PRO B 1 112 ? 23.375 9.336 14.766 1 97.12 112 PRO B N 1
ATOM 5208 C CA . PRO B 1 112 ? 24.359 8.656 15.609 1 97.12 112 PRO B CA 1
ATOM 5209 C C . PRO B 1 112 ? 24.094 7.152 15.727 1 97.12 112 PRO B C 1
ATOM 5211 O O . PRO B 1 112 ? 22.938 6.723 15.742 1 97.12 112 PRO B O 1
ATOM 5214 N N . CYS B 1 113 ? 25.156 6.406 15.734 1 96.25 113 CYS B N 1
ATOM 5215 C CA . CYS B 1 113 ? 25.062 4.965 15.914 1 96.25 113 CYS B CA 1
ATOM 5216 C C . CYS B 1 113 ? 25.703 4.535 17.234 1 96.25 113 CYS B C 1
ATOM 5218 O O . CYS B 1 113 ? 26.656 5.16 17.688 1 96.25 113 CYS B O 1
ATOM 5220 N N . LEU B 1 114 ? 25.203 3.469 17.75 1 94.81 114 LEU B N 1
ATOM 5221 C CA . LEU B 1 114 ? 25.688 2.977 19.031 1 94.81 114 LEU B CA 1
ATOM 5222 C C . LEU B 1 114 ? 27.047 2.283 18.859 1 94.81 114 LEU B C 1
ATOM 5224 O O . LEU B 1 114 ? 27.766 2.068 19.844 1 94.81 114 LEU B O 1
ATOM 5228 N N . ASP B 1 115 ? 27.391 1.946 17.609 1 93.31 115 ASP B N 1
ATOM 5229 C CA . ASP B 1 115 ? 28.672 1.282 17.375 1 93.31 115 ASP B CA 1
ATOM 5230 C C . ASP B 1 115 ? 29.812 2.295 17.312 1 93.31 115 ASP B C 1
ATOM 5232 O O . ASP B 1 115 ? 30.953 1.934 17.016 1 93.31 115 ASP B O 1
ATOM 5236 N N . GLY B 1 116 ? 29.578 3.537 17.484 1 93 116 GLY B N 1
ATOM 5237 C CA . GLY B 1 116 ? 30.594 4.574 17.516 1 93 116 GLY B CA 1
ATOM 5238 C C . GLY B 1 116 ? 30.703 5.344 16.203 1 93 116 GLY B C 1
ATOM 5239 O O . GLY B 1 116 ? 31.422 6.332 16.125 1 93 116 GLY B O 1
ATOM 5240 N N . ARG B 1 117 ? 30.016 4.98 15.266 1 95.12 117 ARG B N 1
ATOM 5241 C CA . ARG B 1 117 ? 30 5.699 13.992 1 95.12 117 ARG B CA 1
ATOM 5242 C C . ARG B 1 117 ? 28.797 6.637 13.914 1 95.12 117 ARG B C 1
ATOM 5244 O O . ARG B 1 117 ? 27.953 6.66 14.812 1 95.12 117 ARG B O 1
ATOM 5251 N N . TYR B 1 118 ? 28.766 7.52 12.914 1 95.94 118 TYR B N 1
ATOM 5252 C CA . TYR B 1 118 ? 27.641 8.406 12.664 1 95.94 118 TYR B CA 1
ATOM 5253 C C . TYR B 1 118 ? 27.578 8.812 11.195 1 95.94 118 TYR B C 1
ATOM 5255 O O . TYR B 1 118 ? 28.547 8.641 10.453 1 95.94 118 TYR B O 1
ATOM 5263 N N . LEU B 1 119 ? 26.422 9.25 10.797 1 97.44 119 LEU B N 1
ATOM 5264 C CA . LEU B 1 119 ? 26.203 9.727 9.438 1 97.44 119 LEU B CA 1
ATOM 5265 C C . LEU B 1 119 ? 25.703 11.164 9.445 1 97.44 119 LEU B C 1
ATOM 5267 O O . LEU B 1 119 ? 24.688 11.469 10.094 1 97.44 119 LEU B O 1
ATOM 5271 N N . LEU B 1 120 ? 26.453 12.07 8.828 1 95.88 120 LEU B N 1
ATOM 5272 C CA . LEU B 1 120 ? 26.031 13.438 8.57 1 95.88 120 LEU B CA 1
ATOM 5273 C C . LEU B 1 120 ? 25.672 13.625 7.098 1 95.88 120 LEU B C 1
ATOM 5275 O O . LEU B 1 120 ? 26.422 13.211 6.215 1 95.88 120 LEU B O 1
ATOM 5279 N N . LEU B 1 121 ? 24.469 14.172 6.887 1 95.88 121 LEU B N 1
ATOM 5280 C CA . LEU B 1 121 ? 24.078 14.508 5.52 1 95.88 121 LEU B CA 1
ATOM 5281 C C . LEU B 1 121 ? 23.672 15.977 5.414 1 95.88 121 LEU B C 1
ATOM 5283 O O . LEU B 1 121 ? 23.172 16.562 6.383 1 95.88 121 LEU B O 1
ATOM 5287 N N . GLY B 1 122 ? 23.953 16.547 4.289 1 92.19 122 GLY B N 1
ATOM 5288 C CA . GLY B 1 122 ? 23.578 17.938 4.051 1 92.19 122 GLY B CA 1
ATOM 5289 C C . GLY B 1 122 ? 23.578 18.312 2.582 1 92.19 122 GLY B C 1
ATOM 5290 O O . GLY B 1 122 ? 23.516 17.438 1.715 1 92.19 122 GLY B O 1
ATOM 5291 N N . PRO B 1 123 ? 23.5 19.547 2.346 1 89.5 123 PRO B N 1
ATOM 5292 C CA . PRO B 1 123 ? 23.453 20 0.95 1 89.5 123 PRO B CA 1
ATOM 5293 C C . PRO B 1 123 ? 24.812 19.906 0.25 1 89.5 123 PRO B C 1
ATOM 5295 O O . PRO B 1 123 ? 24.875 19.969 -0.98 1 89.5 123 PRO B O 1
ATOM 5298 N N . ASP B 1 124 ? 25.844 19.703 0.955 1 92 124 ASP B N 1
ATOM 5299 C CA . ASP B 1 124 ? 27.188 19.641 0.398 1 92 124 ASP B CA 1
ATOM 5300 C C . ASP B 1 124 ? 27.5 18.25 -0.15 1 92 124 ASP B C 1
ATOM 5302 O O . ASP B 1 124 ? 27.562 17.281 0.607 1 92 124 ASP B O 1
ATOM 5306 N N . LYS B 1 125 ? 27.797 18.219 -1.385 1 94.75 125 LYS B N 1
ATOM 5307 C CA . LYS B 1 125 ? 28 16.938 -2.055 1 94.75 125 LYS B CA 1
ATOM 5308 C C . LYS B 1 125 ? 29.266 16.25 -1.55 1 94.75 125 LYS B C 1
ATOM 5310 O O . LYS B 1 125 ? 29.281 15.023 -1.395 1 94.75 125 LYS B O 1
ATOM 5315 N N . GLU B 1 126 ? 30.25 17.031 -1.391 1 96.06 126 GLU B N 1
ATOM 5316 C CA . GLU B 1 126 ? 31.5 16.453 -0.921 1 96.06 126 GLU B CA 1
ATOM 5317 C C . GLU B 1 126 ? 31.359 15.891 0.49 1 96.06 126 GLU B C 1
ATOM 5319 O O . GLU B 1 126 ? 31.875 14.812 0.79 1 96.06 126 GLU B O 1
ATOM 5324 N N . LEU B 1 127 ? 30.688 16.625 1.267 1 95.38 127 LEU B N 1
ATOM 5325 C CA . LEU B 1 127 ? 30.406 16.141 2.617 1 95.38 127 LEU B CA 1
ATOM 5326 C C . LEU B 1 127 ? 29.625 14.836 2.578 1 95.38 127 LEU B C 1
ATOM 5328 O O . LEU B 1 127 ? 29.984 13.875 3.268 1 95.38 127 LEU B O 1
ATOM 5332 N N . ASN B 1 128 ? 28.641 14.781 1.772 1 97.5 128 ASN B N 1
ATOM 5333 C CA . ASN B 1 128 ? 27.812 13.578 1.664 1 97.5 128 ASN B CA 1
ATOM 5334 C C . ASN B 1 128 ? 28.641 12.375 1.197 1 97.5 128 ASN B C 1
ATOM 5336 O O . ASN B 1 128 ? 28.531 11.289 1.756 1 97.5 128 ASN B O 1
ATOM 5340 N N . HIS B 1 129 ? 29.453 12.688 0.194 1 98.25 129 HIS B N 1
ATOM 5341 C CA . HIS B 1 129 ? 30.281 11.617 -0.33 1 98.25 129 HIS B CA 1
ATOM 5342 C C . HIS B 1 129 ? 31.219 11.062 0.747 1 98.25 129 HIS B C 1
ATOM 5344 O O . HIS B 1 129 ? 31.344 9.844 0.907 1 98.25 129 HIS B O 1
ATOM 5350 N N . SER B 1 130 ? 31.844 11.992 1.431 1 97.75 130 SER B N 1
ATOM 5351 C CA . SER B 1 130 ? 32.781 11.594 2.471 1 97.75 130 SER B CA 1
ATOM 5352 C C . SER B 1 130 ? 32.094 10.852 3.602 1 97.75 130 SER B C 1
ATOM 5354 O O . SER B 1 130 ? 32.562 9.82 4.07 1 97.75 130 SER B O 1
ATOM 5356 N N . GLU B 1 131 ? 30.953 11.32 4.023 1 97.62 131 GLU B N 1
ATOM 5357 C CA . GLU B 1 131 ? 30.203 10.734 5.137 1 97.62 131 GLU B CA 1
ATOM 5358 C C . GLU B 1 131 ? 29.656 9.359 4.773 1 97.62 131 GLU B C 1
ATOM 5360 O O . GLU B 1 131 ? 29.781 8.414 5.547 1 97.62 131 GLU B O 1
ATOM 5365 N N . ILE B 1 132 ? 29.125 9.156 3.613 1 98.62 132 ILE B N 1
ATOM 5366 C CA . ILE B 1 132 ? 28.531 7.891 3.184 1 98.62 132 ILE B CA 1
ATOM 5367 C C . ILE B 1 132 ? 29.641 6.867 2.924 1 98.62 132 ILE B C 1
ATOM 5369 O O . ILE B 1 132 ? 29.469 5.676 3.203 1 98.62 132 ILE B O 1
ATOM 5373 N N . SER B 1 133 ? 30.812 7.379 2.455 1 98.31 133 SER B N 1
ATOM 5374 C CA . SER B 1 133 ? 31.922 6.5 2.137 1 98.31 133 SER B CA 1
ATOM 5375 C C . SER B 1 133 ? 32.438 5.781 3.381 1 98.31 133 SER B C 1
ATOM 5377 O O . SER B 1 133 ? 33.062 4.715 3.281 1 98.31 133 SER B O 1
ATOM 5379 N N . LYS B 1 134 ? 32.125 6.414 4.578 1 96.62 134 LYS B N 1
ATOM 5380 C CA . LYS B 1 134 ? 32.5 5.75 5.828 1 96.62 134 LYS B CA 1
ATOM 5381 C C . LYS B 1 134 ? 31.844 4.371 5.926 1 96.62 134 LYS B C 1
ATOM 5383 O O . LYS B 1 134 ? 32.375 3.486 6.609 1 96.62 134 LYS B O 1
ATOM 5388 N N . PHE B 1 135 ? 30.797 4.207 5.227 1 97.69 135 PHE B N 1
ATOM 5389 C CA . PHE B 1 135 ? 30.016 2.98 5.363 1 97.69 135 PHE B CA 1
ATOM 5390 C C . PHE B 1 135 ? 30.062 2.162 4.078 1 97.69 135 PHE B C 1
ATOM 5392 O O . PHE B 1 135 ? 30.109 0.93 4.121 1 97.69 135 PHE B O 1
ATOM 5399 N N . SER B 1 136 ? 29.984 2.838 2.916 1 98.19 136 SER B N 1
ATOM 5400 C CA . SER B 1 136 ? 30 2.168 1.619 1 98.19 136 SER B CA 1
ATOM 5401 C C . SER B 1 136 ? 30.375 3.133 0.501 1 98.19 136 SER B C 1
ATOM 5403 O O . SER B 1 136 ? 29.672 4.109 0.249 1 98.19 136 SER B O 1
ATOM 5405 N N . LYS B 1 137 ? 31.453 2.818 -0.22 1 98 137 LYS B N 1
ATOM 5406 C CA . LYS B 1 137 ? 31.859 3.621 -1.368 1 98 137 LYS B CA 1
ATOM 5407 C C . LYS B 1 137 ? 30.844 3.521 -2.502 1 98 137 LYS B C 1
ATOM 5409 O O . LYS B 1 137 ? 30.594 4.5 -3.207 1 98 137 LYS B O 1
ATOM 5414 N N . LEU B 1 138 ? 30.281 2.404 -2.635 1 97.25 138 LEU B N 1
ATOM 5415 C CA . LEU B 1 138 ? 29.266 2.201 -3.66 1 97.25 138 LEU B CA 1
ATOM 5416 C C . LEU B 1 138 ? 28.047 3.088 -3.404 1 97.25 138 LEU B C 1
ATOM 5418 O O . LEU B 1 138 ? 27.5 3.676 -4.336 1 97.25 138 LEU B O 1
ATOM 5422 N N . ASP B 1 139 ? 27.688 3.201 -2.152 1 98.62 139 ASP B N 1
ATOM 5423 C CA . ASP B 1 139 ? 26.562 4.059 -1.785 1 98.62 139 ASP B CA 1
ATOM 5424 C C . ASP B 1 139 ? 26.875 5.527 -2.07 1 98.62 139 ASP B C 1
ATOM 5426 O O . ASP B 1 139 ? 26.016 6.27 -2.547 1 98.62 139 ASP B O 1
ATOM 5430 N N . ALA B 1 140 ? 28.078 5.879 -1.75 1 98.69 140 ALA B N 1
ATOM 5431 C CA . ALA B 1 140 ? 28.5 7.266 -1.958 1 98.69 140 ALA B CA 1
ATOM 5432 C C . ALA B 1 140 ? 28.406 7.645 -3.434 1 98.69 140 ALA B C 1
ATOM 5434 O O . ALA B 1 140 ? 28.094 8.789 -3.768 1 98.69 140 ALA B O 1
ATOM 5435 N N . GLU B 1 141 ? 28.703 6.703 -4.258 1 97.88 141 GLU B N 1
ATOM 5436 C CA . GLU B 1 141 ? 28.641 6.945 -5.699 1 97.88 141 GLU B CA 1
ATOM 5437 C C . GLU B 1 141 ? 27.203 6.945 -6.207 1 97.88 141 GLU B C 1
ATOM 5439 O O . GLU B 1 141 ? 26.875 7.68 -7.141 1 97.88 141 GLU B O 1
ATOM 5444 N N . ALA B 1 142 ? 26.391 6.195 -5.594 1 97.88 142 ALA B N 1
ATOM 5445 C CA . ALA B 1 142 ? 25 6.047 -6.035 1 97.88 142 ALA B CA 1
ATOM 5446 C C . ALA B 1 142 ? 24.141 7.211 -5.551 1 97.88 142 ALA B C 1
ATOM 5448 O O . ALA B 1 142 ? 23.172 7.59 -6.207 1 97.88 142 ALA B O 1
ATOM 5449 N N . TYR B 1 143 ? 24.516 7.816 -4.457 1 97.94 143 TYR B N 1
ATOM 5450 C CA . TYR B 1 143 ? 23.672 8.75 -3.729 1 97.94 143 TYR B CA 1
ATOM 5451 C C . TYR B 1 143 ? 23.328 9.969 -4.59 1 97.94 143 TYR B C 1
ATOM 5453 O O . TYR B 1 143 ? 22.172 10.375 -4.672 1 97.94 143 TYR B O 1
ATOM 5461 N N . PRO B 1 144 ? 24.25 10.523 -5.324 1 97.25 144 PRO B N 1
ATOM 5462 C CA . PRO B 1 144 ? 23.906 11.664 -6.164 1 97.25 144 PRO B CA 1
ATOM 5463 C C . PRO B 1 144 ? 22.891 11.312 -7.262 1 97.25 144 PRO B C 1
ATOM 5465 O O . PRO B 1 144 ? 22.047 12.133 -7.617 1 97.25 144 PRO B O 1
ATOM 5468 N N . ARG B 1 145 ? 22.969 10.141 -7.758 1 96.44 145 ARG B N 1
ATOM 5469 C CA . ARG B 1 145 ? 22.031 9.703 -8.781 1 96.44 145 ARG B CA 1
ATOM 5470 C C . ARG B 1 145 ? 20.625 9.547 -8.211 1 96.44 145 ARG B C 1
ATOM 5472 O O . ARG B 1 145 ? 19.641 9.922 -8.844 1 96.44 145 ARG B O 1
ATOM 5479 N N . TYR B 1 146 ? 20.656 9.016 -7.066 1 96.12 146 TYR B N 1
ATOM 5480 C CA . TYR B 1 146 ? 19.391 8.867 -6.34 1 96.12 146 TYR B CA 1
ATOM 5481 C C . TYR B 1 146 ? 18.75 10.227 -6.09 1 96.12 146 TYR B C 1
ATOM 5483 O O . TYR B 1 146 ? 17.562 10.414 -6.355 1 96.12 146 TYR B O 1
ATOM 5491 N N . GLU B 1 147 ? 19.469 11.164 -5.578 1 94 147 GLU B N 1
ATOM 5492 C CA . GLU B 1 147 ? 18.969 12.5 -5.285 1 94 147 GLU B CA 1
ATOM 5493 C C . GLU B 1 147 ? 18.453 13.188 -6.547 1 94 147 GLU B C 1
ATOM 5495 O O . GLU B 1 147 ? 17.406 13.852 -6.52 1 94 147 GLU B O 1
ATOM 5500 N N . ASN B 1 148 ? 19.203 13 -7.609 1 94.06 148 ASN B N 1
ATOM 5501 C CA . ASN B 1 148 ? 18.812 13.617 -8.875 1 94.06 148 ASN B CA 1
ATOM 5502 C C . ASN B 1 148 ? 17.484 13.055 -9.375 1 94.06 148 ASN B C 1
ATOM 5504 O O . ASN B 1 148 ? 16.656 13.797 -9.914 1 94.06 148 ASN B O 1
ATOM 5508 N N . LEU B 1 149 ? 17.344 11.828 -9.234 1 94.31 149 LEU B N 1
ATOM 5509 C CA . LEU B 1 149 ? 16.094 11.18 -9.641 1 94.31 149 LEU B CA 1
ATOM 5510 C C . LEU B 1 149 ? 14.914 11.727 -8.844 1 94.31 149 LEU B C 1
ATOM 5512 O O . LEU B 1 149 ? 13.867 12.047 -9.422 1 94.31 149 LEU B O 1
ATOM 5516 N N . LEU B 1 150 ? 15.062 11.844 -7.543 1 93.94 150 LEU B N 1
ATOM 5517 C CA . LEU B 1 150 ? 14 12.367 -6.691 1 93.94 150 LEU B CA 1
ATOM 5518 C C . LEU B 1 150 ? 13.68 13.812 -7.055 1 93.94 150 LEU B C 1
ATOM 5520 O O . LEU B 1 150 ? 12.516 14.219 -7.043 1 93.94 150 LEU B O 1
ATOM 5524 N N . GLU B 1 151 ? 14.688 14.547 -7.293 1 91.88 151 GLU B N 1
ATOM 5525 C CA . GLU B 1 151 ? 14.484 15.938 -7.691 1 91.88 151 GLU B CA 1
ATOM 5526 C C . GLU B 1 151 ? 13.633 16.031 -8.953 1 91.88 151 GLU B C 1
ATOM 5528 O O . GLU B 1 151 ? 12.766 16.906 -9.062 1 91.88 151 GLU B O 1
ATOM 5533 N N . ASN B 1 152 ? 13.906 15.156 -9.898 1 93.06 152 ASN B N 1
ATOM 5534 C CA . ASN B 1 152 ? 13.125 15.133 -11.125 1 93.06 152 ASN B CA 1
ATOM 5535 C C . ASN B 1 152 ? 11.672 14.781 -10.859 1 93.06 152 ASN B C 1
ATOM 5537 O O . ASN B 1 152 ? 10.766 15.336 -11.492 1 93.06 152 ASN B O 1
ATOM 5541 N N . PHE B 1 153 ? 11.477 13.883 -9.961 1 94 153 PHE B N 1
ATOM 5542 C CA . PHE B 1 153 ? 10.109 13.523 -9.586 1 94 153 PHE B CA 1
ATOM 5543 C C . PHE B 1 153 ? 9.391 14.711 -8.953 1 94 153 PHE B C 1
ATOM 5545 O O . PHE B 1 153 ? 8.219 14.953 -9.227 1 94 153 PHE B O 1
ATOM 5552 N N . CYS B 1 154 ? 10.086 15.445 -8.102 1 91.44 154 CYS B N 1
ATOM 5553 C CA . CYS B 1 154 ? 9.516 16.625 -7.465 1 91.44 154 CYS B CA 1
ATOM 5554 C C . CYS B 1 154 ? 9.109 17.656 -8.5 1 91.44 154 CYS B C 1
ATOM 5556 O O . CYS B 1 154 ? 8.023 18.234 -8.422 1 91.44 154 CYS B O 1
ATOM 5558 N N . LYS B 1 155 ? 9.961 17.859 -9.508 1 89.69 155 LYS B N 1
ATOM 5559 C CA . LYS B 1 155 ? 9.656 18.797 -10.578 1 89.69 155 LYS B CA 1
ATOM 5560 C C . LYS B 1 155 ? 8.406 18.391 -11.344 1 89.69 155 LYS B C 1
ATOM 5562 O O . LYS B 1 155 ? 7.605 19.234 -11.742 1 89.69 155 LYS B O 1
ATOM 5567 N N . PHE B 1 156 ? 8.305 17.156 -11.469 1 91.12 156 PHE B N 1
ATOM 5568 C CA . PHE B 1 156 ? 7.141 16.609 -12.156 1 91.12 156 PHE B CA 1
ATOM 5569 C C . PHE B 1 156 ? 5.871 16.875 -11.352 1 91.12 156 PHE B C 1
ATOM 5571 O O . PHE B 1 156 ? 4.82 17.172 -11.93 1 91.12 156 PHE B O 1
ATOM 5578 N N . MET B 1 157 ? 5.922 16.859 -10.031 1 89.69 157 MET B N 1
ATOM 5579 C CA . MET B 1 157 ? 4.746 16.906 -9.164 1 89.69 157 MET B CA 1
ATOM 5580 C C . MET B 1 157 ? 4.398 18.359 -8.812 1 89.69 157 MET B C 1
ATOM 5582 O O . MET B 1 157 ? 3.258 18.656 -8.453 1 89.69 157 MET B O 1
ATOM 5586 N N . ASP B 1 158 ? 5.27 19.266 -8.93 1 87.69 158 ASP B N 1
ATOM 5587 C CA . ASP B 1 158 ? 5.145 20.625 -8.438 1 87.69 158 ASP B CA 1
ATOM 5588 C C . ASP B 1 158 ? 3.871 21.281 -8.969 1 87.69 158 ASP B C 1
ATOM 5590 O O . ASP B 1 158 ? 3.086 21.844 -8.195 1 87.69 158 ASP B O 1
ATOM 5594 N N . PRO B 1 159 ? 3.615 21.172 -10.242 1 85.81 159 PRO B N 1
ATOM 5595 C CA . PRO B 1 159 ? 2.42 21.844 -10.742 1 85.81 159 PRO B CA 1
ATOM 5596 C C . PRO B 1 159 ? 1.126 21.25 -10.195 1 85.81 159 PRO B C 1
ATOM 5598 O O . PRO B 1 159 ? 0.116 21.953 -10.094 1 85.81 159 PRO B O 1
ATOM 5601 N N . LEU B 1 160 ? 1.159 20.016 -9.805 1 87.81 160 LEU B N 1
ATOM 5602 C CA . LEU B 1 160 ? -0.024 19.344 -9.281 1 87.81 160 LEU B CA 1
ATOM 5603 C C . LEU B 1 160 ? -0.38 19.875 -7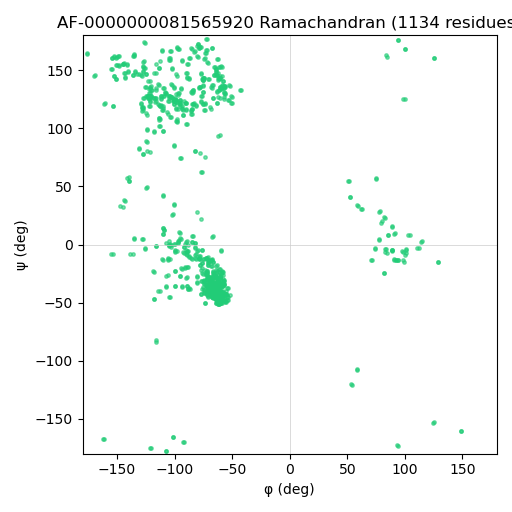.895 1 87.81 160 LEU B C 1
ATOM 5605 O O . LEU B 1 160 ? -1.558 19.953 -7.539 1 87.81 160 LEU B O 1
ATOM 5609 N N . LEU B 1 161 ? 0.598 20.312 -7.156 1 87.31 161 LEU B N 1
ATOM 5610 C CA . LEU B 1 161 ? 0.381 20.781 -5.789 1 87.31 161 LEU B CA 1
ATOM 5611 C C . LEU B 1 161 ? -0.261 22.156 -5.781 1 87.31 161 LEU B C 1
ATOM 5613 O O . LEU B 1 161 ? -0.973 22.516 -4.836 1 87.31 161 LEU B O 1
ATOM 5617 N N . ASP B 1 162 ? -0.077 22.922 -6.836 1 88 162 ASP B N 1
ATOM 5618 C CA . ASP B 1 162 ? -0.52 24.312 -6.867 1 88 162 ASP B CA 1
ATOM 5619 C C . ASP B 1 162 ? -1.842 24.453 -7.621 1 88 162 ASP B C 1
ATOM 5621 O O . ASP B 1 162 ? -2.381 25.562 -7.742 1 88 162 ASP B O 1
ATOM 5625 N N . SER B 1 163 ? -2.338 23.312 -8.094 1 88.5 163 SER B N 1
ATOM 5626 C CA . SER B 1 163 ? -3.555 23.375 -8.898 1 88.5 163 SER B CA 1
ATOM 5627 C C . SER B 1 163 ? -4.703 22.641 -8.211 1 88.5 163 SER B C 1
ATOM 5629 O O . SER B 1 163 ? -4.473 21.672 -7.465 1 88.5 163 SER B O 1
ATOM 5631 N N . SER B 1 164 ? -5.879 23.172 -8.453 1 91 164 SER B N 1
ATOM 5632 C CA . SER B 1 164 ? -7.055 22.438 -8.016 1 91 164 SER B CA 1
ATOM 5633 C C . SER B 1 164 ? -7.223 21.141 -8.82 1 91 164 SER B C 1
ATOM 5635 O O . SER B 1 164 ? -7.016 21.125 -10.031 1 91 164 SER B O 1
ATOM 5637 N N . PRO B 1 165 ? -7.566 20.031 -8.141 1 92.62 165 PRO B N 1
ATOM 5638 C CA . PRO B 1 165 ? -7.824 18.812 -8.898 1 92.62 165 PRO B CA 1
ATOM 5639 C C . PRO B 1 165 ? -8.93 18.984 -9.93 1 92.62 165 PRO B C 1
ATOM 5641 O O . PRO B 1 165 ? -9.922 19.672 -9.672 1 92.62 165 PRO B O 1
ATOM 5644 N N . PRO B 1 166 ? -8.781 18.406 -11.117 1 89.62 166 PRO B N 1
ATOM 5645 C CA . PRO B 1 166 ? -9.773 18.516 -12.188 1 89.62 166 PRO B CA 1
ATOM 5646 C C . PRO B 1 166 ? -10.992 17.625 -11.961 1 89.62 166 PRO B C 1
ATOM 5648 O O . PRO B 1 166 ? -11.289 16.766 -12.797 1 89.62 166 PRO B O 1
ATOM 5651 N N . GLU B 1 167 ? -11.656 17.859 -10.977 1 86 167 GLU B N 1
ATOM 5652 C CA . GLU B 1 167 ? -12.852 17.125 -10.609 1 86 167 GLU B CA 1
ATOM 5653 C C . GLU B 1 167 ? -14.039 17.516 -11.492 1 86 167 GLU B C 1
ATOM 5655 O O . GLU B 1 167 ? -14.219 18.703 -11.805 1 86 167 GLU B O 1
ATOM 5660 N N . LYS B 1 168 ? -14.836 16.469 -11.953 1 79.25 168 LYS B N 1
ATOM 5661 C CA . LYS B 1 168 ? -16.031 16.781 -12.727 1 79.25 168 LYS B CA 1
ATOM 5662 C C . LYS B 1 168 ? -17.062 17.5 -11.852 1 79.25 168 LYS B C 1
ATOM 5664 O O . LYS B 1 168 ? -17.312 17.094 -10.719 1 79.25 168 LYS B O 1
ATOM 5669 N N . THR B 1 169 ? -17.453 18.594 -12.344 1 69 169 THR B N 1
ATOM 5670 C CA . THR B 1 169 ? -18.406 19.391 -11.57 1 69 169 THR B CA 1
ATOM 5671 C C . THR B 1 169 ? -19.828 18.875 -11.766 1 69 169 THR B C 1
ATOM 5673 O O . THR B 1 169 ? -20.266 18.625 -12.891 1 69 169 THR B O 1
ATOM 5676 N N . GLN B 1 170 ? -20.531 18.453 -10.781 1 62.09 170 GLN B N 1
ATOM 5677 C CA . GLN B 1 170 ? -21.859 17.859 -10.852 1 62.09 170 GLN B CA 1
ATOM 5678 C C . GLN B 1 170 ? -22.922 18.906 -11.188 1 62.09 170 GLN B C 1
ATOM 5680 O O . GLN B 1 170 ? -23.953 18.578 -11.797 1 62.09 170 GLN B O 1
ATOM 5685 N N . ASP B 1 171 ? -22.703 20.141 -10.906 1 63.38 171 ASP B N 1
ATOM 5686 C CA . ASP B 1 171 ? -23.875 21.031 -10.961 1 63.38 171 ASP B CA 1
ATOM 5687 C C . ASP B 1 171 ? -23.609 22.203 -11.906 1 63.38 171 ASP B C 1
ATOM 5689 O O . ASP B 1 171 ? -24.016 23.328 -11.617 1 63.38 171 ASP B O 1
ATOM 5693 N N . ILE B 1 172 ? -23.125 21.797 -13.078 1 62.41 172 ILE B N 1
ATOM 5694 C CA . ILE B 1 172 ? -22.938 22.953 -13.961 1 62.41 172 ILE B CA 1
ATOM 5695 C C . ILE B 1 172 ? -24.125 23.078 -14.906 1 62.41 172 ILE B C 1
ATOM 5697 O O . ILE B 1 172 ? -24.391 22.172 -15.711 1 62.41 172 ILE B O 1
ATOM 5701 N N . SER B 1 173 ? -24.922 24 -14.656 1 59.66 173 SER B N 1
ATOM 5702 C CA . SER B 1 173 ? -26.188 24.172 -15.352 1 59.66 173 SER B CA 1
ATOM 5703 C C . SER B 1 173 ? -25.984 24.719 -16.766 1 59.66 173 SER B C 1
ATOM 5705 O O . SER B 1 173 ? -26.656 24.281 -17.703 1 59.66 173 SER B O 1
ATOM 5707 N N . SER B 1 174 ? -25.062 25.672 -16.891 1 70.5 174 SER B N 1
ATOM 5708 C CA . SER B 1 174 ? -24.953 26.312 -18.203 1 70.5 174 SER B CA 1
ATOM 5709 C C . SER B 1 174 ? -24.047 25.5 -19.125 1 70.5 174 SER B C 1
ATOM 5711 O O . SER B 1 174 ? -23 25.016 -18.719 1 70.5 174 SER B O 1
ATOM 5713 N N . PHE B 1 175 ? -24.562 25.297 -20.312 1 73.94 175 PHE B N 1
ATOM 5714 C CA . PHE B 1 175 ? -23.828 24.562 -21.328 1 73.94 175 PHE B CA 1
ATOM 5715 C C . PHE B 1 175 ? -22.453 25.188 -21.562 1 73.94 175 PHE B C 1
ATOM 5717 O O . PHE B 1 175 ? -21.453 24.484 -21.672 1 73.94 175 PHE B O 1
ATOM 5724 N N . ASN B 1 176 ? -22.469 26.547 -21.562 1 73.94 176 ASN B N 1
ATOM 5725 C CA . ASN B 1 176 ? -21.219 27.266 -21.797 1 73.94 176 ASN B CA 1
ATOM 5726 C C . ASN B 1 176 ? -20.234 27.062 -20.641 1 73.94 176 ASN B C 1
ATOM 5728 O O . ASN B 1 176 ? -19.031 26.875 -20.859 1 73.94 176 ASN B O 1
ATOM 5732 N N . ALA B 1 177 ? -20.75 27.016 -19.516 1 76 177 ALA B N 1
ATOM 5733 C CA . ALA B 1 177 ? -19.906 26.797 -18.328 1 76 177 ALA B CA 1
ATOM 5734 C C . ALA B 1 177 ? -19.359 25.375 -18.297 1 76 177 ALA B C 1
ATOM 5736 O O . ALA B 1 177 ? -18.219 25.141 -17.906 1 76 177 ALA B O 1
ATOM 5737 N N . ARG B 1 178 ? -20.078 24.484 -18.797 1 78.44 178 ARG B N 1
ATOM 5738 C CA . ARG B 1 178 ? -19.672 23.094 -18.875 1 78.44 178 ARG B CA 1
ATOM 5739 C C . ARG B 1 178 ? -18.547 22.906 -19.891 1 78.44 178 ARG B C 1
ATOM 5741 O O . ARG B 1 178 ? -17.609 22.141 -19.656 1 78.44 178 ARG B O 1
ATOM 5748 N N . MET B 1 179 ? -18.734 23.609 -20.969 1 79.06 179 MET B N 1
ATOM 5749 C CA . MET B 1 179 ? -17.734 23.516 -22.031 1 79.06 179 MET B CA 1
ATOM 5750 C C . MET B 1 179 ? -16.406 24.125 -21.578 1 79.06 179 MET B C 1
ATOM 5752 O O . MET B 1 179 ? -15.344 23.562 -21.828 1 79.06 179 MET B O 1
ATOM 5756 N N . LYS B 1 180 ? -16.516 25.234 -20.969 1 80.81 180 LYS B N 1
ATOM 5757 C CA . LYS B 1 180 ? -15.328 25.906 -20.453 1 80.81 180 LYS B CA 1
ATOM 5758 C C . LYS B 1 180 ? -14.633 25.047 -19.391 1 80.81 180 LYS B C 1
ATOM 5760 O O . LYS B 1 180 ? -13.406 24.938 -19.375 1 80.81 180 LYS B O 1
ATOM 5765 N N . ASP B 1 181 ? -15.367 24.453 -18.594 1 81.88 181 ASP B N 1
ATOM 5766 C CA . ASP B 1 181 ? -14.852 23.594 -17.547 1 81.88 181 ASP B CA 1
ATOM 5767 C C . ASP B 1 181 ? -14.172 22.359 -18.141 1 81.88 181 ASP B C 1
ATOM 5769 O O . ASP B 1 181 ? -13.094 21.953 -17.703 1 81.88 181 ASP B O 1
ATOM 5773 N N . ASN B 1 182 ? -14.812 21.828 -19.156 1 83.19 182 ASN B N 1
ATOM 5774 C CA . ASN B 1 182 ? -14.25 20.656 -19.828 1 83.19 182 ASN B CA 1
ATOM 5775 C C . ASN B 1 182 ? -12.945 21 -20.531 1 83.19 182 ASN B C 1
ATOM 5777 O O . ASN B 1 182 ? -12.008 20.188 -20.531 1 83.19 182 ASN B O 1
ATOM 5781 N N . LEU B 1 183 ? -12.945 22.141 -21.109 1 83.31 183 LEU B N 1
ATOM 5782 C CA . LEU B 1 183 ? -11.734 22.594 -21.797 1 83.31 183 LEU B CA 1
ATOM 5783 C C . LEU B 1 183 ? -10.586 22.766 -20.812 1 83.31 183 LEU B C 1
ATOM 5785 O O . LEU B 1 183 ? -9.461 22.344 -21.078 1 83.31 183 LEU B O 1
ATOM 5789 N N . LYS B 1 184 ? -10.844 23.391 -19.688 1 85.12 184 LYS B N 1
ATOM 5790 C CA . LYS B 1 184 ? -9.82 23.578 -18.656 1 85.12 184 LYS B CA 1
ATOM 5791 C C . LYS B 1 184 ? -9.281 22.234 -18.172 1 85.12 184 LYS B C 1
ATOM 5793 O O . LYS B 1 184 ? -8.078 22.078 -17.984 1 85.12 184 LYS B O 1
ATOM 5798 N N . LYS B 1 185 ? -10.148 21.359 -17.938 1 86.69 185 LYS B N 1
ATOM 5799 C CA . LYS B 1 185 ? -9.75 20.031 -17.484 1 86.69 185 LYS B CA 1
ATOM 5800 C C . LYS B 1 185 ? -8.953 19.297 -18.547 1 86.69 185 LYS B C 1
ATOM 5802 O O . LYS B 1 185 ? -7.969 18.625 -18.25 1 86.69 185 LYS B O 1
ATOM 5807 N N . SER B 1 186 ? -9.352 19.469 -19.797 1 87.38 186 SER B N 1
ATOM 5808 C CA . SER B 1 186 ? -8.625 18.844 -20.906 1 87.38 186 SER B CA 1
ATOM 5809 C C . SER B 1 186 ? -7.211 19.422 -21.016 1 87.38 186 SER B C 1
ATOM 5811 O O . SER B 1 186 ? -6.258 18.672 -21.281 1 87.38 186 SER B O 1
ATOM 5813 N N . VAL B 1 187 ? -7.121 20.656 -20.766 1 87.81 187 VAL B N 1
ATOM 5814 C CA . VAL B 1 187 ? -5.82 21.312 -20.812 1 87.81 187 VAL B CA 1
ATOM 5815 C C . VAL B 1 187 ? -4.938 20.797 -19.672 1 87.81 187 VAL B C 1
ATOM 5817 O O . VAL B 1 187 ? -3.748 20.547 -19.875 1 87.81 187 VAL B O 1
ATOM 5820 N N . PHE B 1 188 ? -5.535 20.688 -18.516 1 88.5 188 PHE B N 1
ATOM 5821 C CA . PHE B 1 188 ? -4.801 20.156 -17.375 1 88.5 188 PHE B CA 1
ATOM 5822 C C . PHE B 1 188 ? -4.242 18.781 -17.688 1 88.5 188 PHE B C 1
ATOM 5824 O O . PHE B 1 188 ? -3.043 18.531 -17.531 1 88.5 188 PHE B O 1
ATOM 5831 N N . TRP B 1 189 ? -5.07 17.969 -18.203 1 88.06 189 TRP B N 1
ATOM 5832 C CA . TRP B 1 189 ? -4.66 16.594 -18.484 1 88.06 189 TRP B CA 1
ATOM 5833 C C . TRP B 1 189 ? -3.66 16.547 -19.625 1 88.06 189 TRP B C 1
ATOM 5835 O O . TRP B 1 189 ? -2.736 15.734 -19.625 1 88.06 189 TRP B O 1
ATOM 5845 N N . ALA B 1 190 ? -3.85 17.375 -20.578 1 89.75 190 ALA B N 1
ATOM 5846 C CA . ALA B 1 190 ? -2.914 17.453 -21.703 1 89.75 190 ALA B CA 1
ATOM 5847 C C . ALA B 1 190 ? -1.525 17.859 -21.234 1 89.75 190 ALA B C 1
ATOM 5849 O O . ALA B 1 190 ? -0.517 17.312 -21.672 1 89.75 190 ALA B O 1
ATOM 5850 N N . ASN B 1 191 ? -1.521 18.812 -20.344 1 90.44 191 ASN B N 1
ATOM 5851 C CA . ASN B 1 191 ? -0.249 19.266 -19.797 1 90.44 191 ASN B CA 1
ATOM 5852 C C . ASN B 1 191 ? 0.431 18.172 -18.969 1 90.44 191 ASN B C 1
ATOM 5854 O O . ASN B 1 191 ? 1.646 17.984 -19.047 1 90.44 191 ASN B O 1
ATOM 5858 N N . LEU B 1 192 ? -0.342 17.5 -18.219 1 89.25 192 LEU B N 1
ATOM 5859 C CA . LEU B 1 192 ? 0.2 16.406 -17.422 1 89.25 192 LEU B CA 1
ATOM 5860 C C . LEU B 1 192 ? 0.752 15.312 -18.328 1 89.25 192 LEU B C 1
ATOM 5862 O O . LEU B 1 192 ? 1.828 14.766 -18.062 1 89.25 192 LEU B O 1
ATOM 5866 N N . LEU B 1 193 ? 0.029 15.031 -19.375 1 88.56 193 LEU B N 1
ATOM 5867 C CA . LEU B 1 193 ? 0.469 14.008 -20.328 1 88.56 193 LEU B CA 1
ATOM 5868 C C . LEU B 1 193 ? 1.757 14.438 -21.016 1 88.56 193 LEU B C 1
ATOM 5870 O O . LEU B 1 193 ? 2.654 13.617 -21.234 1 88.56 193 LEU B O 1
ATOM 5874 N N . GLN B 1 194 ? 1.804 15.641 -21.375 1 91.38 194 GLN B N 1
ATOM 5875 C CA . GLN B 1 194 ? 3.004 16.172 -22.016 1 91.38 194 GLN B CA 1
ATOM 5876 C C . GLN B 1 194 ? 4.219 16.031 -21.094 1 91.38 194 GLN B C 1
ATOM 5878 O O . GLN B 1 194 ? 5.301 15.656 -21.547 1 91.38 194 GLN B O 1
ATOM 5883 N N . ARG B 1 195 ? 4.055 16.312 -19.859 1 91.25 195 ARG B N 1
ATOM 5884 C CA . ARG B 1 195 ? 5.141 16.172 -18.891 1 91.25 195 ARG B CA 1
ATOM 5885 C C . ARG B 1 195 ? 5.551 14.719 -18.734 1 91.25 195 ARG B C 1
ATOM 5887 O O . ARG B 1 195 ? 6.738 14.414 -18.609 1 91.25 195 ARG B O 1
ATOM 5894 N N . ALA B 1 196 ? 4.609 13.883 -18.734 1 90.62 196 ALA B N 1
ATOM 5895 C CA . ALA B 1 196 ? 4.883 12.453 -18.609 1 90.62 196 ALA B CA 1
ATOM 5896 C C . ALA B 1 196 ? 5.672 11.945 -19.812 1 90.62 196 ALA B C 1
ATOM 5898 O O . ALA B 1 196 ? 6.625 11.18 -19.656 1 90.62 196 ALA B O 1
ATOM 5899 N N . VAL B 1 197 ? 5.258 12.398 -20.953 1 88.31 197 VAL B N 1
ATOM 5900 C CA . VAL B 1 197 ? 5.941 12.008 -22.188 1 88.31 197 VAL B CA 1
ATOM 5901 C C . VAL B 1 197 ? 7.371 12.555 -22.172 1 88.31 197 VAL B C 1
ATOM 5903 O O . VAL B 1 197 ? 8.305 11.859 -22.578 1 88.31 197 VAL B O 1
ATOM 5906 N N . ALA B 1 198 ? 7.465 13.711 -21.688 1 90.06 198 ALA B N 1
ATOM 5907 C CA . ALA B 1 198 ? 8.781 14.344 -21.625 1 90.06 198 ALA B CA 1
ATOM 5908 C C . ALA B 1 198 ? 9.703 13.586 -20.672 1 90.06 198 ALA B C 1
ATOM 5910 O O . ALA B 1 198 ? 10.914 13.5 -20.906 1 90.06 198 ALA B O 1
ATOM 5911 N N . MET B 1 199 ? 9.234 13.062 -19.641 1 90.06 199 MET B N 1
ATOM 5912 C CA . MET B 1 199 ? 10.008 12.305 -18.656 1 90.06 199 MET B CA 1
ATOM 5913 C C . MET B 1 199 ? 10.516 11 -19.266 1 90.06 199 MET B C 1
ATOM 5915 O O . MET B 1 199 ? 11.594 10.523 -18.906 1 90.06 199 MET B O 1
ATOM 5919 N N . GLY B 1 200 ? 9.766 10.43 -20.25 1 87.62 200 GLY B N 1
ATOM 5920 C CA . GLY B 1 200 ? 10.125 9.164 -20.859 1 87.62 200 GLY B CA 1
ATOM 5921 C C . GLY B 1 200 ? 9.641 7.957 -20.078 1 87.62 200 GLY B C 1
ATOM 5922 O O . GLY B 1 200 ? 9.398 8.047 -18.875 1 87.62 200 GLY B O 1
ATOM 5923 N N . GLN B 1 201 ? 9.586 6.832 -20.703 1 85.94 201 GLN B N 1
ATOM 5924 C CA . GLN B 1 201 ? 9.008 5.621 -20.125 1 85.94 201 GLN B CA 1
ATOM 5925 C C . GLN B 1 201 ? 9.836 5.113 -18.953 1 85.94 201 GLN B C 1
ATOM 5927 O O . GLN B 1 201 ? 9.281 4.711 -17.922 1 85.94 201 GLN B O 1
ATOM 5932 N N . LYS B 1 202 ? 11.102 5.137 -19.156 1 89.88 202 LYS B N 1
ATOM 5933 C CA . LYS B 1 202 ? 11.969 4.602 -18.109 1 89.88 202 LYS B CA 1
ATOM 5934 C C . LYS B 1 202 ? 11.805 5.383 -16.812 1 89.88 202 LYS B C 1
ATOM 5936 O O . LYS B 1 202 ? 11.555 4.793 -15.75 1 89.88 202 LYS B O 1
ATOM 5941 N N . GLU B 1 203 ? 11.922 6.684 -16.922 1 92.56 203 GLU B N 1
ATOM 5942 C CA . GLU B 1 203 ? 11.812 7.52 -15.727 1 92.56 203 GLU B CA 1
ATOM 5943 C C . GLU B 1 203 ? 10.398 7.492 -15.156 1 92.56 203 GLU B C 1
ATOM 5945 O O . GLU B 1 203 ? 10.219 7.559 -13.938 1 92.56 203 GLU B O 1
ATOM 5950 N N . LEU B 1 204 ? 9.477 7.43 -16.031 1 92.62 204 LEU B N 1
ATOM 5951 C CA . LEU B 1 204 ? 8.094 7.328 -15.57 1 92.62 204 LEU B CA 1
ATOM 5952 C C . LEU B 1 204 ? 7.871 6.035 -14.797 1 92.62 204 LEU B C 1
ATOM 5954 O O . LEU B 1 204 ? 7.16 6.023 -13.789 1 92.62 204 LEU B O 1
ATOM 5958 N N . LEU B 1 205 ? 8.469 4.988 -15.273 1 93.06 205 LEU B N 1
ATOM 5959 C CA . LEU B 1 205 ? 8.359 3.711 -14.578 1 93.06 205 LEU B CA 1
ATOM 5960 C C . LEU B 1 205 ? 9.07 3.762 -13.234 1 93.06 205 LEU B C 1
ATOM 5962 O O . LEU B 1 205 ? 8.609 3.16 -12.258 1 93.06 205 LEU B O 1
ATOM 5966 N N . GLU B 1 206 ? 10.164 4.461 -13.203 1 94.94 206 GLU B N 1
ATOM 5967 C CA . GLU B 1 206 ? 10.844 4.684 -11.93 1 94.94 206 GLU B CA 1
ATOM 5968 C C . GLU B 1 206 ? 9.969 5.465 -10.961 1 94.94 206 GLU B C 1
ATOM 5970 O O . GLU B 1 206 ? 9.953 5.18 -9.758 1 94.94 206 GLU B O 1
ATOM 5975 N N . PHE B 1 207 ? 9.328 6.438 -11.5 1 95.75 207 PHE B N 1
ATOM 5976 C CA . PHE B 1 207 ? 8.414 7.242 -10.695 1 95.75 207 PHE B CA 1
ATOM 5977 C C . PHE B 1 207 ? 7.277 6.387 -10.141 1 95.75 207 PHE B C 1
ATOM 5979 O O . PHE B 1 207 ? 6.98 6.438 -8.945 1 95.75 207 PHE B O 1
ATOM 5986 N N . LEU B 1 208 ? 6.703 5.555 -10.961 1 94.5 208 LEU B N 1
ATOM 5987 C CA . LEU B 1 208 ? 5.621 4.672 -10.539 1 94.5 208 LEU B CA 1
ATOM 5988 C C . LEU B 1 208 ? 6.113 3.652 -9.516 1 94.5 208 LEU B C 1
ATOM 5990 O O . LEU B 1 208 ? 5.402 3.328 -8.562 1 94.5 208 LEU B O 1
ATOM 5994 N N . ASP B 1 209 ? 7.293 3.186 -9.734 1 95.44 209 ASP B N 1
ATOM 5995 C CA . ASP B 1 209 ? 7.898 2.254 -8.789 1 95.44 209 ASP B CA 1
ATOM 5996 C C . ASP B 1 209 ? 8.031 2.887 -7.406 1 95.44 209 ASP B C 1
ATOM 5998 O O . ASP B 1 209 ? 7.684 2.268 -6.398 1 95.44 209 ASP B O 1
ATOM 6002 N N . LEU B 1 210 ? 8.477 4.094 -7.359 1 95.56 210 LEU B N 1
ATOM 6003 C CA . LEU B 1 210 ? 8.609 4.805 -6.09 1 95.56 210 LEU B CA 1
ATOM 6004 C C . LEU B 1 210 ? 7.246 4.977 -5.426 1 95.56 210 LEU B C 1
ATOM 6006 O O . LEU B 1 210 ? 7.113 4.777 -4.215 1 95.56 210 LEU B O 1
ATOM 6010 N N . LEU B 1 211 ? 6.211 5.301 -6.199 1 95.31 211 LEU B N 1
ATOM 6011 C CA . LEU B 1 211 ? 4.887 5.594 -5.668 1 95.31 211 LEU B CA 1
ATOM 6012 C C . LEU B 1 211 ? 4.23 4.328 -5.121 1 95.31 211 LEU B C 1
ATOM 6014 O O . LEU B 1 211 ? 3.553 4.367 -4.09 1 95.31 211 LEU B O 1
ATOM 6018 N N . LEU B 1 212 ? 4.488 3.225 -5.75 1 95.62 212 LEU B N 1
ATOM 6019 C CA . LEU B 1 212 ? 3.699 2.027 -5.48 1 95.62 212 LEU B CA 1
ATOM 6020 C C . LEU B 1 212 ? 4.438 1.094 -4.527 1 95.62 212 LEU B C 1
ATOM 6022 O O . LEU B 1 212 ? 3.816 0.282 -3.838 1 95.62 212 LEU B O 1
ATOM 6026 N N . SER B 1 213 ? 5.77 1.19 -4.441 1 96.12 213 SER B N 1
ATOM 6027 C CA . SER B 1 213 ? 6.582 0.225 -3.711 1 96.12 213 SER B CA 1
ATOM 6028 C C . SER B 1 213 ? 6.73 0.623 -2.246 1 96.12 213 SER B C 1
ATOM 6030 O O . SER B 1 213 ? 6.574 1.795 -1.896 1 96.12 213 SER B O 1
ATOM 6032 N N . PRO B 1 214 ? 7.004 -0.422 -1.372 1 96.38 214 PRO B N 1
ATOM 6033 C CA . PRO B 1 214 ? 7.539 -0.07 -0.055 1 96.38 214 PRO B CA 1
ATOM 6034 C C . PRO B 1 214 ? 8.875 0.672 -0.139 1 96.38 214 PRO B C 1
ATOM 6036 O O . PRO B 1 214 ? 9.711 0.351 -0.986 1 96.38 214 PRO B O 1
ATOM 6039 N N . ALA B 1 215 ? 9.047 1.602 0.732 1 97.25 215 ALA B N 1
ATOM 6040 C CA . ALA B 1 215 ? 10.297 2.352 0.771 1 97.25 215 ALA B CA 1
ATOM 6041 C C . ALA B 1 215 ? 11.492 1.419 0.954 1 97.25 215 ALA B C 1
ATOM 6043 O O . ALA B 1 215 ? 12.57 1.67 0.415 1 97.25 215 ALA B O 1
ATOM 6044 N N . SER B 1 216 ? 11.305 0.343 1.689 1 97.75 216 SER B N 1
ATOM 6045 C CA . SER B 1 216 ? 12.391 -0.604 1.929 1 97.75 216 SER B CA 1
ATOM 6046 C C . SER B 1 216 ? 12.883 -1.218 0.623 1 97.75 216 SER B C 1
ATOM 6048 O O . SER B 1 216 ? 14.094 -1.321 0.399 1 97.75 216 SER B O 1
ATOM 6050 N N . LYS B 1 217 ? 11.945 -1.553 -0.233 1 96.81 217 LYS B N 1
ATOM 6051 C CA . LYS B 1 217 ? 12.312 -2.125 -1.523 1 96.81 217 LYS B CA 1
ATOM 6052 C C . LYS B 1 217 ? 13.094 -1.118 -2.367 1 96.81 217 LYS B C 1
ATOM 6054 O O . LYS B 1 217 ? 14.125 -1.453 -2.947 1 96.81 217 LYS B O 1
ATOM 6059 N N . VAL B 1 218 ? 12.633 0.084 -2.398 1 96.94 218 VAL B N 1
ATOM 6060 C CA . VAL B 1 218 ? 13.273 1.141 -3.174 1 96.94 218 VAL B CA 1
ATOM 6061 C C . VAL B 1 218 ? 14.695 1.362 -2.666 1 96.94 218 VAL B C 1
ATOM 6063 O O . VAL B 1 218 ? 15.656 1.332 -3.445 1 96.94 218 VAL B O 1
ATOM 6066 N N . LEU B 1 219 ? 14.844 1.502 -1.395 1 98.19 219 LEU B N 1
ATOM 6067 C CA . LEU B 1 219 ? 16.141 1.835 -0.812 1 98.19 219 LEU B CA 1
ATOM 6068 C C . LEU B 1 219 ? 17.094 0.648 -0.891 1 98.19 219 LEU B C 1
ATOM 6070 O O . LEU B 1 219 ? 18.297 0.826 -1.083 1 98.19 219 LEU B O 1
ATOM 6074 N N . ASN B 1 220 ? 16.578 -0.556 -0.75 1 97.88 220 ASN B N 1
ATOM 6075 C CA . ASN B 1 220 ? 17.422 -1.741 -0.898 1 97.88 220 ASN B CA 1
ATOM 6076 C C . ASN B 1 220 ? 17.984 -1.853 -2.311 1 97.88 220 ASN B C 1
ATOM 6078 O O . ASN B 1 220 ? 19.094 -2.361 -2.5 1 97.88 220 ASN B O 1
ATOM 6082 N N . ASN B 1 221 ? 17.266 -1.389 -3.277 1 97 221 ASN B N 1
ATOM 6083 C CA . ASN B 1 221 ? 17.734 -1.473 -4.66 1 97 221 ASN B CA 1
ATOM 6084 C C . ASN B 1 221 ? 18.781 -0.413 -4.965 1 97 221 ASN B C 1
ATOM 6086 O O . ASN B 1 221 ? 19.531 -0.539 -5.934 1 97 221 ASN B O 1
ATOM 6090 N N . TRP B 1 222 ? 18.859 0.616 -4.121 1 97.31 222 TRP B N 1
ATOM 6091 C CA . TRP B 1 222 ? 19.797 1.699 -4.375 1 97.31 222 TRP B CA 1
ATOM 6092 C C . TRP B 1 222 ? 21.047 1.535 -3.527 1 97.31 222 TRP B C 1
ATOM 6094 O O . TRP B 1 222 ? 22.156 1.871 -3.967 1 97.31 222 TRP B O 1
ATOM 6104 N N . PHE B 1 223 ? 20.828 1.02 -2.271 1 98.25 223 PHE B N 1
ATOM 6105 C CA . PHE B 1 223 ? 21.922 1.151 -1.308 1 98.25 223 PHE B CA 1
ATOM 6106 C C . PHE B 1 223 ? 22.125 -0.153 -0.55 1 98.25 223 PHE B C 1
ATOM 6108 O O . PHE B 1 223 ? 21.25 -1.017 -0.529 1 98.25 223 PHE B O 1
ATOM 6115 N N . GLU B 1 224 ? 23.266 -0.254 0.068 1 97.31 224 GLU B N 1
ATOM 6116 C CA . GLU B 1 224 ? 23.562 -1.479 0.805 1 97.31 224 GLU B CA 1
ATOM 6117 C C . GLU B 1 224 ? 23.766 -1.194 2.291 1 97.31 224 GLU B C 1
ATOM 6119 O O . GLU B 1 224 ? 23.547 -2.068 3.131 1 97.31 224 GLU B O 1
ATOM 6124 N N . SER B 1 225 ? 24.141 0.101 2.686 1 97.69 225 SER B N 1
ATOM 6125 C CA . SER B 1 225 ? 24.438 0.401 4.082 1 97.69 225 SER B CA 1
ATOM 6126 C C . SER B 1 225 ? 23.156 0.574 4.895 1 97.69 225 SER B C 1
ATOM 6128 O O . SER B 1 225 ? 22.25 1.307 4.488 1 97.69 225 SER B O 1
ATOM 6130 N N . ASP B 1 226 ? 23.141 -0.036 6.082 1 97.56 226 ASP B N 1
ATOM 6131 C CA . ASP B 1 226 ? 21.953 -0.005 6.934 1 97.56 226 ASP B CA 1
ATOM 6132 C C . ASP B 1 226 ? 21.656 1.414 7.41 1 97.56 226 ASP B C 1
ATOM 6134 O O . ASP B 1 226 ? 20.516 1.876 7.332 1 97.56 226 ASP B O 1
ATOM 6138 N N . VAL B 1 227 ? 22.656 2.143 7.789 1 97.81 227 VAL B N 1
ATOM 6139 C CA . VAL B 1 227 ? 22.453 3.447 8.414 1 97.81 227 VAL B CA 1
ATOM 6140 C C . VAL B 1 227 ? 21.969 4.449 7.367 1 97.81 227 VAL B C 1
ATOM 6142 O O . VAL B 1 227 ? 21.094 5.27 7.652 1 97.81 227 VAL B O 1
ATOM 6145 N N . LEU B 1 228 ? 22.547 4.352 6.137 1 98.5 228 LEU B N 1
ATOM 6146 C CA . LEU B 1 228 ? 22.078 5.246 5.082 1 98.5 228 LEU B CA 1
ATOM 6147 C C . LEU B 1 228 ? 20.609 4.961 4.742 1 98.5 228 LEU B C 1
ATOM 6149 O O . LEU B 1 228 ? 19.797 5.879 4.707 1 98.5 228 LEU B O 1
ATOM 6153 N N . LYS B 1 229 ? 20.297 3.676 4.551 1 98.44 229 LYS B N 1
ATOM 6154 C CA . LYS B 1 229 ? 18.922 3.291 4.227 1 98.44 229 LYS B CA 1
ATOM 6155 C C . LYS B 1 229 ? 17.953 3.715 5.328 1 98.44 229 LYS B C 1
ATOM 6157 O O . LYS B 1 229 ? 16.906 4.285 5.047 1 98.44 229 LYS B O 1
ATOM 6162 N N . ALA B 1 230 ? 18.344 3.492 6.543 1 98.25 230 ALA B N 1
ATOM 6163 C CA . ALA B 1 230 ? 17.484 3.822 7.676 1 98.25 230 ALA B CA 1
ATOM 6164 C C . ALA B 1 230 ? 17.281 5.328 7.789 1 98.25 230 ALA B C 1
ATOM 6166 O O . ALA B 1 230 ? 16.156 5.797 8.023 1 98.25 230 ALA B O 1
ATOM 6167 N N . THR B 1 231 ? 18.328 6.09 7.617 1 97.69 231 THR B N 1
ATOM 6168 C CA . THR B 1 231 ? 18.25 7.547 7.684 1 97.69 231 THR B CA 1
ATOM 6169 C C . THR B 1 231 ? 17.266 8.078 6.637 1 97.69 231 THR B C 1
ATOM 6171 O O . THR B 1 231 ? 16.375 8.859 6.961 1 97.69 231 THR B O 1
ATOM 6174 N N . LEU B 1 232 ? 17.422 7.566 5.438 1 96.81 232 LEU B N 1
ATOM 6175 C CA . LEU B 1 232 ? 16.547 8.008 4.359 1 96.81 232 LEU B CA 1
ATOM 6176 C C . LEU B 1 232 ? 15.125 7.516 4.582 1 96.81 232 LEU B C 1
ATOM 6178 O O . LEU B 1 232 ? 14.164 8.227 4.289 1 96.81 232 LEU B O 1
ATOM 6182 N N . ALA B 1 233 ? 14.961 6.375 5.18 1 97.12 233 ALA B N 1
ATOM 6183 C CA . ALA B 1 233 ? 13.672 5.715 5.352 1 97.12 233 ALA B CA 1
ATOM 6184 C C . ALA B 1 233 ? 12.82 6.445 6.391 1 97.12 233 ALA B C 1
ATOM 6186 O O . ALA B 1 233 ? 11.602 6.277 6.434 1 97.12 233 ALA B O 1
ATOM 6187 N N . THR B 1 234 ? 13.414 7.188 7.262 1 95.88 234 THR B N 1
ATOM 6188 C CA . THR B 1 234 ? 12.633 7.922 8.242 1 95.88 234 THR B CA 1
ATOM 6189 C C . THR B 1 234 ? 11.641 8.859 7.555 1 95.88 234 THR B C 1
ATOM 6191 O O . THR B 1 234 ? 10.531 9.07 8.047 1 95.88 234 THR B O 1
ATOM 6194 N N . ASP B 1 235 ? 12.039 9.336 6.406 1 92.94 235 ASP B N 1
ATOM 6195 C CA . ASP B 1 235 ? 11.18 10.234 5.648 1 92.94 235 ASP B CA 1
ATOM 6196 C C . ASP B 1 235 ? 9.938 9.508 5.125 1 92.94 235 ASP B C 1
ATOM 6198 O O . ASP B 1 235 ? 8.93 10.141 4.805 1 92.94 235 ASP B O 1
ATOM 6202 N N . ALA B 1 236 ? 10.008 8.227 5.086 1 94.19 236 ALA B N 1
ATOM 6203 C CA . ALA B 1 236 ? 8.906 7.441 4.523 1 94.19 236 ALA B CA 1
ATOM 6204 C C . ALA B 1 236 ? 7.855 7.133 5.582 1 94.19 236 ALA B C 1
ATOM 6206 O O . ALA B 1 236 ? 6.746 6.699 5.258 1 94.19 236 ALA B O 1
ATOM 6207 N N . VAL B 1 237 ? 8.195 7.418 6.852 1 94.88 237 VAL B N 1
ATOM 6208 C CA . VAL B 1 237 ? 7.277 6.891 7.863 1 94.88 237 VAL B CA 1
ATOM 6209 C C . VAL B 1 237 ? 6.797 8.023 8.766 1 94.88 237 VAL B C 1
ATOM 6211 O O . VAL B 1 237 ? 5.887 7.84 9.57 1 94.88 237 VAL B O 1
ATOM 6214 N N . ILE B 1 238 ? 7.285 9.211 8.578 1 91.5 238 ILE B N 1
ATOM 6215 C CA . ILE B 1 238 ? 6.961 10.312 9.477 1 91.5 238 ILE B CA 1
ATOM 6216 C C . ILE B 1 238 ? 5.465 10.602 9.414 1 91.5 238 ILE B C 1
ATOM 6218 O O . ILE B 1 238 ? 4.918 10.867 8.344 1 91.5 238 ILE B O 1
ATOM 6222 N N . GLY B 1 239 ? 4.855 10.5 10.555 1 91.81 239 GLY B N 1
ATOM 6223 C CA . GLY B 1 239 ? 3.461 10.891 10.688 1 91.81 239 GLY B CA 1
ATOM 6224 C C . GLY B 1 239 ? 2.492 9.805 10.258 1 91.81 239 GLY B C 1
ATOM 6225 O O . GLY B 1 239 ? 1.276 9.969 10.375 1 91.81 239 GLY B O 1
ATOM 6226 N N . THR B 1 240 ? 2.975 8.68 9.742 1 93 240 THR B N 1
ATOM 6227 C CA . THR B 1 240 ? 2.104 7.617 9.25 1 93 240 THR B CA 1
ATOM 6228 C C . THR B 1 240 ? 2.051 6.457 10.234 1 93 240 THR B C 1
ATOM 6230 O O . THR B 1 240 ? 2.885 6.367 11.141 1 93 240 THR B O 1
ATOM 6233 N N . THR B 1 241 ? 1 5.648 10.078 1 95.19 241 THR B N 1
ATOM 6234 C CA . THR B 1 241 ? 0.946 4.406 10.844 1 95.19 241 THR B CA 1
ATOM 6235 C C . THR B 1 241 ? 1.628 3.273 10.086 1 95.19 241 THR B C 1
ATOM 6237 O O . THR B 1 241 ? 1.823 2.184 10.625 1 95.19 241 THR B O 1
ATOM 6240 N N . GLY B 1 242 ? 2.016 3.541 8.883 1 94.5 242 GLY B N 1
ATOM 6241 C CA . GLY B 1 242 ? 2.67 2.529 8.07 1 94.5 242 GLY B CA 1
ATOM 6242 C C . GLY B 1 242 ? 4.152 2.398 8.359 1 94.5 242 GLY B C 1
ATOM 6243 O O . GLY B 1 242 ? 4.742 3.264 9.008 1 94.5 242 GLY B O 1
ATOM 6244 N N . SER B 1 243 ? 4.789 1.33 7.883 1 95.56 243 SER B N 1
ATOM 6245 C CA . SER B 1 243 ? 6.219 1.08 8.039 1 95.56 243 SER B CA 1
ATOM 6246 C C . SER B 1 243 ? 6.961 1.279 6.723 1 95.56 243 SER B C 1
ATOM 6248 O O . SER B 1 243 ? 6.371 1.708 5.73 1 95.56 243 SER B O 1
ATOM 6250 N N . VAL B 1 244 ? 8.266 1.025 6.758 1 96.88 244 VAL B N 1
ATOM 6251 C CA . VAL B 1 244 ? 9.109 1.096 5.57 1 96.88 244 VAL B CA 1
ATOM 6252 C C . VAL B 1 244 ? 8.75 -0.037 4.609 1 96.88 244 VAL B C 1
ATOM 6254 O O . VAL B 1 244 ? 9.086 0.012 3.426 1 96.88 244 VAL B O 1
ATOM 6257 N N . SER B 1 245 ? 7.98 -1.022 5.078 1 95.94 245 SER B N 1
ATOM 6258 C CA . SER B 1 245 ? 7.609 -2.18 4.27 1 95.94 245 SER B CA 1
ATOM 6259 C C . SER B 1 245 ? 6.172 -2.072 3.775 1 95.94 245 SER B C 1
ATOM 6261 O O . SER B 1 245 ? 5.672 -2.975 3.1 1 95.94 245 SER B O 1
ATOM 6263 N N . THR B 1 246 ? 5.457 -1.002 4.113 1 95.88 246 THR B N 1
ATOM 6264 C CA . THR B 1 246 ? 4.09 -0.786 3.656 1 95.88 246 THR B CA 1
ATOM 6265 C C . THR B 1 246 ? 4.066 -0.352 2.193 1 95.88 246 THR B C 1
ATOM 6267 O O . THR B 1 246 ? 4.789 0.568 1.804 1 95.88 246 THR B O 1
ATOM 6270 N N . PRO B 1 247 ? 3.238 -0.995 1.398 1 95.06 247 PRO B N 1
ATOM 6271 C CA . PRO B 1 247 ? 3.139 -0.537 0.01 1 95.06 247 PRO B CA 1
ATOM 6272 C C . PRO B 1 247 ? 2.746 0.934 -0.1 1 95.06 247 PRO B C 1
ATOM 6274 O O . PRO B 1 247 ? 1.886 1.405 0.649 1 95.06 247 PRO B O 1
ATOM 6277 N N . GLY B 1 248 ? 3.439 1.637 -1.008 1 93.75 248 GLY B N 1
ATOM 6278 C CA . GLY B 1 248 ? 3.113 3.037 -1.226 1 93.75 248 GLY B CA 1
ATOM 6279 C C . GLY B 1 248 ? 3.877 3.977 -0.312 1 93.75 248 GLY B C 1
ATOM 6280 O O . GLY B 1 248 ? 3.799 5.199 -0.464 1 93.75 248 GLY B O 1
ATOM 6281 N N . SER B 1 249 ? 4.68 3.469 0.672 1 93.12 249 SER B N 1
ATOM 6282 C CA . SER B 1 249 ? 5.441 4.32 1.581 1 93.12 249 SER B CA 1
ATOM 6283 C C . SER B 1 249 ? 6.543 5.074 0.84 1 93.12 249 SER B C 1
ATOM 6285 O O . SER B 1 249 ? 7.082 6.055 1.354 1 93.12 249 SER B O 1
ATOM 6287 N N . GLY B 1 250 ? 6.832 4.699 -0.367 1 88.12 250 GLY B N 1
ATOM 6288 C CA . GLY B 1 250 ? 7.785 5.426 -1.191 1 88.12 250 GLY B CA 1
ATOM 6289 C C . GLY B 1 250 ? 7.332 6.84 -1.519 1 88.12 250 GLY B C 1
ATOM 6290 O O . GLY B 1 250 ? 8.156 7.746 -1.646 1 88.12 250 GLY B O 1
ATOM 6291 N N . TYR B 1 251 ? 6.055 7.055 -1.557 1 86.06 251 TYR B N 1
ATOM 6292 C CA . TYR B 1 251 ? 5.539 8.398 -1.797 1 86.06 251 TYR B CA 1
ATOM 6293 C C . TYR B 1 251 ? 5.816 9.312 -0.61 1 86.06 251 TYR B C 1
ATOM 6295 O O . TYR B 1 251 ? 6.137 10.492 -0.788 1 86.06 251 TYR B O 1
ATOM 6303 N N . VAL B 1 252 ? 5.699 8.805 0.546 1 81.56 252 VAL B N 1
ATOM 6304 C CA . VAL B 1 252 ? 5.926 9.609 1.74 1 81.56 252 VAL B CA 1
ATOM 6305 C C . VAL B 1 252 ? 7.379 10.078 1.782 1 81.56 252 VAL B C 1
ATOM 6307 O O . VAL B 1 252 ? 7.668 11.203 2.186 1 81.56 252 VAL B O 1
ATOM 6310 N N . LEU B 1 253 ? 8.18 9.219 1.243 1 84.06 253 LEU B N 1
ATOM 6311 C CA . LEU B 1 253 ? 9.594 9.555 1.096 1 84.06 253 LEU B CA 1
ATOM 6312 C C . LEU B 1 253 ? 9.773 10.75 0.166 1 84.06 253 LEU B C 1
ATOM 6314 O O . LEU B 1 253 ? 10.508 11.688 0.488 1 84.06 253 LEU B O 1
ATOM 6318 N N . LEU B 1 254 ? 9.008 10.789 -0.902 1 83.12 254 LEU B N 1
ATOM 6319 C CA . LEU B 1 254 ? 9.086 11.852 -1.899 1 83.12 254 LEU B CA 1
ATOM 6320 C C . LEU B 1 254 ? 8.516 13.156 -1.354 1 83.12 254 LEU B C 1
ATOM 6322 O O . LEU B 1 254 ? 9.062 14.227 -1.599 1 83.12 254 LEU B O 1
ATOM 6326 N N . HIS B 1 255 ? 7.523 13.031 -0.577 1 77.31 255 HIS B N 1
ATOM 6327 C CA . HIS B 1 255 ? 6.82 14.172 -0.003 1 77.31 255 HIS B CA 1
ATOM 6328 C C . HIS B 1 255 ? 7.75 15.016 0.86 1 77.31 255 HIS B C 1
ATOM 6330 O O . HIS B 1 255 ? 7.66 16.25 0.859 1 77.31 255 HIS B O 1
ATOM 6336 N N . HIS B 1 256 ? 8.711 14.414 1.402 1 78.38 256 HIS B N 1
ATOM 6337 C CA . HIS B 1 256 ? 9.617 15.086 2.332 1 78.38 256 HIS B CA 1
ATOM 6338 C C . HIS B 1 256 ? 10.797 15.711 1.6 1 78.38 256 HIS B C 1
ATOM 6340 O O . HIS B 1 256 ? 11.531 16.516 2.172 1 78.38 256 HIS B O 1
ATOM 6346 N N . VAL B 1 257 ? 10.891 15.391 0.303 1 79.12 257 VAL B N 1
ATOM 6347 C CA . VAL B 1 257 ? 12 15.953 -0.464 1 79.12 257 VAL B CA 1
ATOM 6348 C C . VAL B 1 257 ? 11.484 17.078 -1.356 1 79.12 257 VAL B C 1
ATOM 6350 O O . VAL B 1 257 ? 12.281 17.812 -1.955 1 79.12 257 VAL B O 1
ATOM 6353 N N . MET B 1 258 ? 10.195 17.266 -1.258 1 81 258 MET B N 1
ATOM 6354 C CA . MET B 1 258 ? 9.562 18.234 -2.158 1 81 258 MET B CA 1
ATOM 6355 C C . MET B 1 258 ? 9.734 19.656 -1.637 1 81 258 MET B C 1
ATOM 6357 O O . MET B 1 258 ? 9.516 20.625 -2.373 1 81 258 MET B O 1
ATOM 6361 N N . GLY B 1 259 ? 10.219 19.781 -0.493 1 80.88 259 GLY B N 1
ATOM 6362 C CA . GLY B 1 259 ? 10.266 21.094 0.134 1 80.88 259 GLY B CA 1
ATOM 6363 C C . GLY B 1 259 ? 11.336 21.984 -0.444 1 80.88 259 GLY B C 1
ATOM 6364 O O . GLY B 1 259 ? 12.18 21.547 -1.223 1 80.88 259 GLY B O 1
ATOM 6365 N N . GLU B 1 260 ? 11.086 23.234 -0.181 1 84.88 260 GLU B N 1
ATOM 6366 C CA . GLU B 1 260 ? 12.031 24.25 -0.613 1 84.88 260 GLU B CA 1
ATOM 6367 C C . GLU B 1 260 ? 12.156 25.375 0.422 1 84.88 260 GLU B C 1
ATOM 6369 O O . GLU B 1 260 ? 11.195 25.672 1.137 1 84.88 260 GLU B O 1
ATOM 6374 N N . THR B 1 261 ? 13.375 25.891 0.568 1 84.25 261 THR B N 1
ATOM 6375 C CA . THR B 1 261 ? 13.617 27.062 1.397 1 84.25 261 THR B CA 1
ATOM 6376 C C . THR B 1 261 ? 14.375 28.125 0.616 1 84.25 261 THR B C 1
ATOM 6378 O O . THR B 1 261 ? 15.508 27.906 0.184 1 84.25 261 THR B O 1
ATOM 6381 N N . ASP B 1 262 ? 13.797 29.188 0.462 1 86.81 262 ASP B N 1
ATOM 6382 C CA . ASP B 1 262 ? 14.398 30.328 -0.228 1 86.81 262 ASP B CA 1
ATOM 6383 C C . ASP B 1 262 ? 14.922 29.922 -1.604 1 86.81 262 ASP B C 1
ATOM 6385 O O . ASP B 1 262 ? 16.062 30.234 -1.964 1 86.81 262 ASP B O 1
ATOM 6389 N N . GLY B 1 263 ? 14.164 29.125 -2.254 1 83.38 263 GLY B N 1
ATOM 6390 C CA . GLY B 1 263 ? 14.516 28.766 -3.617 1 83.38 263 GLY B CA 1
ATOM 6391 C C . GLY B 1 263 ? 15.359 27.5 -3.699 1 83.38 263 GLY B C 1
ATOM 6392 O O . GLY B 1 263 ? 15.5 26.906 -4.77 1 83.38 263 GLY B O 1
ATOM 6393 N N . ASP B 1 264 ? 15.883 27.062 -2.576 1 86.69 264 ASP B N 1
ATOM 6394 C CA . ASP B 1 264 ? 16.703 25.844 -2.564 1 86.69 264 ASP B CA 1
ATOM 6395 C C . ASP B 1 264 ? 15.836 24.609 -2.322 1 86.69 264 ASP B C 1
ATOM 6397 O O . ASP B 1 264 ? 15.242 24.453 -1.251 1 86.69 264 ASP B O 1
ATOM 6401 N N . ARG B 1 265 ? 15.906 23.766 -3.23 1 85 265 ARG B N 1
ATOM 6402 C CA . ARG B 1 265 ? 15.055 22.578 -3.164 1 85 265 ARG B CA 1
ATOM 6403 C C . ARG B 1 265 ? 15.586 21.578 -2.141 1 85 265 ARG B C 1
ATOM 6405 O O . ARG B 1 265 ? 16.797 21.406 -2.01 1 85 265 ARG B O 1
ATOM 6412 N N . GLY B 1 266 ? 14.641 21 -1.476 1 84.12 266 GLY B N 1
ATOM 6413 C CA . GLY B 1 266 ? 14.977 19.906 -0.567 1 84.12 266 GLY B CA 1
ATOM 6414 C C . GLY B 1 266 ? 15.57 20.391 0.746 1 84.12 266 GLY B C 1
ATOM 6415 O O . GLY B 1 266 ? 15.992 19.578 1.574 1 84.12 266 GLY B O 1
ATOM 6416 N N . ILE B 1 267 ? 15.625 21.672 0.942 1 88.5 267 ILE B N 1
ATOM 6417 C CA . ILE B 1 267 ? 16.219 22.219 2.16 1 88.5 267 ILE B CA 1
ATOM 6418 C C . ILE B 1 267 ? 15.109 22.594 3.148 1 88.5 267 ILE B C 1
ATOM 6420 O O . ILE B 1 267 ? 14.164 23.297 2.795 1 88.5 267 ILE B O 1
ATOM 6424 N N . TRP B 1 268 ? 15.25 22.031 4.289 1 92.81 268 TRP B N 1
ATOM 6425 C CA . TRP B 1 268 ? 14.352 22.375 5.391 1 92.81 268 TRP B CA 1
ATOM 6426 C C . TRP B 1 268 ? 14.953 23.484 6.258 1 92.81 268 TRP B C 1
ATOM 6428 O O . TRP B 1 268 ? 16.156 23.703 6.23 1 92.81 268 TRP B O 1
ATOM 6438 N N . SER B 1 269 ? 14.094 24.172 6.98 1 96 269 SER B N 1
ATOM 6439 C CA . SER B 1 269 ? 14.555 25.281 7.812 1 96 269 SER B CA 1
ATOM 6440 C C . SER B 1 269 ? 13.781 25.344 9.125 1 96 269 SER B C 1
ATOM 6442 O O . SER B 1 269 ? 12.641 24.891 9.203 1 96 269 SER B O 1
ATOM 6444 N N . TYR B 1 270 ? 14.477 25.781 10.102 1 97.56 270 TYR B N 1
ATOM 6445 C CA . TYR B 1 270 ? 13.781 26.359 11.25 1 97.56 270 TYR B CA 1
ATOM 6446 C C . TYR B 1 270 ? 13.211 27.719 10.906 1 97.56 270 TYR B C 1
ATOM 6448 O O . TYR B 1 270 ? 13.508 28.281 9.844 1 97.56 270 TYR B O 1
ATOM 6456 N N . VAL B 1 271 ? 12.32 28.203 11.719 1 98.12 271 VAL B N 1
ATOM 6457 C CA . VAL B 1 271 ? 11.773 29.547 11.586 1 98.12 271 VAL B CA 1
ATOM 6458 C C . VAL B 1 271 ? 12.062 30.344 12.859 1 98.12 271 VAL B C 1
ATOM 6460 O O . VAL B 1 271 ? 11.812 29.859 13.969 1 98.12 271 VAL B O 1
ATOM 6463 N N . GLU B 1 272 ? 12.656 31.547 12.648 1 98.44 272 GLU B N 1
ATOM 6464 C CA . GLU B 1 272 ? 12.938 32.375 13.82 1 98.44 272 GLU B CA 1
ATOM 6465 C C . GLU B 1 272 ? 11.664 32.625 14.617 1 98.44 272 GLU B C 1
ATOM 6467 O O . GLU B 1 272 ? 10.648 33.062 14.055 1 98.44 272 GLU B O 1
ATOM 6472 N N . GLY B 1 273 ? 11.703 32.406 15.906 1 98.06 273 GLY B N 1
ATOM 6473 C CA . GLY B 1 273 ? 10.547 32.562 16.766 1 98.06 273 GLY B CA 1
ATOM 6474 C C . GLY B 1 273 ? 9.703 31.297 16.875 1 98.06 273 GLY B C 1
ATOM 6475 O O . GLY B 1 273 ? 8.75 31.25 17.656 1 98.06 273 GLY B O 1
ATOM 6476 N N . GLY B 1 274 ? 10.055 30.266 16.125 1 98.25 274 GLY B N 1
ATOM 6477 C CA . GLY B 1 274 ? 9.305 29.016 16.094 1 98.25 274 GLY B CA 1
ATOM 6478 C C . GLY B 1 274 ? 8.289 28.953 14.969 1 98.25 274 GLY B C 1
ATOM 6479 O O . GLY B 1 274 ? 8.078 29.938 14.266 1 98.25 274 GLY B O 1
ATOM 6480 N N . MET B 1 275 ? 7.652 27.828 14.844 1 98.44 275 MET B N 1
ATOM 6481 C CA . MET B 1 275 ? 6.746 27.578 13.727 1 98.44 275 MET B CA 1
ATOM 6482 C C . MET B 1 275 ? 5.523 28.484 13.812 1 98.44 275 MET B C 1
ATOM 6484 O O . MET B 1 275 ? 4.844 28.703 12.805 1 98.44 275 MET B O 1
ATOM 6488 N N . GLY B 1 276 ? 5.195 28.969 14.984 1 98.44 276 GLY B N 1
ATOM 6489 C CA . GLY B 1 276 ? 4.125 29.938 15.109 1 98.44 276 GLY B CA 1
ATOM 6490 C C . GLY B 1 276 ? 4.371 31.203 14.312 1 98.44 276 GLY B C 1
ATOM 6491 O O . GLY B 1 276 ? 3.424 31.906 13.938 1 98.44 276 GLY B O 1
ATOM 6492 N N . SER B 1 277 ? 5.602 31.5 14.039 1 98.31 277 SER B N 1
ATOM 6493 C CA . SER B 1 277 ? 5.953 32.688 13.266 1 98.31 277 SER B CA 1
ATOM 6494 C C . SER B 1 277 ? 5.434 32.594 11.836 1 98.31 277 SER B C 1
ATOM 6496 O O . SER B 1 277 ? 5.125 33.594 11.211 1 98.31 277 SER B O 1
ATOM 6498 N N . VAL B 1 278 ? 5.312 31.344 11.328 1 98.44 278 VAL B N 1
ATOM 6499 C CA . VAL B 1 278 ? 4.715 31.141 10.008 1 98.44 278 VAL B CA 1
ATOM 6500 C C . VAL B 1 278 ? 3.264 31.609 10.023 1 98.44 278 VAL B C 1
ATOM 6502 O O . VAL B 1 278 ? 2.857 32.406 9.18 1 98.44 278 VAL B O 1
ATOM 6505 N N . SER B 1 279 ? 2.549 31.172 11 1 98.75 279 SER B N 1
ATOM 6506 C CA . SER B 1 279 ? 1.132 31.5 11.125 1 98.75 279 SER B CA 1
ATOM 6507 C C . SER B 1 279 ? 0.931 32.969 11.438 1 98.75 279 SER B C 1
ATOM 6509 O O . SER B 1 279 ? 0.007 33.594 10.922 1 98.75 279 SER B O 1
ATOM 6511 N N . LEU B 1 280 ? 1.793 33.5 12.266 1 98.62 280 LEU B N 1
ATOM 6512 C CA . LEU B 1 280 ? 1.699 34.938 12.609 1 98.62 280 LEU B CA 1
ATOM 6513 C C . LEU B 1 280 ? 1.949 35.812 11.383 1 98.62 280 LEU B C 1
ATOM 6515 O O . LEU B 1 280 ? 1.271 36.812 11.188 1 98.62 280 LEU B O 1
ATOM 6519 N N . ALA B 1 281 ? 2.941 35.375 10.594 1 98.81 281 ALA B N 1
ATOM 6520 C CA . ALA B 1 281 ? 3.225 36.125 9.367 1 98.81 281 ALA B CA 1
ATOM 6521 C C . ALA B 1 281 ? 2.027 36.125 8.422 1 98.81 281 ALA B C 1
ATOM 6523 O O . ALA B 1 281 ? 1.648 37.156 7.867 1 98.81 281 ALA B O 1
ATOM 6524 N N . ILE B 1 282 ? 1.433 34.969 8.242 1 98.88 282 ILE B N 1
ATOM 6525 C CA . ILE B 1 282 ? 0.265 34.844 7.379 1 98.88 282 ILE B CA 1
ATOM 6526 C C . ILE B 1 282 ? -0.899 35.625 7.965 1 98.88 282 ILE B C 1
ATOM 6528 O O . ILE B 1 282 ? -1.609 36.344 7.242 1 98.88 282 ILE B O 1
ATOM 6532 N N . GLY B 1 283 ? -1.104 35.5 9.312 1 98.88 283 GLY B N 1
ATOM 6533 C CA . GLY B 1 283 ? -2.145 36.25 9.992 1 98.88 283 GLY B CA 1
ATOM 6534 C C . GLY B 1 283 ? -1.985 37.75 9.82 1 98.88 283 GLY B C 1
ATOM 6535 O O . GLY B 1 283 ? -2.971 38.469 9.625 1 98.88 283 GLY B O 1
ATOM 6536 N N . SER B 1 284 ? -0.787 38.219 9.906 1 98.81 284 SER B N 1
ATOM 6537 C CA . SER B 1 284 ? -0.508 39.625 9.711 1 98.81 284 SER B CA 1
ATOM 6538 C C . SER B 1 284 ? -0.857 40.062 8.289 1 98.81 284 SER B C 1
ATOM 6540 O O . SER B 1 284 ? -1.426 41.156 8.094 1 98.81 284 SER B O 1
ATOM 6542 N N . ALA B 1 285 ? -0.47 39.281 7.34 1 98.81 285 ALA B N 1
ATOM 6543 C CA . ALA B 1 285 ? -0.832 39.562 5.953 1 98.81 285 ALA B CA 1
ATOM 6544 C C . ALA B 1 285 ? -2.348 39.594 5.781 1 98.81 285 ALA B C 1
ATOM 6546 O O . ALA B 1 285 ? -2.863 40.469 5.066 1 98.81 285 ALA B O 1
ATOM 6547 N N . ALA B 1 286 ? -3.025 38.688 6.395 1 98.88 286 ALA B N 1
ATOM 6548 C CA . ALA B 1 286 ? -4.484 38.656 6.324 1 98.88 286 ALA B CA 1
ATOM 6549 C C . ALA B 1 286 ? -5.098 39.906 6.953 1 98.88 286 ALA B C 1
ATOM 6551 O O . ALA B 1 286 ? -5.996 40.531 6.371 1 98.88 286 ALA B O 1
ATOM 6552 N N . ARG B 1 287 ? -4.605 40.312 8.109 1 98.62 287 ARG B N 1
ATOM 6553 C CA . ARG B 1 287 ? -5.109 41.5 8.797 1 98.62 287 ARG B CA 1
ATOM 6554 C C . ARG B 1 287 ? -4.855 42.75 7.973 1 98.62 287 ARG B C 1
ATOM 6556 O O . ARG B 1 287 ? -5.727 43.625 7.879 1 98.62 287 ARG B O 1
ATOM 6563 N N . GLU B 1 288 ? -3.668 42.781 7.441 1 98.5 288 GLU B N 1
ATOM 6564 C CA . GLU B 1 288 ? -3.346 43.906 6.586 1 98.5 288 GLU B CA 1
ATOM 6565 C C . GLU B 1 288 ? -4.305 44 5.402 1 98.5 288 GLU B C 1
ATOM 6567 O O . GLU B 1 288 ? -4.68 45.094 4.984 1 98.5 288 GLU B O 1
ATOM 6572 N N . ALA B 1 289 ? -4.715 42.844 4.902 1 98.44 289 ALA B N 1
ATOM 6573 C CA . ALA B 1 289 ? -5.617 42.812 3.758 1 98.44 289 ALA B CA 1
ATOM 6574 C C . ALA B 1 289 ? -7.055 43.094 4.18 1 98.44 289 ALA B C 1
ATOM 6576 O O . ALA B 1 289 ? -7.938 43.25 3.334 1 98.44 289 ALA B O 1
ATOM 6577 N N . GLY B 1 290 ? -7.309 43.125 5.496 1 97.81 290 GLY B N 1
ATOM 6578 C CA . GLY B 1 290 ? -8.617 43.531 5.965 1 97.81 290 GLY B CA 1
ATOM 6579 C C . GLY B 1 290 ? -9.375 42.438 6.668 1 97.81 290 GLY B C 1
ATOM 6580 O O . GLY B 1 290 ? -10.516 42.625 7.094 1 97.81 290 GLY B O 1
ATOM 6581 N N . ALA B 1 291 ? -8.789 41.312 6.84 1 98.38 291 ALA B N 1
ATOM 6582 C CA . ALA B 1 291 ? -9.453 40.188 7.508 1 98.38 291 ALA B CA 1
ATOM 6583 C C . ALA B 1 291 ? -9.516 40.438 9.016 1 98.38 291 ALA B C 1
ATOM 6585 O O . ALA B 1 291 ? -8.586 40.969 9.609 1 98.38 291 ALA B O 1
ATOM 6586 N N . SER B 1 292 ? -10.602 40.031 9.625 1 98.06 292 SER B N 1
ATOM 6587 C CA . SER B 1 292 ? -10.734 40 11.078 1 98.06 292 SER B CA 1
ATOM 6588 C C . SER B 1 292 ? -10.422 38.625 11.633 1 98.06 292 SER B C 1
ATOM 6590 O O . SER B 1 292 ? -11.047 37.625 11.242 1 98.06 292 SER B O 1
ATOM 6592 N N . ILE B 1 293 ? -9.453 38.531 12.5 1 98.31 293 ILE B N 1
ATOM 6593 C CA . ILE B 1 293 ? -9.078 37.281 13.125 1 98.31 293 ILE B CA 1
ATOM 6594 C C . ILE B 1 293 ? -9.469 37.312 14.602 1 98.31 293 ILE B C 1
ATOM 6596 O O . ILE B 1 293 ? -8.938 38.125 15.375 1 98.31 293 ILE B O 1
ATOM 6600 N N . ILE B 1 294 ? -10.391 36.438 14.953 1 97.31 294 ILE B N 1
ATOM 6601 C CA . ILE B 1 294 ? -10.914 36.438 16.312 1 97.31 294 ILE B CA 1
ATOM 6602 C C . ILE B 1 294 ? -10.562 35.125 17 1 97.31 294 ILE B C 1
ATOM 6604 O O . ILE B 1 294 ? -10.906 34.062 16.516 1 97.31 294 ILE B O 1
ATOM 6608 N N . THR B 1 295 ? -9.883 35.219 18.125 1 97.38 295 THR B N 1
ATOM 6609 C CA . THR B 1 295 ? -9.516 34.031 18.906 1 97.38 295 THR B CA 1
ATOM 6610 C C . THR B 1 295 ? -10.523 33.812 20.031 1 97.38 295 THR B C 1
ATOM 6612 O O . THR B 1 295 ? -11.422 34.625 20.25 1 97.38 295 THR B O 1
ATOM 6615 N N . GLU B 1 296 ? -10.422 32.625 20.656 1 96.88 296 GLU B N 1
ATOM 6616 C CA . GLU B 1 296 ? -11.266 32.219 21.781 1 96.88 296 GLU B CA 1
ATOM 6617 C C . GLU B 1 296 ? -12.742 32.219 21.375 1 96.88 296 GLU B C 1
ATOM 6619 O O . GLU B 1 296 ? -13.594 32.656 22.172 1 96.88 296 GLU B O 1
ATOM 6624 N N . VAL B 1 297 ? -13.031 31.906 20.172 1 96.5 297 VAL B N 1
ATOM 6625 C CA . VAL B 1 297 ? -14.383 31.719 19.656 1 96.5 297 VAL B CA 1
ATOM 6626 C C . VAL B 1 297 ? -14.5 30.328 19.016 1 96.5 297 VAL B C 1
ATOM 6628 O O . VAL B 1 297 ? -13.883 30.062 17.984 1 96.5 297 VAL B O 1
ATOM 6631 N N . GLU B 1 298 ? -15.258 29.531 19.609 1 97.06 298 GLU B N 1
ATOM 6632 C CA . GLU B 1 298 ? -15.398 28.141 19.156 1 97.06 298 GLU B CA 1
ATOM 6633 C C . GLU B 1 298 ? -16.672 27.953 18.359 1 97.06 298 GLU B C 1
ATOM 6635 O O . GLU B 1 298 ? -17.766 28.312 18.812 1 97.06 298 GLU B O 1
ATOM 6640 N N . VAL B 1 299 ? -16.516 27.484 17.156 1 98.19 299 VAL B N 1
ATOM 6641 C CA . VAL B 1 299 ? -17.672 27.156 16.328 1 98.19 299 VAL B CA 1
ATOM 6642 C C . VAL B 1 299 ? -18.25 25.812 16.766 1 98.19 299 VAL B C 1
ATOM 6644 O O . VAL B 1 299 ? -17.531 24.844 16.984 1 98.19 299 VAL B O 1
ATOM 6647 N N . SER B 1 300 ? -19.594 25.781 16.875 1 97.69 300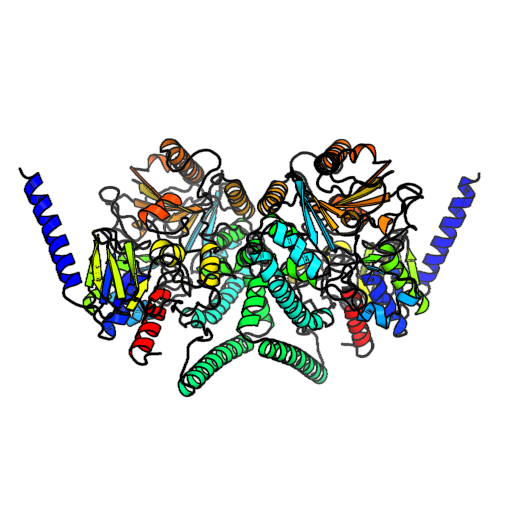 SER B N 1
ATOM 6648 C CA . SER B 1 300 ? -20.266 24.562 17.297 1 97.69 300 SER B CA 1
ATOM 6649 C C . SER B 1 300 ? -20.922 23.844 16.125 1 97.69 300 SER B C 1
ATOM 6651 O O . SER B 1 300 ? -20.812 22.625 15.984 1 97.69 300 SER B O 1
ATOM 6653 N N . LYS B 1 301 ? -21.625 24.703 15.297 1 97.81 301 LYS B N 1
ATOM 6654 C CA . LYS B 1 301 ? -22.359 24.109 14.18 1 97.81 301 LYS B CA 1
ATOM 6655 C C . LYS B 1 301 ? -22.438 25.094 13.016 1 97.81 301 LYS B C 1
ATOM 6657 O O . LYS B 1 301 ? -22.219 26.297 13.18 1 97.81 301 LYS B O 1
ATOM 6662 N N . LEU B 1 302 ? -22.719 24.484 11.906 1 98.19 302 LEU B N 1
ATOM 6663 C CA . LEU B 1 302 ? -23.062 25.297 10.742 1 98.19 302 LEU B CA 1
ATOM 6664 C C . LEU B 1 302 ? -24.547 25.609 10.711 1 98.19 302 LEU B C 1
ATOM 6666 O O . LEU B 1 302 ? -25.375 24.781 11.133 1 98.19 302 LEU B O 1
ATOM 6670 N N . LEU B 1 303 ? -24.875 26.781 10.289 1 97.62 303 LEU B N 1
ATOM 6671 C CA . LEU B 1 303 ? -26.25 27.141 10.016 1 97.62 303 LEU B CA 1
ATOM 6672 C C . LEU B 1 303 ? -26.609 26.875 8.555 1 97.62 303 LEU B C 1
ATOM 6674 O O . LEU B 1 303 ? -25.938 27.359 7.648 1 97.62 303 LEU B O 1
ATOM 6678 N N . ILE B 1 304 ? -27.594 26.109 8.344 1 96.44 304 ILE B N 1
ATOM 6679 C CA . ILE B 1 304 ? -28 25.703 7 1 96.44 304 ILE B CA 1
ATOM 6680 C C . ILE B 1 304 ? -29.438 26.156 6.738 1 96.44 304 ILE B C 1
ATOM 6682 O O . ILE B 1 304 ? -30.328 25.938 7.559 1 96.44 304 ILE B O 1
ATOM 6686 N N . GLU B 1 305 ? -29.625 26.734 5.605 1 93.5 305 GLU B N 1
ATOM 6687 C CA . GLU B 1 305 ? -30.969 27.156 5.191 1 93.5 305 GLU B CA 1
ATOM 6688 C C . GLU B 1 305 ? -31.781 25.969 4.688 1 93.5 305 GLU B C 1
ATOM 6690 O O . GLU B 1 305 ? -31.234 24.891 4.43 1 93.5 305 GLU B O 1
ATOM 6695 N N . GLU B 1 306 ? -33.031 26.25 4.504 1 88.19 306 GLU B N 1
ATOM 6696 C CA . GLU B 1 306 ? -33.938 25.234 3.967 1 88.19 306 GLU B CA 1
ATOM 6697 C C . GLU B 1 306 ? -33.531 24.844 2.547 1 88.19 306 GLU B C 1
ATOM 6699 O O . GLU B 1 306 ? -33.75 23.703 2.131 1 88.19 306 GLU B O 1
ATOM 6704 N N . SER B 1 307 ? -32.906 25.75 1.866 1 84.38 307 SER B N 1
ATOM 6705 C CA . SER B 1 307 ? -32.469 25.516 0.495 1 84.38 307 SER B CA 1
ATOM 6706 C C . SER B 1 307 ? -31.281 24.578 0.451 1 84.38 307 SER B C 1
ATOM 6708 O O . SER B 1 307 ? -30.922 24.078 -0.614 1 84.38 307 SER B O 1
ATOM 6710 N N . GLY B 1 308 ? -30.719 24.359 1.669 1 87.12 308 GLY B N 1
ATOM 6711 C CA . GLY B 1 308 ? -29.547 23.516 1.706 1 87.12 308 GLY B CA 1
ATOM 6712 C C . GLY B 1 308 ? -28.25 24.281 1.571 1 87.12 308 GLY B C 1
ATOM 6713 O O . GLY B 1 308 ? -27.188 23.703 1.357 1 87.12 308 GLY B O 1
ATOM 6714 N N . ARG B 1 309 ? -28.422 25.547 1.634 1 93.19 309 ARG B N 1
ATOM 6715 C CA . ARG B 1 309 ? -27.234 26.406 1.568 1 93.19 309 ARG B CA 1
ATOM 6716 C C . ARG B 1 309 ? -26.797 26.844 2.963 1 93.19 309 ARG B C 1
ATOM 6718 O O . ARG B 1 309 ? -27.625 27.062 3.844 1 93.19 309 ARG B O 1
ATOM 6725 N N . VAL B 1 310 ? -25.5 26.984 3.115 1 96.81 310 VAL B N 1
ATOM 6726 C CA . VAL B 1 310 ? -24.984 27.469 4.391 1 96.81 310 VAL B CA 1
ATOM 6727 C C . VAL B 1 310 ? -25.344 28.938 4.574 1 96.81 310 VAL B C 1
ATOM 6729 O O . VAL B 1 310 ? -25.328 29.719 3.611 1 96.81 310 VAL B O 1
ATOM 6732 N N . SER B 1 311 ? -25.672 29.344 5.777 1 97.25 311 SER B N 1
ATOM 6733 C CA . SER B 1 311 ? -26.016 30.734 6.039 1 97.25 311 SER B CA 1
ATOM 6734 C C . SER B 1 311 ? -25.203 31.297 7.195 1 97.25 311 SER B C 1
ATOM 6736 O O . SER B 1 311 ? -25.453 32.406 7.652 1 97.25 311 SER B O 1
ATOM 6738 N N . GLY B 1 312 ? -24.281 30.547 7.723 1 98.06 312 GLY B N 1
ATOM 6739 C CA . GLY B 1 312 ? -23.422 31.031 8.789 1 98.06 312 GLY B CA 1
ATOM 6740 C C . GLY B 1 312 ? -22.984 29.938 9.75 1 98.06 312 GLY B C 1
ATOM 6741 O O . GLY B 1 312 ? -22.922 28.766 9.375 1 98.06 312 GLY B O 1
ATOM 6742 N N . VAL B 1 313 ? -22.547 30.344 10.938 1 98.38 313 VAL B N 1
ATOM 6743 C CA . VAL B 1 313 ? -22.125 29.391 11.961 1 98.38 313 VAL B CA 1
ATOM 6744 C C . VAL B 1 313 ? -22.734 29.781 13.305 1 98.38 313 VAL B C 1
ATOM 6746 O O . VAL B 1 313 ? -23.078 30.953 13.523 1 98.38 313 VAL B O 1
ATOM 6749 N N . LEU B 1 314 ? -22.969 28.766 14.062 1 97.94 314 LEU B N 1
ATOM 6750 C CA . LEU B 1 314 ? -23.328 28.906 15.469 1 97.94 314 LEU B CA 1
ATOM 6751 C C . LEU B 1 314 ? -22.109 28.703 16.359 1 97.94 314 LEU B C 1
ATOM 6753 O O . LEU B 1 314 ? -21.438 27.672 16.281 1 97.94 314 LEU B O 1
ATOM 6757 N N . LEU B 1 315 ? -21.828 29.719 17.172 1 97.56 315 LEU B N 1
ATOM 6758 C CA . LEU B 1 315 ? -20.719 29.594 18.125 1 97.56 315 LEU B CA 1
ATOM 6759 C C . LEU B 1 315 ? -21.156 28.812 19.359 1 97.56 315 LEU B C 1
ATOM 6761 O O . LEU B 1 315 ? -22.344 28.594 19.578 1 97.56 315 LEU B O 1
ATOM 6765 N N . ALA B 1 316 ? -20.156 28.328 20.094 1 96.25 316 ALA B N 1
ATOM 6766 C CA . ALA B 1 316 ? -20.422 27.516 21.281 1 96.25 316 ALA B CA 1
ATOM 6767 C C . ALA B 1 316 ? -21.25 28.297 22.297 1 96.25 316 ALA B C 1
ATOM 6769 O O . ALA B 1 316 ? -22 27.703 23.078 1 96.25 316 ALA B O 1
ATOM 6770 N N . ASP B 1 317 ? -21.188 29.625 22.312 1 94.56 317 ASP B N 1
ATOM 6771 C CA . ASP B 1 317 ? -21.922 30.438 23.281 1 94.56 317 ASP B CA 1
ATOM 6772 C C . ASP B 1 317 ? -23.312 30.781 22.781 1 94.56 317 ASP B C 1
ATOM 6774 O O . ASP B 1 317 ? -24.047 31.547 23.422 1 94.56 317 ASP B O 1
ATOM 6778 N N . GLY B 1 318 ? -23.609 30.312 21.578 1 94.94 318 GLY B N 1
ATOM 6779 C CA . GLY B 1 318 ? -24.938 30.531 21.047 1 94.94 318 GLY B CA 1
ATOM 6780 C C . GLY B 1 318 ? -25.016 31.672 20.047 1 94.94 318 GLY B C 1
ATOM 6781 O O . GLY B 1 318 ? -26.031 31.859 19.391 1 94.94 318 GLY B O 1
ATOM 6782 N N . THR B 1 319 ? -23.953 32.406 19.891 1 96 319 THR B N 1
ATOM 6783 C CA . THR B 1 319 ? -23.906 33.5 18.953 1 96 319 THR B CA 1
ATOM 6784 C C . THR B 1 319 ? -23.953 33 17.516 1 96 319 THR B C 1
ATOM 6786 O O . THR B 1 319 ? -23.266 32.031 17.172 1 96 319 THR B O 1
ATOM 6789 N N . GLN B 1 320 ? -24.781 33.688 16.703 1 97 320 GLN B N 1
ATOM 6790 C CA . GLN B 1 320 ? -24.844 33.344 15.273 1 97 320 GLN B CA 1
ATOM 6791 C C . GLN B 1 320 ? -24.047 34.344 14.445 1 97 320 GLN B C 1
ATOM 6793 O O . GLN B 1 320 ? -24.172 35.562 14.641 1 97 320 GLN B O 1
ATOM 6798 N N . VAL B 1 321 ? -23.203 33.906 13.688 1 98.06 321 VAL B N 1
ATOM 6799 C CA . VAL B 1 321 ? -22.453 34.719 12.742 1 98.06 321 VAL B CA 1
ATOM 6800 C C . VAL B 1 321 ? -22.859 34.375 11.312 1 98.06 321 VAL B C 1
ATOM 6802 O O . VAL B 1 321 ? -22.766 33.219 10.898 1 98.06 321 VAL B O 1
ATOM 6805 N N . ARG B 1 322 ? -23.219 35.312 10.523 1 97.62 322 ARG B N 1
ATOM 6806 C CA . ARG B 1 322 ? -23.891 35.062 9.258 1 97.62 322 ARG B CA 1
ATOM 6807 C C . ARG B 1 322 ? -22.922 35.188 8.078 1 97.62 322 ARG B C 1
ATOM 6809 O O . ARG B 1 322 ? -22.062 36.062 8.078 1 97.62 322 ARG B O 1
ATOM 6816 N N . SER B 1 323 ? -23.016 34.312 7.172 1 98 323 SER B N 1
ATOM 6817 C CA . SER B 1 323 ? -22.312 34.312 5.895 1 98 323 SER B CA 1
ATOM 6818 C C . SER B 1 323 ? -22.844 33.25 4.949 1 98 323 SER B C 1
ATOM 6820 O O . SER B 1 323 ? -23.25 32.188 5.387 1 98 323 SER B O 1
ATOM 6822 N N . SER B 1 324 ? -22.859 33.562 3.676 1 96.44 324 SER B N 1
ATOM 6823 C CA . SER B 1 324 ? -23.266 32.562 2.689 1 96.44 324 SER B CA 1
ATOM 6824 C C . SER B 1 324 ? -22.078 31.734 2.207 1 96.44 324 SER B C 1
ATOM 6826 O O . SER B 1 324 ? -22.234 30.797 1.411 1 96.44 324 SER B O 1
ATOM 6828 N N . VAL B 1 325 ? -20.875 32.062 2.617 1 98.25 325 VAL B N 1
ATOM 6829 C CA . VAL B 1 325 ? -19.641 31.359 2.273 1 98.25 325 VAL B CA 1
ATOM 6830 C C . VAL B 1 325 ? -18.875 31.016 3.545 1 98.25 325 VAL B C 1
ATOM 6832 O O . VAL B 1 325 ? -18.5 31.906 4.309 1 98.25 325 VAL B O 1
ATOM 6835 N N . VAL B 1 326 ? -18.703 29.781 3.781 1 98.81 326 VAL B N 1
ATOM 6836 C CA . VAL B 1 326 ? -17.953 29.312 4.949 1 98.81 326 VAL B CA 1
ATOM 6837 C C . VAL B 1 326 ? -16.859 28.344 4.508 1 98.81 326 VAL B C 1
ATOM 6839 O O . VAL B 1 326 ? -17.109 27.422 3.736 1 98.81 326 VAL B O 1
ATOM 6842 N N . LEU B 1 327 ? -15.617 28.594 4.879 1 98.94 327 LEU B N 1
ATOM 6843 C CA . LEU B 1 327 ? -14.492 27.688 4.664 1 98.94 327 LEU B CA 1
ATOM 6844 C C . LEU B 1 327 ? -14.094 27 5.965 1 98.94 327 LEU B C 1
ATOM 6846 O O . LEU B 1 327 ? -13.805 27.672 6.961 1 98.94 327 LEU B O 1
ATOM 6850 N N . SER B 1 328 ? -14.094 25.734 5.941 1 98.88 328 SER B N 1
ATOM 6851 C CA . SER B 1 328 ? -13.672 24.984 7.121 1 98.88 328 SER B CA 1
ATOM 6852 C C . SER B 1 328 ? -12.203 24.594 7.031 1 98.88 328 SER B C 1
ATOM 6854 O O . SER B 1 328 ? -11.797 23.906 6.082 1 98.88 328 SER B O 1
ATOM 6856 N N . ASN B 1 329 ? -11.453 25 7.992 1 98.81 329 ASN B N 1
ATOM 6857 C CA . ASN B 1 329 ? -10.055 24.609 8.133 1 98.81 329 ASN B CA 1
ATOM 6858 C C . ASN B 1 329 ? -9.906 23.438 9.117 1 98.81 329 ASN B C 1
ATOM 6860 O O . ASN B 1 329 ? -8.789 23.031 9.422 1 98.81 329 ASN B O 1
ATOM 6864 N N . ALA B 1 330 ? -10.992 22.906 9.633 1 98.56 330 ALA B N 1
ATOM 6865 C CA . ALA B 1 330 ? -10.992 21.719 10.469 1 98.56 330 ALA B CA 1
ATOM 6866 C C . ALA B 1 330 ? -10.875 20.453 9.617 1 98.56 330 ALA B C 1
ATOM 6868 O O . ALA B 1 330 ? -10.93 20.516 8.391 1 98.56 330 ALA B O 1
ATOM 6869 N N . THR B 1 331 ? -10.633 19.328 10.273 1 98.44 331 THR B N 1
ATOM 6870 C CA . THR B 1 331 ? -10.555 18.062 9.539 1 98.44 331 THR B CA 1
ATOM 6871 C C . THR B 1 331 ? -11.883 17.766 8.844 1 98.44 331 THR B C 1
ATOM 6873 O O . THR B 1 331 ? -12.938 18.234 9.289 1 98.44 331 THR B O 1
ATOM 6876 N N . PRO B 1 332 ? -11.805 17.016 7.73 1 98.44 332 PRO B N 1
ATOM 6877 C CA . PRO B 1 332 ? -13.07 16.625 7.102 1 98.44 332 PRO B CA 1
ATOM 6878 C C . PRO B 1 332 ? -14.023 15.93 8.07 1 98.44 332 PRO B C 1
ATOM 6880 O O . PRO B 1 332 ? -15.227 16.203 8.062 1 98.44 332 PRO B O 1
ATOM 6883 N N . TYR B 1 333 ? -13.516 15.133 8.93 1 98.38 333 TYR B N 1
ATOM 6884 C CA . TYR B 1 333 ? -14.367 14.461 9.898 1 98.38 333 TYR B CA 1
ATOM 6885 C C . TYR B 1 333 ? -15.062 15.469 10.805 1 98.38 333 TYR B C 1
ATOM 6887 O O . TYR B 1 333 ? -16.281 15.438 10.961 1 98.38 333 TYR B O 1
ATOM 6895 N N . LYS B 1 334 ? -14.328 16.375 11.406 1 98.06 334 LYS B N 1
ATOM 6896 C CA . LYS B 1 334 ? -14.898 17.375 12.297 1 98.06 334 LYS B CA 1
ATOM 6897 C C . LYS B 1 334 ? -15.914 18.25 11.57 1 98.06 334 LYS B C 1
ATOM 6899 O O . LYS B 1 334 ? -16.984 18.547 12.102 1 98.06 334 LYS B O 1
ATOM 6904 N N . THR B 1 335 ? -15.594 18.609 10.375 1 98.56 335 THR B N 1
ATOM 6905 C CA . THR B 1 335 ? -16.453 19.469 9.578 1 98.56 335 THR B CA 1
ATOM 6906 C C . THR B 1 335 ? -17.781 18.781 9.273 1 98.56 335 THR B C 1
ATOM 6908 O O . THR B 1 335 ? -18.844 19.344 9.547 1 98.56 335 THR B O 1
ATOM 6911 N N . PHE B 1 336 ? -17.719 17.578 8.789 1 98.12 336 PHE B N 1
ATOM 6912 C CA . PHE B 1 336 ? -18.922 16.984 8.195 1 98.12 336 PHE B CA 1
ATOM 6913 C C . PHE B 1 336 ? -19.656 16.141 9.211 1 98.12 336 PHE B C 1
ATOM 6915 O O . PHE B 1 336 ? -20.891 15.977 9.125 1 98.12 336 PHE B O 1
ATOM 6922 N N . MET B 1 337 ? -18.938 15.594 10.203 1 97.12 337 MET B N 1
ATOM 6923 C CA . MET B 1 337 ? -19.594 14.719 11.172 1 97.12 337 MET B CA 1
ATOM 6924 C C . MET B 1 337 ? -20.016 15.5 12.414 1 97.12 337 MET B C 1
ATOM 6926 O O . MET B 1 337 ? -20.906 15.062 13.148 1 97.12 337 MET B O 1
ATOM 6930 N N . GLU B 1 338 ? -19.391 16.672 12.641 1 96.69 338 GLU B N 1
ATOM 6931 C CA . GLU B 1 338 ? -19.672 17.375 13.891 1 96.69 338 GLU B CA 1
ATOM 6932 C C . GLU B 1 338 ? -20.297 18.734 13.633 1 96.69 338 GLU B C 1
ATOM 6934 O O . GLU B 1 338 ? -21.328 19.078 14.211 1 96.69 338 GLU B O 1
ATOM 6939 N N . PHE B 1 339 ? -19.766 19.516 12.727 1 97.94 339 PHE B N 1
ATOM 6940 C CA . PHE B 1 339 ? -20.266 20.875 12.5 1 97.94 339 PHE B CA 1
ATOM 6941 C C . PHE B 1 339 ? -21.562 20.828 11.711 1 97.94 339 PHE B C 1
ATOM 6943 O O . PHE B 1 339 ? -22.469 21.641 11.961 1 97.94 339 PHE B O 1
ATOM 6950 N N . VAL B 1 340 ? -21.594 19.969 10.695 1 97.12 340 VAL B N 1
ATOM 6951 C CA . VAL B 1 340 ? -22.781 19.906 9.828 1 97.12 340 VAL B CA 1
ATOM 6952 C C . VAL B 1 340 ? -23.891 19.141 10.531 1 97.12 340 VAL B C 1
ATOM 6954 O O . VAL B 1 340 ? -23.672 18.031 11.023 1 97.12 340 VAL B O 1
ATOM 6957 N N . PRO B 1 341 ? -25.047 19.75 10.586 1 92.81 341 PRO B N 1
ATOM 6958 C CA . PRO B 1 341 ? -26.172 19.016 11.195 1 92.81 341 PRO B CA 1
ATOM 6959 C C . PRO B 1 341 ? -26.484 17.703 10.477 1 92.81 341 PRO B C 1
ATOM 6961 O O . PRO B 1 341 ? -26.188 17.562 9.281 1 92.81 341 PRO B O 1
ATOM 6964 N N . GLY B 1 342 ? -27.031 16.734 11.164 1 87.62 342 GLY B N 1
ATOM 6965 C CA . GLY B 1 342 ? -27.312 15.406 10.648 1 87.62 342 GLY B CA 1
ATOM 6966 C C . GLY B 1 342 ? -28.297 15.414 9.492 1 87.62 342 GLY B C 1
ATOM 6967 O O . GLY B 1 342 ? -29.188 16.266 9.43 1 87.62 342 GLY B O 1
ATOM 6968 N N . ASN B 1 343 ? -28.141 14.602 8.516 1 85.56 343 ASN B N 1
ATOM 6969 C CA . ASN B 1 343 ? -29.078 14.219 7.477 1 85.56 343 ASN B CA 1
ATOM 6970 C C . ASN B 1 343 ? -29.172 15.266 6.375 1 85.56 343 ASN B C 1
ATOM 6972 O O . ASN B 1 343 ? -30.188 15.375 5.688 1 85.56 343 ASN B O 1
ATOM 6976 N N . VAL B 1 344 ? -28.141 16.141 6.316 1 92.62 344 VAL B N 1
ATOM 6977 C CA . VAL B 1 344 ? -28.203 17.125 5.242 1 92.62 344 VAL B CA 1
ATOM 6978 C C . VAL B 1 344 ? -27.234 16.734 4.129 1 92.62 344 VAL B C 1
ATOM 6980 O O . VAL B 1 344 ? -27.297 17.281 3.023 1 92.62 344 VAL B O 1
ATOM 6983 N N . LEU B 1 345 ? -26.375 15.812 4.395 1 94.94 345 LEU B N 1
ATOM 6984 C CA . LEU B 1 345 ? -25.375 15.383 3.41 1 94.94 345 LEU B CA 1
ATOM 6985 C C . LEU B 1 345 ? -25.781 14.062 2.775 1 94.94 345 LEU B C 1
ATOM 6987 O O . LEU B 1 345 ? -26.484 13.258 3.396 1 94.94 345 LEU B O 1
ATOM 6991 N N . PRO B 1 346 ? -25.344 13.82 1.517 1 93.88 346 PRO B N 1
ATOM 6992 C CA . PRO B 1 346 ? -25.594 12.508 0.916 1 93.88 346 PRO B CA 1
ATOM 6993 C C . PRO B 1 346 ? -24.953 11.367 1.705 1 93.88 346 PRO B C 1
ATOM 6995 O O . PRO B 1 346 ? -23.844 11.5 2.205 1 93.88 346 PRO B O 1
ATOM 6998 N N . ASP B 1 347 ? -25.656 10.211 1.734 1 93.56 347 ASP B N 1
ATOM 6999 C CA . ASP B 1 347 ? -25.219 9.07 2.541 1 93.56 347 ASP B CA 1
ATOM 7000 C C . ASP B 1 347 ? -23.859 8.547 2.084 1 93.56 347 ASP B C 1
ATOM 7002 O O . ASP B 1 347 ? -23.016 8.195 2.908 1 93.56 347 ASP B O 1
ATOM 7006 N N . ASP B 1 348 ? -23.703 8.492 0.812 1 92.88 348 ASP B N 1
ATOM 7007 C CA . ASP B 1 348 ? -22.438 7.973 0.281 1 92.88 348 ASP B CA 1
ATOM 7008 C C . ASP B 1 348 ? -21.266 8.875 0.667 1 92.88 348 ASP B C 1
ATOM 7010 O O . ASP B 1 348 ? -20.172 8.391 0.936 1 92.88 348 ASP B O 1
ATOM 7014 N N . PHE B 1 349 ? -21.547 10.164 0.663 1 95.81 349 PHE B N 1
ATOM 7015 C CA . PHE B 1 349 ? -20.516 11.109 1.061 1 95.81 349 PHE B CA 1
ATOM 7016 C C . PHE B 1 349 ? -20.172 10.945 2.535 1 95.81 349 PHE B C 1
ATOM 7018 O O . PHE B 1 349 ? -19 10.883 2.895 1 95.81 349 PHE B O 1
ATOM 7025 N N . VAL B 1 350 ? -21.141 10.844 3.355 1 96.44 350 VAL B N 1
ATOM 7026 C CA . VAL B 1 350 ? -20.953 10.695 4.793 1 96.44 350 VAL B CA 1
ATOM 7027 C C . VAL B 1 350 ? -20.172 9.414 5.09 1 96.44 350 VAL B C 1
ATOM 7029 O O . VAL B 1 350 ? -19.234 9.414 5.895 1 96.44 350 VAL B O 1
ATOM 7032 N N . ARG B 1 351 ? -20.5 8.375 4.406 1 95.12 351 ARG B N 1
ATOM 7033 C CA . ARG B 1 351 ? -19.828 7.098 4.598 1 95.12 351 ARG B CA 1
ATOM 7034 C C . ARG B 1 351 ? -18.359 7.191 4.195 1 95.12 351 ARG B C 1
ATOM 7036 O O . ARG B 1 351 ? -17.484 6.676 4.891 1 95.12 351 ARG B O 1
ATOM 7043 N N . ALA B 1 352 ? -18.156 7.852 3.084 1 96.5 352 ALA B N 1
ATOM 7044 C CA . ALA B 1 352 ? -16.781 8 2.592 1 96.5 352 ALA B CA 1
ATOM 7045 C C . ALA B 1 352 ? -15.93 8.789 3.58 1 96.5 352 ALA B C 1
ATOM 7047 O O . ALA B 1 352 ? -14.789 8.414 3.857 1 96.5 352 ALA B O 1
ATOM 7048 N N . VAL B 1 353 ? -16.469 9.852 4.145 1 97.56 353 VAL B N 1
ATOM 7049 C CA . VAL B 1 353 ? -15.742 10.68 5.102 1 97.56 353 VAL B CA 1
ATOM 7050 C C . VAL B 1 353 ? -15.5 9.898 6.391 1 97.56 353 VAL B C 1
ATOM 7052 O O . VAL B 1 353 ? -14.391 9.906 6.934 1 97.56 353 VAL B O 1
ATOM 7055 N N . LYS B 1 354 ? -16.5 9.203 6.766 1 96.31 354 LYS B N 1
ATOM 7056 C CA . LYS B 1 354 ? -16.438 8.445 8.008 1 96.31 354 LYS B CA 1
ATOM 7057 C C . LYS B 1 354 ? -15.406 7.324 7.918 1 96.31 354 LYS B C 1
ATOM 7059 O O . LYS B 1 354 ? -14.711 7.027 8.891 1 96.31 354 LYS B O 1
ATOM 7064 N N . ASN B 1 355 ? -15.289 6.734 6.746 1 95.69 355 ASN B N 1
ATOM 7065 C CA . ASN B 1 355 ? -14.438 5.562 6.586 1 95.69 355 ASN B CA 1
ATOM 7066 C C . ASN B 1 355 ? -13.047 5.941 6.094 1 95.69 355 ASN B C 1
ATOM 7068 O O . ASN B 1 355 ? -12.227 5.07 5.801 1 95.69 355 ASN B O 1
ATOM 7072 N N . SER B 1 356 ? -12.789 7.223 6.008 1 96.44 356 SER B N 1
ATOM 7073 C CA . SER B 1 356 ? -11.422 7.66 5.742 1 96.44 356 SER B CA 1
ATOM 7074 C C . SER B 1 356 ? -10.492 7.305 6.898 1 96.44 356 SER B C 1
ATOM 7076 O O . SER B 1 356 ? -10.945 7.137 8.031 1 96.44 356 SER B O 1
ATOM 7078 N N . ASP B 1 357 ? -9.25 7.133 6.574 1 96.81 357 ASP B N 1
ATOM 7079 C CA . ASP B 1 357 ? -8.273 6.75 7.59 1 96.81 357 ASP B CA 1
ATOM 7080 C C . ASP B 1 357 ? -7.727 7.973 8.32 1 96.81 357 ASP B C 1
ATOM 7082 O O . ASP B 1 357 ? -6.977 8.766 7.746 1 96.81 357 ASP B O 1
ATOM 7086 N N . TYR B 1 358 ? -8.062 8.109 9.609 1 97.12 358 TYR B N 1
ATOM 7087 C CA . TYR B 1 358 ? -7.574 9.219 10.422 1 97.12 358 TYR B CA 1
ATOM 7088 C C . TYR B 1 358 ? -6.578 8.734 11.469 1 97.12 358 TYR B C 1
ATOM 7090 O O . TYR B 1 358 ? -6.227 9.477 12.391 1 97.12 358 TYR B O 1
ATOM 7098 N N . SER B 1 359 ? -6.121 7.504 11.273 1 95.06 359 SER B N 1
ATOM 7099 C CA . SER B 1 359 ? -5.211 6.941 12.266 1 95.06 359 SER B CA 1
ATOM 7100 C C . SER B 1 359 ? -3.891 7.707 12.305 1 95.06 359 SER B C 1
ATOM 7102 O O . SER B 1 359 ? -3.477 8.289 11.305 1 95.06 359 SER B O 1
ATOM 7104 N N . SER B 1 360 ? -3.4 7.75 13.508 1 91.81 360 SER B N 1
ATOM 7105 C CA . SER B 1 360 ? -2.123 8.406 13.766 1 91.81 360 SER B CA 1
ATOM 7106 C C . SER B 1 360 ? -1.24 7.566 14.68 1 91.81 360 SER B C 1
ATOM 7108 O O . SER B 1 360 ? -1.709 6.602 15.289 1 91.81 360 SER B O 1
ATOM 7110 N N . ALA B 1 361 ? 0.093 7.93 14.688 1 89.88 361 ALA B N 1
ATOM 7111 C CA . ALA B 1 361 ? 1.002 7.191 15.562 1 89.88 361 ALA B CA 1
ATOM 7112 C C . ALA B 1 361 ? 2.115 8.094 16.078 1 89.88 361 ALA B C 1
ATOM 7114 O O . ALA B 1 361 ? 3.236 7.641 16.312 1 89.88 361 ALA B O 1
ATOM 7115 N N . THR B 1 362 ? 1.771 9.359 16.281 1 96.25 362 THR B N 1
ATOM 7116 C CA . THR B 1 362 ? 2.889 10.242 16.594 1 96.25 362 THR B CA 1
ATOM 7117 C C . THR B 1 362 ? 2.664 10.938 17.922 1 96.25 362 THR B C 1
ATOM 7119 O O . THR B 1 362 ? 1.537 11.32 18.25 1 96.25 362 THR B O 1
ATOM 7122 N N . THR B 1 363 ? 3.697 11.07 18.656 1 98.38 363 THR B N 1
ATOM 7123 C CA . THR B 1 363 ? 3.738 11.844 19.891 1 98.38 363 THR B CA 1
ATOM 7124 C C . THR B 1 363 ? 4.805 12.93 19.812 1 98.38 363 THR B C 1
ATOM 7126 O O . THR B 1 363 ? 5.914 12.688 19.328 1 98.38 363 THR B O 1
ATOM 7129 N N . LYS B 1 364 ? 4.449 14.117 20.219 1 98.62 364 LYS B N 1
ATOM 7130 C CA . LYS B 1 364 ? 5.383 15.234 20.281 1 98.62 364 LYS B CA 1
ATOM 7131 C C . LYS B 1 364 ? 5.812 15.508 21.719 1 98.62 364 LYS B C 1
ATOM 7133 O O . LYS B 1 364 ? 4.973 15.617 22.609 1 98.62 364 LYS B O 1
ATOM 7138 N N . ILE B 1 365 ? 7.133 15.555 21.922 1 98.75 365 ILE B N 1
ATOM 7139 C CA . ILE B 1 365 ? 7.648 15.969 23.219 1 98.75 365 ILE B CA 1
ATOM 7140 C C . ILE B 1 365 ? 8.547 17.188 23.047 1 98.75 365 ILE B C 1
ATOM 7142 O O . ILE B 1 365 ? 9.516 17.156 22.281 1 98.75 365 ILE B O 1
ATOM 7146 N N . ASN B 1 366 ? 8.234 18.234 23.703 1 98.75 366 ASN B N 1
ATOM 7147 C CA . ASN B 1 366 ? 9.016 19.469 23.734 1 98.75 366 ASN B CA 1
ATOM 7148 C C . ASN B 1 366 ? 9.797 19.609 25.031 1 98.75 366 ASN B C 1
ATOM 7150 O O . ASN B 1 366 ? 9.211 19.625 26.109 1 98.75 366 ASN B O 1
ATOM 7154 N N . LEU B 1 367 ? 11.102 19.828 24.875 1 98.75 367 LEU B N 1
ATOM 7155 C CA . LEU B 1 367 ? 11.953 19.797 26.047 1 98.75 367 LEU B CA 1
ATOM 7156 C C . LEU B 1 367 ? 12.688 21.125 26.219 1 98.75 367 LEU B C 1
ATOM 7158 O O . LEU B 1 367 ? 13.141 21.719 25.234 1 98.75 367 LEU B O 1
ATOM 7162 N N . ALA B 1 368 ? 12.719 21.609 27.438 1 98.75 368 ALA B N 1
ATOM 7163 C CA . ALA B 1 368 ? 13.695 22.609 27.875 1 98.75 368 ALA B CA 1
ATOM 7164 C C . ALA B 1 368 ? 14.891 21.953 28.547 1 98.75 368 ALA B C 1
ATOM 7166 O O . ALA B 1 368 ? 14.727 21.141 29.469 1 98.75 368 ALA B O 1
ATOM 7167 N N . VAL B 1 369 ? 16.094 22.25 28.016 1 98.19 369 VAL B N 1
ATOM 7168 C CA . VAL B 1 369 ? 17.266 21.641 28.609 1 98.19 369 VAL B CA 1
ATOM 7169 C C . VAL B 1 369 ? 18.297 22.703 28.984 1 98.19 369 VAL B C 1
ATOM 7171 O O . VAL B 1 369 ? 18.281 23.797 28.406 1 98.19 369 VAL B O 1
ATOM 7174 N N . ASP B 1 370 ? 19.156 22.375 29.875 1 96.69 370 ASP B N 1
ATOM 7175 C CA . ASP B 1 370 ? 20.109 23.375 30.344 1 96.69 370 ASP B CA 1
ATOM 7176 C C . ASP B 1 370 ? 21.469 23.203 29.656 1 96.69 370 ASP B C 1
ATOM 7178 O O . ASP B 1 370 ? 22.375 24.016 29.859 1 96.69 370 ASP B O 1
ATOM 7182 N N . LYS B 1 371 ? 21.641 22.203 28.875 1 94.75 371 LYS B N 1
ATOM 7183 C CA . LYS B 1 371 ? 22.812 22.016 28.031 1 94.75 371 LYS B CA 1
ATOM 7184 C C . LYS B 1 371 ? 22.484 21.188 26.797 1 94.75 371 LYS B C 1
ATOM 7186 O O . LYS B 1 371 ? 21.469 20.5 26.766 1 94.75 371 LYS B O 1
ATOM 7191 N N . LEU B 1 372 ? 23.344 21.25 25.781 1 95.38 372 LEU B N 1
ATOM 7192 C CA . LEU B 1 372 ? 23.172 20.5 24.547 1 95.38 372 LEU B CA 1
ATOM 7193 C C . LEU B 1 372 ? 23.516 19.031 24.766 1 95.38 372 LEU B C 1
ATOM 7195 O O . LEU B 1 372 ? 24.406 18.703 25.547 1 95.38 372 LEU B O 1
ATOM 7199 N N . PRO B 1 373 ? 22.766 18.094 24.109 1 95.25 373 PRO B N 1
ATOM 7200 C CA . PRO B 1 373 ? 23.172 16.688 24.156 1 95.25 373 PRO B CA 1
ATOM 7201 C C . PRO B 1 373 ? 24.578 16.469 23.578 1 95.25 373 PRO B C 1
ATOM 7203 O O . PRO B 1 373 ? 24.922 17.062 22.547 1 95.25 373 PRO B O 1
ATOM 7206 N N . GLN B 1 374 ? 25.312 15.727 24.297 1 93.75 374 GLN B N 1
ATOM 7207 C CA . GLN B 1 374 ? 26.641 15.336 23.828 1 93.75 374 GLN B CA 1
ATOM 7208 C C . GLN B 1 374 ? 26.641 13.898 23.328 1 93.75 374 GLN B C 1
ATOM 7210 O O . GLN B 1 374 ? 26.641 12.953 24.125 1 93.75 374 GLN B O 1
ATOM 7215 N N . PHE B 1 375 ? 26.766 13.75 22.031 1 94.88 375 PHE B N 1
ATOM 7216 C CA . PHE B 1 375 ? 26.688 12.422 21.438 1 94.88 375 PHE B CA 1
ATOM 7217 C C . PHE B 1 375 ? 28.031 11.711 21.5 1 94.88 375 PHE B C 1
ATOM 7219 O O . PHE B 1 375 ? 29.047 12.258 21.062 1 94.88 375 PHE B O 1
ATOM 7226 N N . GLN B 1 376 ? 28.031 10.547 21.906 1 90.81 376 GLN B N 1
ATOM 7227 C CA . GLN B 1 376 ? 29.25 9.789 22.172 1 90.81 376 GLN B CA 1
ATOM 7228 C C . GLN B 1 376 ? 30 9.492 20.875 1 90.81 376 GLN B C 1
ATOM 7230 O O . GLN B 1 376 ? 31.234 9.406 20.875 1 90.81 376 GLN B O 1
ATOM 7235 N N . CYS B 1 377 ? 29.281 9.352 19.844 1 89.06 377 CYS B N 1
ATOM 7236 C CA . CYS B 1 377 ? 29.891 8.93 18.578 1 89.06 377 CYS B CA 1
ATOM 7237 C C . CYS B 1 377 ? 30.703 10.07 17.969 1 89.06 377 CYS B C 1
ATOM 7239 O O . CYS B 1 377 ? 31.531 9.836 17.078 1 89.06 377 CYS B O 1
ATOM 7241 N N . CYS B 1 378 ? 30.328 11.227 18.359 1 81.25 378 CYS B N 1
ATOM 7242 C CA . CYS B 1 378 ? 31.016 12.398 17.828 1 81.25 378 CYS B CA 1
ATOM 7243 C C . CYS B 1 378 ? 32.156 12.812 18.734 1 81.25 378 CYS B C 1
ATOM 7245 O O . CYS B 1 378 ? 32.031 12.797 19.953 1 81.25 378 CYS B O 1
ATOM 7247 N N . LYS B 1 379 ? 33.344 12.75 18.312 1 67.62 379 LYS B N 1
ATOM 7248 C CA . LYS B 1 379 ? 34.469 13.344 19.078 1 67.62 379 LYS B CA 1
ATOM 7249 C C . LYS B 1 379 ? 34.344 14.867 19.109 1 67.62 379 LYS B C 1
ATOM 7251 O O . LYS B 1 379 ? 35.312 15.562 19.406 1 67.62 379 LYS B O 1
ATOM 7256 N N . LEU B 1 380 ? 33.25 15.133 18.609 1 58.53 380 LEU B N 1
ATOM 7257 C CA . LEU B 1 380 ? 33.094 16.578 18.422 1 58.53 380 LEU B CA 1
ATOM 7258 C C . LEU B 1 380 ? 32.688 17.25 19.734 1 58.53 380 LEU B C 1
ATOM 7260 O O . LEU B 1 380 ? 32.156 18.359 19.719 1 58.53 380 LEU B O 1
ATOM 7264 N N . ASN B 1 381 ? 33.094 16.641 20.891 1 59.72 381 ASN B N 1
ATOM 7265 C CA . ASN B 1 381 ? 32.594 16.906 22.234 1 59.72 381 ASN B CA 1
ATOM 7266 C C . ASN B 1 381 ? 33.094 18.234 22.781 1 59.72 381 ASN B C 1
ATOM 7268 O O . ASN B 1 381 ? 34.312 18.453 22.828 1 59.72 381 ASN B O 1
ATOM 7272 N N . GLY B 1 382 ? 32.5 19.438 22.281 1 62.72 382 GLY B N 1
ATOM 7273 C CA . GLY B 1 382 ? 32.625 20.688 23.016 1 62.72 382 GLY B CA 1
ATOM 7274 C C . GLY B 1 382 ? 31.297 21.234 23.5 1 62.72 382 GLY B C 1
ATOM 7275 O O . GLY B 1 382 ? 30.234 20.703 23.172 1 62.72 382 GLY B O 1
ATOM 7276 N N . PRO B 1 383 ? 31.312 22 24.5 1 70.06 383 PRO B N 1
ATOM 7277 C CA . PRO B 1 383 ? 30.094 22.562 25.109 1 70.06 383 PRO B CA 1
ATOM 7278 C C . PRO B 1 383 ? 29.281 23.406 24.141 1 70.06 383 PRO B C 1
ATOM 7280 O O . PRO B 1 383 ? 28.125 23.719 24.406 1 70.06 383 PRO B O 1
ATOM 7283 N N . HIS B 1 384 ? 29.844 23.578 22.938 1 84.62 384 HIS B N 1
ATOM 7284 C CA . HIS B 1 384 ? 29.172 24.453 21.984 1 84.62 384 HIS B CA 1
ATOM 7285 C C . HIS B 1 384 ? 28.469 23.656 20.891 1 84.62 384 HIS B C 1
ATOM 7287 O O . HIS B 1 384 ? 28.781 22.469 20.703 1 84.62 384 HIS B O 1
ATOM 7293 N N . ALA B 1 385 ? 27.516 24.375 20.312 1 92.06 385 ALA B N 1
ATOM 7294 C CA . ALA B 1 385 ? 26.75 23.75 19.234 1 92.06 385 ALA B CA 1
ATOM 7295 C C . ALA B 1 385 ? 27.656 23.406 18.047 1 92.06 385 ALA B C 1
ATOM 7297 O O . ALA B 1 385 ? 28.531 24.188 17.688 1 92.06 385 ALA B O 1
ATOM 7298 N N . GLY B 1 386 ? 27.547 22.203 17.547 1 92.31 386 GLY B N 1
ATOM 7299 C CA . GLY B 1 386 ? 28.25 21.766 16.359 1 92.31 386 GLY B CA 1
ATOM 7300 C C . GLY B 1 386 ? 27.312 21.297 15.258 1 92.31 386 GLY B C 1
ATOM 7301 O O . GLY B 1 386 ? 26.094 21.438 15.375 1 92.31 386 GLY B O 1
ATOM 7302 N N . PRO B 1 387 ? 27.875 20.781 14.148 1 92.81 387 PRO B N 1
ATOM 7303 C CA . PRO B 1 387 ? 27.062 20.344 13.008 1 92.81 387 PRO B CA 1
ATOM 7304 C C . PRO B 1 387 ? 26.031 19.281 13.391 1 92.81 387 PRO B C 1
ATOM 7306 O O . PRO B 1 387 ? 24.953 19.234 12.812 1 92.81 387 PRO B O 1
ATOM 7309 N N . GLN B 1 388 ? 26.359 18.469 14.391 1 94.69 388 GLN B N 1
ATOM 7310 C CA . GLN B 1 388 ? 25.484 17.375 14.789 1 94.69 388 GLN B CA 1
ATOM 7311 C C . GLN B 1 388 ? 24.203 17.906 15.438 1 94.69 388 GLN B C 1
ATOM 7313 O O . GLN B 1 388 ? 23.25 17.156 15.609 1 94.69 388 GLN B O 1
ATOM 7318 N N . HIS B 1 389 ? 24.234 19.203 15.805 1 95.88 389 HIS B N 1
ATOM 7319 C CA . HIS B 1 389 ? 23.094 19.766 16.516 1 95.88 389 HIS B CA 1
ATOM 7320 C C . HIS B 1 389 ? 22.188 20.562 15.578 1 95.88 389 HIS B C 1
ATOM 7322 O O . HIS B 1 389 ? 21.125 21.016 15.984 1 95.88 389 HIS B O 1
ATOM 7328 N N . MET B 1 390 ? 22.562 20.766 14.289 1 94.62 390 MET B N 1
ATOM 7329 C CA . MET B 1 390 ? 21.938 21.75 13.422 1 94.62 390 MET B CA 1
ATOM 7330 C C . MET B 1 390 ? 20.75 21.156 12.672 1 94.62 390 MET B C 1
ATOM 7332 O O . MET B 1 390 ? 19.75 21.828 12.445 1 94.62 390 MET B O 1
ATOM 7336 N N . GLY B 1 391 ? 20.844 19.875 12.289 1 95.56 391 GLY B N 1
ATOM 7337 C CA . GLY B 1 391 ? 19.828 19.234 11.477 1 95.56 391 GLY B CA 1
ATOM 7338 C C . GLY B 1 391 ? 18.891 18.344 12.273 1 95.56 391 GLY B C 1
ATOM 7339 O O . GLY B 1 391 ? 18.734 18.531 13.484 1 95.56 391 GLY B O 1
ATOM 7340 N N . THR B 1 392 ? 18.141 17.516 11.57 1 97.12 392 THR B N 1
ATOM 7341 C CA . THR B 1 392 ? 17.328 16.484 12.219 1 97.12 392 THR B CA 1
ATOM 7342 C C . THR B 1 392 ? 18.203 15.352 12.727 1 97.12 392 THR B C 1
ATOM 7344 O O . THR B 1 392 ? 18.984 14.781 11.969 1 97.12 392 THR B O 1
ATOM 7347 N N . ILE B 1 393 ? 18.125 15.109 13.992 1 98.06 393 ILE B N 1
ATOM 7348 C CA . ILE B 1 393 ? 18.891 14.008 14.594 1 98.06 393 ILE B CA 1
ATOM 7349 C C . ILE B 1 393 ? 18 12.766 14.68 1 98.06 393 ILE B C 1
ATOM 7351 O O . ILE B 1 393 ? 16.953 12.781 15.328 1 98.06 393 ILE B O 1
ATOM 7355 N N . HIS B 1 394 ? 18.422 11.711 14.008 1 98.12 394 HIS B N 1
ATOM 7356 C CA . HIS B 1 394 ? 17.672 10.469 13.984 1 98.12 394 HIS B CA 1
ATOM 7357 C C . HIS B 1 394 ? 18.141 9.516 15.078 1 98.12 394 HIS B C 1
ATOM 7359 O O . HIS B 1 394 ? 19.266 9.008 15.023 1 98.12 394 HIS B O 1
ATOM 7365 N N . ILE B 1 395 ? 17.281 9.305 16.062 1 97.69 395 ILE B N 1
ATOM 7366 C CA . ILE B 1 395 ? 17.594 8.406 17.172 1 97.69 395 ILE B CA 1
ATOM 7367 C C . ILE B 1 395 ? 16.734 7.141 17.062 1 97.69 395 ILE B C 1
ATOM 7369 O O . ILE B 1 395 ? 15.531 7.215 16.844 1 97.69 395 ILE B O 1
ATOM 7373 N N . GLY B 1 396 ? 17.328 6.008 17.234 1 93.5 396 GLY B N 1
ATOM 7374 C CA . GLY B 1 396 ? 16.594 4.754 17.156 1 93.5 396 GLY B CA 1
ATOM 7375 C C . GLY B 1 396 ? 16.297 4.312 15.742 1 93.5 396 GLY B C 1
ATOM 7376 O O . GLY B 1 396 ? 15.281 3.672 15.484 1 93.5 396 GLY B O 1
ATOM 7377 N N . SER B 1 397 ? 17.125 4.688 14.773 1 93.62 397 SER B N 1
ATOM 7378 C CA . SER B 1 397 ? 16.922 4.383 13.359 1 93.62 397 SER B CA 1
ATOM 7379 C C . SER B 1 397 ? 18.25 4.008 12.68 1 93.62 397 SER B C 1
ATOM 7381 O O . SER B 1 397 ? 18.609 4.59 11.656 1 93.62 397 SER B O 1
ATOM 7383 N N . GLU B 1 398 ? 18.875 3.006 13.188 1 96.38 398 GLU B N 1
ATOM 7384 C CA . GLU B 1 398 ? 20.156 2.6 12.625 1 96.38 398 GLU B CA 1
ATOM 7385 C C . GLU B 1 398 ? 19.969 1.582 11.508 1 96.38 398 GLU B C 1
ATOM 7387 O O . GLU B 1 398 ? 20.891 1.355 10.711 1 96.38 398 GLU B O 1
ATOM 7392 N N . SER B 1 399 ? 18.797 0.967 11.516 1 97.62 399 SER B N 1
ATOM 7393 C CA . SER B 1 399 ? 18.422 0.032 10.453 1 97.62 399 SER B CA 1
ATOM 7394 C C . SER B 1 399 ? 16.938 0.116 10.133 1 97.62 399 SER B C 1
ATOM 7396 O O . SER B 1 399 ? 16.141 0.544 10.977 1 97.62 399 SER B O 1
ATOM 7398 N N . MET B 1 400 ? 16.609 -0.277 8.914 1 97.75 400 MET B N 1
ATOM 7399 C CA . MET B 1 400 ? 15.195 -0.268 8.539 1 97.75 400 MET B CA 1
ATOM 7400 C C . MET B 1 400 ? 14.414 -1.308 9.336 1 97.75 400 MET B C 1
ATOM 7402 O O . MET B 1 400 ? 13.219 -1.126 9.594 1 97.75 400 MET B O 1
ATOM 7406 N N . GLU B 1 401 ? 15.047 -2.318 9.773 1 96.69 401 GLU B N 1
ATOM 7407 C CA . GLU B 1 401 ? 14.414 -3.342 10.602 1 96.69 401 GLU B CA 1
ATOM 7408 C C . GLU B 1 401 ? 13.945 -2.764 11.938 1 96.69 401 GLU B C 1
ATOM 7410 O O . GLU B 1 401 ? 12.898 -3.15 12.453 1 96.69 401 GLU B O 1
ATOM 7415 N N . GLU B 1 402 ? 14.727 -1.832 12.469 1 96.81 402 GLU B N 1
ATOM 7416 C CA . GLU B 1 402 ? 14.344 -1.174 13.719 1 96.81 402 GLU B CA 1
ATOM 7417 C C . GLU B 1 402 ? 13.078 -0.346 13.531 1 96.81 402 GLU B C 1
ATOM 7419 O O . GLU B 1 402 ? 12.188 -0.365 14.383 1 96.81 402 GLU B O 1
ATOM 7424 N N . ILE B 1 403 ? 13.031 0.312 12.43 1 97.62 403 ILE B N 1
ATOM 7425 C CA . ILE B 1 403 ? 11.859 1.129 12.125 1 97.62 403 ILE B CA 1
ATOM 7426 C C . ILE B 1 403 ? 10.633 0.234 11.953 1 97.62 403 ILE B C 1
ATOM 7428 O O . ILE B 1 403 ? 9.562 0.524 12.5 1 97.62 403 ILE B O 1
ATOM 7432 N N . ASP B 1 404 ? 10.82 -0.848 11.25 1 97 404 ASP B N 1
ATOM 7433 C CA . ASP B 1 404 ? 9.734 -1.801 11.016 1 97 404 ASP B CA 1
ATOM 7434 C C . ASP B 1 404 ? 9.25 -2.408 12.336 1 97 404 ASP B C 1
ATOM 7436 O O . ASP B 1 404 ? 8.047 -2.561 12.547 1 97 404 ASP B O 1
ATOM 7440 N N . SER B 1 405 ? 10.195 -2.746 13.211 1 96.75 405 SER B N 1
ATOM 7441 C CA . SER B 1 405 ? 9.859 -3.326 14.508 1 96.75 405 SER B CA 1
ATOM 7442 C C . SER B 1 405 ? 9.07 -2.344 15.367 1 96.75 405 SER B C 1
ATOM 7444 O O . SER B 1 405 ? 8.148 -2.738 16.094 1 96.75 405 SER B O 1
ATOM 7446 N N . ALA B 1 406 ? 9.453 -1.106 15.289 1 97.81 406 ALA B N 1
ATOM 7447 C CA . ALA B 1 406 ? 8.727 -0.074 16.016 1 97.81 406 ALA B CA 1
ATOM 7448 C C . ALA B 1 406 ? 7.281 0.03 15.539 1 97.81 406 ALA B C 1
ATOM 7450 O O . ALA B 1 406 ? 6.355 0.148 16.344 1 97.81 406 ALA B O 1
ATOM 7451 N N . CYS B 1 407 ? 7.113 -0.03 14.273 1 97.12 407 CYS B N 1
ATOM 7452 C CA . CYS B 1 407 ? 5.773 0.003 13.695 1 97.12 407 CYS B CA 1
ATOM 7453 C C . CYS B 1 407 ? 4.949 -1.189 14.172 1 97.12 407 CYS B C 1
ATOM 7455 O O . CYS B 1 407 ? 3.771 -1.042 14.5 1 97.12 407 CYS B O 1
ATOM 7457 N N . GLN B 1 408 ? 5.574 -2.344 14.188 1 96.62 408 GLN B N 1
ATOM 7458 C CA . GLN B 1 408 ? 4.891 -3.564 14.602 1 96.62 408 GLN B CA 1
ATOM 7459 C C . GLN B 1 408 ? 4.422 -3.465 16.047 1 96.62 408 GLN B C 1
ATOM 7461 O O . GLN B 1 408 ? 3.316 -3.9 16.391 1 96.62 408 GLN B O 1
ATOM 7466 N N . ASP B 1 409 ? 5.242 -2.891 16.906 1 97 409 ASP B N 1
ATOM 7467 C CA . ASP B 1 409 ? 4.84 -2.652 18.297 1 97 409 ASP B CA 1
ATOM 7468 C C . ASP B 1 409 ? 3.553 -1.834 18.359 1 97 409 ASP B C 1
ATOM 7470 O O . ASP B 1 409 ? 2.604 -2.213 19.047 1 97 409 ASP B O 1
ATOM 7474 N N . SER B 1 410 ? 3.582 -0.778 17.625 1 96.88 410 SER B N 1
ATOM 7475 C CA . SER B 1 410 ? 2.432 0.121 17.641 1 96.88 410 SER B CA 1
ATOM 7476 C C . SER B 1 410 ? 1.188 -0.562 17.094 1 96.88 410 SER B C 1
ATOM 7478 O O . SER B 1 410 ? 0.086 -0.374 17.609 1 96.88 410 SER B O 1
ATOM 7480 N N . ALA B 1 411 ? 1.343 -1.338 16.031 1 95.25 411 ALA B N 1
ATOM 7481 C CA . ALA B 1 411 ? 0.229 -2.088 15.453 1 95.25 411 ALA B CA 1
ATOM 7482 C C . ALA B 1 411 ? -0.356 -3.064 16.469 1 95.25 411 ALA B C 1
ATOM 7484 O O . ALA B 1 411 ? -1.551 -3.369 16.438 1 95.25 411 ALA B O 1
ATOM 7485 N N . ASN B 1 412 ? 0.48 -3.51 17.375 1 95.94 412 ASN B N 1
ATOM 7486 C CA . ASN B 1 412 ? 0.043 -4.414 18.438 1 95.94 412 ASN B CA 1
ATOM 7487 C C . ASN B 1 412 ? -0.542 -3.654 19.625 1 95.94 412 ASN B C 1
ATOM 7489 O O . ASN B 1 412 ? -0.856 -4.25 20.656 1 95.94 412 ASN B O 1
ATOM 7493 N N . GLY B 1 413 ? -0.619 -2.34 19.516 1 95.81 413 GLY B N 1
ATOM 7494 C CA . GLY B 1 413 ? -1.236 -1.519 20.547 1 95.81 413 GLY B CA 1
ATOM 7495 C C . GLY B 1 413 ? -0.265 -1.085 21.625 1 95.81 413 GLY B C 1
ATOM 7496 O O . GLY B 1 413 ? -0.679 -0.64 22.703 1 95.81 413 GLY B O 1
ATOM 7497 N N . ILE B 1 414 ? 1.023 -1.225 21.344 1 96.31 414 ILE B N 1
ATOM 7498 C CA . ILE B 1 414 ? 2.061 -0.871 22.297 1 96.31 414 ILE B CA 1
ATOM 7499 C C . ILE B 1 414 ? 2.932 0.247 21.734 1 96.31 414 ILE B C 1
ATOM 7501 O O . ILE B 1 414 ? 3.424 0.149 20.609 1 96.31 414 ILE B O 1
ATOM 7505 N N . PRO B 1 415 ? 3.068 1.386 22.547 1 97.06 415 PRO B N 1
ATOM 7506 C CA . PRO B 1 415 ? 4.102 2.307 22.062 1 97.06 415 PRO B CA 1
ATOM 7507 C C . PRO B 1 415 ? 5.445 1.617 21.828 1 97.06 415 PRO B C 1
ATOM 7509 O O . PRO B 1 415 ? 5.832 0.737 22.594 1 97.06 415 PRO B O 1
ATOM 7512 N N . SER B 1 416 ? 6.066 1.975 20.703 1 96.69 416 SER B N 1
ATOM 7513 C CA . SER B 1 416 ? 7.289 1.285 20.312 1 96.69 416 SER B CA 1
ATOM 7514 C C . SER B 1 416 ? 8.211 1.074 21.516 1 96.69 416 SER B C 1
ATOM 7516 O O . SER B 1 416 ? 8.461 2.002 22.281 1 96.69 416 SER B O 1
ATOM 7518 N N . ARG B 1 417 ? 8.789 -0.112 21.75 1 95.25 417 ARG B N 1
ATOM 7519 C CA . ARG B 1 417 ? 9.703 -0.454 22.828 1 95.25 417 ARG B CA 1
ATOM 7520 C C . ARG B 1 417 ? 11.031 0.29 22.688 1 95.25 417 ARG B C 1
ATOM 7522 O O . ARG B 1 417 ? 11.648 0.656 23.688 1 95.25 417 ARG B O 1
ATOM 7529 N N . ARG B 1 418 ? 11.414 0.498 21.469 1 96.75 418 ARG B N 1
ATOM 7530 C CA . ARG B 1 418 ? 12.539 1.345 21.078 1 96.75 418 ARG B CA 1
ATOM 7531 C C . ARG B 1 418 ? 12.109 2.42 20.094 1 96.75 418 ARG B C 1
ATOM 7533 O O . ARG B 1 418 ? 12.18 2.221 18.875 1 96.75 418 ARG B O 1
ATOM 7540 N N . PRO B 1 419 ? 11.695 3.516 20.594 1 96.75 419 PRO B N 1
ATOM 7541 C CA . PRO B 1 419 ? 11.023 4.527 19.781 1 96.75 419 PRO B CA 1
ATOM 7542 C C . PRO B 1 419 ? 11.906 5.062 18.656 1 96.75 419 PRO B C 1
ATOM 7544 O O . PRO B 1 419 ? 13.125 5.156 18.828 1 96.75 419 PRO B O 1
ATOM 7547 N N . VAL B 1 420 ? 11.289 5.32 17.531 1 97.94 420 VAL B N 1
ATOM 7548 C CA . VAL B 1 420 ? 11.906 6.07 16.453 1 97.94 420 VAL B CA 1
ATOM 7549 C C . VAL B 1 420 ? 11.727 7.566 16.688 1 97.94 420 VAL B C 1
ATOM 7551 O O . VAL B 1 420 ? 10.602 8.07 16.672 1 97.94 420 VAL B O 1
ATOM 7554 N N . ILE B 1 421 ? 12.875 8.297 16.875 1 98.44 421 ILE B N 1
ATOM 7555 C CA . ILE B 1 421 ? 12.781 9.68 17.344 1 98.44 421 ILE B CA 1
ATOM 7556 C C . ILE B 1 421 ? 13.477 10.602 16.344 1 98.44 421 ILE B C 1
ATOM 7558 O O . ILE B 1 421 ? 14.617 10.344 15.945 1 98.44 421 ILE B O 1
ATOM 7562 N N . GLU B 1 422 ? 12.805 11.586 15.93 1 97.81 422 GLU B N 1
ATOM 7563 C CA . GLU B 1 422 ? 13.422 12.75 15.297 1 97.81 422 GLU B CA 1
ATOM 7564 C C . GLU B 1 422 ? 13.586 13.898 16.297 1 97.81 422 GLU B C 1
ATOM 7566 O O . GLU B 1 422 ? 12.602 14.398 16.844 1 97.81 422 GLU B O 1
ATOM 7571 N N . MET B 1 423 ? 14.82 14.203 16.484 1 98.56 423 MET B N 1
ATOM 7572 C CA . MET B 1 423 ? 15.156 15.281 17.422 1 98.56 423 MET B CA 1
ATOM 7573 C C . MET B 1 423 ? 15.641 16.516 16.656 1 98.56 423 MET B C 1
ATOM 7575 O O . MET B 1 423 ? 16.422 16.406 15.719 1 98.56 423 MET B O 1
ATOM 7579 N N . THR B 1 424 ? 15.109 17.641 16.984 1 98.44 424 THR B N 1
ATOM 7580 C CA . THR B 1 424 ? 15.609 18.906 16.453 1 98.44 424 THR B CA 1
ATOM 7581 C C . THR B 1 424 ? 15.898 19.891 17.594 1 98.44 424 THR B C 1
ATOM 7583 O O . THR B 1 424 ? 15.266 19.828 18.641 1 98.44 424 THR B O 1
ATOM 7586 N N . ILE B 1 425 ? 16.875 20.734 17.375 1 98.25 425 ILE B N 1
ATOM 7587 C CA . ILE B 1 425 ? 17.297 21.719 18.375 1 98.25 425 ILE B CA 1
ATOM 7588 C C . ILE B 1 425 ? 17.312 23.109 17.75 1 98.25 425 ILE B C 1
ATOM 7590 O O . ILE B 1 425 ? 18.375 23.688 17.547 1 98.25 425 ILE B O 1
ATOM 7594 N N . PRO B 1 426 ? 16.109 23.656 17.625 1 98.06 426 PRO B N 1
ATOM 7595 C CA . PRO B 1 426 ? 16.016 24.922 16.906 1 98.06 426 PRO B CA 1
ATOM 7596 C C . PRO B 1 426 ? 16.781 26.047 17.594 1 98.06 426 PRO B C 1
ATOM 7598 O O . PRO B 1 426 ? 17.234 26.984 16.922 1 98.06 426 PRO B O 1
ATOM 7601 N N . SER B 1 427 ? 17.047 25.984 18.844 1 97.44 427 SER B N 1
ATOM 7602 C CA . SER B 1 427 ? 17.688 27.047 19.609 1 97.44 427 SER B CA 1
ATOM 7603 C C . SER B 1 427 ? 19.156 27.203 19.25 1 97.44 427 SER B C 1
ATOM 7605 O O . SER B 1 427 ? 19.797 28.188 19.625 1 97.44 427 SER B O 1
ATOM 7607 N N . VAL B 1 428 ? 19.672 26.234 18.547 1 96.12 428 VAL B N 1
ATOM 7608 C CA . VAL B 1 428 ? 21.062 26.344 18.109 1 96.12 428 VAL B CA 1
ATOM 7609 C C . VAL B 1 428 ? 21.203 27.453 17.078 1 96.12 428 VAL B C 1
ATOM 7611 O O . VAL B 1 428 ? 22.25 28.094 16.984 1 96.12 428 VAL B O 1
ATOM 7614 N N . LEU B 1 429 ? 20.172 27.656 16.312 1 96.12 429 LEU B N 1
ATOM 7615 C CA . LEU B 1 429 ? 20.203 28.688 15.273 1 96.12 429 LEU B CA 1
ATOM 7616 C C . LEU B 1 429 ? 19.359 29.891 15.68 1 96.12 429 LEU B C 1
ATOM 7618 O O . LEU B 1 429 ? 19.578 31 15.195 1 96.12 429 LEU B O 1
ATOM 7622 N N . ASP B 1 430 ? 18.391 29.703 16.5 1 97.44 430 ASP B N 1
ATOM 7623 C CA . ASP B 1 430 ? 17.453 30.734 16.906 1 97.44 430 ASP B CA 1
ATOM 7624 C C . ASP B 1 430 ? 17.609 31.078 18.391 1 97.44 430 ASP B C 1
ATOM 7626 O O . ASP B 1 430 ? 17.016 30.422 19.25 1 97.44 430 ASP B O 1
ATOM 7630 N N . GLN B 1 431 ? 18.125 32.156 18.688 1 94.19 431 GLN B N 1
ATOM 7631 C CA . GLN B 1 431 ? 18.422 32.531 20.062 1 94.19 431 GLN B CA 1
ATOM 7632 C C . GLN B 1 431 ? 17.234 33.25 20.719 1 94.19 431 GLN B C 1
ATOM 7634 O O . GLN B 1 431 ? 17.266 33.562 21.906 1 94.19 431 GLN B O 1
ATOM 7639 N N . THR B 1 432 ? 16.188 33.344 20.016 1 96.5 432 THR B N 1
ATOM 7640 C CA . THR B 1 432 ? 15.055 34.094 20.547 1 96.5 432 THR B CA 1
ATOM 7641 C C . THR B 1 432 ? 14.102 33.188 21.297 1 96.5 432 THR B C 1
ATOM 7643 O O . THR B 1 432 ? 13.148 33.656 21.938 1 96.5 432 THR B O 1
ATOM 7646 N N . ILE B 1 433 ? 14.352 31.906 21.359 1 98.25 433 ILE B N 1
ATOM 7647 C CA . ILE B 1 433 ? 13.305 31 21.828 1 98.25 433 ILE B CA 1
ATOM 7648 C C . ILE B 1 433 ? 13.734 30.328 23.125 1 98.25 433 ILE B C 1
ATOM 7650 O O . ILE B 1 433 ? 13.023 29.484 23.672 1 98.25 433 ILE B O 1
ATOM 7654 N N . SER B 1 434 ? 14.875 30.578 23.609 1 97.62 434 SER B N 1
ATOM 7655 C CA . SER B 1 434 ? 15.344 30.016 24.859 1 97.62 434 SER B CA 1
ATOM 7656 C C . SER B 1 434 ? 16.219 31 25.625 1 97.62 434 SER B C 1
ATOM 7658 O O . SER B 1 434 ? 16.797 31.906 25.047 1 97.62 434 SER B O 1
ATOM 7660 N N . PRO B 1 435 ? 16.297 30.844 26.969 1 96.81 435 PRO B N 1
ATOM 7661 C CA . PRO B 1 435 ? 17.25 31.656 27.719 1 96.81 435 PRO B CA 1
ATOM 7662 C C . PRO B 1 435 ? 18.703 31.406 27.328 1 96.81 435 PRO B C 1
ATOM 7664 O O . PRO B 1 435 ? 19.016 30.359 26.75 1 96.81 435 PRO B O 1
ATOM 7667 N N . PRO B 1 436 ? 19.562 32.375 27.641 1 94.25 436 PRO B N 1
ATOM 7668 C CA . PRO B 1 436 ? 20.984 32.188 27.312 1 94.25 436 PRO B CA 1
ATOM 7669 C C . PRO B 1 436 ? 21.547 30.906 27.953 1 94.25 436 PRO B C 1
ATOM 7671 O O . PRO B 1 436 ? 21.328 30.656 29.141 1 94.25 436 PRO B O 1
ATOM 7674 N N . GLY B 1 437 ? 22.203 30.172 27.125 1 91.94 437 GLY B N 1
ATOM 7675 C CA . GLY B 1 437 ? 22.875 28.969 27.594 1 91.94 437 GLY B CA 1
ATOM 7676 C C . GLY B 1 437 ? 21.953 27.766 27.703 1 91.94 437 GLY B C 1
ATOM 7677 O O . GLY B 1 437 ? 22.406 26.656 27.984 1 91.94 437 GLY B O 1
ATOM 7678 N N . LYS B 1 438 ? 20.688 28 27.5 1 96.62 438 LYS B N 1
ATOM 7679 C CA . LYS B 1 438 ? 19.719 26.906 27.531 1 96.62 438 LYS B CA 1
ATOM 7680 C C . LYS B 1 438 ? 19.141 26.625 26.141 1 96.62 438 LYS B C 1
ATOM 7682 O O . LYS B 1 438 ? 19.391 27.391 25.203 1 96.62 438 LYS B O 1
ATOM 7687 N N . HIS B 1 439 ? 18.469 25.484 26.047 1 97.69 439 HIS B N 1
ATOM 7688 C CA . HIS B 1 439 ? 18.078 25.078 24.703 1 97.69 439 HIS B CA 1
ATOM 7689 C C . HIS B 1 439 ? 16.672 24.469 24.703 1 97.69 439 HIS B C 1
ATOM 7691 O O . HIS B 1 439 ? 16.219 23.938 25.719 1 97.69 439 HIS B O 1
ATOM 7697 N N . VAL B 1 440 ? 16.062 24.672 23.594 1 98.19 440 VAL B N 1
ATOM 7698 C CA . VAL B 1 440 ? 14.797 24.016 23.281 1 98.19 440 VAL B CA 1
ATOM 7699 C C . VAL B 1 440 ? 15.055 22.797 22.375 1 98.19 440 VAL B C 1
ATOM 7701 O O . VAL B 1 440 ? 15.781 22.906 21.391 1 98.19 440 VAL B O 1
ATOM 7704 N N . ILE B 1 441 ? 14.492 21.609 22.75 1 98.56 441 ILE B N 1
ATOM 7705 C CA . ILE B 1 441 ? 14.586 20.391 21.938 1 98.56 441 ILE B CA 1
ATOM 7706 C C . ILE B 1 441 ? 13.18 19.891 21.594 1 98.56 441 ILE B C 1
ATOM 7708 O O . ILE B 1 441 ? 12.312 19.828 22.453 1 98.56 441 ILE B O 1
ATOM 7712 N N . ASN B 1 442 ? 12.938 19.672 20.328 1 98.5 442 ASN B N 1
ATOM 7713 C CA . ASN B 1 442 ? 11.711 19.031 19.859 1 98.5 442 ASN B CA 1
ATOM 7714 C C . ASN B 1 442 ? 11.938 17.562 19.531 1 98.5 442 ASN B C 1
ATOM 7716 O O . ASN B 1 442 ? 12.859 17.219 18.797 1 98.5 442 ASN B O 1
ATOM 7720 N N . LEU B 1 443 ? 11.133 16.688 20.156 1 98.75 443 LEU B N 1
ATOM 7721 C CA . LEU B 1 443 ? 11.141 15.266 19.812 1 98.75 443 LEU B CA 1
ATOM 7722 C C . LEU B 1 443 ? 9.859 14.867 19.094 1 98.75 443 LEU B C 1
ATOM 7724 O O . LEU B 1 443 ? 8.758 15.109 19.609 1 98.75 443 LEU B O 1
ATOM 7728 N N . PHE B 1 444 ? 10.008 14.422 17.922 1 98.19 444 PHE B N 1
ATOM 7729 C CA . PHE B 1 444 ? 8.922 13.781 17.188 1 98.19 444 PHE B CA 1
ATOM 7730 C C . PHE B 1 444 ? 9.039 12.266 17.266 1 98.19 444 PHE B C 1
ATOM 7732 O O . PHE B 1 444 ? 9.93 11.68 16.641 1 98.19 444 PHE B O 1
ATOM 7739 N N . ILE B 1 445 ? 8.156 11.648 18.062 1 98.38 445 ILE B N 1
ATOM 7740 C CA . ILE B 1 445 ? 8.227 10.211 18.328 1 98.38 445 ILE B CA 1
ATOM 7741 C C . ILE B 1 445 ? 7.215 9.484 17.453 1 98.38 445 ILE B C 1
ATOM 7743 O O . ILE B 1 445 ? 6.012 9.75 17.531 1 98.38 445 ILE B O 1
ATOM 7747 N N . GLN B 1 446 ? 7.719 8.539 16.688 1 96.81 446 GLN B N 1
ATOM 7748 C CA . GLN B 1 446 ? 6.871 7.75 15.797 1 96.81 446 GLN B CA 1
ATOM 7749 C C . GLN B 1 446 ? 6.34 6.508 16.5 1 96.81 446 GLN B C 1
ATOM 7751 O O . GLN B 1 446 ? 6.973 5.996 17.438 1 96.81 446 GLN B O 1
ATOM 7756 N N . TYR B 1 447 ? 5.145 6.062 16.156 1 97.5 447 TYR B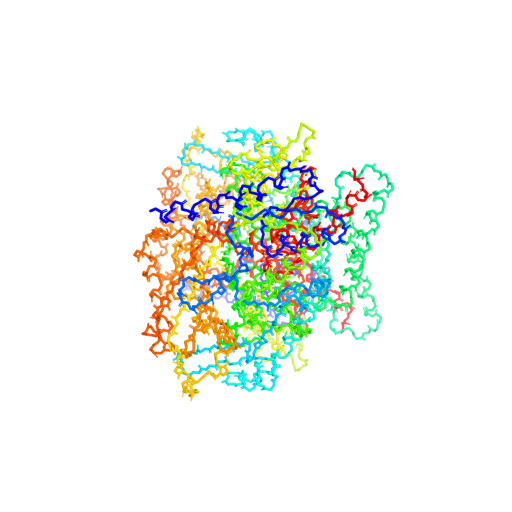 N 1
ATOM 7757 C CA . TYR B 1 447 ? 4.539 4.773 16.469 1 97.5 447 TYR B CA 1
ATOM 7758 C C . TYR B 1 447 ? 4.094 4.719 17.922 1 97.5 447 TYR B C 1
ATOM 7760 O O . TYR B 1 447 ? 4.504 3.828 18.672 1 97.5 447 TYR B O 1
ATOM 7768 N N . THR B 1 448 ? 3.283 5.652 18.25 1 97.75 448 THR B N 1
ATOM 7769 C CA . THR B 1 448 ? 2.529 5.699 19.5 1 97.75 448 THR B CA 1
ATOM 7770 C C . THR B 1 448 ? 1.033 5.555 19.234 1 97.75 448 THR B C 1
ATOM 7772 O O . THR B 1 448 ? 0.393 6.48 18.734 1 97.75 448 THR B O 1
ATOM 7775 N N . PRO B 1 449 ? 0.463 4.434 19.594 1 96.62 449 PRO B N 1
ATOM 7776 C CA . PRO B 1 449 ? -0.948 4.211 19.266 1 96.62 449 PRO B CA 1
ATOM 7777 C C . PRO B 1 449 ? -1.879 5.195 19.969 1 96.62 449 PRO B C 1
ATOM 7779 O O . PRO B 1 449 ? -1.572 5.664 21.062 1 96.62 449 PRO B O 1
ATOM 7782 N N . TYR B 1 450 ? -2.965 5.52 19.344 1 97.12 450 TYR B N 1
ATOM 7783 C CA . TYR B 1 450 ? -3.984 6.395 19.922 1 97.12 450 TYR B CA 1
ATOM 7784 C C . TYR B 1 450 ? -4.535 5.812 21.219 1 97.12 450 TYR B C 1
ATOM 7786 O O . TYR B 1 450 ? -4.723 6.535 22.203 1 97.12 450 TYR B O 1
ATOM 7794 N N . LYS B 1 451 ? -4.801 4.535 21.188 1 96.19 451 LYS B N 1
ATOM 7795 C CA . LYS B 1 451 ? -5.293 3.803 22.359 1 96.19 451 LYS B CA 1
ATOM 7796 C C . LYS B 1 451 ? -4.395 2.613 22.688 1 96.19 451 LYS B C 1
ATOM 7798 O O . LYS B 1 451 ? -4.566 1.526 22.125 1 96.19 451 LYS B O 1
ATOM 7803 N N . PRO B 1 452 ? -3.521 2.764 23.625 1 96.44 452 PRO B N 1
ATOM 7804 C CA . PRO B 1 452 ? -2.684 1.625 24 1 96.44 452 PRO B CA 1
ATOM 7805 C C . PRO B 1 452 ? -3.494 0.458 24.562 1 96.44 452 PRO B C 1
ATOM 7807 O O . PRO B 1 452 ? -4.516 0.671 25.219 1 96.44 452 PRO B O 1
ATOM 7810 N N . ILE B 1 453 ? -3.027 -0.728 24.281 1 94.56 453 ILE B N 1
ATOM 7811 C CA . ILE B 1 453 ? -3.73 -1.92 24.75 1 94.56 453 ILE B CA 1
ATOM 7812 C C . ILE B 1 453 ? -3.578 -2.057 26.25 1 94.56 453 ILE B C 1
ATOM 7814 O O . ILE B 1 453 ? -4.5 -2.512 26.938 1 94.56 453 ILE B O 1
ATOM 7818 N N . GLU B 1 454 ? -2.379 -1.755 26.719 1 93.06 454 GLU B N 1
ATOM 7819 C CA . GLU B 1 454 ? -2.115 -1.715 28.156 1 93.06 454 GLU B CA 1
ATOM 7820 C C . GLU B 1 454 ? -1.831 -0.29 28.625 1 93.06 454 GLU B C 1
ATOM 7822 O O . GLU B 1 454 ? -0.979 0.398 28.062 1 93.06 454 GLU B O 1
ATOM 7827 N N . GLY B 1 455 ? -2.641 0.212 29.516 1 94.5 455 GLY B N 1
ATOM 7828 C CA . GLY B 1 455 ? -2.48 1.563 30.016 1 94.5 455 GLY B CA 1
ATOM 7829 C C . GLY B 1 455 ? -3.301 2.59 29.266 1 94.5 455 GLY B C 1
ATOM 7830 O O . GLY B 1 455 ? -4.191 2.232 28.484 1 94.5 455 GLY B O 1
ATOM 7831 N N . SER B 1 456 ? -3.062 3.877 29.609 1 96.69 456 SER B N 1
ATOM 7832 C CA . SER B 1 456 ? -3.82 4.961 29 1 96.69 456 SER B CA 1
ATOM 7833 C C . SER B 1 456 ? -3.018 6.258 28.984 1 96.69 456 SER B C 1
ATOM 7835 O O . SER B 1 456 ? -2.303 6.562 29.953 1 96.69 456 SER B O 1
ATOM 7837 N N . TRP B 1 457 ? -3.215 7 27.953 1 97.38 457 TRP B N 1
ATOM 7838 C CA . TRP B 1 457 ? -2.561 8.297 27.859 1 97.38 457 TRP B CA 1
ATOM 7839 C C . TRP B 1 457 ? -3.164 9.289 28.844 1 97.38 457 TRP B C 1
ATOM 7841 O O . TRP B 1 457 ? -2.594 10.359 29.094 1 97.38 457 TRP B O 1
ATOM 7851 N N . GLY B 1 458 ? -4.293 8.945 29.344 1 96.44 458 GLY B N 1
ATOM 7852 C CA . GLY B 1 458 ? -4.906 9.789 30.359 1 96.44 458 GLY B CA 1
ATOM 7853 C C . GLY B 1 458 ? -4.293 9.609 31.734 1 96.44 458 GLY B C 1
ATOM 7854 O O . GLY B 1 458 ? -4.504 10.43 32.625 1 96.44 458 GLY B O 1
ATOM 7855 N N . ASP B 1 459 ? -3.475 8.523 31.844 1 97.56 459 ASP B N 1
ATOM 7856 C CA . ASP B 1 459 ? -2.791 8.219 33.094 1 97.56 459 ASP B CA 1
ATOM 7857 C C . ASP B 1 459 ? -1.421 8.891 33.156 1 97.56 459 ASP B C 1
ATOM 7859 O O . ASP B 1 459 ? -0.515 8.531 32.406 1 97.56 459 ASP B O 1
ATOM 7863 N N . PRO B 1 460 ? -1.257 9.82 34.125 1 97.12 460 PRO B N 1
ATOM 7864 C CA . PRO B 1 460 ? 0.015 10.539 34.219 1 97.12 460 PRO B CA 1
ATOM 7865 C C . PRO B 1 460 ? 1.211 9.609 34.406 1 97.12 460 PRO B C 1
ATOM 7867 O O . PRO B 1 460 ? 2.291 9.875 33.844 1 97.12 460 PRO B O 1
ATOM 7870 N N . ALA B 1 461 ? 1.007 8.531 35.094 1 97.88 461 ALA B N 1
ATOM 7871 C CA . ALA B 1 461 ? 2.111 7.605 35.312 1 97.88 461 ALA B CA 1
ATOM 7872 C C . ALA B 1 461 ? 2.502 6.906 34 1 97.88 461 ALA B C 1
ATOM 7874 O O . ALA B 1 461 ? 3.688 6.68 33.75 1 97.88 461 ALA B O 1
ATOM 7875 N N . TYR B 1 462 ? 1.508 6.516 33.25 1 97.62 462 TYR B N 1
ATOM 7876 C CA . TYR B 1 462 ? 1.751 5.895 31.969 1 97.62 462 TYR B CA 1
ATOM 7877 C C . TYR B 1 462 ? 2.482 6.855 31.031 1 97.62 462 TYR B C 1
ATOM 7879 O O . TYR B 1 462 ? 3.445 6.469 30.359 1 97.62 462 TYR B O 1
ATOM 7887 N N . ARG B 1 463 ? 2.098 8.07 31.047 1 97.56 463 ARG B N 1
ATOM 7888 C CA . ARG B 1 463 ? 2.719 9.109 30.234 1 97.56 463 ARG B CA 1
ATOM 7889 C C . ARG B 1 463 ? 4.176 9.312 30.625 1 97.56 463 ARG B C 1
ATOM 7891 O O . ARG B 1 463 ? 5.055 9.367 29.766 1 97.56 463 ARG B O 1
ATOM 7898 N N . GLU B 1 464 ? 4.344 9.453 31.875 1 98 464 GLU B N 1
ATOM 7899 C CA . GLU B 1 464 ? 5.699 9.672 32.375 1 98 464 GLU B CA 1
ATOM 7900 C C . GLU B 1 464 ? 6.609 8.5 32.031 1 98 464 GLU B C 1
ATOM 7902 O O . GLU B 1 464 ? 7.773 8.688 31.656 1 98 464 GLU B O 1
ATOM 7907 N N . SER B 1 465 ? 6.043 7.305 32.25 1 97.94 465 SER B N 1
ATOM 7908 C CA . SER B 1 465 ? 6.824 6.113 31.922 1 97.94 465 SER B CA 1
ATOM 7909 C C . SER B 1 465 ? 7.262 6.113 30.469 1 97.94 465 SER B C 1
ATOM 7911 O O . SER B 1 465 ? 8.398 5.754 30.141 1 97.94 465 SER B O 1
ATOM 7913 N N . PHE B 1 466 ? 6.383 6.488 29.625 1 98.12 466 PHE B N 1
ATOM 7914 C CA . PHE B 1 466 ? 6.727 6.531 28.203 1 98.12 466 PHE B CA 1
ATOM 7915 C C . PHE B 1 466 ? 7.758 7.617 27.922 1 98.12 466 PHE B C 1
ATOM 7917 O O . PHE B 1 466 ? 8.711 7.406 27.172 1 98.12 466 PHE B O 1
ATOM 7924 N N . ALA B 1 467 ? 7.582 8.812 28.484 1 98.56 467 ALA B N 1
ATOM 7925 C CA . ALA B 1 467 ? 8.57 9.883 28.344 1 98.56 467 ALA B CA 1
ATOM 7926 C C . ALA B 1 467 ? 9.953 9.406 28.766 1 98.56 467 ALA B C 1
ATOM 7928 O O . ALA B 1 467 ? 10.945 9.633 28.062 1 98.56 467 ALA B O 1
ATOM 7929 N N . GLN B 1 468 ? 10 8.734 29.875 1 98.44 468 GLN B N 1
ATOM 7930 C CA . GLN B 1 468 ? 11.266 8.242 30.391 1 98.44 468 GLN B CA 1
ATOM 7931 C C . GLN B 1 468 ? 11.891 7.223 29.438 1 98.44 468 GLN B C 1
ATOM 7933 O O . GLN B 1 468 ? 13.109 7.16 29.297 1 98.44 468 GLN B O 1
ATOM 7938 N N . LYS B 1 469 ? 11.039 6.398 28.828 1 98.25 469 LYS B N 1
ATOM 7939 C CA . LYS B 1 469 ? 11.531 5.453 27.844 1 98.25 469 LYS B CA 1
ATOM 7940 C C . LYS B 1 469 ? 12.242 6.176 26.703 1 98.25 469 LYS B C 1
ATOM 7942 O O . LYS B 1 469 ? 13.312 5.75 26.25 1 98.25 469 LYS B O 1
ATOM 7947 N N . CYS B 1 470 ? 11.656 7.258 26.234 1 98.62 470 CYS B N 1
ATOM 7948 C CA . CYS B 1 470 ? 12.273 8.062 25.188 1 98.62 470 CYS B CA 1
ATOM 7949 C C . CYS B 1 470 ? 13.578 8.68 25.672 1 98.62 470 CYS B C 1
ATOM 7951 O O . CYS B 1 470 ? 14.594 8.617 24.969 1 98.62 470 CYS B O 1
ATOM 7953 N N . PHE B 1 471 ? 13.57 9.219 26.891 1 98.75 471 PHE B N 1
ATOM 7954 C CA . PHE B 1 471 ? 14.758 9.867 27.438 1 98.75 471 PHE B CA 1
ATOM 7955 C C . PHE B 1 471 ? 15.875 8.852 27.656 1 98.75 471 PHE B C 1
ATOM 7957 O O . PHE B 1 471 ? 17.047 9.141 27.422 1 98.75 471 PHE B O 1
ATOM 7964 N N . ASN B 1 472 ? 15.477 7.652 28.125 1 98.44 472 ASN B N 1
ATOM 7965 C CA . ASN B 1 472 ? 16.453 6.59 28.328 1 98.44 472 ASN B CA 1
ATOM 7966 C C . ASN B 1 472 ? 17.125 6.176 27.031 1 98.44 472 ASN B C 1
ATOM 7968 O O . ASN B 1 472 ? 18.328 5.918 27 1 98.44 472 ASN B O 1
ATOM 7972 N N . LEU B 1 473 ? 16.344 6.129 26 1 98.38 473 LEU B N 1
ATOM 7973 C CA . LEU B 1 473 ? 16.922 5.797 24.703 1 98.38 473 LEU B CA 1
ATOM 7974 C C . LEU B 1 473 ? 17.906 6.863 24.266 1 98.38 473 LEU B C 1
ATOM 7976 O O . LEU B 1 473 ? 19 6.543 23.797 1 98.38 473 LEU B O 1
ATOM 7980 N N . ILE B 1 474 ? 17.547 8.141 24.375 1 98.44 474 ILE B N 1
ATOM 7981 C CA . ILE B 1 474 ? 18.438 9.234 24 1 98.44 474 ILE B CA 1
ATOM 7982 C C . ILE B 1 474 ? 19.703 9.18 24.859 1 98.44 474 ILE B C 1
ATOM 7984 O O . ILE B 1 474 ? 20.812 9.445 24.359 1 98.44 474 ILE B O 1
ATOM 7988 N N . GLU B 1 475 ? 19.531 8.797 26.094 1 97.94 475 GLU B N 1
ATOM 7989 C CA . GLU B 1 475 ? 20.641 8.672 27.031 1 97.94 475 GLU B CA 1
ATOM 7990 C C . GLU B 1 475 ? 21.688 7.676 26.531 1 97.94 475 GLU B C 1
ATOM 7992 O O . GLU B 1 475 ? 22.875 7.84 26.781 1 97.94 475 GLU B O 1
ATOM 7997 N N . GLU B 1 476 ? 21.266 6.648 25.844 1 97.19 476 GLU B N 1
ATOM 7998 C CA . GLU B 1 476 ? 22.188 5.664 25.281 1 97.19 476 GLU B CA 1
ATOM 7999 C C . GLU B 1 476 ? 23.125 6.301 24.266 1 97.19 476 GLU B C 1
ATOM 8001 O O . GLU B 1 476 ? 24.281 5.883 24.125 1 97.19 476 GLU B O 1
ATOM 8006 N N . TYR B 1 477 ? 22.641 7.316 23.562 1 96.69 477 TYR B N 1
ATOM 8007 C CA . TYR B 1 477 ? 23.422 7.957 22.5 1 96.69 477 TYR B CA 1
ATOM 8008 C C . TYR B 1 477 ? 24.172 9.172 23.047 1 96.69 477 TYR B C 1
ATOM 8010 O O . TYR B 1 477 ? 25.25 9.5 22.562 1 96.69 477 TYR B O 1
ATOM 8018 N N . ALA B 1 478 ? 23.594 9.859 23.922 1 95.62 478 ALA B N 1
ATOM 8019 C CA . ALA B 1 478 ? 24.141 11.086 24.516 1 95.62 478 ALA B CA 1
ATOM 8020 C C . ALA B 1 478 ? 24.062 11.039 26.031 1 95.62 478 ALA B C 1
ATOM 8022 O O . ALA B 1 478 ? 23.234 11.727 26.641 1 95.62 478 ALA B O 1
ATOM 8023 N N . PRO B 1 479 ? 25.047 10.391 26.656 1 95.12 479 PRO B N 1
ATOM 8024 C CA . PRO B 1 479 ? 25.031 10.305 28.109 1 95.12 479 PRO B CA 1
ATOM 8025 C C . PRO B 1 479 ? 24.969 11.672 28.781 1 95.12 479 PRO B C 1
ATOM 8027 O O . PRO B 1 479 ? 25.672 12.594 28.375 1 95.12 479 PRO B O 1
ATOM 8030 N N . GLY B 1 480 ? 24.125 11.766 29.797 1 94.81 480 GLY B N 1
ATOM 8031 C CA . GLY B 1 480 ? 23.938 13.023 30.5 1 94.81 480 GLY B CA 1
ATOM 8032 C C . GLY B 1 480 ? 22.719 13.789 30.031 1 94.81 480 GLY B C 1
ATOM 8033 O O . GLY B 1 480 ? 22.344 14.805 30.625 1 94.81 480 GLY B O 1
ATOM 8034 N N . PHE B 1 481 ? 22.078 13.32 29.016 1 97.12 481 PHE B N 1
ATOM 8035 C CA . PHE B 1 481 ? 20.922 13.984 28.438 1 97.12 481 PHE B CA 1
ATOM 8036 C C . PHE B 1 481 ? 19.812 14.133 29.453 1 97.12 481 PHE B C 1
ATOM 8038 O O . PHE B 1 481 ? 19.25 15.211 29.625 1 97.12 481 PHE B O 1
ATOM 8045 N N . LYS B 1 482 ? 19.5 13.086 30.156 1 97.69 482 LYS B N 1
ATOM 8046 C CA . LYS B 1 482 ? 18.359 13.078 31.078 1 97.69 482 LYS B CA 1
ATOM 8047 C C . LYS B 1 482 ? 18.516 14.141 32.156 1 97.69 482 LYS B C 1
ATOM 8049 O O . LYS B 1 482 ? 17.562 14.82 32.531 1 97.69 482 LYS B O 1
ATOM 8054 N N . SER B 1 483 ? 19.719 14.273 32.656 1 97.5 483 SER B N 1
ATOM 8055 C CA . SER B 1 483 ? 19.984 15.211 33.75 1 97.5 483 SER B CA 1
ATOM 8056 C C . SER B 1 483 ? 19.891 16.656 33.25 1 97.5 483 SER B C 1
ATOM 8058 O O . SER B 1 483 ? 19.781 17.578 34.062 1 97.5 483 SER B O 1
ATOM 8060 N N . SER B 1 484 ? 19.953 16.859 31.969 1 97.38 484 SER B N 1
ATOM 8061 C CA . SER B 1 484 ? 19.922 18.219 31.422 1 97.38 484 SER B CA 1
ATOM 8062 C C . SER B 1 484 ? 18.484 18.734 31.312 1 97.38 484 SER B C 1
ATOM 8064 O O . SER B 1 484 ? 18.266 19.922 31.094 1 97.38 484 SER B O 1
ATOM 8066 N N . ILE B 1 485 ? 17.5 17.906 31.469 1 98.44 485 ILE B N 1
ATOM 8067 C CA . ILE B 1 485 ? 16.109 18.266 31.219 1 98.44 485 ILE B CA 1
ATOM 8068 C C . ILE B 1 485 ? 15.578 19.125 32.344 1 98.44 485 ILE B C 1
ATOM 8070 O O . ILE B 1 485 ? 15.586 18.719 33.5 1 98.44 485 ILE B O 1
ATOM 8074 N N . VAL B 1 486 ? 15.125 20.344 32 1 97.88 486 VAL B N 1
ATOM 8075 C CA . VAL B 1 486 ? 14.523 21.297 32.938 1 97.88 486 VAL B CA 1
ATOM 8076 C C . VAL B 1 486 ? 13.023 21.047 33.031 1 97.88 486 VAL B C 1
ATOM 8078 O O . VAL B 1 486 ? 12.438 21.172 34.094 1 97.88 486 VAL B O 1
ATOM 8081 N N . GLY B 1 487 ? 12.414 20.734 31.984 1 98 487 GLY B N 1
ATOM 8082 C CA . GLY B 1 487 ? 10.992 20.438 31.859 1 98 487 GLY B CA 1
ATOM 8083 C C . GLY B 1 487 ? 10.586 20 30.469 1 98 487 GLY B C 1
ATOM 8084 O O . GLY B 1 487 ? 11.375 20.094 29.531 1 98 487 GLY B O 1
ATOM 8085 N N . TYR B 1 488 ? 9.375 19.422 30.422 1 98.38 488 TYR B N 1
ATOM 8086 C CA . TYR B 1 488 ? 8.938 19.016 29.094 1 98.38 488 TYR B CA 1
ATOM 8087 C C . TYR B 1 488 ? 7.414 19.062 28.984 1 98.38 488 TYR B C 1
ATOM 8089 O O . TYR B 1 488 ? 6.715 19.141 30 1 98.38 488 TYR B O 1
ATOM 8097 N N . ASP B 1 489 ? 6.953 19.219 27.828 1 98.06 489 ASP B N 1
ATOM 8098 C CA . ASP B 1 489 ? 5.559 19.109 27.406 1 98.06 489 ASP B CA 1
ATOM 8099 C C . ASP B 1 489 ? 5.379 17.953 26.422 1 98.06 489 ASP B C 1
ATOM 8101 O O . ASP B 1 489 ? 6.227 17.734 25.562 1 98.06 489 ASP B O 1
ATOM 8105 N N . MET B 1 490 ? 4.312 17.109 26.672 1 98.38 490 MET B N 1
ATOM 8106 C CA . MET B 1 490 ? 4.078 15.961 25.797 1 98.38 490 MET B CA 1
ATOM 8107 C C . MET B 1 490 ? 2.67 16 25.203 1 98.38 490 MET B C 1
ATOM 8109 O O . MET B 1 490 ? 1.695 16.203 25.938 1 98.38 490 MET B O 1
ATOM 8113 N N . LEU B 1 491 ? 2.529 15.898 23.906 1 98.5 491 LEU B N 1
ATOM 8114 C CA . LEU B 1 491 ? 1.261 15.773 23.188 1 98.5 491 LEU B CA 1
ATOM 8115 C C . LEU B 1 491 ? 1.143 14.398 22.531 1 98.5 491 LEU B C 1
ATOM 8117 O O . LEU B 1 491 ? 1.729 14.164 21.469 1 98.5 491 LEU B O 1
ATOM 8121 N N . THR B 1 492 ? 0.367 13.5 23.156 1 98.31 492 THR B N 1
ATOM 8122 C CA . THR B 1 492 ? 0.032 12.203 22.578 1 98.31 492 THR B CA 1
ATOM 8123 C C . THR B 1 492 ? -1.089 12.344 21.547 1 98.31 492 THR B C 1
ATOM 8125 O O . THR B 1 492 ? -1.677 13.422 21.406 1 98.31 492 THR B O 1
ATOM 8128 N N . PRO B 1 493 ? -1.397 11.273 20.828 1 97.75 493 PRO B N 1
ATOM 8129 C CA . PRO B 1 493 ? -2.42 11.398 19.797 1 97.75 493 PRO B CA 1
ATOM 8130 C C . PRO B 1 493 ? -3.75 11.922 20.328 1 97.75 493 PRO B C 1
ATOM 8132 O O . PRO B 1 493 ? -4.328 12.852 19.75 1 97.75 493 PRO B O 1
ATOM 8135 N N . PRO B 1 494 ? -4.207 11.461 21.453 1 97.94 494 PRO B N 1
ATOM 8136 C CA . PRO B 1 494 ? -5.449 12.047 21.969 1 97.94 494 PRO B CA 1
ATOM 8137 C C . PRO B 1 494 ? -5.301 13.516 22.359 1 97.94 494 PRO B C 1
ATOM 8139 O O . PRO B 1 494 ? -6.258 14.289 22.234 1 97.94 494 PRO B O 1
ATOM 8142 N N . ASP B 1 495 ? -4.156 13.922 22.844 1 98.31 495 ASP B N 1
ATOM 8143 C CA . ASP B 1 495 ? -3.92 15.328 23.156 1 98.31 495 ASP B CA 1
ATOM 8144 C C . ASP B 1 495 ? -4.004 16.188 21.891 1 98.31 495 ASP B C 1
ATOM 8146 O O . ASP B 1 495 ? -4.59 17.266 21.906 1 98.31 495 ASP B O 1
ATOM 8150 N N . LEU B 1 496 ? -3.387 15.664 20.859 1 98.19 496 LEU B N 1
ATOM 8151 C CA . LEU B 1 496 ? -3.414 16.391 19.594 1 98.19 496 LEU B CA 1
ATOM 8152 C C . LEU B 1 496 ? -4.848 16.594 19.109 1 98.19 496 LEU B C 1
ATOM 8154 O O . LEU B 1 496 ? -5.191 17.656 18.594 1 98.19 496 LEU B O 1
ATOM 8158 N N . GLU B 1 497 ? -5.602 15.578 19.25 1 98 497 GLU B N 1
ATOM 8159 C CA . GLU B 1 497 ? -7.008 15.688 18.875 1 98 497 GLU B CA 1
ATOM 8160 C C . GLU B 1 497 ? -7.75 16.672 19.766 1 98 497 GLU B C 1
ATOM 8162 O O . GLU B 1 497 ? -8.469 17.547 19.281 1 98 497 GLU B O 1
ATOM 8167 N N . ARG B 1 498 ? -7.531 16.578 21.047 1 97.06 498 ARG B N 1
ATOM 8168 C CA . ARG B 1 498 ? -8.258 17.391 22 1 97.06 498 ARG B CA 1
ATOM 8169 C C . ARG B 1 498 ? -7.809 18.844 21.938 1 97.06 498 ARG B C 1
ATOM 8171 O O . ARG B 1 498 ? -8.641 19.766 21.906 1 97.06 498 ARG B O 1
ATOM 8178 N N . GLU B 1 499 ? -6.547 19.109 21.859 1 96.56 499 GLU B N 1
ATOM 8179 C CA . GLU B 1 499 ? -6 20.453 22 1 96.56 499 GLU B CA 1
ATOM 8180 C C . GLU B 1 499 ? -5.98 21.172 20.656 1 96.56 499 GLU B C 1
ATOM 8182 O O . GLU B 1 499 ? -6.234 22.375 20.578 1 96.56 499 GLU B O 1
ATOM 8187 N N . ILE B 1 500 ? -5.676 20.422 19.578 1 97.06 500 ILE B N 1
ATOM 8188 C CA . ILE B 1 500 ? -5.402 21.078 18.312 1 97.06 500 ILE B CA 1
ATOM 8189 C C . ILE B 1 500 ? -6.539 20.781 17.328 1 97.06 500 ILE B C 1
ATOM 8191 O O . ILE B 1 500 ? -6.699 21.484 16.328 1 97.06 500 ILE B O 1
ATOM 8195 N N . GLY B 1 501 ? -7.402 19.828 17.656 1 97 501 GLY B N 1
ATOM 8196 C CA . GLY B 1 501 ? -8.531 19.5 16.797 1 97 501 GLY B CA 1
ATOM 8197 C C . GLY B 1 501 ? -8.164 18.562 15.656 1 97 501 GLY B C 1
ATOM 8198 O O . GLY B 1 501 ? -8.852 18.531 14.633 1 97 501 GLY B O 1
ATOM 8199 N N . LEU B 1 502 ? -7.066 17.781 15.812 1 98 502 LEU B N 1
ATOM 8200 C CA . LEU B 1 502 ? -6.629 16.828 14.797 1 98 502 LEU B CA 1
ATOM 8201 C C . LEU B 1 502 ? -7.281 15.469 15.008 1 98 502 LEU B C 1
ATOM 8203 O O . LEU B 1 502 ? -6.836 14.688 15.852 1 98 502 LEU B O 1
ATOM 8207 N N . THR B 1 503 ? -8.266 15.18 14.172 1 98.12 503 THR B N 1
ATOM 8208 C CA . THR B 1 503 ? -9.016 13.945 14.312 1 98.12 503 THR B CA 1
ATOM 8209 C C . THR B 1 503 ? -8.086 12.734 14.336 1 98.12 503 THR B C 1
ATOM 8211 O O . THR B 1 503 ? -7.223 12.594 13.469 1 98.12 503 THR B O 1
ATOM 8214 N N . GLY B 1 504 ? -8.18 11.914 15.398 1 97.25 504 GLY B N 1
ATOM 8215 C CA . GLY B 1 504 ? -7.352 10.727 15.547 1 97.25 504 GLY B CA 1
ATOM 8216 C C . GLY B 1 504 ? -5.918 11.047 15.922 1 97.25 504 GLY B C 1
ATOM 8217 O O . GLY B 1 504 ? -5.113 10.141 16.141 1 97.25 504 GLY B O 1
ATOM 8218 N N . GLY B 1 505 ? -5.641 12.273 15.977 1 97.62 505 GLY B N 1
ATOM 8219 C CA . GLY B 1 505 ? -4.273 12.703 16.234 1 97.62 505 GLY B CA 1
ATOM 8220 C C . GLY B 1 505 ? -3.426 12.773 14.977 1 97.62 505 GLY B C 1
ATOM 8221 O O . GLY B 1 505 ? -2.207 12.945 15.055 1 97.62 505 GLY B O 1
ATOM 8222 N N . ASN B 1 506 ? -4.051 12.617 13.852 1 97.31 506 ASN B N 1
ATOM 8223 C CA . ASN B 1 506 ? -3.316 12.602 12.586 1 97.31 506 ASN B CA 1
ATOM 8224 C C . ASN B 1 506 ? -2.914 14.008 12.156 1 97.31 506 ASN B C 1
ATOM 8226 O O . ASN B 1 506 ? -3.773 14.859 11.922 1 97.31 506 ASN B O 1
ATOM 8230 N N . ILE B 1 507 ? -1.702 14.242 11.953 1 95.44 507 ILE B N 1
ATOM 8231 C CA . ILE B 1 507 ? -1.163 15.586 11.773 1 95.44 507 ILE B CA 1
ATOM 8232 C C . ILE B 1 507 ? -1.401 16.047 10.336 1 95.44 507 ILE B C 1
ATOM 8234 O O . ILE B 1 507 ? -1.169 17.203 10 1 95.44 507 ILE B O 1
ATOM 8238 N N . PHE B 1 508 ? -1.938 15.156 9.469 1 95.31 508 PHE B N 1
ATOM 8239 C CA . PHE B 1 508 ? -2.172 15.492 8.07 1 95.31 508 PHE B CA 1
ATOM 8240 C C . PHE B 1 508 ? -3.664 15.625 7.789 1 95.31 508 PHE B C 1
ATOM 8242 O O . PHE B 1 508 ? -4.082 15.641 6.629 1 95.31 508 PHE B O 1
ATOM 8249 N N . HIS B 1 509 ? -4.59 15.695 8.844 1 97.5 509 HIS B N 1
ATOM 8250 C CA . HIS B 1 509 ? -6.043 15.695 8.711 1 97.5 509 HIS B CA 1
ATOM 8251 C C . HIS B 1 509 ? -6.539 14.398 8.078 1 97.5 509 HIS B C 1
ATOM 8253 O O . HIS B 1 509 ? -7.516 14.406 7.324 1 97.5 509 HIS B O 1
ATOM 8259 N N . GLY B 1 510 ? -5.84 13.344 8.312 1 95.75 510 GLY B N 1
ATOM 8260 C CA . GLY B 1 510 ? -6.074 12.047 7.707 1 95.75 510 GLY B CA 1
ATOM 8261 C C . GLY B 1 510 ? -4.848 11.484 7.008 1 95.75 510 GLY B C 1
ATOM 8262 O O . GLY B 1 510 ? -3.963 12.234 6.598 1 95.75 510 GLY B O 1
ATOM 8263 N N . ALA B 1 511 ? -4.863 10.188 6.797 1 94 511 ALA B N 1
ATOM 8264 C CA . ALA B 1 511 ? -3.709 9.5 6.234 1 94 511 ALA B CA 1
ATOM 8265 C C . ALA B 1 511 ? -3.426 9.969 4.812 1 94 511 ALA B C 1
ATOM 8267 O O . ALA B 1 511 ? -4.348 10.344 4.082 1 94 511 ALA B O 1
ATOM 8268 N N . MET B 1 512 ? -2.168 9.891 4.469 1 91.62 512 MET B N 1
ATOM 8269 C CA . MET B 1 512 ? -1.718 10.375 3.164 1 91.62 512 MET B CA 1
ATOM 8270 C C . MET B 1 512 ? -1.303 9.211 2.268 1 91.62 512 MET B C 1
ATOM 8272 O O . MET B 1 512 ? -0.246 9.258 1.635 1 91.62 512 MET B O 1
ATOM 8276 N N . GLY B 1 513 ? -2.068 8.188 2.307 1 91.81 513 GLY B N 1
ATOM 8277 C CA . GLY B 1 513 ? -1.84 7.129 1.336 1 91.81 513 GLY B CA 1
ATOM 8278 C C . GLY B 1 513 ? -2.242 7.516 -0.075 1 91.81 513 GLY B C 1
ATOM 8279 O O . GLY B 1 513 ? -2.889 8.547 -0.282 1 91.81 513 GLY B O 1
ATOM 8280 N N . LEU B 1 514 ? -1.835 6.723 -1.034 1 93.38 514 LEU B N 1
ATOM 8281 C CA . LEU B 1 514 ? -2.135 7.027 -2.428 1 93.38 514 LEU B CA 1
ATOM 8282 C C . LEU B 1 514 ? -3.643 7.07 -2.662 1 93.38 514 LEU B C 1
ATOM 8284 O O . LEU B 1 514 ? -4.109 7.707 -3.609 1 93.38 514 LEU B O 1
ATOM 8288 N N . ASP B 1 515 ? -4.414 6.445 -1.785 1 94.88 515 ASP B N 1
ATOM 8289 C CA . ASP B 1 515 ? -5.867 6.398 -1.906 1 94.88 515 ASP B CA 1
ATOM 8290 C C . ASP B 1 515 ? -6.508 7.641 -1.295 1 94.88 515 ASP B C 1
ATOM 8292 O O . ASP B 1 515 ? -7.734 7.719 -1.173 1 94.88 515 ASP B O 1
ATOM 8296 N N . SER B 1 516 ? -5.758 8.578 -0.917 1 95.06 516 SER B N 1
ATOM 8297 C CA . SER B 1 516 ? -6.266 9.781 -0.268 1 95.06 516 SER B CA 1
ATOM 8298 C C . SER B 1 516 ? -5.473 11.016 -0.691 1 95.06 516 SER B C 1
ATOM 8300 O O . SER B 1 516 ? -5.168 11.875 0.134 1 95.06 516 SER B O 1
ATOM 8302 N N . LEU B 1 517 ? -5.094 11.07 -1.943 1 94.06 517 LEU B N 1
ATOM 8303 C CA . LEU B 1 517 ? -4.367 12.203 -2.514 1 94.06 517 LEU B CA 1
ATOM 8304 C C . LEU B 1 517 ? -5.078 12.734 -3.75 1 94.06 517 LEU B C 1
ATOM 8306 O O . LEU B 1 517 ? -5.84 12.016 -4.395 1 94.06 517 LEU B O 1
ATOM 8310 N N . PHE B 1 518 ? -4.914 13.984 -4.012 1 93.62 518 PHE B N 1
ATOM 8311 C CA . PHE B 1 518 ? -5.344 14.633 -5.242 1 93.62 518 PHE B CA 1
ATOM 8312 C C . PHE B 1 518 ? -6.844 14.469 -5.453 1 93.62 518 PHE B C 1
ATOM 8314 O O . PHE B 1 518 ? -7.645 14.93 -4.641 1 93.62 518 PHE B O 1
ATOM 8321 N N . LEU B 1 519 ? -7.246 13.609 -6.434 1 94.69 519 LEU B N 1
ATOM 8322 C CA . LEU B 1 519 ? -8.664 13.461 -6.758 1 94.69 519 LEU B CA 1
ATOM 8323 C C . LEU B 1 519 ? -9.375 12.609 -5.707 1 94.69 519 LEU B C 1
ATOM 8325 O O . LEU B 1 519 ? -10.602 12.57 -5.668 1 94.69 519 LEU B O 1
ATOM 8329 N N . MET B 1 520 ? -8.57 12.094 -4.781 1 95.19 520 MET B N 1
ATOM 8330 C CA . MET B 1 520 ? -9.141 11.203 -3.775 1 95.19 520 MET B CA 1
ATOM 8331 C C . MET B 1 520 ? -9.156 11.867 -2.402 1 95.19 520 MET B C 1
ATOM 8333 O O . MET B 1 520 ? -9.453 11.219 -1.398 1 95.19 520 MET B O 1
ATOM 8337 N N . ARG B 1 521 ? -8.844 13.156 -2.334 1 96.19 521 ARG B N 1
ATOM 8338 C CA . ARG B 1 521 ? -8.797 13.875 -1.065 1 96.19 521 ARG B CA 1
ATOM 8339 C C . ARG B 1 521 ? -9.734 15.07 -1.08 1 96.19 521 ARG B C 1
ATOM 8341 O O . ARG B 1 521 ? -9.664 15.914 -1.977 1 96.19 521 ARG B O 1
ATOM 8348 N N . PRO B 1 522 ? -10.648 15.203 -0.118 1 96.31 522 PRO B N 1
ATOM 8349 C CA . PRO B 1 522 ? -10.852 14.328 1.034 1 96.31 522 PRO B CA 1
ATOM 8350 C C . PRO B 1 522 ? -11.523 13.008 0.658 1 96.31 522 PRO B C 1
ATOM 8352 O O . PRO B 1 522 ? -11.383 12.016 1.379 1 96.31 522 PRO B O 1
ATOM 8355 N N . VAL B 1 523 ? -12.383 13.031 -0.393 1 94.94 523 VAL B N 1
ATOM 8356 C CA . VAL B 1 523 ? -13 11.82 -0.917 1 94.94 523 VAL B CA 1
ATOM 8357 C C . VAL B 1 523 ? -13.234 11.969 -2.42 1 94.94 523 VAL B C 1
ATOM 8359 O O . VAL B 1 523 ? -13.32 13.086 -2.934 1 94.94 523 VAL B O 1
ATOM 8362 N N . LYS B 1 524 ? -13.281 10.891 -3.076 1 92.62 524 LYS B N 1
ATOM 8363 C CA . LYS B 1 524 ? -13.508 10.914 -4.52 1 92.62 524 LYS B CA 1
ATOM 8364 C C . LYS B 1 524 ? -14.82 11.609 -4.863 1 92.62 524 LYS B C 1
ATOM 8366 O O . LYS B 1 524 ? -15.836 11.391 -4.207 1 92.62 524 LYS B O 1
ATOM 8371 N N . GLY B 1 525 ? -14.797 12.484 -5.855 1 92.06 525 GLY B N 1
ATOM 8372 C CA . GLY B 1 525 ? -15.969 13.234 -6.289 1 92.06 525 GLY B CA 1
ATOM 8373 C C . GLY B 1 525 ? -16.078 14.594 -5.637 1 92.06 525 GLY B C 1
ATOM 8374 O O . GLY B 1 525 ? -16.859 15.438 -6.078 1 92.06 525 GLY B O 1
ATOM 8375 N N . TRP B 1 526 ? -15.297 14.805 -4.609 1 94.31 526 TRP B N 1
ATOM 8376 C CA . TRP B 1 526 ? -15.344 16.062 -3.881 1 94.31 526 TRP B CA 1
ATOM 8377 C C . TRP B 1 526 ? -13.938 16.531 -3.502 1 94.31 526 TRP B C 1
ATOM 8379 O O . TRP B 1 526 ? -13.688 16.875 -2.346 1 94.31 526 TRP B O 1
ATOM 8389 N N . SER B 1 527 ? -13.086 16.641 -4.484 1 95.25 527 SER B N 1
ATOM 8390 C CA . SER B 1 527 ? -11.688 16.938 -4.227 1 95.25 527 SER B CA 1
ATOM 8391 C C . SER B 1 527 ? -11.367 18.391 -4.586 1 95.25 527 SER B C 1
ATOM 8393 O O . SER B 1 527 ? -10.234 18.844 -4.402 1 95.25 527 SER B O 1
ATOM 8395 N N . ASN B 1 528 ? -12.305 19.172 -5.07 1 94.62 528 ASN B N 1
ATOM 8396 C CA . ASN B 1 528 ? -12.031 20.5 -5.59 1 94.62 528 ASN B CA 1
ATOM 8397 C C . ASN B 1 528 ? -12.422 21.594 -4.59 1 94.62 528 ASN B C 1
ATOM 8399 O O . ASN B 1 528 ? -12.867 22.672 -4.977 1 94.62 528 ASN B O 1
ATOM 8403 N N . TYR B 1 529 ? -12.438 21.266 -3.271 1 97.19 529 TYR B N 1
ATOM 8404 C CA . TYR B 1 529 ? -12.617 22.172 -2.143 1 97.19 529 TYR B CA 1
ATOM 8405 C C . TYR B 1 529 ? -14.094 22.469 -1.902 1 97.19 529 TYR B C 1
ATOM 8407 O O . TYR B 1 529 ? -14.477 22.891 -0.814 1 97.19 529 TYR B O 1
ATOM 8415 N N . ARG B 1 530 ? -14.898 22.328 -2.953 1 96.06 530 ARG B N 1
ATOM 8416 C CA . ARG B 1 530 ? -16.344 22.391 -2.775 1 96.06 530 ARG B CA 1
ATOM 8417 C C . ARG B 1 530 ? -16.875 21.172 -2.047 1 96.06 530 ARG B C 1
ATOM 8419 O O . ARG B 1 530 ? -16.172 20.156 -1.942 1 96.06 530 ARG B O 1
ATOM 8426 N N . THR B 1 531 ? -18.031 21.312 -1.404 1 95.94 531 THR B N 1
ATOM 8427 C CA . THR B 1 531 ? -18.688 20.203 -0.695 1 95.94 531 THR B CA 1
ATOM 8428 C C . THR B 1 531 ? -20.125 20.031 -1.18 1 95.94 531 THR B C 1
ATOM 8430 O O . THR B 1 531 ? -20.609 20.812 -1.989 1 95.94 531 THR B O 1
ATOM 8433 N N . PRO B 1 532 ? -20.797 18.984 -0.716 1 93.69 532 PRO B N 1
ATOM 8434 C CA . PRO B 1 532 ? -22.203 18.812 -1.115 1 93.69 532 PRO B CA 1
ATOM 8435 C C . PRO B 1 532 ? -23.094 19.953 -0.611 1 93.69 532 PRO B C 1
ATOM 8437 O O . PRO B 1 532 ? -24.219 20.125 -1.104 1 93.69 532 PRO B O 1
ATOM 8440 N N . LEU B 1 533 ? -22.656 20.656 0.33 1 95.25 533 LEU B N 1
ATOM 8441 C CA . LEU B 1 533 ? -23.391 21.797 0.856 1 95.25 533 LEU B CA 1
ATOM 8442 C C . LEU B 1 533 ? -22.953 23.078 0.168 1 95.25 533 LEU B C 1
ATOM 8444 O O . LEU B 1 533 ? -21.812 23.516 0.313 1 95.25 533 LEU B O 1
ATOM 8448 N N . LYS B 1 534 ? -23.906 23.688 -0.527 1 94.19 534 LYS B N 1
ATOM 8449 C CA . LYS B 1 534 ? -23.594 24.906 -1.243 1 94.19 534 LYS B CA 1
ATOM 8450 C C . LYS B 1 534 ? -23.125 26 -0.282 1 94.19 534 LYS B C 1
ATOM 8452 O O . LYS B 1 534 ? -23.75 26.25 0.747 1 94.19 534 LYS B O 1
ATOM 8457 N N . GLY B 1 535 ? -21.953 26.547 -0.58 1 96.5 535 GLY B N 1
ATOM 8458 C CA . GLY B 1 535 ? -21.422 27.625 0.234 1 96.5 535 GLY B CA 1
ATOM 8459 C C . GLY B 1 535 ? -20.391 27.156 1.253 1 96.5 535 GLY B C 1
ATOM 8460 O O . GLY B 1 535 ? -19.688 27.969 1.853 1 96.5 535 GLY B O 1
ATOM 8461 N N . LEU B 1 536 ? -20.359 25.844 1.455 1 98.25 536 LEU B N 1
ATOM 8462 C CA . LEU B 1 536 ? -19.344 25.281 2.354 1 98.25 536 LEU B CA 1
ATOM 8463 C C . LEU B 1 536 ? -18.141 24.781 1.571 1 98.25 536 LEU B C 1
ATOM 8465 O O . LEU B 1 536 ? -18.297 24.062 0.584 1 98.25 536 LEU B O 1
ATOM 8469 N N . TYR B 1 537 ? -16.938 25.188 1.991 1 98.44 537 TYR B N 1
ATOM 8470 C CA . TYR B 1 537 ? -15.688 24.766 1.366 1 98.44 537 TYR B CA 1
ATOM 8471 C C . TYR B 1 537 ? -14.719 24.203 2.4 1 98.44 537 TYR B C 1
ATOM 8473 O O . TYR B 1 537 ? -14.812 24.531 3.588 1 98.44 537 TYR B O 1
ATOM 8481 N N . LEU B 1 538 ? -13.828 23.328 1.959 1 98.62 538 LEU B N 1
ATOM 8482 C CA . LEU B 1 538 ? -12.711 22.875 2.777 1 98.62 538 LEU B CA 1
ATOM 8483 C C . LEU B 1 538 ? -11.43 23.609 2.396 1 98.62 538 LEU B C 1
ATOM 8485 O O . LEU B 1 538 ? -11.125 23.766 1.212 1 98.62 538 LEU B O 1
ATOM 8489 N N . CYS B 1 539 ? -10.695 24.047 3.414 1 98.69 539 CYS B N 1
ATOM 8490 C CA . CYS B 1 539 ? -9.484 24.797 3.074 1 98.69 539 CYS B CA 1
ATOM 8491 C C . CYS B 1 539 ? -8.305 24.328 3.926 1 98.69 539 CYS B C 1
ATOM 8493 O O . CYS B 1 539 ? -7.246 24.953 3.914 1 98.69 539 CYS B O 1
ATOM 8495 N N . GLY B 1 540 ? -8.5 23.297 4.742 1 98.31 540 GLY B N 1
ATOM 8496 C CA . GLY B 1 540 ? -7.441 22.766 5.586 1 98.31 540 GLY B CA 1
ATOM 8497 C C . GLY B 1 540 ? -6.668 21.625 4.934 1 98.31 540 GLY B C 1
ATOM 8498 O O . GLY B 1 540 ? -6.867 21.328 3.752 1 98.31 540 GLY B O 1
ATOM 8499 N N . SER B 1 541 ? -5.805 20.938 5.746 1 97.62 541 SER B N 1
ATOM 8500 C CA . SER B 1 541 ? -4.914 19.891 5.273 1 97.62 541 SER B CA 1
ATOM 8501 C C . SER B 1 541 ? -5.699 18.672 4.805 1 97.62 541 SER B C 1
ATOM 8503 O O . SER B 1 541 ? -5.156 17.797 4.129 1 97.62 541 SER B O 1
ATOM 8505 N N . GLY B 1 542 ? -6.953 18.641 5.188 1 97.94 542 GLY B N 1
ATOM 8506 C CA . GLY B 1 542 ? -7.801 17.562 4.727 1 97.94 542 GLY B CA 1
ATOM 8507 C C . GLY B 1 542 ? -8.156 17.656 3.254 1 97.94 542 GLY B C 1
ATOM 8508 O O . GLY B 1 542 ? -8.688 16.719 2.668 1 97.94 542 GLY B O 1
ATOM 8509 N N . ALA B 1 543 ? -7.871 18.766 2.646 1 97.69 543 ALA B N 1
ATOM 8510 C CA . ALA B 1 543 ? -8.055 18.969 1.213 1 97.69 543 ALA B CA 1
ATOM 8511 C C . ALA B 1 543 ? -6.723 18.906 0.472 1 97.69 543 ALA B C 1
ATOM 8513 O O . ALA B 1 543 ? -5.66 18.875 1.095 1 97.69 543 ALA B O 1
ATOM 8514 N N . HIS B 1 544 ? -6.82 18.797 -0.79 1 96.31 544 HIS B N 1
ATOM 8515 C CA . HIS B 1 544 ? -5.633 18.828 -1.637 1 96.31 544 HIS B CA 1
ATOM 8516 C C . HIS B 1 544 ? -4.863 20.141 -1.455 1 96.31 544 HIS B C 1
ATOM 8518 O O . HIS B 1 544 ? -5.461 21.203 -1.341 1 96.31 544 HIS B O 1
ATOM 8524 N N . PRO B 1 545 ? -3.572 20.031 -1.375 1 94.44 545 PRO B N 1
ATOM 8525 C CA . PRO B 1 545 ? -2.713 18.875 -1.653 1 94.44 545 PRO B CA 1
ATOM 8526 C C . PRO B 1 545 ? -2.449 18.016 -0.414 1 94.44 545 PRO B C 1
ATOM 8528 O O . PRO B 1 545 ? -1.817 16.969 -0.508 1 94.44 545 PRO B O 1
ATOM 8531 N N . GLY B 1 546 ? -2.865 18.469 0.727 1 91.88 546 GLY B N 1
ATOM 8532 C CA . GLY B 1 546 ? -2.736 17.578 1.869 1 91.88 546 GLY B CA 1
ATOM 8533 C C . GLY B 1 546 ? -1.975 18.188 3.025 1 91.88 546 GLY B C 1
ATOM 8534 O O . GLY B 1 546 ? -2.041 19.406 3.242 1 91.88 546 GLY B O 1
ATOM 8535 N N . GLY B 1 547 ? -1.372 17.266 3.771 1 87.56 547 GLY B N 1
ATOM 8536 C CA . GLY B 1 547 ? -0.814 17.656 5.059 1 87.56 547 GLY B CA 1
ATOM 8537 C C . GLY B 1 547 ? 0.539 18.328 4.945 1 87.56 547 GLY B C 1
ATOM 8538 O O . GLY B 1 547 ? 1.113 18.406 3.855 1 87.56 547 GLY B O 1
ATOM 8539 N N . GLY B 1 548 ? 1.01 18.891 6.141 1 90.38 548 GLY B N 1
ATOM 8540 C CA . GLY B 1 548 ? 2.191 19.734 6.246 1 90.38 548 GLY B CA 1
ATOM 8541 C C . GLY B 1 548 ? 1.864 21.219 6.32 1 90.38 548 GLY B C 1
ATOM 8542 O O . GLY B 1 548 ? 0.704 21.609 6.184 1 90.38 548 GLY B O 1
ATOM 8543 N N . VAL B 1 549 ? 2.836 21.922 6.637 1 95.88 549 VAL B N 1
ATOM 8544 C CA . VAL B 1 549 ? 2.674 23.375 6.645 1 95.88 549 VAL B CA 1
ATOM 8545 C C . VAL B 1 549 ? 2.848 23.922 5.23 1 95.88 549 VAL B C 1
ATOM 8547 O O . VAL B 1 549 ? 3.912 24.438 4.887 1 95.88 549 VAL B O 1
ATOM 8550 N N . MET B 1 550 ? 1.745 23.797 4.457 1 95 550 MET B N 1
ATOM 8551 C CA . MET B 1 550 ? 1.869 24.047 3.021 1 95 550 MET B CA 1
ATOM 8552 C C . MET B 1 550 ? 1.216 25.375 2.633 1 95 550 MET B C 1
ATOM 8554 O O . MET B 1 550 ? 1.684 26.047 1.722 1 95 550 MET B O 1
ATOM 8558 N N . GLY B 1 551 ? 0.132 25.734 3.268 1 96.94 551 GLY B N 1
ATOM 8559 C CA . GLY B 1 551 ? -0.656 26.875 2.852 1 96.94 551 GLY B CA 1
ATOM 8560 C C . GLY B 1 551 ? -1.406 26.656 1.554 1 96.94 551 GLY B C 1
ATOM 8561 O O . GLY B 1 551 ? -2.342 27.391 1.234 1 96.94 551 GLY B O 1
ATOM 8562 N N . GLY B 1 552 ? -1.068 25.609 0.814 1 96.25 552 GLY B N 1
ATOM 8563 C CA . GLY B 1 552 ? -1.636 25.266 -0.481 1 96.25 552 GLY B CA 1
ATOM 8564 C C . GLY B 1 552 ? -3.135 25.047 -0.435 1 96.25 552 GLY B C 1
ATOM 8565 O O . GLY B 1 552 ? -3.879 25.609 -1.232 1 96.25 552 GLY B O 1
ATOM 8566 N N . PRO B 1 553 ? -3.621 24.234 0.47 1 98 553 PRO B N 1
ATOM 8567 C CA . PRO B 1 553 ? -5.07 24.031 0.56 1 98 553 PRO B CA 1
ATOM 8568 C C . PRO B 1 553 ? -5.836 25.328 0.728 1 98 553 PRO B C 1
ATOM 8570 O O . PRO B 1 553 ? -6.855 25.547 0.064 1 98 553 PRO B O 1
ATOM 8573 N N . GLY B 1 554 ? -5.309 26.219 1.587 1 98.5 554 GLY B N 1
ATOM 8574 C CA . GLY B 1 554 ? -5.957 27.5 1.804 1 98.5 554 GLY B CA 1
ATOM 8575 C C . GLY B 1 554 ? -5.969 28.391 0.567 1 98.5 554 GLY B C 1
ATOM 8576 O O . GLY B 1 554 ? -7 28.953 0.214 1 98.5 554 GLY B O 1
ATOM 8577 N N . ARG B 1 555 ? -4.836 28.484 -0.09 1 98.31 555 ARG B N 1
ATOM 8578 C CA . ARG B 1 555 ? -4.703 29.281 -1.296 1 98.31 555 ARG B CA 1
ATOM 8579 C C . ARG B 1 555 ? -5.637 28.797 -2.396 1 98.31 555 ARG B C 1
ATOM 8581 O O . ARG B 1 555 ? -6.363 29.578 -3.002 1 98.31 555 ARG B O 1
ATOM 8588 N N . ASN B 1 556 ? -5.605 27.484 -2.656 1 97.38 556 ASN B N 1
ATOM 8589 C CA . ASN B 1 556 ? -6.402 26.891 -3.727 1 97.38 556 ASN B CA 1
ATOM 8590 C C . ASN B 1 556 ? -7.898 27.016 -3.447 1 97.38 556 ASN B C 1
ATOM 8592 O O . ASN B 1 556 ? -8.68 27.344 -4.348 1 97.38 556 ASN B O 1
ATOM 8596 N N . ALA B 1 557 ? -8.273 26.797 -2.215 1 98.25 557 ALA B N 1
ATOM 8597 C CA . ALA B 1 557 ? -9.672 26.938 -1.839 1 98.25 557 ALA B CA 1
ATOM 8598 C C . ALA B 1 557 ? -10.156 28.359 -2.027 1 98.25 557 ALA B C 1
ATOM 8600 O O . ALA B 1 557 ? -11.266 28.594 -2.525 1 98.25 557 ALA B O 1
ATOM 8601 N N . ALA B 1 558 ? -9.367 29.344 -1.618 1 98.56 558 ALA B N 1
ATOM 8602 C CA . ALA B 1 558 ? -9.727 30.75 -1.766 1 98.56 558 ALA B CA 1
ATOM 8603 C C . ALA B 1 558 ? -9.969 31.109 -3.23 1 98.56 558 ALA B C 1
ATOM 8605 O O . ALA B 1 558 ? -10.922 31.812 -3.555 1 98.56 558 ALA B O 1
ATOM 8606 N N . HIS B 1 559 ? -9.125 30.594 -4.109 1 97.06 559 HIS B N 1
ATOM 8607 C CA . HIS B 1 559 ? -9.281 30.875 -5.535 1 97.06 559 HIS B CA 1
ATOM 8608 C C . HIS B 1 559 ? -10.602 30.312 -6.059 1 97.06 559 HIS B C 1
ATOM 8610 O O . HIS B 1 559 ? -11.273 30.953 -6.875 1 97.06 559 HIS B O 1
ATOM 8616 N N . VAL B 1 560 ? -10.938 29.141 -5.598 1 95.56 560 VAL B N 1
ATOM 8617 C CA . VAL B 1 560 ? -12.195 28.531 -6.012 1 95.56 560 VAL B CA 1
ATOM 8618 C C . VAL B 1 560 ? -13.375 29.359 -5.504 1 95.56 560 VAL B C 1
ATOM 8620 O O . VAL B 1 560 ? -14.328 29.594 -6.242 1 95.56 560 VAL B O 1
ATOM 8623 N N . VAL B 1 561 ? -13.328 29.828 -4.301 1 97.56 561 VAL B N 1
ATOM 8624 C CA . VAL B 1 561 ? -14.383 30.641 -3.699 1 97.56 561 VAL B CA 1
ATOM 8625 C C . VAL B 1 561 ? -14.531 31.953 -4.477 1 97.56 561 VAL B C 1
ATOM 8627 O O . VAL B 1 561 ? -15.656 32.344 -4.797 1 97.56 561 VAL B O 1
ATOM 8630 N N . ILE B 1 562 ? -13.422 32.594 -4.746 1 97.5 562 ILE B N 1
ATOM 8631 C CA . ILE B 1 562 ? -13.445 33.844 -5.469 1 97.5 562 ILE B CA 1
ATOM 8632 C C . ILE B 1 562 ? -14.094 33.656 -6.836 1 97.5 562 ILE B C 1
ATOM 8634 O O . ILE B 1 562 ? -14.914 34.469 -7.266 1 97.5 562 ILE B O 1
ATOM 8638 N N . GLN B 1 563 ? -13.727 32.562 -7.465 1 92.81 563 GLN B N 1
ATOM 8639 C CA . GLN B 1 563 ? -14.32 32.219 -8.758 1 92.81 563 GLN B CA 1
ATOM 8640 C C . GLN B 1 563 ? -15.828 32.031 -8.633 1 92.81 563 GLN B C 1
ATOM 8642 O O . GLN B 1 563 ? -16.594 32.5 -9.469 1 92.81 563 GLN B O 1
ATOM 8647 N N . ASP B 1 564 ? -16.234 31.328 -7.605 1 92.69 564 ASP B N 1
ATOM 8648 C CA . ASP B 1 564 ? -17.641 31.031 -7.406 1 92.69 564 ASP B CA 1
ATOM 8649 C C . ASP B 1 564 ? -18.438 32.312 -7.102 1 92.69 564 ASP B C 1
ATOM 8651 O O . ASP B 1 564 ? -19.594 32.438 -7.477 1 92.69 564 ASP B O 1
ATOM 8655 N N . ILE B 1 565 ? -17.844 33.219 -6.383 1 92.81 565 ILE B N 1
ATOM 8656 C CA . ILE B 1 565 ? -18.5 34.469 -6.047 1 92.81 565 ILE B CA 1
ATOM 8657 C C . ILE B 1 565 ? -18.625 35.344 -7.297 1 92.81 565 ILE B C 1
ATOM 8659 O O . ILE B 1 565 ? -19.656 35.969 -7.512 1 92.81 565 ILE B O 1
ATOM 8663 N N . LYS B 1 566 ? -17.672 35.375 -8.148 1 88.06 566 LYS B N 1
ATOM 8664 C CA . LYS B 1 566 ? -17.688 36.156 -9.375 1 88.06 566 LYS B CA 1
ATOM 8665 C C . LYS B 1 566 ? -18.641 35.562 -10.398 1 88.06 566 LYS B C 1
ATOM 8667 O O . LYS B 1 566 ? -19.344 36.281 -11.109 1 88.06 566 LYS B O 1
ATOM 8672 N N . ASP B 1 567 ? -18.562 34.25 -10.477 1 80.44 567 ASP B N 1
ATOM 8673 C CA . ASP B 1 567 ? -19.406 33.531 -11.414 1 80.44 567 ASP B CA 1
ATOM 8674 C C . ASP B 1 567 ? -20.25 32.469 -10.688 1 80.44 567 ASP B C 1
ATOM 8676 O O . ASP B 1 567 ? -19.922 31.281 -10.695 1 80.44 567 ASP B O 1
ATOM 8680 N N . PRO B 1 568 ? -21.312 33.031 -10.109 1 65.81 568 PRO B N 1
ATOM 8681 C CA . PRO B 1 568 ? -22.094 32.094 -9.297 1 65.81 568 PRO B CA 1
ATOM 8682 C C . PRO B 1 568 ? -22.578 30.891 -10.094 1 65.81 568 PRO B C 1
ATOM 8684 O O . PRO B 1 568 ? -22.969 31.031 -11.258 1 65.81 568 PRO B O 1
ATOM 8687 N N . LEU B 1 569 ? -22.297 29.641 -9.617 1 55.06 569 LEU B N 1
ATOM 8688 C CA . LEU B 1 569 ? -22.719 28.391 -10.234 1 55.06 569 LEU B CA 1
ATOM 8689 C C . LEU B 1 569 ? -24.234 28.234 -10.172 1 55.06 569 LEU B C 1
ATOM 8691 O O . LEU B 1 569 ? -24.875 28.688 -9.219 1 55.06 569 LEU B O 1
#

Solvent-accessible surface area (backbone atoms only — not comparable to full-atom values): 55774 Å² total; per-residue (Å²): 120,72,70,58,56,58,53,52,53,58,47,46,56,52,52,49,52,51,49,61,50,55,70,48,74,34,59,30,36,26,40,30,33,21,44,21,22,27,32,19,39,21,55,38,7,63,72,71,39,49,28,39,30,35,13,53,44,87,61,67,4,53,55,30,18,47,43,66,87,46,92,67,33,48,34,34,65,61,38,71,69,46,23,49,46,36,65,66,57,45,61,77,53,42,23,58,82,49,62,42,44,76,42,74,39,63,29,47,30,22,35,65,36,93,88,46,45,63,42,53,37,44,89,47,64,66,54,30,34,58,36,37,39,76,72,30,59,68,35,29,66,38,46,62,58,52,54,52,52,52,51,53,52,38,64,68,46,49,66,61,51,77,42,71,44,79,60,79,74,86,71,62,81,48,68,66,58,42,49,53,51,49,50,53,39,49,48,52,50,50,50,52,48,51,51,49,59,68,56,31,68,69,53,45,49,50,51,49,41,39,43,38,21,20,31,46,51,56,40,56,60,65,39,81,47,46,48,61,44,13,56,58,43,50,44,24,28,69,68,38,69,53,29,39,76,31,55,30,19,21,37,40,34,50,61,64,48,57,14,36,44,94,84,36,72,52,33,47,18,38,38,51,68,23,32,18,31,56,23,49,9,39,42,47,40,9,42,73,39,56,23,43,79,42,55,62,37,40,78,48,30,51,35,66,44,94,88,48,31,36,45,25,34,28,29,70,89,65,51,64,35,40,17,54,26,38,33,34,32,47,22,56,53,52,43,62,72,56,24,35,64,86,89,74,65,60,68,69,56,52,40,45,52,68,58,49,56,30,60,24,8,35,30,33,37,41,34,37,25,59,52,76,73,46,46,69,42,44,87,72,73,55,96,57,88,50,62,70,44,47,14,43,26,40,40,55,36,57,28,54,64,46,45,38,51,18,29,51,32,17,75,70,21,32,56,22,92,57,47,36,32,41,35,35,32,59,36,76,81,28,70,79,26,25,50,89,75,35,35,35,36,41,35,44,34,47,22,28,35,62,66,37,71,75,71,43,85,87,34,67,66,51,43,50,51,50,53,47,54,55,42,52,55,49,27,74,48,12,64,66,38,62,80,27,55,74,48,72,48,77,39,42,15,58,45,34,23,69,75,62,52,22,53,54,20,8,81,26,39,24,46,81,47,82,50,34,38,45,59,22,8,61,34,70,85,39,21,58,27,52,53,97,39,47,40,37,31,40,15,9,35,26,22,36,62,31,51,68,67,26,38,37,18,3,47,48,29,28,53,52,50,54,49,38,68,75,51,68,116,120,70,71,59,54,58,55,50,53,59,48,46,55,53,48,51,50,51,51,61,49,54,71,46,72,34,60,28,36,26,40,31,33,23,44,21,22,26,32,20,38,21,55,39,6,63,70,70,39,50,28,39,31,35,13,52,44,86,62,68,4,53,54,31,17,46,44,68,86,44,92,67,35,47,34,34,66,61,39,71,68,46,22,48,48,37,66,65,57,44,59,74,54,42,23,59,81,47,62,44,44,75,43,74,38,62,28,47,29,23,36,65,36,92,88,48,45,63,41,52,37,44,92,46,63,66,55,31,33,57,36,38,39,76,72,32,60,66,36,30,66,38,46,61,57,53,52,51,51,52,50,53,52,38,63,68,46,50,66,60,49,76,44,73,42,78,60,79,73,87,71,62,80,47,68,68,58,43,51,52,50,49,49,52,41,49,50,51,51,49,51,52,49,50,51,48,59,71,57,31,69,68,54,46,49,51,51,50,42,39,42,38,21,20,31,46,50,57,42,55,62,64,40,83,46,46,48,61,45,13,56,59,42,48,44,24,28,69,68,38,69,53,28,40,74,31,55,32,17,23,38,40,34,49,61,64,48,56,14,36,45,94,85,38,73,51,34,45,18,38,39,50,69,22,34,18,32,56,21,48,10,39,41,47,39,9,43,72,39,57,24,42,78,41,58,62,37,40,78,49,30,52,34,66,43,94,88,49,31,36,45,26,36,28,30,70,88,66,51,63,36,40,18,56,26,38,32,34,30,47,22,55,51,52,44,60,72,54,24,35,64,85,89,73,65,58,68,69,57,52,41,46,52,69,58,50,55,30,61,24,8,35,28,34,36,41,35,37,24,58,52,78,74,46,46,69,42,45,86,72,77,56,97,58,88,50,61,70,45,48,15,44,25,41,40,55,37,56,27,54,66,46,46,36,50,18,29,51,32,16,75,70,19,32,56,21,91,57,47,36,32,41,33,35,33,60,36,77,82,27,72,78,26,26,49,91,74,35,33,36,35,42,36,44,34,46,23,30,35,61,67,36,72,75,69,42,85,85,34,68,67,51,43,49,54,50,52,47,51,54,42,53,54,50,27,75,50,12,64,66,39,62,80,27,53,73,47,73,48,76,38,42,16,58,45,34,23,71,76,61,54,22,52,54,20,7,81,26,38,24,48,80,47,81,48,33,38,46,59,23,8,61,34,70,87,41,21,56,28,51,52,96,39,49,41,38,30,39,15,10,35,25,23,36,63,31,52,67,68,25,38,39,19,2,46,47,28,28,53,51,50,52,48,38,69,77,52,68,116